Protein 1UAW (pdb70)

Organism: Mus musculus (NCBI:txid10090)

GO terms:
  GO:0005634 nucleus (C, IDA)
  GO:0005737 cytoplasm (C, IDA)
  GO:0003727 single-stranded RNA binding (F, IDA)
  GO:0008266 poly(U) RNA binding (F, IDA)
  GO:0005829 cytosol (C, TAS)
  GO:0042802 identical protein binding (F, IPI)
  GO:0042803 protein homodimerization activity (F, IDA)
  GO:0140693 molecular condensate scaffold activity (F, IDA)
  GO:0005634 nucleus (C, EXP)
  GO:0005737 cytoplasm (C, EXP)

Secondary structure (DSSP, 8-state):
--EEEES--SS--SHHHHHHHTTTS----EEEE----SSS-SSEEEE----TTHHHHHHHTTT---SS---EEEE--

InterPro domains:
  IPR000504 RNA recognition motif domain [PF00076] (23-90)
  IPR000504 RNA recognition motif domain [PF00076] (111-177)
  IPR000504 RNA recognition motif domain [PS50102] (20-110)
  IPR000504 RNA recognition motif domain [PS50102] (109-186)
  IPR000504 RNA recognition motif domain [SM00360] (21-93)
  IPR000504 RNA recognition motif domain [SM00360] (110-182)
  IPR012677 Nucleotide-binding alpha-beta plait domain superfamily [G3DSA:3.30.70.330] (20-103)
  IPR012677 Nucleotide-binding alpha-beta plait domain superfamily [G3DSA:3.30.70.330] (105-200)
  IPR034126 RNA-binding protein Musashi homologue, RNA recognition motif 2 [cd12323] (110-183)
  IPR035979 RNA-binding domain superfamily [SSF54928] (16-104)
  IPR035979 RNA-binding domain superfamily [SSF54928] (98-206)

CATH classification: 3.30.70.330

Foldseek 3Di:
DAKWKAQDDLPADFVSVCCVLCVLFNWPGKAWDAQPDHGPPHTIMGTRTHDPCSVVVQVVLCQVQDPNTRMGTGGDD

Nearest PDB structures (foldseek):
  1uaw-assembly1_A  TM=9.032E-01  e=1.744E-12  Mus musculus
  2cq4-assembly1_A  TM=7.563E-01  e=3.446E-04  Homo sapiens
  3b4d-assembly1_A  TM=7.400E-01  e=6.942E-04  Homo sapiens
  2yka-assembly1_A  TM=7.555E-01  e=1.231E-03  Mus musculus
  2mzq-assembly1_A  TM=7.641E-01  e=4.689E-03  Saccharomyces cerevisiae S288C

Structure (mmCIF, N/CA/C/O backbone):
data_1UAW
#
_entry.id   1UAW
#
_cell.length_a   1.000
_cell.length_b   1.000
_cell.length_c   1.000
_cell.angle_alpha   90.00
_cell.angle_beta   90.00
_cell.angle_gamma   90.00
#
_symmetry.space_group_name_H-M   'P 1'
#
loop_
_atom_site.group_PDB
_atom_site.id
_atom_site.type_symbol
_atom_site.label_atom_id
_atom_site.label_alt_id
_atom_site.label_comp_id
_atom_site.label_asym_id
_atom_site.label_entity_id
_atom_site.label_seq_id
_atom_site.pdbx_PDB_ins_code
_atom_site.Cartn_x
_atom_site.Cartn_y
_atom_site.Cartn_z
_atom_site.occupancy
_atom_site.B_iso_or_equiv
_atom_site.auth_seq_id
_atom_site.auth_comp_id
_atom_site.auth_asym_id
_atom_site.auth_atom_id
_atom_site.pdbx_PDB_model_num
ATOM 1 N N . CYS A 1 1 ? -0.672 13.028 0.854 1.00 0.00 20 CYS A N 1
ATOM 2 C CA . CYS A 1 1 ? -1.791 12.231 0.276 1.00 0.00 20 CYS A CA 1
ATOM 3 C C . CYS A 1 1 ? -1.392 11.676 -1.094 1.00 0.00 20 CYS A C 1
ATOM 4 O O . CYS A 1 1 ? -1.096 12.416 -2.011 1.00 0.00 20 CYS A O 1
ATOM 14 N N . LYS A 1 2 ? -1.380 10.378 -1.239 1.00 0.00 21 LYS A N 1
ATOM 15 C CA . LYS A 1 2 ? -0.996 9.780 -2.551 1.00 0.00 21 LYS A CA 1
ATOM 16 C C . LYS A 1 2 ? -1.804 8.506 -2.814 1.00 0.00 21 LYS A C 1
ATOM 17 O O . LYS A 1 2 ? -2.423 7.956 -1.924 1.00 0.00 21 LYS A O 1
ATOM 36 N N . MET A 1 3 ? -1.796 8.028 -4.029 1.00 0.00 22 MET A N 1
ATOM 37 C CA . MET A 1 3 ? -2.557 6.785 -4.345 1.00 0.00 22 MET A CA 1
ATOM 38 C C . MET A 1 3 ? -1.815 5.571 -3.770 1.00 0.00 22 MET A C 1
ATOM 39 O O . MET A 1 3 ? -0.696 5.678 -3.308 1.00 0.00 22 MET A O 1
ATOM 53 N N . PHE A 1 4 ? -2.428 4.421 -3.793 1.00 0.00 23 PHE A N 1
ATOM 54 C CA . PHE A 1 4 ? -1.753 3.212 -3.246 1.00 0.00 23 PHE A CA 1
ATOM 55 C C . PHE A 1 4 ? -2.255 1.956 -3.967 1.00 0.00 23 PHE A C 1
ATOM 56 O O . PHE A 1 4 ? -3.439 1.736 -4.091 1.00 0.00 23 PHE A O 1
ATOM 73 N N . ILE A 1 5 ? -1.361 1.131 -4.439 1.00 0.00 24 ILE A N 1
ATOM 74 C CA . ILE A 1 5 ? -1.789 -0.114 -5.145 1.00 0.00 24 ILE A CA 1
ATOM 75 C C . ILE A 1 5 ? -1.704 -1.302 -4.178 1.00 0.00 24 ILE A C 1
ATOM 76 O O . ILE A 1 5 ? -0.791 -1.397 -3.383 1.00 0.00 24 ILE A O 1
ATOM 92 N N . GLY A 1 6 ? -2.660 -2.195 -4.218 1.00 0.00 25 GLY A N 1
ATOM 93 C CA . GLY A 1 6 ? -2.632 -3.350 -3.272 1.00 0.00 25 GLY A CA 1
ATOM 94 C C . GLY A 1 6 ? -2.639 -4.680 -4.025 1.00 0.00 25 GLY A C 1
ATOM 95 O O . GLY A 1 6 ? -3.557 -4.985 -4.756 1.00 0.00 25 GLY A O 1
ATOM 99 N N . GLY A 1 7 ? -1.631 -5.488 -3.833 1.00 0.00 26 GLY A N 1
ATOM 100 C CA . GLY A 1 7 ? -1.591 -6.810 -4.523 1.00 0.00 26 GLY A CA 1
ATOM 101 C C . GLY A 1 7 ? -0.457 -6.825 -5.544 1.00 0.00 26 GLY A C 1
ATOM 102 O O . GLY A 1 7 ? -0.602 -7.322 -6.643 1.00 0.00 26 GLY A O 1
ATOM 106 N N . LEU A 1 8 ? 0.672 -6.282 -5.190 1.00 0.00 27 LEU A N 1
ATOM 107 C CA . LEU A 1 8 ? 1.817 -6.260 -6.138 1.00 0.00 27 LEU A CA 1
ATOM 108 C C . LEU A 1 8 ? 2.081 -7.660 -6.697 1.00 0.00 27 LEU A C 1
ATOM 109 O O . LEU A 1 8 ? 2.349 -8.591 -5.965 1.00 0.00 27 LEU A O 1
ATOM 125 N N . SER A 1 9 ? 2.012 -7.813 -7.991 1.00 0.00 28 SER A N 1
ATOM 126 C CA . SER A 1 9 ? 2.266 -9.152 -8.599 1.00 0.00 28 SER A CA 1
ATOM 127 C C . SER A 1 9 ? 3.527 -9.776 -7.991 1.00 0.00 28 SER A C 1
ATOM 128 O O . SER A 1 9 ? 4.229 -9.153 -7.220 1.00 0.00 28 SER A O 1
ATOM 136 N N . TRP A 1 10 ? 3.818 -11.002 -8.331 1.00 0.00 29 TRP A N 1
ATOM 137 C CA . TRP A 1 10 ? 5.032 -11.662 -7.768 1.00 0.00 29 TRP A CA 1
ATOM 138 C C . TRP A 1 10 ? 6.297 -11.146 -8.462 1.00 0.00 29 TRP A C 1
ATOM 139 O O . TRP A 1 10 ? 7.387 -11.622 -8.213 1.00 0.00 29 TRP A O 1
ATOM 160 N N . GLN A 1 11 ? 6.168 -10.178 -9.329 1.00 0.00 30 GLN A N 1
ATOM 161 C CA . GLN A 1 11 ? 7.367 -9.647 -10.025 1.00 0.00 30 GLN A CA 1
ATOM 162 C C . GLN A 1 11 ? 7.174 -8.178 -10.410 1.00 0.00 30 GLN A C 1
ATOM 163 O O . GLN A 1 11 ? 7.944 -7.621 -11.166 1.00 0.00 30 GLN A O 1
ATOM 177 N N . THR A 1 12 ? 6.157 -7.542 -9.899 1.00 0.00 31 THR A N 1
ATOM 178 C CA . THR A 1 12 ? 5.928 -6.119 -10.239 1.00 0.00 31 THR A CA 1
ATOM 179 C C . THR A 1 12 ? 7.145 -5.284 -9.825 1.00 0.00 31 THR A C 1
ATOM 180 O O . THR A 1 12 ? 7.964 -5.712 -9.037 1.00 0.00 31 THR A O 1
ATOM 191 N N . THR A 1 13 ? 7.264 -4.093 -10.344 1.00 0.00 32 THR A N 1
ATOM 192 C CA . THR A 1 13 ? 8.422 -3.232 -9.971 1.00 0.00 32 THR A CA 1
ATOM 193 C C . THR A 1 13 ? 7.940 -1.808 -9.699 1.00 0.00 32 THR A C 1
ATOM 194 O O . THR A 1 13 ? 6.755 -1.552 -9.614 1.00 0.00 32 THR A O 1
ATOM 205 N N . GLN A 1 14 ? 8.839 -0.878 -9.558 1.00 0.00 33 GLN A N 1
ATOM 206 C CA . GLN A 1 14 ? 8.415 0.516 -9.290 1.00 0.00 33 GLN A CA 1
ATOM 207 C C . GLN A 1 14 ? 8.184 1.253 -10.603 1.00 0.00 33 GLN A C 1
ATOM 208 O O . GLN A 1 14 ? 7.062 1.497 -10.989 1.00 0.00 33 GLN A O 1
ATOM 222 N N . GLU A 1 15 ? 9.221 1.610 -11.303 1.00 0.00 34 GLU A N 1
ATOM 223 C CA . GLU A 1 15 ? 9.008 2.316 -12.582 1.00 0.00 34 GLU A CA 1
ATOM 224 C C . GLU A 1 15 ? 7.974 1.572 -13.410 1.00 0.00 34 GLU A C 1
ATOM 225 O O . GLU A 1 15 ? 7.089 2.162 -13.985 1.00 0.00 34 GLU A O 1
ATOM 237 N N . GLY A 1 16 ? 8.061 0.277 -13.461 1.00 0.00 35 GLY A N 1
ATOM 238 C CA . GLY A 1 16 ? 7.051 -0.485 -14.237 1.00 0.00 35 GLY A CA 1
ATOM 239 C C . GLY A 1 16 ? 5.679 -0.109 -13.696 1.00 0.00 35 GLY A C 1
ATOM 240 O O . GLY A 1 16 ? 4.692 -0.100 -14.403 1.00 0.00 35 GLY A O 1
ATOM 244 N N . LEU A 1 17 ? 5.611 0.247 -12.444 1.00 0.00 36 LEU A N 1
ATOM 245 C CA . LEU A 1 17 ? 4.323 0.664 -11.879 1.00 0.00 36 LEU A CA 1
ATOM 246 C C . LEU A 1 17 ? 4.109 2.129 -12.274 1.00 0.00 36 LEU A C 1
ATOM 247 O O . LEU A 1 17 ? 3.019 2.542 -12.611 1.00 0.00 36 LEU A O 1
ATOM 263 N N . ARG A 1 18 ? 5.164 2.907 -12.272 1.00 0.00 37 ARG A N 1
ATOM 264 C CA . ARG A 1 18 ? 5.035 4.323 -12.687 1.00 0.00 37 ARG A CA 1
ATOM 265 C C . ARG A 1 18 ? 4.572 4.351 -14.130 1.00 0.00 37 ARG A C 1
ATOM 266 O O . ARG A 1 18 ? 3.924 5.271 -14.588 1.00 0.00 37 ARG A O 1
ATOM 287 N N . GLU A 1 19 ? 4.906 3.320 -14.834 1.00 0.00 38 GLU A N 1
ATOM 288 C CA . GLU A 1 19 ? 4.509 3.209 -16.249 1.00 0.00 38 GLU A CA 1
ATOM 289 C C . GLU A 1 19 ? 3.141 2.525 -16.330 1.00 0.00 38 GLU A C 1
ATOM 290 O O . GLU A 1 19 ? 2.464 2.581 -17.338 1.00 0.00 38 GLU A O 1
ATOM 302 N N . TYR A 1 20 ? 2.728 1.881 -15.264 1.00 0.00 39 TYR A N 1
ATOM 303 C CA . TYR A 1 20 ? 1.407 1.202 -15.274 1.00 0.00 39 TYR A CA 1
ATOM 304 C C . TYR A 1 20 ? 0.290 2.217 -15.022 1.00 0.00 39 TYR A C 1
ATOM 305 O O . TYR A 1 20 ? -0.807 2.089 -15.529 1.00 0.00 39 TYR A O 1
ATOM 323 N N . PHE A 1 21 ? 0.567 3.230 -14.249 1.00 0.00 40 PHE A N 1
ATOM 324 C CA . PHE A 1 21 ? -0.467 4.265 -13.967 1.00 0.00 40 PHE A CA 1
ATOM 325 C C . PHE A 1 21 ? -0.069 5.566 -14.656 1.00 0.00 40 PHE A C 1
ATOM 326 O O . PHE A 1 21 ? -0.902 6.367 -15.030 1.00 0.00 40 PHE A O 1
ATOM 343 N N . GLY A 1 22 ? 1.207 5.774 -14.838 1.00 0.00 41 GLY A N 1
ATOM 344 C CA . GLY A 1 22 ? 1.668 7.014 -15.518 1.00 0.00 41 GLY A CA 1
ATOM 345 C C . GLY A 1 22 ? 1.105 7.029 -16.937 1.00 0.00 41 GLY A C 1
ATOM 346 O O . GLY A 1 22 ? 1.091 8.045 -17.603 1.00 0.00 41 GLY A O 1
ATOM 350 N N . GLN A 1 23 ? 0.632 5.904 -17.402 1.00 0.00 42 GLN A N 1
ATOM 351 C CA . GLN A 1 23 ? 0.063 5.847 -18.772 1.00 0.00 42 GLN A CA 1
ATOM 352 C C . GLN A 1 23 ? -1.113 6.816 -18.877 1.00 0.00 42 GLN A C 1
ATOM 353 O O . GLN A 1 23 ? -1.259 7.535 -19.845 1.00 0.00 42 GLN A O 1
ATOM 367 N N . PHE A 1 24 ? -1.949 6.845 -17.876 1.00 0.00 43 PHE A N 1
ATOM 368 C CA . PHE A 1 24 ? -3.115 7.772 -17.899 1.00 0.00 43 PHE A CA 1
ATOM 369 C C . PHE A 1 24 ? -3.116 8.636 -16.635 1.00 0.00 43 PHE A C 1
ATOM 370 O O . PHE A 1 24 ? -3.910 9.545 -16.493 1.00 0.00 43 PHE A O 1
ATOM 387 N N . GLY A 1 25 ? -2.231 8.358 -15.714 1.00 0.00 44 GLY A N 1
ATOM 388 C CA . GLY A 1 25 ? -2.181 9.161 -14.459 1.00 0.00 44 GLY A CA 1
ATOM 389 C C . GLY A 1 25 ? -0.741 9.601 -14.188 1.00 0.00 44 GLY A C 1
ATOM 390 O O . GLY A 1 25 ? 0.047 8.865 -13.631 1.00 0.00 44 GLY A O 1
ATOM 394 N N . GLU A 1 26 ? -0.392 10.797 -14.582 1.00 0.00 45 GLU A N 1
ATOM 395 C CA . GLU A 1 26 ? 0.997 11.289 -14.352 1.00 0.00 45 GLU A CA 1
ATOM 396 C C . GLU A 1 26 ? 1.492 10.872 -12.964 1.00 0.00 45 GLU A C 1
ATOM 397 O O . GLU A 1 26 ? 0.962 11.289 -11.953 1.00 0.00 45 GLU A O 1
ATOM 409 N N . VAL A 1 27 ? 2.504 10.046 -12.907 1.00 0.00 46 VAL A N 1
ATOM 410 C CA . VAL A 1 27 ? 3.031 9.597 -11.586 1.00 0.00 46 VAL A CA 1
ATOM 411 C C . VAL A 1 27 ? 4.215 10.467 -11.154 1.00 0.00 46 VAL A C 1
ATOM 412 O O . VAL A 1 27 ? 5.112 10.742 -11.927 1.00 0.00 46 VAL A O 1
ATOM 425 N N . LYS A 1 28 ? 4.226 10.894 -9.921 1.00 0.00 47 LYS A N 1
ATOM 426 C CA . LYS A 1 28 ? 5.353 11.738 -9.430 1.00 0.00 47 LYS A CA 1
ATOM 427 C C . LYS A 1 28 ? 6.333 10.877 -8.629 1.00 0.00 47 LYS A C 1
ATOM 428 O O . LYS A 1 28 ? 7.511 11.163 -8.553 1.00 0.00 47 LYS A O 1
ATOM 447 N N . GLU A 1 29 ? 5.848 9.823 -8.032 1.00 0.00 48 GLU A N 1
ATOM 448 C CA . GLU A 1 29 ? 6.742 8.935 -7.234 1.00 0.00 48 GLU A CA 1
ATOM 449 C C . GLU A 1 29 ? 5.950 7.735 -6.706 1.00 0.00 48 GLU A C 1
ATOM 450 O O . GLU A 1 29 ? 4.742 7.786 -6.577 1.00 0.00 48 GLU A O 1
ATOM 462 N N . CYS A 1 30 ? 6.616 6.654 -6.405 1.00 0.00 49 CYS A N 1
ATOM 463 C CA . CYS A 1 30 ? 5.894 5.454 -5.891 1.00 0.00 49 CYS A CA 1
ATOM 464 C C . CYS A 1 30 ? 6.795 4.655 -4.946 1.00 0.00 49 CYS A C 1
ATOM 465 O O . CYS A 1 30 ? 7.995 4.842 -4.913 1.00 0.00 49 CYS A O 1
ATOM 473 N N . LEU A 1 31 ? 6.228 3.760 -4.181 1.00 0.00 50 LEU A N 1
ATOM 474 C CA . LEU A 1 31 ? 7.061 2.951 -3.249 1.00 0.00 50 LEU A CA 1
ATOM 475 C C . LEU A 1 31 ? 6.679 1.465 -3.350 1.00 0.00 50 LEU A C 1
ATOM 476 O O . LEU A 1 31 ? 5.535 1.102 -3.227 1.00 0.00 50 LEU A O 1
ATOM 492 N N . VAL A 1 32 ? 7.625 0.601 -3.574 1.00 0.00 51 VAL A N 1
ATOM 493 C CA . VAL A 1 32 ? 7.277 -0.847 -3.678 1.00 0.00 51 VAL A CA 1
ATOM 494 C C . VAL A 1 32 ? 7.962 -1.641 -2.568 1.00 0.00 51 VAL A C 1
ATOM 495 O O . VAL A 1 32 ? 9.158 -1.554 -2.371 1.00 0.00 51 VAL A O 1
ATOM 508 N N . MET A 1 33 ? 7.204 -2.407 -1.838 1.00 0.00 52 MET A N 1
ATOM 509 C CA . MET A 1 33 ? 7.794 -3.204 -0.732 1.00 0.00 52 MET A CA 1
ATOM 510 C C . MET A 1 33 ? 7.351 -4.669 -0.853 1.00 0.00 52 MET A C 1
ATOM 511 O O . MET A 1 33 ? 6.326 -4.975 -1.432 1.00 0.00 52 MET A O 1
ATOM 525 N N . ARG A 1 34 ? 8.114 -5.570 -0.295 1.00 0.00 53 ARG A N 1
ATOM 526 C CA . ARG A 1 34 ? 7.752 -7.006 -0.353 1.00 0.00 53 ARG A CA 1
ATOM 527 C C . ARG A 1 34 ? 8.318 -7.738 0.868 1.00 0.00 53 ARG A C 1
ATOM 528 O O . ARG A 1 34 ? 8.832 -7.130 1.784 1.00 0.00 53 ARG A O 1
ATOM 549 N N . ASP A 1 35 ? 8.237 -9.042 0.884 1.00 0.00 54 ASP A N 1
ATOM 550 C CA . ASP A 1 35 ? 8.781 -9.806 2.043 1.00 0.00 54 ASP A CA 1
ATOM 551 C C . ASP A 1 35 ? 8.030 -9.441 3.331 1.00 0.00 54 ASP A C 1
ATOM 552 O O . ASP A 1 35 ? 8.498 -8.631 4.106 1.00 0.00 54 ASP A O 1
ATOM 561 N N . PRO A 1 36 ? 6.888 -10.055 3.522 1.00 0.00 55 PRO A N 1
ATOM 562 C CA . PRO A 1 36 ? 6.072 -9.791 4.731 1.00 0.00 55 PRO A CA 1
ATOM 563 C C . PRO A 1 36 ? 6.823 -10.239 5.989 1.00 0.00 55 PRO A C 1
ATOM 564 O O . PRO A 1 36 ? 7.108 -11.406 6.169 1.00 0.00 55 PRO A O 1
ATOM 575 N N . LEU A 1 37 ? 7.153 -9.321 6.859 1.00 0.00 56 LEU A N 1
ATOM 576 C CA . LEU A 1 37 ? 7.887 -9.696 8.093 1.00 0.00 56 LEU A CA 1
ATOM 577 C C . LEU A 1 37 ? 6.903 -10.044 9.212 1.00 0.00 56 LEU A C 1
ATOM 578 O O . LEU A 1 37 ? 7.210 -10.805 10.109 1.00 0.00 56 LEU A O 1
ATOM 594 N N . THR A 1 38 ? 5.723 -9.496 9.163 1.00 0.00 57 THR A N 1
ATOM 595 C CA . THR A 1 38 ? 4.715 -9.794 10.220 1.00 0.00 57 THR A CA 1
ATOM 596 C C . THR A 1 38 ? 3.318 -9.899 9.600 1.00 0.00 57 THR A C 1
ATOM 597 O O . THR A 1 38 ? 3.162 -10.310 8.467 1.00 0.00 57 THR A O 1
ATOM 608 N N . LYS A 1 39 ? 2.303 -9.534 10.332 1.00 0.00 58 LYS A N 1
ATOM 609 C CA . LYS A 1 39 ? 0.926 -9.616 9.790 1.00 0.00 58 LYS A CA 1
ATOM 610 C C . LYS A 1 39 ? 0.606 -8.375 8.952 1.00 0.00 58 LYS A C 1
ATOM 611 O O . LYS A 1 39 ? -0.535 -8.114 8.626 1.00 0.00 58 LYS A O 1
ATOM 630 N N . ARG A 1 40 ? 1.602 -7.607 8.604 1.00 0.00 59 ARG A N 1
ATOM 631 C CA . ARG A 1 40 ? 1.345 -6.386 7.790 1.00 0.00 59 ARG A CA 1
ATOM 632 C C . ARG A 1 40 ? 1.127 -6.763 6.323 1.00 0.00 59 ARG A C 1
ATOM 633 O O . ARG A 1 40 ? 0.840 -7.898 5.998 1.00 0.00 59 ARG A O 1
ATOM 654 N N . SER A 1 41 ? 1.251 -5.816 5.436 1.00 0.00 60 SER A N 1
ATOM 655 C CA . SER A 1 41 ? 1.043 -6.109 3.991 1.00 0.00 60 SER A CA 1
ATOM 656 C C . SER A 1 41 ? 1.905 -7.296 3.550 1.00 0.00 60 SER A C 1
ATOM 657 O O . SER A 1 41 ? 2.545 -7.945 4.354 1.00 0.00 60 SER A O 1
ATOM 665 N N . ARG A 1 42 ? 1.927 -7.583 2.276 1.00 0.00 61 ARG A N 1
ATOM 666 C CA . ARG A 1 42 ? 2.748 -8.727 1.782 1.00 0.00 61 ARG A CA 1
ATOM 667 C C . ARG A 1 42 ? 3.223 -8.456 0.352 1.00 0.00 61 ARG A C 1
ATOM 668 O O . ARG A 1 42 ? 3.444 -9.366 -0.421 1.00 0.00 61 ARG A O 1
ATOM 689 N N . GLY A 1 43 ? 3.378 -7.211 -0.006 1.00 0.00 62 GLY A N 1
ATOM 690 C CA . GLY A 1 43 ? 3.834 -6.884 -1.387 1.00 0.00 62 GLY A CA 1
ATOM 691 C C . GLY A 1 43 ? 2.874 -5.870 -2.005 1.00 0.00 62 GLY A C 1
ATOM 692 O O . GLY A 1 43 ? 1.820 -6.221 -2.500 1.00 0.00 62 GLY A O 1
ATOM 696 N N . PHE A 1 44 ? 3.222 -4.615 -1.978 1.00 0.00 63 PHE A N 1
ATOM 697 C CA . PHE A 1 44 ? 2.318 -3.582 -2.564 1.00 0.00 63 PHE A CA 1
ATOM 698 C C . PHE A 1 44 ? 3.129 -2.505 -3.279 1.00 0.00 63 PHE A C 1
ATOM 699 O O . PHE A 1 44 ? 4.333 -2.603 -3.411 1.00 0.00 63 PHE A O 1
ATOM 716 N N . GLY A 1 45 ? 2.478 -1.474 -3.741 1.00 0.00 64 GLY A N 1
ATOM 717 C CA . GLY A 1 45 ? 3.215 -0.390 -4.448 1.00 0.00 64 GLY A CA 1
ATOM 718 C C . GLY A 1 45 ? 2.452 0.932 -4.322 1.00 0.00 64 GLY A C 1
ATOM 719 O O . GLY A 1 45 ? 1.372 1.090 -4.855 1.00 0.00 64 GLY A O 1
ATOM 723 N N . PHE A 1 46 ? 3.012 1.883 -3.629 1.00 0.00 65 PHE A N 1
ATOM 724 C CA . PHE A 1 46 ? 2.337 3.200 -3.469 1.00 0.00 65 PHE A CA 1
ATOM 725 C C . PHE A 1 46 ? 2.640 4.081 -4.678 1.00 0.00 65 PHE A C 1
ATOM 726 O O . PHE A 1 46 ? 3.679 3.964 -5.296 1.00 0.00 65 PHE A O 1
ATOM 743 N N . VAL A 1 47 ? 1.742 4.954 -5.030 1.00 0.00 66 VAL A N 1
ATOM 744 C CA . VAL A 1 47 ? 1.987 5.827 -6.211 1.00 0.00 66 VAL A CA 1
ATOM 745 C C . VAL A 1 47 ? 1.283 7.174 -6.030 1.00 0.00 66 VAL A C 1
ATOM 746 O O . VAL A 1 47 ? 0.074 7.260 -6.060 1.00 0.00 66 VAL A O 1
ATOM 759 N N . THR A 1 48 ? 2.032 8.225 -5.834 1.00 0.00 67 THR A N 1
ATOM 760 C CA . THR A 1 48 ? 1.403 9.564 -5.642 1.00 0.00 67 THR A CA 1
ATOM 761 C C . THR A 1 48 ? 1.237 10.277 -6.987 1.00 0.00 67 THR A C 1
ATOM 762 O O . THR A 1 48 ? 1.675 11.397 -7.164 1.00 0.00 67 THR A O 1
ATOM 773 N N . PHE A 1 49 ? 0.604 9.643 -7.935 1.00 0.00 68 PHE A N 1
ATOM 774 C CA . PHE A 1 49 ? 0.409 10.293 -9.262 1.00 0.00 68 PHE A CA 1
ATOM 775 C C . PHE A 1 49 ? -0.720 11.327 -9.190 1.00 0.00 68 PHE A C 1
ATOM 776 O O . PHE A 1 49 ? -1.257 11.596 -8.133 1.00 0.00 68 PHE A O 1
ATOM 793 N N . MET A 1 50 ? -1.087 11.912 -10.297 1.00 0.00 69 MET A N 1
ATOM 794 C CA . MET A 1 50 ? -2.182 12.923 -10.266 1.00 0.00 69 MET A CA 1
ATOM 795 C C . MET A 1 50 ? -2.542 13.384 -11.681 1.00 0.00 69 MET A C 1
ATOM 796 O O . MET A 1 50 ? -1.737 13.967 -12.380 1.00 0.00 69 MET A O 1
ATOM 810 N N . ASP A 1 51 ? -3.751 13.132 -12.102 1.00 0.00 70 ASP A N 1
ATOM 811 C CA . ASP A 1 51 ? -4.176 13.558 -13.466 1.00 0.00 70 ASP A CA 1
ATOM 812 C C . ASP A 1 51 ? -5.681 13.837 -13.482 1.00 0.00 70 ASP A C 1
ATOM 813 O O . ASP A 1 51 ? -6.378 13.583 -12.519 1.00 0.00 70 ASP A O 1
ATOM 822 N N . GLN A 1 52 ? -6.191 14.357 -14.564 1.00 0.00 71 GLN A N 1
ATOM 823 C CA . GLN A 1 52 ? -7.651 14.648 -14.630 1.00 0.00 71 GLN A CA 1
ATOM 824 C C . GLN A 1 52 ? -8.455 13.394 -14.273 1.00 0.00 71 GLN A C 1
ATOM 825 O O . GLN A 1 52 ? -9.058 13.311 -13.220 1.00 0.00 71 GLN A O 1
ATOM 839 N N . ALA A 1 53 ? -8.465 12.417 -15.137 1.00 0.00 72 ALA A N 1
ATOM 840 C CA . ALA A 1 53 ? -9.225 11.165 -14.845 1.00 0.00 72 ALA A CA 1
ATOM 841 C C . ALA A 1 53 ? -8.324 10.160 -14.124 1.00 0.00 72 ALA A C 1
ATOM 842 O O . ALA A 1 53 ? -8.541 8.965 -14.177 1.00 0.00 72 ALA A O 1
ATOM 849 N N . GLY A 1 54 ? -7.310 10.637 -13.459 1.00 0.00 73 GLY A N 1
ATOM 850 C CA . GLY A 1 54 ? -6.384 9.720 -12.739 1.00 0.00 73 GLY A CA 1
ATOM 851 C C . GLY A 1 54 ? -7.179 8.627 -12.020 1.00 0.00 73 GLY A C 1
ATOM 852 O O . GLY A 1 54 ? -7.360 7.540 -12.532 1.00 0.00 73 GLY A O 1
ATOM 856 N N . VAL A 1 55 ? -7.644 8.903 -10.833 1.00 0.00 74 VAL A N 1
ATOM 857 C CA . VAL A 1 55 ? -8.417 7.875 -10.075 1.00 0.00 74 VAL A CA 1
ATOM 858 C C . VAL A 1 55 ? -9.402 7.149 -10.998 1.00 0.00 74 VAL A C 1
ATOM 859 O O . VAL A 1 55 ? -9.761 6.013 -10.762 1.00 0.00 74 VAL A O 1
ATOM 872 N N . ASP A 1 56 ? -9.841 7.791 -12.046 1.00 0.00 75 ASP A N 1
ATOM 873 C CA . ASP A 1 56 ? -10.802 7.128 -12.976 1.00 0.00 75 ASP A CA 1
ATOM 874 C C . ASP A 1 56 ? -10.112 5.982 -13.720 1.00 0.00 75 ASP A C 1
ATOM 875 O O . ASP A 1 56 ? -10.214 4.833 -13.336 1.00 0.00 75 ASP A O 1
ATOM 884 N N . LYS A 1 57 ? -9.407 6.285 -14.777 1.00 0.00 76 LYS A N 1
ATOM 885 C CA . LYS A 1 57 ? -8.707 5.211 -15.541 1.00 0.00 76 LYS A CA 1
ATOM 886 C C . LYS A 1 57 ? -8.099 4.199 -14.569 1.00 0.00 76 LYS A C 1
ATOM 887 O O . LYS A 1 57 ? -7.948 3.034 -14.880 1.00 0.00 76 LYS A O 1
ATOM 906 N N . VAL A 1 58 ? -7.756 4.639 -13.389 1.00 0.00 77 VAL A N 1
ATOM 907 C CA . VAL A 1 58 ? -7.170 3.719 -12.388 1.00 0.00 77 VAL A CA 1
ATOM 908 C C . VAL A 1 58 ? -8.221 2.713 -11.911 1.00 0.00 77 VAL A C 1
ATOM 909 O O . VAL A 1 58 ? -7.951 1.535 -11.792 1.00 0.00 77 VAL A O 1
ATOM 922 N N . LEU A 1 59 ? -9.424 3.158 -11.644 1.00 0.00 78 LEU A N 1
ATOM 923 C CA . LEU A 1 59 ? -10.470 2.209 -11.193 1.00 0.00 78 LEU A CA 1
ATOM 924 C C . LEU A 1 59 ? -10.663 1.156 -12.285 1.00 0.00 78 LEU A C 1
ATOM 925 O O . LEU A 1 59 ? -10.870 -0.010 -12.010 1.00 0.00 78 LEU A O 1
ATOM 941 N N . ALA A 1 60 ? -10.570 1.557 -13.526 1.00 0.00 79 ALA A N 1
ATOM 942 C CA . ALA A 1 60 ? -10.719 0.573 -14.627 1.00 0.00 79 ALA A CA 1
ATOM 943 C C . ALA A 1 60 ? -9.837 -0.638 -14.322 1.00 0.00 79 ALA A C 1
ATOM 944 O O . ALA A 1 60 ? -10.129 -1.754 -14.705 1.00 0.00 79 ALA A O 1
ATOM 951 N N . GLN A 1 61 ? -8.762 -0.412 -13.616 1.00 0.00 80 GLN A N 1
ATOM 952 C CA . GLN A 1 61 ? -7.846 -1.530 -13.250 1.00 0.00 80 GLN A CA 1
ATOM 953 C C . GLN A 1 61 ? -7.995 -1.841 -11.771 1.00 0.00 80 GLN A C 1
ATOM 954 O O . GLN A 1 61 ? -7.088 -2.338 -11.136 1.00 0.00 80 GLN A O 1
ATOM 968 N N . SER A 1 62 ? -9.150 -1.584 -11.226 1.00 0.00 81 SER A N 1
ATOM 969 C CA . SER A 1 62 ? -9.373 -1.893 -9.795 1.00 0.00 81 SER A CA 1
ATOM 970 C C . SER A 1 62 ? -8.915 -3.323 -9.514 1.00 0.00 81 SER A C 1
ATOM 971 O O . SER A 1 62 ? -8.668 -3.698 -8.386 1.00 0.00 81 SER A O 1
ATOM 979 N N . ARG A 1 63 ? -8.787 -4.120 -10.541 1.00 0.00 82 ARG A N 1
ATOM 980 C CA . ARG A 1 63 ? -8.329 -5.514 -10.347 1.00 0.00 82 ARG A CA 1
ATOM 981 C C . ARG A 1 63 ? -6.892 -5.659 -10.857 1.00 0.00 82 ARG A C 1
ATOM 982 O O . ARG A 1 63 ? -6.209 -6.619 -10.562 1.00 0.00 82 ARG A O 1
ATOM 1003 N N . HIS A 1 64 ? -6.437 -4.702 -11.620 1.00 0.00 83 HIS A N 1
ATOM 1004 C CA . HIS A 1 64 ? -5.052 -4.751 -12.166 1.00 0.00 83 HIS A CA 1
ATOM 1005 C C . HIS A 1 64 ? -4.844 -6.028 -12.964 1.00 0.00 83 HIS A C 1
ATOM 1006 O O . HIS A 1 64 ? -4.927 -6.047 -14.175 1.00 0.00 83 HIS A O 1
ATOM 1020 N N . GLU A 1 65 ? -4.584 -7.086 -12.277 1.00 0.00 84 GLU A N 1
ATOM 1021 C CA . GLU A 1 65 ? -4.363 -8.396 -12.936 1.00 0.00 84 GLU A CA 1
ATOM 1022 C C . GLU A 1 65 ? -3.271 -8.295 -13.993 1.00 0.00 84 GLU A C 1
ATOM 1023 O O . GLU A 1 65 ? -3.338 -7.513 -14.919 1.00 0.00 84 GLU A O 1
ATOM 1035 N N . LEU A 1 66 ? -2.266 -9.097 -13.855 1.00 0.00 85 LEU A N 1
ATOM 1036 C CA . LEU A 1 66 ? -1.153 -9.078 -14.833 1.00 0.00 85 LEU A CA 1
ATOM 1037 C C . LEU A 1 66 ? -0.471 -10.443 -14.849 1.00 0.00 85 LEU A C 1
ATOM 1038 O O . LEU A 1 66 ? -0.837 -11.319 -15.606 1.00 0.00 85 LEU A O 1
ATOM 1054 N N . ASP A 1 67 ? 0.502 -10.644 -14.008 1.00 0.00 86 ASP A N 1
ATOM 1055 C CA . ASP A 1 67 ? 1.174 -11.958 -13.971 1.00 0.00 86 ASP A CA 1
ATOM 1056 C C . ASP A 1 67 ? 0.337 -12.917 -13.125 1.00 0.00 86 ASP A C 1
ATOM 1057 O O . ASP A 1 67 ? 0.827 -13.531 -12.200 1.00 0.00 86 ASP A O 1
ATOM 1066 N N . SER A 1 68 ? -0.934 -13.029 -13.438 1.00 0.00 87 SER A N 1
ATOM 1067 C CA . SER A 1 68 ? -1.845 -13.928 -12.665 1.00 0.00 87 SER A CA 1
ATOM 1068 C C . SER A 1 68 ? -2.221 -13.275 -11.329 1.00 0.00 87 SER A C 1
ATOM 1069 O O . SER A 1 68 ? -2.844 -13.885 -10.483 1.00 0.00 87 SER A O 1
ATOM 1077 N N . LYS A 1 69 ? -1.834 -12.043 -11.130 1.00 0.00 88 LYS A N 1
ATOM 1078 C CA . LYS A 1 69 ? -2.147 -11.351 -9.857 1.00 0.00 88 LYS A CA 1
ATOM 1079 C C . LYS A 1 69 ? -3.070 -10.156 -10.103 1.00 0.00 88 LYS A C 1
ATOM 1080 O O . LYS A 1 69 ? -2.703 -9.213 -10.778 1.00 0.00 88 LYS A O 1
ATOM 1099 N N . THR A 1 70 ? -4.252 -10.184 -9.546 1.00 0.00 89 THR A N 1
ATOM 1100 C CA . THR A 1 70 ? -5.203 -9.043 -9.724 1.00 0.00 89 THR A CA 1
ATOM 1101 C C . THR A 1 70 ? -4.972 -8.001 -8.624 1.00 0.00 89 THR A C 1
ATOM 1102 O O . THR A 1 70 ? -5.682 -7.958 -7.640 1.00 0.00 89 THR A O 1
ATOM 1113 N N . ILE A 1 71 ? -3.976 -7.171 -8.777 1.00 0.00 90 ILE A N 1
ATOM 1114 C CA . ILE A 1 71 ? -3.702 -6.146 -7.729 1.00 0.00 90 ILE A CA 1
ATOM 1115 C C . ILE A 1 71 ? -4.982 -5.352 -7.433 1.00 0.00 90 ILE A C 1
ATOM 1116 O O . ILE A 1 71 ? -6.049 -5.682 -7.912 1.00 0.00 90 ILE A O 1
ATOM 1132 N N . ASP A 1 72 ? -4.896 -4.329 -6.623 1.00 0.00 91 ASP A N 1
ATOM 1133 C CA . ASP A 1 72 ? -6.113 -3.554 -6.274 1.00 0.00 91 ASP A CA 1
ATOM 1134 C C . ASP A 1 72 ? -5.791 -2.066 -6.117 1.00 0.00 91 ASP A C 1
ATOM 1135 O O . ASP A 1 72 ? -5.577 -1.599 -5.015 1.00 0.00 91 ASP A O 1
ATOM 1144 N N . PRO A 1 73 ? -5.774 -1.359 -7.212 1.00 0.00 92 PRO A N 1
ATOM 1145 C CA . PRO A 1 73 ? -5.487 0.091 -7.172 1.00 0.00 92 PRO A CA 1
ATOM 1146 C C . PRO A 1 73 ? -6.457 0.815 -6.238 1.00 0.00 92 PRO A C 1
ATOM 1147 O O . PRO A 1 73 ? -7.636 0.919 -6.511 1.00 0.00 92 PRO A O 1
ATOM 1158 N N . LYS A 1 74 ? -5.965 1.342 -5.160 1.00 0.00 93 LYS A N 1
ATOM 1159 C CA . LYS A 1 74 ? -6.855 2.096 -4.227 1.00 0.00 93 LYS A CA 1
ATOM 1160 C C . LYS A 1 74 ? -6.196 3.424 -3.857 1.00 0.00 93 LYS A C 1
ATOM 1161 O O . LYS A 1 74 ? -5.201 3.469 -3.161 1.00 0.00 93 LYS A O 1
ATOM 1180 N N . VAL A 1 75 ? -6.740 4.503 -4.337 1.00 0.00 94 VAL A N 1
ATOM 1181 C CA . VAL A 1 75 ? -6.153 5.841 -4.039 1.00 0.00 94 VAL A CA 1
ATOM 1182 C C . VAL A 1 75 ? -6.874 6.493 -2.855 1.00 0.00 94 VAL A C 1
ATOM 1183 O O . VAL A 1 75 ? -8.002 6.167 -2.546 1.00 0.00 94 VAL A O 1
ATOM 1196 N N . ALA A 1 76 ? -6.232 7.420 -2.199 1.00 0.00 95 ALA A N 1
ATOM 1197 C CA . ALA A 1 76 ? -6.879 8.103 -1.043 1.00 0.00 95 ALA A CA 1
ATOM 1198 C C . ALA A 1 76 ? -7.625 7.090 -0.168 1.00 0.00 95 ALA A C 1
ATOM 1199 O O . ALA A 1 76 ? -7.301 5.920 -0.142 1.00 0.00 95 ALA A O 1
ATOM 1206 N N . PHE A 1 77 ? -8.622 7.537 0.549 1.00 0.00 96 PHE A N 1
ATOM 1207 C CA . PHE A 1 77 ? -9.391 6.606 1.425 1.00 0.00 96 PHE A CA 1
ATOM 1208 C C . PHE A 1 77 ? -10.811 7.144 1.647 1.00 0.00 96 PHE A C 1
ATOM 1209 O O . PHE A 1 77 ? -11.027 7.973 2.508 1.00 0.00 96 PHE A O 1
ATOM 1226 N N . CYS A 1 1 ? -2.917 11.947 1.200 1.00 0.00 20 CYS A N 2
ATOM 1227 C CA . CYS A 1 1 ? -1.575 12.281 0.644 1.00 0.00 20 CYS A CA 2
ATOM 1228 C C . CYS A 1 1 ? -1.464 11.788 -0.801 1.00 0.00 20 CYS A C 2
ATOM 1229 O O . CYS A 1 1 ? -1.447 12.568 -1.733 1.00 0.00 20 CYS A O 2
ATOM 1239 N N . LYS A 1 2 ? -1.385 10.500 -0.995 1.00 0.00 21 LYS A N 2
ATOM 1240 C CA . LYS A 1 2 ? -1.272 9.963 -2.381 1.00 0.00 21 LYS A CA 2
ATOM 1241 C C . LYS A 1 2 ? -2.124 8.701 -2.536 1.00 0.00 21 LYS A C 2
ATOM 1242 O O . LYS A 1 2 ? -2.940 8.383 -1.694 1.00 0.00 21 LYS A O 2
ATOM 1261 N N . MET A 1 3 ? -1.936 7.980 -3.606 1.00 0.00 22 MET A N 2
ATOM 1262 C CA . MET A 1 3 ? -2.726 6.734 -3.817 1.00 0.00 22 MET A CA 2
ATOM 1263 C C . MET A 1 3 ? -1.876 5.515 -3.447 1.00 0.00 22 MET A C 2
ATOM 1264 O O . MET A 1 3 ? -0.691 5.628 -3.204 1.00 0.00 22 MET A O 2
ATOM 1278 N N . PHE A 1 4 ? -2.466 4.353 -3.396 1.00 0.00 23 PHE A N 2
ATOM 1279 C CA . PHE A 1 4 ? -1.676 3.140 -3.036 1.00 0.00 23 PHE A CA 2
ATOM 1280 C C . PHE A 1 4 ? -2.217 1.916 -3.772 1.00 0.00 23 PHE A C 2
ATOM 1281 O O . PHE A 1 4 ? -3.367 1.866 -4.147 1.00 0.00 23 PHE A O 2
ATOM 1298 N N . ILE A 1 5 ? -1.396 0.925 -3.972 1.00 0.00 24 ILE A N 2
ATOM 1299 C CA . ILE A 1 5 ? -1.855 -0.307 -4.676 1.00 0.00 24 ILE A CA 2
ATOM 1300 C C . ILE A 1 5 ? -1.659 -1.519 -3.756 1.00 0.00 24 ILE A C 2
ATOM 1301 O O . ILE A 1 5 ? -0.798 -1.516 -2.898 1.00 0.00 24 ILE A O 2
ATOM 1317 N N . GLY A 1 6 ? -2.457 -2.546 -3.903 1.00 0.00 25 GLY A N 2
ATOM 1318 C CA . GLY A 1 6 ? -2.306 -3.725 -2.999 1.00 0.00 25 GLY A CA 2
ATOM 1319 C C . GLY A 1 6 ? -2.330 -5.035 -3.785 1.00 0.00 25 GLY A C 2
ATOM 1320 O O . GLY A 1 6 ? -3.118 -5.219 -4.686 1.00 0.00 25 GLY A O 2
ATOM 1324 N N . GLY A 1 7 ? -1.479 -5.959 -3.424 1.00 0.00 26 GLY A N 2
ATOM 1325 C CA . GLY A 1 7 ? -1.450 -7.274 -4.124 1.00 0.00 26 GLY A CA 2
ATOM 1326 C C . GLY A 1 7 ? -0.261 -7.324 -5.077 1.00 0.00 26 GLY A C 2
ATOM 1327 O O . GLY A 1 7 ? -0.293 -7.981 -6.097 1.00 0.00 26 GLY A O 2
ATOM 1331 N N . LEU A 1 8 ? 0.786 -6.628 -4.751 1.00 0.00 27 LEU A N 2
ATOM 1332 C CA . LEU A 1 8 ? 1.979 -6.625 -5.633 1.00 0.00 27 LEU A CA 2
ATOM 1333 C C . LEU A 1 8 ? 2.434 -8.052 -5.922 1.00 0.00 27 LEU A C 2
ATOM 1334 O O . LEU A 1 8 ? 2.894 -8.758 -5.046 1.00 0.00 27 LEU A O 2
ATOM 1350 N N . SER A 1 9 ? 2.315 -8.479 -7.143 1.00 0.00 28 SER A N 2
ATOM 1351 C CA . SER A 1 9 ? 2.749 -9.862 -7.490 1.00 0.00 28 SER A CA 2
ATOM 1352 C C . SER A 1 9 ? 4.218 -10.062 -7.110 1.00 0.00 28 SER A C 2
ATOM 1353 O O . SER A 1 9 ? 4.895 -9.137 -6.706 1.00 0.00 28 SER A O 2
ATOM 1361 N N . TRP A 1 10 ? 4.714 -11.263 -7.232 1.00 0.00 29 TRP A N 2
ATOM 1362 C CA . TRP A 1 10 ? 6.140 -11.520 -6.875 1.00 0.00 29 TRP A CA 2
ATOM 1363 C C . TRP A 1 10 ? 7.065 -11.086 -8.016 1.00 0.00 29 TRP A C 2
ATOM 1364 O O . TRP A 1 10 ? 8.241 -11.392 -8.023 1.00 0.00 29 TRP A O 2
ATOM 1385 N N . GLN A 1 11 ? 6.547 -10.374 -8.981 1.00 0.00 30 GLN A N 2
ATOM 1386 C CA . GLN A 1 11 ? 7.396 -9.926 -10.111 1.00 0.00 30 GLN A CA 2
ATOM 1387 C C . GLN A 1 11 ? 7.156 -8.443 -10.407 1.00 0.00 30 GLN A C 2
ATOM 1388 O O . GLN A 1 11 ? 7.757 -7.871 -11.294 1.00 0.00 30 GLN A O 2
ATOM 1402 N N . THR A 1 12 ? 6.283 -7.821 -9.671 1.00 0.00 31 THR A N 2
ATOM 1403 C CA . THR A 1 12 ? 5.997 -6.388 -9.896 1.00 0.00 31 THR A CA 2
ATOM 1404 C C . THR A 1 12 ? 7.242 -5.546 -9.595 1.00 0.00 31 THR A C 2
ATOM 1405 O O . THR A 1 12 ? 8.126 -5.966 -8.876 1.00 0.00 31 THR A O 2
ATOM 1416 N N . THR A 1 13 ? 7.320 -4.361 -10.139 1.00 0.00 32 THR A N 2
ATOM 1417 C CA . THR A 1 13 ? 8.513 -3.504 -9.878 1.00 0.00 32 THR A CA 2
ATOM 1418 C C . THR A 1 13 ? 8.073 -2.070 -9.573 1.00 0.00 32 THR A C 2
ATOM 1419 O O . THR A 1 13 ? 6.899 -1.789 -9.443 1.00 0.00 32 THR A O 2
ATOM 1430 N N . GLN A 1 14 ? 9.003 -1.161 -9.456 1.00 0.00 33 GLN A N 2
ATOM 1431 C CA . GLN A 1 14 ? 8.624 0.240 -9.160 1.00 0.00 33 GLN A CA 2
ATOM 1432 C C . GLN A 1 14 ? 8.404 1.010 -10.455 1.00 0.00 33 GLN A C 2
ATOM 1433 O O . GLN A 1 14 ? 7.283 1.278 -10.834 1.00 0.00 33 GLN A O 2
ATOM 1447 N N . GLU A 1 15 ? 9.448 1.365 -11.147 1.00 0.00 34 GLU A N 2
ATOM 1448 C CA . GLU A 1 15 ? 9.244 2.112 -12.415 1.00 0.00 34 GLU A CA 2
ATOM 1449 C C . GLU A 1 15 ? 8.194 1.389 -13.244 1.00 0.00 34 GLU A C 2
ATOM 1450 O O . GLU A 1 15 ? 7.250 1.982 -13.719 1.00 0.00 34 GLU A O 2
ATOM 1462 N N . GLY A 1 16 ? 8.329 0.103 -13.392 1.00 0.00 35 GLY A N 2
ATOM 1463 C CA . GLY A 1 16 ? 7.307 -0.651 -14.162 1.00 0.00 35 GLY A CA 2
ATOM 1464 C C . GLY A 1 16 ? 5.940 -0.239 -13.632 1.00 0.00 35 GLY A C 2
ATOM 1465 O O . GLY A 1 16 ? 4.971 -0.154 -14.364 1.00 0.00 35 GLY A O 2
ATOM 1469 N N . LEU A 1 17 ? 5.862 0.056 -12.361 1.00 0.00 36 LEU A N 2
ATOM 1470 C CA . LEU A 1 17 ? 4.575 0.498 -11.790 1.00 0.00 36 LEU A CA 2
ATOM 1471 C C . LEU A 1 17 ? 4.383 1.972 -12.157 1.00 0.00 36 LEU A C 2
ATOM 1472 O O . LEU A 1 17 ? 3.304 2.401 -12.515 1.00 0.00 36 LEU A O 2
ATOM 1488 N N . ARG A 1 18 ? 5.438 2.740 -12.105 1.00 0.00 37 ARG A N 2
ATOM 1489 C CA . ARG A 1 18 ? 5.330 4.166 -12.487 1.00 0.00 37 ARG A CA 2
ATOM 1490 C C . ARG A 1 18 ? 4.816 4.231 -13.911 1.00 0.00 37 ARG A C 2
ATOM 1491 O O . ARG A 1 18 ? 4.199 5.186 -14.339 1.00 0.00 37 ARG A O 2
ATOM 1512 N N . GLU A 1 19 ? 5.070 3.190 -14.635 1.00 0.00 38 GLU A N 2
ATOM 1513 C CA . GLU A 1 19 ? 4.616 3.107 -16.039 1.00 0.00 38 GLU A CA 2
ATOM 1514 C C . GLU A 1 19 ? 3.223 2.497 -16.064 1.00 0.00 38 GLU A C 2
ATOM 1515 O O . GLU A 1 19 ? 2.474 2.651 -17.008 1.00 0.00 38 GLU A O 2
ATOM 1527 N N . TYR A 1 20 ? 2.878 1.798 -15.019 1.00 0.00 39 TYR A N 2
ATOM 1528 C CA . TYR A 1 20 ? 1.534 1.167 -14.967 1.00 0.00 39 TYR A CA 2
ATOM 1529 C C . TYR A 1 20 ? 0.469 2.232 -14.727 1.00 0.00 39 TYR A C 2
ATOM 1530 O O . TYR A 1 20 ? -0.658 2.115 -15.167 1.00 0.00 39 TYR A O 2
ATOM 1548 N N . PHE A 1 21 ? 0.827 3.280 -14.041 1.00 0.00 40 PHE A N 2
ATOM 1549 C CA . PHE A 1 21 ? -0.148 4.370 -13.775 1.00 0.00 40 PHE A CA 2
ATOM 1550 C C . PHE A 1 21 ? 0.263 5.609 -14.563 1.00 0.00 40 PHE A C 2
ATOM 1551 O O . PHE A 1 21 ? -0.548 6.454 -14.885 1.00 0.00 40 PHE A O 2
ATOM 1568 N N . GLY A 1 22 ? 1.522 5.715 -14.884 1.00 0.00 41 GLY A N 2
ATOM 1569 C CA . GLY A 1 22 ? 1.991 6.892 -15.664 1.00 0.00 41 GLY A CA 2
ATOM 1570 C C . GLY A 1 22 ? 1.500 6.756 -17.106 1.00 0.00 41 GLY A C 2
ATOM 1571 O O . GLY A 1 22 ? 1.611 7.668 -17.901 1.00 0.00 41 GLY A O 2
ATOM 1575 N N . GLN A 1 23 ? 0.961 5.617 -17.448 1.00 0.00 42 GLN A N 2
ATOM 1576 C CA . GLN A 1 23 ? 0.465 5.412 -18.831 1.00 0.00 42 GLN A CA 2
ATOM 1577 C C . GLN A 1 23 ? -0.839 6.184 -19.052 1.00 0.00 42 GLN A C 2
ATOM 1578 O O . GLN A 1 23 ? -0.972 6.938 -19.994 1.00 0.00 42 GLN A O 2
ATOM 1592 N N . PHE A 1 24 ? -1.802 6.000 -18.189 1.00 0.00 43 PHE A N 2
ATOM 1593 C CA . PHE A 1 24 ? -3.096 6.723 -18.355 1.00 0.00 43 PHE A CA 2
ATOM 1594 C C . PHE A 1 24 ? -3.203 7.868 -17.346 1.00 0.00 43 PHE A C 2
ATOM 1595 O O . PHE A 1 24 ? -4.241 8.482 -17.201 1.00 0.00 43 PHE A O 2
ATOM 1612 N N . GLY A 1 25 ? -2.141 8.163 -16.647 1.00 0.00 44 GLY A N 2
ATOM 1613 C CA . GLY A 1 25 ? -2.195 9.271 -15.651 1.00 0.00 44 GLY A CA 2
ATOM 1614 C C . GLY A 1 25 ? -0.791 9.835 -15.433 1.00 0.00 44 GLY A C 2
ATOM 1615 O O . GLY A 1 25 ? 0.180 9.333 -15.963 1.00 0.00 44 GLY A O 2
ATOM 1619 N N . GLU A 1 26 ? -0.675 10.877 -14.655 1.00 0.00 45 GLU A N 2
ATOM 1620 C CA . GLU A 1 26 ? 0.658 11.471 -14.398 1.00 0.00 45 GLU A CA 2
ATOM 1621 C C . GLU A 1 26 ? 1.210 10.961 -13.065 1.00 0.00 45 GLU A C 2
ATOM 1622 O O . GLU A 1 26 ? 0.716 11.302 -12.010 1.00 0.00 45 GLU A O 2
ATOM 1634 N N . VAL A 1 27 ? 2.227 10.145 -13.104 1.00 0.00 46 VAL A N 2
ATOM 1635 C CA . VAL A 1 27 ? 2.802 9.611 -11.835 1.00 0.00 46 VAL A CA 2
ATOM 1636 C C . VAL A 1 27 ? 3.903 10.542 -11.315 1.00 0.00 46 VAL A C 2
ATOM 1637 O O . VAL A 1 27 ? 4.869 10.820 -11.999 1.00 0.00 46 VAL A O 2
ATOM 1650 N N . LYS A 1 28 ? 3.766 11.016 -10.108 1.00 0.00 47 LYS A N 2
ATOM 1651 C CA . LYS A 1 28 ? 4.807 11.921 -9.538 1.00 0.00 47 LYS A CA 2
ATOM 1652 C C . LYS A 1 28 ? 5.808 11.105 -8.716 1.00 0.00 47 LYS A C 2
ATOM 1653 O O . LYS A 1 28 ? 6.953 11.481 -8.556 1.00 0.00 47 LYS A O 2
ATOM 1672 N N . GLU A 1 29 ? 5.381 9.985 -8.200 1.00 0.00 48 GLU A N 2
ATOM 1673 C CA . GLU A 1 29 ? 6.300 9.131 -7.392 1.00 0.00 48 GLU A CA 2
ATOM 1674 C C . GLU A 1 29 ? 5.562 7.885 -6.904 1.00 0.00 48 GLU A C 2
ATOM 1675 O O . GLU A 1 29 ? 4.362 7.894 -6.719 1.00 0.00 48 GLU A O 2
ATOM 1687 N N . CYS A 1 30 ? 6.272 6.812 -6.695 1.00 0.00 49 CYS A N 2
ATOM 1688 C CA . CYS A 1 30 ? 5.615 5.557 -6.219 1.00 0.00 49 CYS A CA 2
ATOM 1689 C C . CYS A 1 30 ? 6.554 4.799 -5.276 1.00 0.00 49 CYS A C 2
ATOM 1690 O O . CYS A 1 30 ? 7.691 5.180 -5.081 1.00 0.00 49 CYS A O 2
ATOM 1698 N N . LEU A 1 31 ? 6.088 3.730 -4.688 1.00 0.00 50 LEU A N 2
ATOM 1699 C CA . LEU A 1 31 ? 6.961 2.960 -3.757 1.00 0.00 50 LEU A CA 2
ATOM 1700 C C . LEU A 1 31 ? 6.604 1.467 -3.801 1.00 0.00 50 LEU A C 2
ATOM 1701 O O . LEU A 1 31 ? 5.464 1.100 -3.950 1.00 0.00 50 LEU A O 2
ATOM 1717 N N . VAL A 1 32 ? 7.568 0.602 -3.678 1.00 0.00 51 VAL A N 2
ATOM 1718 C CA . VAL A 1 32 ? 7.251 -0.854 -3.717 1.00 0.00 51 VAL A CA 2
ATOM 1719 C C . VAL A 1 32 ? 7.932 -1.593 -2.568 1.00 0.00 51 VAL A C 2
ATOM 1720 O O . VAL A 1 32 ? 9.096 -1.391 -2.285 1.00 0.00 51 VAL A O 2
ATOM 1733 N N . MET A 1 33 ? 7.208 -2.454 -1.908 1.00 0.00 52 MET A N 2
ATOM 1734 C CA . MET A 1 33 ? 7.800 -3.217 -0.779 1.00 0.00 52 MET A CA 2
ATOM 1735 C C . MET A 1 33 ? 7.308 -4.670 -0.826 1.00 0.00 52 MET A C 2
ATOM 1736 O O . MET A 1 33 ? 6.204 -4.953 -1.257 1.00 0.00 52 MET A O 2
ATOM 1750 N N . ARG A 1 34 ? 8.122 -5.588 -0.383 1.00 0.00 53 ARG A N 2
ATOM 1751 C CA . ARG A 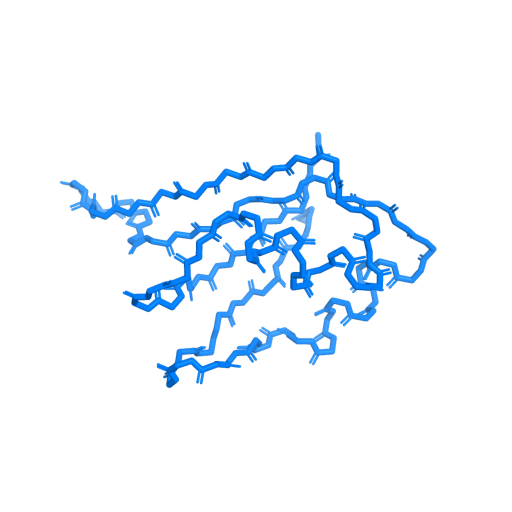1 34 ? 7.723 -7.016 -0.391 1.00 0.00 53 ARG A CA 2
ATOM 1752 C C . ARG A 1 34 ? 8.405 -7.764 0.760 1.00 0.00 53 ARG A C 2
ATOM 1753 O O . ARG A 1 34 ? 7.775 -8.493 1.500 1.00 0.00 53 ARG A O 2
ATOM 1774 N N . ASP A 1 35 ? 9.688 -7.583 0.916 1.00 0.00 54 ASP A N 2
ATOM 1775 C CA . ASP A 1 35 ? 10.417 -8.276 2.021 1.00 0.00 54 ASP A CA 2
ATOM 1776 C C . ASP A 1 35 ? 10.173 -9.791 1.973 1.00 0.00 54 ASP A C 2
ATOM 1777 O O . ASP A 1 35 ? 9.669 -10.361 2.921 1.00 0.00 54 ASP A O 2
ATOM 1786 N N . PRO A 1 36 ? 10.544 -10.403 0.873 1.00 0.00 55 PRO A N 2
ATOM 1787 C CA . PRO A 1 36 ? 10.367 -11.869 0.716 1.00 0.00 55 PRO A CA 2
ATOM 1788 C C . PRO A 1 36 ? 11.233 -12.631 1.728 1.00 0.00 55 PRO A C 2
ATOM 1789 O O . PRO A 1 36 ? 12.050 -13.451 1.361 1.00 0.00 55 PRO A O 2
ATOM 1800 N N . LEU A 1 37 ? 11.066 -12.366 2.995 1.00 0.00 56 LEU A N 2
ATOM 1801 C CA . LEU A 1 37 ? 11.880 -13.070 4.017 1.00 0.00 56 LEU A CA 2
ATOM 1802 C C . LEU A 1 37 ? 11.024 -14.107 4.745 1.00 0.00 56 LEU A C 2
ATOM 1803 O O . LEU A 1 37 ? 11.373 -15.267 4.838 1.00 0.00 56 LEU A O 2
ATOM 1819 N N . THR A 1 38 ? 9.901 -13.690 5.259 1.00 0.00 57 THR A N 2
ATOM 1820 C CA . THR A 1 38 ? 9.007 -14.642 5.983 1.00 0.00 57 THR A CA 2
ATOM 1821 C C . THR A 1 38 ? 7.549 -14.405 5.580 1.00 0.00 57 THR A C 2
ATOM 1822 O O . THR A 1 38 ? 6.638 -14.975 6.145 1.00 0.00 57 THR A O 2
ATOM 1833 N N . LYS A 1 39 ? 7.328 -13.565 4.592 1.00 0.00 58 LYS A N 2
ATOM 1834 C CA . LYS A 1 39 ? 5.934 -13.270 4.110 1.00 0.00 58 LYS A CA 2
ATOM 1835 C C . LYS A 1 39 ? 5.211 -12.355 5.091 1.00 0.00 58 LYS A C 2
ATOM 1836 O O . LYS A 1 39 ? 4.149 -11.837 4.812 1.00 0.00 58 LYS A O 2
ATOM 1855 N N . ARG A 1 40 ? 5.783 -12.158 6.235 1.00 0.00 59 ARG A N 2
ATOM 1856 C CA . ARG A 1 40 ? 5.139 -11.278 7.252 1.00 0.00 59 ARG A CA 2
ATOM 1857 C C . ARG A 1 40 ? 4.659 -9.976 6.600 1.00 0.00 59 ARG A C 2
ATOM 1858 O O . ARG A 1 40 ? 3.633 -9.434 6.961 1.00 0.00 59 ARG A O 2
ATOM 1879 N N . SER A 1 41 ? 5.392 -9.466 5.648 1.00 0.00 60 SER A N 2
ATOM 1880 C CA . SER A 1 41 ? 4.980 -8.202 4.984 1.00 0.00 60 SER A CA 2
ATOM 1881 C C . SER A 1 41 ? 3.643 -8.389 4.264 1.00 0.00 60 SER A C 2
ATOM 1882 O O . SER A 1 41 ? 2.833 -9.211 4.643 1.00 0.00 60 SER A O 2
ATOM 1890 N N . ARG A 1 42 ? 3.406 -7.634 3.226 1.00 0.00 61 ARG A N 2
ATOM 1891 C CA . ARG A 1 42 ? 2.121 -7.773 2.485 1.00 0.00 61 ARG A CA 2
ATOM 1892 C C . ARG A 1 42 ? 2.387 -7.804 0.979 1.00 0.00 61 ARG A C 2
ATOM 1893 O O . ARG A 1 42 ? 1.814 -8.592 0.253 1.00 0.00 61 ARG A O 2
ATOM 1914 N N . GLY A 1 43 ? 3.254 -6.953 0.503 1.00 0.00 62 GLY A N 2
ATOM 1915 C CA . GLY A 1 43 ? 3.557 -6.935 -0.955 1.00 0.00 62 GLY A CA 2
ATOM 1916 C C . GLY A 1 43 ? 2.623 -5.950 -1.656 1.00 0.00 62 GLY A C 2
ATOM 1917 O O . GLY A 1 43 ? 1.544 -6.304 -2.086 1.00 0.00 62 GLY A O 2
ATOM 1921 N N . PHE A 1 44 ? 3.027 -4.715 -1.777 1.00 0.00 63 PHE A N 2
ATOM 1922 C CA . PHE A 1 44 ? 2.150 -3.716 -2.456 1.00 0.00 63 PHE A CA 2
ATOM 1923 C C . PHE A 1 44 ? 2.991 -2.636 -3.135 1.00 0.00 63 PHE A C 2
ATOM 1924 O O . PHE A 1 44 ? 4.205 -2.675 -3.116 1.00 0.00 63 PHE A O 2
ATOM 1941 N N . GLY A 1 45 ? 2.351 -1.672 -3.734 1.00 0.00 64 GLY A N 2
ATOM 1942 C CA . GLY A 1 45 ? 3.111 -0.587 -4.417 1.00 0.00 64 GLY A CA 2
ATOM 1943 C C . GLY A 1 45 ? 2.336 0.726 -4.317 1.00 0.00 64 GLY A C 2
ATOM 1944 O O . GLY A 1 45 ? 1.216 0.834 -4.769 1.00 0.00 64 GLY A O 2
ATOM 1948 N N . PHE A 1 46 ? 2.931 1.726 -3.732 1.00 0.00 65 PHE A N 2
ATOM 1949 C CA . PHE A 1 46 ? 2.247 3.038 -3.598 1.00 0.00 65 PHE A CA 2
ATOM 1950 C C . PHE A 1 46 ? 2.424 3.862 -4.870 1.00 0.00 65 PHE A C 2
ATOM 1951 O O . PHE A 1 46 ? 3.382 3.706 -5.597 1.00 0.00 65 PHE A O 2
ATOM 1968 N N . VAL A 1 47 ? 1.504 4.740 -5.138 1.00 0.00 66 VAL A N 2
ATOM 1969 C CA . VAL A 1 47 ? 1.606 5.583 -6.359 1.00 0.00 66 VAL A CA 2
ATOM 1970 C C . VAL A 1 47 ? 0.929 6.932 -6.098 1.00 0.00 66 VAL A C 2
ATOM 1971 O O . VAL A 1 47 ? -0.186 6.993 -5.621 1.00 0.00 66 VAL A O 2
ATOM 1984 N N . THR A 1 48 ? 1.600 8.013 -6.385 1.00 0.00 67 THR A N 2
ATOM 1985 C CA . THR A 1 48 ? 0.994 9.351 -6.124 1.00 0.00 67 THR A CA 2
ATOM 1986 C C . THR A 1 48 ? 0.852 10.152 -7.420 1.00 0.00 67 THR A C 2
ATOM 1987 O O . THR A 1 48 ? 1.390 11.234 -7.549 1.00 0.00 67 THR A O 2
ATOM 1998 N N . PHE A 1 49 ? 0.129 9.644 -8.379 1.00 0.00 68 PHE A N 2
ATOM 1999 C CA . PHE A 1 49 ? -0.035 10.409 -9.651 1.00 0.00 68 PHE A CA 2
ATOM 2000 C C . PHE A 1 49 ? -0.917 11.640 -9.410 1.00 0.00 68 PHE A C 2
ATOM 2001 O O . PHE A 1 49 ? -1.104 12.067 -8.289 1.00 0.00 68 PHE A O 2
ATOM 2018 N N . MET A 1 50 ? -1.460 12.214 -10.451 1.00 0.00 69 MET A N 2
ATOM 2019 C CA . MET A 1 50 ? -2.327 13.415 -10.271 1.00 0.00 69 MET A CA 2
ATOM 2020 C C . MET A 1 50 ? -3.783 12.993 -10.051 1.00 0.00 69 MET A C 2
ATOM 2021 O O . MET A 1 50 ? -4.064 11.881 -9.654 1.00 0.00 69 MET A O 2
ATOM 2035 N N . ASP A 1 51 ? -4.714 13.870 -10.304 1.00 0.00 70 ASP A N 2
ATOM 2036 C CA . ASP A 1 51 ? -6.148 13.511 -10.105 1.00 0.00 70 ASP A CA 2
ATOM 2037 C C . ASP A 1 51 ? -6.922 13.685 -11.415 1.00 0.00 70 ASP A C 2
ATOM 2038 O O . ASP A 1 51 ? -6.439 13.355 -12.481 1.00 0.00 70 ASP A O 2
ATOM 2047 N N . GLN A 1 52 ? -8.120 14.199 -11.347 1.00 0.00 71 GLN A N 2
ATOM 2048 C CA . GLN A 1 52 ? -8.920 14.392 -12.591 1.00 0.00 71 GLN A CA 2
ATOM 2049 C C . GLN A 1 52 ? -9.193 13.042 -13.260 1.00 0.00 71 GLN A C 2
ATOM 2050 O O . GLN A 1 52 ? -9.313 12.027 -12.605 1.00 0.00 71 GLN A O 2
ATOM 2064 N N . ALA A 1 53 ? -9.295 13.025 -14.561 1.00 0.00 72 ALA A N 2
ATOM 2065 C CA . ALA A 1 53 ? -9.562 11.742 -15.272 1.00 0.00 72 ALA A CA 2
ATOM 2066 C C . ALA A 1 53 ? -8.507 10.697 -14.897 1.00 0.00 72 ALA A C 2
ATOM 2067 O O . ALA A 1 53 ? -8.768 9.510 -14.898 1.00 0.00 72 ALA A O 2
ATOM 2074 N N . GLY A 1 54 ? -7.318 11.128 -14.578 1.00 0.00 73 GLY A N 2
ATOM 2075 C CA . GLY A 1 54 ? -6.248 10.160 -14.204 1.00 0.00 73 GLY A CA 2
ATOM 2076 C C . GLY A 1 54 ? -6.787 9.160 -13.179 1.00 0.00 73 GLY A C 2
ATOM 2077 O O . GLY A 1 54 ? -6.892 7.979 -13.445 1.00 0.00 73 GLY A O 2
ATOM 2081 N N . VAL A 1 55 ? -7.126 9.622 -12.005 1.00 0.00 74 VAL A N 2
ATOM 2082 C CA . VAL A 1 55 ? -7.653 8.694 -10.963 1.00 0.00 74 VAL A CA 2
ATOM 2083 C C . VAL A 1 55 ? -8.727 7.778 -11.558 1.00 0.00 74 VAL A C 2
ATOM 2084 O O . VAL A 1 55 ? -8.661 6.571 -11.439 1.00 0.00 74 VAL A O 2
ATOM 2097 N N . ASP A 1 56 ? -9.716 8.340 -12.197 1.00 0.00 75 ASP A N 2
ATOM 2098 C CA . ASP A 1 56 ? -10.792 7.498 -12.796 1.00 0.00 75 ASP A CA 2
ATOM 2099 C C . ASP A 1 56 ? -10.183 6.275 -13.485 1.00 0.00 75 ASP A C 2
ATOM 2100 O O . ASP A 1 56 ? -10.572 5.148 -13.238 1.00 0.00 75 ASP A O 2
ATOM 2109 N N . LYS A 1 57 ? -9.231 6.490 -14.345 1.00 0.00 76 LYS A N 2
ATOM 2110 C CA . LYS A 1 57 ? -8.595 5.342 -15.053 1.00 0.00 76 LYS A CA 2
ATOM 2111 C C . LYS A 1 57 ? -7.968 4.379 -14.040 1.00 0.00 76 LYS A C 2
ATOM 2112 O O . LYS A 1 57 ? -8.044 3.176 -14.188 1.00 0.00 76 LYS A O 2
ATOM 2131 N N . VAL A 1 58 ? -7.359 4.894 -13.005 1.00 0.00 77 VAL A N 2
ATOM 2132 C CA . VAL A 1 58 ? -6.747 4.006 -11.988 1.00 0.00 77 VAL A CA 2
ATOM 2133 C C . VAL A 1 58 ? -7.800 3.032 -11.456 1.00 0.00 77 VAL A C 2
ATOM 2134 O O . VAL A 1 58 ? -7.670 1.830 -11.590 1.00 0.00 77 VAL A O 2
ATOM 2147 N N . LEU A 1 59 ? -8.851 3.538 -10.870 1.00 0.00 78 LEU A N 2
ATOM 2148 C CA . LEU A 1 59 ? -9.917 2.640 -10.352 1.00 0.00 78 LEU A CA 2
ATOM 2149 C C . LEU A 1 59 ? -10.218 1.557 -11.389 1.00 0.00 78 LEU A C 2
ATOM 2150 O O . LEU A 1 59 ? -10.374 0.399 -11.062 1.00 0.00 78 LEU A O 2
ATOM 2166 N N . ALA A 1 60 ? -10.291 1.922 -12.642 1.00 0.00 79 ALA A N 2
ATOM 2167 C CA . ALA A 1 60 ? -10.568 0.905 -13.691 1.00 0.00 79 ALA A CA 2
ATOM 2168 C C . ALA A 1 60 ? -9.670 -0.313 -13.467 1.00 0.00 79 ALA A C 2
ATOM 2169 O O . ALA A 1 60 ? -10.010 -1.426 -13.818 1.00 0.00 79 ALA A O 2
ATOM 2176 N N . GLN A 1 61 ? -8.525 -0.106 -12.876 1.00 0.00 80 GLN A N 2
ATOM 2177 C CA . GLN A 1 61 ? -7.596 -1.241 -12.611 1.00 0.00 80 GLN A CA 2
ATOM 2178 C C . GLN A 1 61 ? -7.691 -1.657 -11.154 1.00 0.00 80 GLN A C 2
ATOM 2179 O O . GLN A 1 61 ? -6.806 -2.293 -10.621 1.00 0.00 80 GLN A O 2
ATOM 2193 N N . SER A 1 62 ? -8.779 -1.337 -10.517 1.00 0.00 81 SER A N 2
ATOM 2194 C CA . SER A 1 62 ? -8.950 -1.743 -9.105 1.00 0.00 81 SER A CA 2
ATOM 2195 C C . SER A 1 62 ? -8.686 -3.244 -8.983 1.00 0.00 81 SER A C 2
ATOM 2196 O O . SER A 1 62 ? -8.445 -3.759 -7.908 1.00 0.00 81 SER A O 2
ATOM 2204 N N . ARG A 1 63 ? -8.708 -3.948 -10.086 1.00 0.00 82 ARG A N 2
ATOM 2205 C CA . ARG A 1 63 ? -8.437 -5.403 -10.044 1.00 0.00 82 ARG A CA 2
ATOM 2206 C C . ARG A 1 63 ? -6.992 -5.672 -10.480 1.00 0.00 82 ARG A C 2
ATOM 2207 O O . ARG A 1 63 ? -6.486 -6.767 -10.341 1.00 0.00 82 ARG A O 2
ATOM 2228 N N . HIS A 1 64 ? -6.331 -4.666 -11.001 1.00 0.00 83 HIS A N 2
ATOM 2229 C CA . HIS A 1 64 ? -4.917 -4.816 -11.457 1.00 0.00 83 HIS A CA 2
ATOM 2230 C C . HIS A 1 64 ? -4.633 -6.222 -11.971 1.00 0.00 83 HIS A C 2
ATOM 2231 O O . HIS A 1 64 ? -3.607 -6.794 -11.671 1.00 0.00 83 HIS A O 2
ATOM 2245 N N . GLU A 1 65 ? -5.509 -6.784 -12.753 1.00 0.00 84 GLU A N 2
ATOM 2246 C CA . GLU A 1 65 ? -5.232 -8.148 -13.275 1.00 0.00 84 GLU A CA 2
ATOM 2247 C C . GLU A 1 65 ? -4.557 -8.060 -14.638 1.00 0.00 84 GLU A C 2
ATOM 2248 O O . GLU A 1 65 ? -5.077 -7.476 -15.569 1.00 0.00 84 GLU A O 2
ATOM 2260 N N . LEU A 1 66 ? -3.398 -8.638 -14.759 1.00 0.00 85 LEU A N 2
ATOM 2261 C CA . LEU A 1 66 ? -2.675 -8.596 -16.054 1.00 0.00 85 LEU A CA 2
ATOM 2262 C C . LEU A 1 66 ? -1.719 -9.786 -16.164 1.00 0.00 85 LEU A C 2
ATOM 2263 O O . LEU A 1 66 ? -2.049 -10.801 -16.747 1.00 0.00 85 LEU A O 2
ATOM 2279 N N . ASP A 1 67 ? -0.545 -9.683 -15.605 1.00 0.00 86 ASP A N 2
ATOM 2280 C CA . ASP A 1 67 ? 0.409 -10.809 -15.675 1.00 0.00 86 ASP A CA 2
ATOM 2281 C C . ASP A 1 67 ? 0.018 -11.870 -14.650 1.00 0.00 86 ASP A C 2
ATOM 2282 O O . ASP A 1 67 ? 0.821 -12.292 -13.843 1.00 0.00 86 ASP A O 2
ATOM 2291 N N . SER A 1 68 ? -1.217 -12.304 -14.678 1.00 0.00 87 SER A N 2
ATOM 2292 C CA . SER A 1 68 ? -1.677 -13.341 -13.708 1.00 0.00 87 SER A CA 2
ATOM 2293 C C . SER A 1 68 ? -1.794 -12.749 -12.301 1.00 0.00 87 SER A C 2
ATOM 2294 O O . SER A 1 68 ? -2.130 -13.436 -11.356 1.00 0.00 87 SER A O 2
ATOM 2302 N N . LYS A 1 69 ? -1.521 -11.482 -12.150 1.00 0.00 88 LYS A N 2
ATOM 2303 C CA . LYS A 1 69 ? -1.613 -10.857 -10.814 1.00 0.00 88 LYS A CA 2
ATOM 2304 C C . LYS A 1 69 ? -2.762 -9.846 -10.780 1.00 0.00 88 LYS A C 2
ATOM 2305 O O . LYS A 1 69 ? -2.841 -8.963 -11.610 1.00 0.00 88 LYS A O 2
ATOM 2324 N N . THR A 1 70 ? -3.654 -9.979 -9.831 1.00 0.00 89 THR A N 2
ATOM 2325 C CA . THR A 1 70 ? -4.811 -9.037 -9.735 1.00 0.00 89 THR A CA 2
ATOM 2326 C C . THR A 1 70 ? -4.610 -8.063 -8.570 1.00 0.00 89 THR A C 2
ATOM 2327 O O . THR A 1 70 ? -5.353 -8.065 -7.608 1.00 0.00 89 THR A O 2
ATOM 2338 N N . ILE A 1 71 ? -3.614 -7.229 -8.653 1.00 0.00 90 ILE A N 2
ATOM 2339 C CA . ILE A 1 71 ? -3.371 -6.254 -7.547 1.00 0.00 90 ILE A CA 2
ATOM 2340 C C . ILE A 1 71 ? -4.667 -5.477 -7.271 1.00 0.00 90 ILE A C 2
ATOM 2341 O O . ILE A 1 71 ? -5.699 -5.769 -7.839 1.00 0.00 90 ILE A O 2
ATOM 2357 N N . ASP A 1 72 ? -4.643 -4.515 -6.382 1.00 0.00 91 ASP A N 2
ATOM 2358 C CA . ASP A 1 72 ? -5.888 -3.771 -6.065 1.00 0.00 91 ASP A CA 2
ATOM 2359 C C . ASP A 1 72 ? -5.588 -2.300 -5.763 1.00 0.00 91 ASP A C 2
ATOM 2360 O O . ASP A 1 72 ? -5.454 -1.925 -4.616 1.00 0.00 91 ASP A O 2
ATOM 2369 N N . PRO A 1 73 ? -5.502 -1.508 -6.795 1.00 0.00 92 PRO A N 2
ATOM 2370 C CA . PRO A 1 73 ? -5.225 -0.066 -6.620 1.00 0.00 92 PRO A CA 2
ATOM 2371 C C . PRO A 1 73 ? -6.280 0.580 -5.723 1.00 0.00 92 PRO A C 2
ATOM 2372 O O . PRO A 1 73 ? -7.428 0.713 -6.100 1.00 0.00 92 PRO A O 2
ATOM 2383 N N . LYS A 1 74 ? -5.904 1.012 -4.559 1.00 0.00 93 LYS A N 2
ATOM 2384 C CA . LYS A 1 74 ? -6.888 1.681 -3.673 1.00 0.00 93 LYS A CA 2
ATOM 2385 C C . LYS A 1 74 ? -6.527 3.159 -3.557 1.00 0.00 93 LYS A C 2
ATOM 2386 O O . LYS A 1 74 ? -5.556 3.535 -2.930 1.00 0.00 93 LYS A O 2
ATOM 2405 N N . VAL A 1 75 ? -7.297 3.992 -4.185 1.00 0.00 94 VAL A N 2
ATOM 2406 C CA . VAL A 1 75 ? -7.016 5.452 -4.145 1.00 0.00 94 VAL A CA 2
ATOM 2407 C C . VAL A 1 75 ? -7.874 6.131 -3.073 1.00 0.00 94 VAL A C 2
ATOM 2408 O O . VAL A 1 75 ? -8.944 5.667 -2.735 1.00 0.00 94 VAL A O 2
ATOM 2421 N N . ALA A 1 76 ? -7.415 7.230 -2.540 1.00 0.00 95 ALA A N 2
ATOM 2422 C CA . ALA A 1 76 ? -8.209 7.937 -1.494 1.00 0.00 95 ALA A CA 2
ATOM 2423 C C . ALA A 1 76 ? -8.233 9.440 -1.781 1.00 0.00 95 ALA A C 2
ATOM 2424 O O . ALA A 1 76 ? -8.053 9.869 -2.904 1.00 0.00 95 ALA A O 2
ATOM 2431 N N . PHE A 1 77 ? -8.449 10.244 -0.776 1.00 0.00 96 PHE A N 2
ATOM 2432 C CA . PHE A 1 77 ? -8.480 11.718 -1.000 1.00 0.00 96 PHE A CA 2
ATOM 2433 C C . PHE A 1 77 ? -9.556 12.072 -2.034 1.00 0.00 96 PHE A C 2
ATOM 2434 O O . PHE A 1 77 ? -9.245 12.360 -3.173 1.00 0.00 96 PHE A O 2
ATOM 2451 N N . CYS A 1 1 ? -4.460 12.135 0.670 1.00 0.00 20 CYS A N 3
ATOM 2452 C CA . CYS A 1 1 ? -3.361 11.124 0.672 1.00 0.00 20 CYS A CA 3
ATOM 2453 C C . CYS A 1 1 ? -3.060 10.668 -0.758 1.00 0.00 20 CYS A C 3
ATOM 2454 O O . CYS A 1 1 ? -3.926 10.650 -1.610 1.00 0.00 20 CYS A O 3
ATOM 2464 N N . LYS A 1 2 ? -1.838 10.296 -1.027 1.00 0.00 21 LYS A N 3
ATOM 2465 C CA . LYS A 1 2 ? -1.483 9.840 -2.402 1.00 0.00 21 LYS A CA 3
ATOM 2466 C C . LYS A 1 2 ? -2.164 8.503 -2.702 1.00 0.00 21 LYS A C 3
ATOM 2467 O O . LYS A 1 2 ? -2.711 7.864 -1.826 1.00 0.00 21 LYS A O 3
ATOM 2486 N N . MET A 1 3 ? -2.135 8.075 -3.935 1.00 0.00 22 MET A N 3
ATOM 2487 C CA . MET A 1 3 ? -2.781 6.778 -4.288 1.00 0.00 22 MET A CA 3
ATOM 2488 C C . MET A 1 3 ? -1.902 5.609 -3.837 1.00 0.00 22 MET A C 3
ATOM 2489 O O . MET A 1 3 ? -0.725 5.769 -3.575 1.00 0.00 22 MET A O 3
ATOM 2503 N N . PHE A 1 4 ? -2.464 4.436 -3.742 1.00 0.00 23 PHE A N 3
ATOM 2504 C CA . PHE A 1 4 ? -1.662 3.256 -3.305 1.00 0.00 23 PHE A CA 3
ATOM 2505 C C . PHE A 1 4 ? -2.211 1.984 -3.952 1.00 0.00 23 PHE A C 3
ATOM 2506 O O . PHE A 1 4 ? -3.397 1.846 -4.155 1.00 0.00 23 PHE A O 3
ATOM 2523 N N . ILE A 1 5 ? -1.359 1.050 -4.265 1.00 0.00 24 ILE A N 3
ATOM 2524 C CA . ILE A 1 5 ? -1.836 -0.219 -4.886 1.00 0.00 24 ILE A CA 3
ATOM 2525 C C . ILE A 1 5 ? -1.598 -1.374 -3.903 1.00 0.00 24 ILE A C 3
ATOM 2526 O O . ILE A 1 5 ? -0.619 -1.390 -3.186 1.00 0.00 24 ILE A O 3
ATOM 2542 N N . GLY A 1 6 ? -2.497 -2.322 -3.833 1.00 0.00 25 GLY A N 3
ATOM 2543 C CA . GLY A 1 6 ? -2.314 -3.438 -2.857 1.00 0.00 25 GLY A CA 3
ATOM 2544 C C . GLY A 1 6 ? -2.253 -4.794 -3.562 1.00 0.00 25 GLY A C 3
ATOM 2545 O O . GLY A 1 6 ? -3.135 -5.154 -4.315 1.00 0.00 25 GLY A O 3
ATOM 2549 N N . GLY A 1 7 ? -1.224 -5.559 -3.292 1.00 0.00 26 GLY A N 3
ATOM 2550 C CA . GLY A 1 7 ? -1.100 -6.908 -3.917 1.00 0.00 26 GLY A CA 3
ATOM 2551 C C . GLY A 1 7 ? -0.002 -6.892 -4.981 1.00 0.00 26 GLY A C 3
ATOM 2552 O O . GLY A 1 7 ? -0.176 -7.397 -6.072 1.00 0.00 26 GLY A O 3
ATOM 2556 N N . LEU A 1 8 ? 1.126 -6.310 -4.680 1.00 0.00 27 LEU A N 3
ATOM 2557 C CA . LEU A 1 8 ? 2.221 -6.261 -5.684 1.00 0.00 27 LEU A CA 3
ATOM 2558 C C . LEU A 1 8 ? 2.585 -7.670 -6.148 1.00 0.00 27 LEU A C 3
ATOM 2559 O O . LEU A 1 8 ? 3.085 -8.475 -5.388 1.00 0.00 27 LEU A O 3
ATOM 2575 N N . SER A 1 9 ? 2.340 -7.970 -7.391 1.00 0.00 28 SER A N 3
ATOM 2576 C CA . SER A 1 9 ? 2.674 -9.327 -7.911 1.00 0.00 28 SER A CA 3
ATOM 2577 C C . SER A 1 9 ? 4.075 -9.742 -7.453 1.00 0.00 28 SER A C 3
ATOM 2578 O O . SER A 1 9 ? 4.819 -8.952 -6.907 1.00 0.00 28 SER A O 3
ATOM 2586 N N . TRP A 1 10 ? 4.439 -10.976 -7.670 1.00 0.00 29 TRP A N 3
ATOM 2587 C CA . TRP A 1 10 ? 5.790 -11.443 -7.244 1.00 0.00 29 TRP A CA 3
ATOM 2588 C C . TRP A 1 10 ? 6.847 -11.039 -8.278 1.00 0.00 29 TRP A C 3
ATOM 2589 O O . TRP A 1 10 ? 7.974 -11.491 -8.233 1.00 0.00 29 TRP A O 3
ATOM 2610 N N . GLN A 1 11 ? 6.496 -10.190 -9.205 1.00 0.00 30 GLN A N 3
ATOM 2611 C CA . GLN A 1 11 ? 7.480 -9.759 -10.229 1.00 0.00 30 GLN A CA 3
ATOM 2612 C C . GLN A 1 11 ? 7.267 -8.286 -10.592 1.00 0.00 30 GLN A C 3
ATOM 2613 O O . GLN A 1 11 ? 7.856 -7.774 -11.524 1.00 0.00 30 GLN A O 3
ATOM 2627 N N . THR A 1 12 ? 6.429 -7.603 -9.863 1.00 0.00 31 THR A N 3
ATOM 2628 C CA . THR A 1 12 ? 6.173 -6.176 -10.155 1.00 0.00 31 THR A CA 3
ATOM 2629 C C . THR A 1 12 ? 7.401 -5.335 -9.789 1.00 0.00 31 THR A C 3
ATOM 2630 O O . THR A 1 12 ? 8.267 -5.770 -9.055 1.00 0.00 31 THR A O 3
ATOM 2641 N N . THR A 1 13 ? 7.479 -4.131 -10.284 1.00 0.00 32 THR A N 3
ATOM 2642 C CA . THR A 1 13 ? 8.647 -3.266 -9.951 1.00 0.00 32 THR A CA 3
ATOM 2643 C C . THR A 1 13 ? 8.193 -1.812 -9.790 1.00 0.00 32 THR A C 3
ATOM 2644 O O . THR A 1 13 ? 7.017 -1.512 -9.840 1.00 0.00 32 THR A O 3
ATOM 2655 N N . GLN A 1 14 ? 9.110 -0.907 -9.582 1.00 0.00 33 GLN A N 3
ATOM 2656 C CA . GLN A 1 14 ? 8.717 0.515 -9.400 1.00 0.00 33 GLN A CA 3
ATOM 2657 C C . GLN A 1 14 ? 8.450 1.185 -10.744 1.00 0.00 33 GLN A C 3
ATOM 2658 O O . GLN A 1 14 ? 7.319 1.450 -11.092 1.00 0.00 33 GLN A O 3
ATOM 2672 N N . GLU A 1 15 ? 9.466 1.471 -11.507 1.00 0.00 34 GLU A N 3
ATOM 2673 C CA . GLU A 1 15 ? 9.207 2.125 -12.817 1.00 0.00 34 GLU A CA 3
ATOM 2674 C C . GLU A 1 15 ? 8.097 1.368 -13.531 1.00 0.00 34 GLU A C 3
ATOM 2675 O O . GLU A 1 15 ? 7.126 1.943 -13.976 1.00 0.00 34 GLU A O 3
ATOM 2687 N N . GLY A 1 16 ? 8.217 0.075 -13.610 1.00 0.00 35 GLY A N 3
ATOM 2688 C CA . GLY A 1 16 ? 7.150 -0.725 -14.263 1.00 0.00 35 GLY A CA 3
ATOM 2689 C C . GLY A 1 16 ? 5.813 -0.263 -13.700 1.00 0.00 35 GLY A C 3
ATOM 2690 O O . GLY A 1 16 ? 4.804 -0.260 -14.378 1.00 0.00 35 GLY A O 3
ATOM 2694 N N . LEU A 1 17 ? 5.803 0.168 -12.466 1.00 0.00 36 LEU A N 3
ATOM 2695 C CA . LEU A 1 17 ? 4.545 0.664 -11.879 1.00 0.00 36 LEU A CA 3
ATOM 2696 C C . LEU A 1 17 ? 4.325 2.084 -12.409 1.00 0.00 36 LEU A C 3
ATOM 2697 O O . LEU A 1 17 ? 3.224 2.470 -12.750 1.00 0.00 36 LEU A O 3
ATOM 2713 N N . ARG A 1 18 ? 5.378 2.850 -12.513 1.00 0.00 37 ARG A N 3
ATOM 2714 C CA . ARG A 1 18 ? 5.241 4.220 -13.059 1.00 0.00 37 ARG A CA 3
ATOM 2715 C C . ARG A 1 18 ? 4.677 4.112 -14.461 1.00 0.00 37 ARG A C 3
ATOM 2716 O O . ARG A 1 18 ? 4.019 4.999 -14.967 1.00 0.00 37 ARG A O 3
ATOM 2737 N N . GLU A 1 19 ? 4.929 3.001 -15.074 1.00 0.00 38 GLU A N 3
ATOM 2738 C CA . GLU A 1 19 ? 4.415 2.758 -16.440 1.00 0.00 38 GLU A CA 3
ATOM 2739 C C . GLU A 1 19 ? 3.026 2.144 -16.333 1.00 0.00 38 GLU A C 3
ATOM 2740 O O . GLU A 1 19 ? 2.248 2.161 -17.265 1.00 0.00 38 GLU A O 3
ATOM 2752 N N . TYR A 1 20 ? 2.715 1.589 -15.191 1.00 0.00 39 TYR A N 3
ATOM 2753 C CA . TYR A 1 20 ? 1.380 0.962 -15.015 1.00 0.00 39 TYR A CA 3
ATOM 2754 C C . TYR A 1 20 ? 0.315 2.024 -14.743 1.00 0.00 39 TYR A C 3
ATOM 2755 O O . TYR A 1 20 ? -0.772 1.981 -15.284 1.00 0.00 39 TYR A O 3
ATOM 2773 N N . PHE A 1 21 ? 0.621 2.977 -13.912 1.00 0.00 40 PHE A N 3
ATOM 2774 C CA . PHE A 1 21 ? -0.369 4.046 -13.605 1.00 0.00 40 PHE A CA 3
ATOM 2775 C C . PHE A 1 21 ? 0.049 5.334 -14.307 1.00 0.00 40 PHE A C 3
ATOM 2776 O O . PHE A 1 21 ? -0.770 6.157 -14.663 1.00 0.00 40 PHE A O 3
ATOM 2793 N N . GLY A 1 22 ? 1.323 5.501 -14.528 1.00 0.00 41 GLY A N 3
ATOM 2794 C CA . GLY A 1 22 ? 1.799 6.721 -15.233 1.00 0.00 41 GLY A CA 3
ATOM 2795 C C . GLY A 1 22 ? 1.309 6.672 -16.679 1.00 0.00 41 GLY A C 3
ATOM 2796 O O . GLY A 1 22 ? 1.407 7.634 -17.415 1.00 0.00 41 GLY A O 3
ATOM 2800 N N . GLN A 1 23 ? 0.777 5.551 -17.091 1.00 0.00 42 GLN A N 3
ATOM 2801 C CA . GLN A 1 23 ? 0.275 5.426 -18.482 1.00 0.00 42 GLN A CA 3
ATOM 2802 C C . GLN A 1 23 ? -0.877 6.406 -18.709 1.00 0.00 42 GLN A C 3
ATOM 2803 O O . GLN A 1 23 ? -1.016 6.986 -19.768 1.00 0.00 42 GLN A O 3
ATOM 2817 N N . PHE A 1 24 ? -1.700 6.595 -17.716 1.00 0.00 43 PHE A N 3
ATOM 2818 C CA . PHE A 1 24 ? -2.843 7.539 -17.859 1.00 0.00 43 PHE A CA 3
ATOM 2819 C C . PHE A 1 24 ? -2.831 8.549 -16.710 1.00 0.00 43 PHE A C 3
ATOM 2820 O O . PHE A 1 24 ? -3.687 9.407 -16.617 1.00 0.00 43 PHE A O 3
ATOM 2837 N N . GLY A 1 25 ? -1.869 8.453 -15.833 1.00 0.00 44 GLY A N 3
ATOM 2838 C CA . GLY A 1 25 ? -1.810 9.410 -14.691 1.00 0.00 44 GLY A CA 3
ATOM 2839 C C . GLY A 1 25 ? -0.351 9.690 -14.328 1.00 0.00 44 GLY A C 3
ATOM 2840 O O . GLY A 1 25 ? 0.274 8.930 -13.616 1.00 0.00 44 GLY A O 3
ATOM 2844 N N . GLU A 1 26 ? 0.193 10.777 -14.814 1.00 0.00 45 GLU A N 3
ATOM 2845 C CA . GLU A 1 26 ? 1.614 11.118 -14.505 1.00 0.00 45 GLU A CA 3
ATOM 2846 C C . GLU A 1 26 ? 1.955 10.751 -13.056 1.00 0.00 45 GLU A C 3
ATOM 2847 O O . GLU A 1 26 ? 1.319 11.205 -12.125 1.00 0.00 45 GLU A O 3
ATOM 2859 N N . VAL A 1 27 ? 2.950 9.928 -12.862 1.00 0.00 46 VAL A N 3
ATOM 2860 C CA . VAL A 1 27 ? 3.328 9.523 -11.477 1.00 0.00 46 VAL A CA 3
ATOM 2861 C C . VAL A 1 27 ? 4.386 10.469 -10.906 1.00 0.00 46 VAL A C 3
ATOM 2862 O O . VAL A 1 27 ? 5.472 10.597 -11.436 1.00 0.00 46 VAL A O 3
ATOM 2875 N N . LYS A 1 28 ? 4.079 11.124 -9.820 1.00 0.00 47 LYS A N 3
ATOM 2876 C CA . LYS A 1 28 ? 5.071 12.050 -9.204 1.00 0.00 47 LYS A CA 3
ATOM 2877 C C . LYS A 1 28 ? 5.991 11.267 -8.264 1.00 0.00 47 LYS A C 3
ATOM 2878 O O . LYS A 1 28 ? 7.086 11.691 -7.954 1.00 0.00 47 LYS A O 3
ATOM 2897 N N . GLU A 1 29 ? 5.551 10.124 -7.810 1.00 0.00 48 GLU A N 3
ATOM 2898 C CA . GLU A 1 29 ? 6.397 9.307 -6.892 1.00 0.00 48 GLU A CA 3
ATOM 2899 C C . GLU A 1 29 ? 5.680 8.003 -6.524 1.00 0.00 48 GLU A C 3
ATOM 2900 O O . GLU A 1 29 ? 4.474 7.963 -6.387 1.00 0.00 48 GLU A O 3
ATOM 2912 N N . CYS A 1 30 ? 6.416 6.938 -6.362 1.00 0.00 49 CYS A N 3
ATOM 2913 C CA . CYS A 1 30 ? 5.785 5.632 -6.002 1.00 0.00 49 CYS A CA 3
ATOM 2914 C C . CYS A 1 30 ? 6.742 4.812 -5.134 1.00 0.00 49 CYS A C 3
ATOM 2915 O O . CYS A 1 30 ? 7.897 5.158 -4.978 1.00 0.00 49 CYS A O 3
ATOM 2923 N N . LEU A 1 31 ? 6.284 3.729 -4.565 1.00 0.00 50 LEU A N 3
ATOM 2924 C CA . LEU A 1 31 ? 7.192 2.908 -3.714 1.00 0.00 50 LEU A CA 3
ATOM 2925 C C . LEU A 1 31 ? 6.806 1.420 -3.775 1.00 0.00 50 LEU A C 3
ATOM 2926 O O . LEU A 1 31 ? 5.657 1.062 -3.662 1.00 0.00 50 LEU A O 3
ATOM 2942 N N . VAL A 1 32 ? 7.762 0.551 -3.950 1.00 0.00 51 VAL A N 3
ATOM 2943 C CA . VAL A 1 32 ? 7.439 -0.907 -4.008 1.00 0.00 51 VAL A CA 3
ATOM 2944 C C . VAL A 1 32 ? 7.981 -1.599 -2.759 1.00 0.00 51 VAL A C 3
ATOM 2945 O O . VAL A 1 32 ? 9.122 -1.414 -2.383 1.00 0.00 51 VAL A O 3
ATOM 2958 N N . MET A 1 33 ? 7.169 -2.372 -2.095 1.00 0.00 52 MET A N 3
ATOM 2959 C CA . MET A 1 33 ? 7.634 -3.043 -0.856 1.00 0.00 52 MET A CA 3
ATOM 2960 C C . MET A 1 33 ? 7.052 -4.461 -0.758 1.00 0.00 52 MET A C 3
ATOM 2961 O O . MET A 1 33 ? 6.154 -4.829 -1.489 1.00 0.00 52 MET A O 3
ATOM 2975 N N . ARG A 1 34 ? 7.552 -5.246 0.158 1.00 0.00 53 ARG A N 3
ATOM 2976 C CA . ARG A 1 34 ? 7.033 -6.621 0.333 1.00 0.00 53 ARG A CA 3
ATOM 2977 C C . ARG A 1 34 ? 6.594 -6.823 1.787 1.00 0.00 53 ARG A C 3
ATOM 2978 O O . ARG A 1 34 ? 6.369 -5.872 2.509 1.00 0.00 53 ARG A O 3
ATOM 2999 N N . ASP A 1 35 ? 6.475 -8.047 2.232 1.00 0.00 54 ASP A N 3
ATOM 3000 C CA . ASP A 1 35 ? 6.056 -8.274 3.646 1.00 0.00 54 ASP A CA 3
ATOM 3001 C C . ASP A 1 35 ? 5.866 -9.771 3.936 1.00 0.00 54 ASP A C 3
ATOM 3002 O O . ASP A 1 35 ? 6.509 -10.306 4.816 1.00 0.00 54 ASP A O 3
ATOM 3011 N N . PRO A 1 36 ? 4.987 -10.406 3.198 1.00 0.00 55 PRO A N 3
ATOM 3012 C CA . PRO A 1 36 ? 4.729 -11.852 3.408 1.00 0.00 55 PRO A CA 3
ATOM 3013 C C . PRO A 1 36 ? 6.021 -12.663 3.245 1.00 0.00 55 PRO A C 3
ATOM 3014 O O . PRO A 1 36 ? 7.106 -12.174 3.488 1.00 0.00 55 PRO A O 3
ATOM 3025 N N . LEU A 1 37 ? 5.912 -13.904 2.849 1.00 0.00 56 LEU A N 3
ATOM 3026 C CA . LEU A 1 37 ? 7.125 -14.746 2.688 1.00 0.00 56 LEU A CA 3
ATOM 3027 C C . LEU A 1 37 ? 7.625 -14.707 1.244 1.00 0.00 56 LEU A C 3
ATOM 3028 O O . LEU A 1 37 ? 8.665 -14.152 0.953 1.00 0.00 56 LEU A O 3
ATOM 3044 N N . THR A 1 38 ? 6.893 -15.295 0.338 1.00 0.00 57 THR A N 3
ATOM 3045 C CA . THR A 1 38 ? 7.335 -15.292 -1.089 1.00 0.00 57 THR A CA 3
ATOM 3046 C C . THR A 1 38 ? 6.335 -16.045 -1.969 1.00 0.00 57 THR A C 3
ATOM 3047 O O . THR A 1 38 ? 6.156 -15.729 -3.128 1.00 0.00 57 THR A O 3
ATOM 3058 N N . LYS A 1 39 ? 5.677 -17.034 -1.429 1.00 0.00 58 LYS A N 3
ATOM 3059 C CA . LYS A 1 39 ? 4.688 -17.793 -2.242 1.00 0.00 58 LYS A CA 3
ATOM 3060 C C . LYS A 1 39 ? 3.648 -16.824 -2.788 1.00 0.00 58 LYS A C 3
ATOM 3061 O O . LYS A 1 39 ? 3.354 -16.794 -3.967 1.00 0.00 58 LYS A O 3
ATOM 3080 N N . ARG A 1 40 ? 3.102 -16.025 -1.924 1.00 0.00 59 ARG A N 3
ATOM 3081 C CA . ARG A 1 40 ? 2.079 -15.026 -2.354 1.00 0.00 59 ARG A CA 3
ATOM 3082 C C . ARG A 1 40 ? 2.675 -14.071 -3.397 1.00 0.00 59 ARG A C 3
ATOM 3083 O O . ARG A 1 40 ? 3.633 -14.397 -4.070 1.00 0.00 59 ARG A O 3
ATOM 3104 N N . SER A 1 41 ? 2.135 -12.890 -3.520 1.00 0.00 60 SER A N 3
ATOM 3105 C CA . SER A 1 41 ? 2.687 -11.918 -4.492 1.00 0.00 60 SER A CA 3
ATOM 3106 C C . SER A 1 41 ? 4.006 -11.354 -3.943 1.00 0.00 60 SER A C 3
ATOM 3107 O O . SER A 1 41 ? 4.981 -12.066 -3.824 1.00 0.00 60 SER A O 3
ATOM 3115 N N . ARG A 1 42 ? 4.050 -10.094 -3.588 1.00 0.00 61 ARG A N 3
ATOM 3116 C CA . ARG A 1 42 ? 5.304 -9.530 -3.035 1.00 0.00 61 ARG A CA 3
ATOM 3117 C C . ARG A 1 42 ? 4.949 -8.653 -1.831 1.00 0.00 61 ARG A C 3
ATOM 3118 O O . ARG A 1 42 ? 5.598 -8.688 -0.806 1.00 0.00 61 ARG A O 3
ATOM 3139 N N . GLY A 1 43 ? 3.907 -7.878 -1.959 1.00 0.00 62 GLY A N 3
ATOM 3140 C CA . GLY A 1 43 ? 3.474 -6.994 -0.841 1.00 0.00 62 GLY A CA 3
ATOM 3141 C C . GLY A 1 43 ? 2.535 -5.928 -1.403 1.00 0.00 62 GLY A C 3
ATOM 3142 O O . GLY A 1 43 ? 1.332 -6.100 -1.444 1.00 0.00 62 GLY A O 3
ATOM 3146 N N . PHE A 1 44 ? 3.077 -4.837 -1.856 1.00 0.00 63 PHE A N 3
ATOM 3147 C CA . PHE A 1 44 ? 2.215 -3.764 -2.437 1.00 0.00 63 PHE A CA 3
ATOM 3148 C C . PHE A 1 44 ? 3.075 -2.612 -2.952 1.00 0.00 63 PHE A C 3
ATOM 3149 O O . PHE A 1 44 ? 4.285 -2.624 -2.838 1.00 0.00 63 PHE A O 3
ATOM 3166 N N . GLY A 1 45 ? 2.457 -1.616 -3.522 1.00 0.00 64 GLY A N 3
ATOM 3167 C CA . GLY A 1 45 ? 3.234 -0.463 -4.050 1.00 0.00 64 GLY A CA 3
ATOM 3168 C C . GLY A 1 45 ? 2.473 0.833 -3.780 1.00 0.00 64 GLY A C 3
ATOM 3169 O O . GLY A 1 45 ? 1.299 0.822 -3.476 1.00 0.00 64 GLY A O 3
ATOM 3173 N N . PHE A 1 46 ? 3.134 1.949 -3.889 1.00 0.00 65 PHE A N 3
ATOM 3174 C CA . PHE A 1 46 ? 2.459 3.249 -3.638 1.00 0.00 65 PHE A CA 3
ATOM 3175 C C . PHE A 1 46 ? 2.621 4.159 -4.852 1.00 0.00 65 PHE A C 3
ATOM 3176 O O . PHE A 1 46 ? 3.608 4.097 -5.558 1.00 0.00 65 PHE A O 3
ATOM 3193 N N . VAL A 1 47 ? 1.661 4.998 -5.105 1.00 0.00 66 VAL A N 3
ATOM 3194 C CA . VAL A 1 47 ? 1.766 5.903 -6.279 1.00 0.00 66 VAL A CA 3
ATOM 3195 C C . VAL A 1 47 ? 1.048 7.221 -5.994 1.00 0.00 66 VAL A C 3
ATOM 3196 O O . VAL A 1 47 ? -0.103 7.241 -5.615 1.00 0.00 66 VAL A O 3
ATOM 3209 N N . THR A 1 48 ? 1.722 8.323 -6.170 1.00 0.00 67 THR A N 3
ATOM 3210 C CA . THR A 1 48 ? 1.078 9.639 -5.906 1.00 0.00 67 THR A CA 3
ATOM 3211 C C . THR A 1 48 ? 0.760 10.342 -7.226 1.00 0.00 67 THR A C 3
ATOM 3212 O O . THR A 1 48 ? 0.567 11.541 -7.271 1.00 0.00 67 THR A O 3
ATOM 3223 N N . PHE A 1 49 ? 0.706 9.608 -8.305 1.00 0.00 68 PHE A N 3
ATOM 3224 C CA . PHE A 1 49 ? 0.401 10.243 -9.616 1.00 0.00 68 PHE A CA 3
ATOM 3225 C C . PHE A 1 49 ? -0.848 11.126 -9.486 1.00 0.00 68 PHE A C 3
ATOM 3226 O O . PHE A 1 49 ? -1.784 10.793 -8.788 1.00 0.00 68 PHE A O 3
ATOM 3243 N N . MET A 1 50 ? -0.864 12.249 -10.149 1.00 0.00 69 MET A N 3
ATOM 3244 C CA . MET A 1 50 ? -2.050 13.150 -10.059 1.00 0.00 69 MET A CA 3
ATOM 3245 C C . MET A 1 50 ? -2.418 13.682 -11.447 1.00 0.00 69 MET A C 3
ATOM 3246 O O . MET A 1 50 ? -1.607 14.278 -12.127 1.00 0.00 69 MET A O 3
ATOM 3260 N N . ASP A 1 51 ? -3.633 13.472 -11.872 1.00 0.00 70 ASP A N 3
ATOM 3261 C CA . ASP A 1 51 ? -4.048 13.968 -13.216 1.00 0.00 70 ASP A CA 3
ATOM 3262 C C . ASP A 1 51 ? -5.543 14.295 -13.224 1.00 0.00 70 ASP A C 3
ATOM 3263 O O . ASP A 1 51 ? -6.151 14.493 -12.192 1.00 0.00 70 ASP A O 3
ATOM 3272 N N . GLN A 1 52 ? -6.141 14.352 -14.384 1.00 0.00 71 GLN A N 3
ATOM 3273 C CA . GLN A 1 52 ? -7.597 14.667 -14.460 1.00 0.00 71 GLN A CA 3
ATOM 3274 C C . GLN A 1 52 ? -8.426 13.412 -14.169 1.00 0.00 71 GLN A C 3
ATOM 3275 O O . GLN A 1 52 ? -9.034 13.285 -13.124 1.00 0.00 71 GLN A O 3
ATOM 3289 N N . ALA A 1 53 ? -8.455 12.483 -15.086 1.00 0.00 72 ALA A N 3
ATOM 3290 C CA . ALA A 1 53 ? -9.245 11.238 -14.861 1.00 0.00 72 ALA A CA 3
ATOM 3291 C C . ALA A 1 53 ? -8.394 10.191 -14.138 1.00 0.00 72 ALA A C 3
ATOM 3292 O O . ALA A 1 53 ? -8.666 9.008 -14.199 1.00 0.00 72 ALA A O 3
ATOM 3299 N N . GLY A 1 54 ? -7.366 10.616 -13.457 1.00 0.00 73 GLY A N 3
ATOM 3300 C CA . GLY A 1 54 ? -6.500 9.644 -12.731 1.00 0.00 73 GLY A CA 3
ATOM 3301 C C . GLY A 1 54 ? -7.376 8.617 -12.014 1.00 0.00 73 GLY A C 3
ATOM 3302 O O . GLY A 1 54 ? -7.339 7.440 -12.311 1.00 0.00 73 GLY A O 3
ATOM 3306 N N . VAL A 1 55 ? -8.165 9.050 -11.069 1.00 0.00 74 VAL A N 3
ATOM 3307 C CA . VAL A 1 55 ? -9.042 8.094 -10.336 1.00 0.00 74 VAL A CA 3
ATOM 3308 C C . VAL A 1 55 ? -9.899 7.302 -11.329 1.00 0.00 74 VAL A C 3
ATOM 3309 O O . VAL A 1 55 ? -10.351 6.211 -11.042 1.00 0.00 74 VAL A O 3
ATOM 3322 N N . ASP A 1 56 ? -10.121 7.841 -12.496 1.00 0.00 75 ASP A N 3
ATOM 3323 C CA . ASP A 1 56 ? -10.944 7.118 -13.507 1.00 0.00 75 ASP A CA 3
ATOM 3324 C C . ASP A 1 56 ? -10.131 5.982 -14.128 1.00 0.00 75 ASP A C 3
ATOM 3325 O O . ASP A 1 56 ? -10.351 4.818 -13.850 1.00 0.00 75 ASP A O 3
ATOM 3334 N N . LYS A 1 57 ? -9.190 6.313 -14.965 1.00 0.00 76 LYS A N 3
ATOM 3335 C CA . LYS A 1 57 ? -8.356 5.255 -15.604 1.00 0.00 76 LYS A CA 3
ATOM 3336 C C . LYS A 1 57 ? -7.871 4.267 -14.544 1.00 0.00 76 LYS A C 3
ATOM 3337 O O . LYS A 1 57 ? -7.958 3.068 -14.717 1.00 0.00 76 LYS A O 3
ATOM 3356 N N . VAL A 1 58 ? -7.375 4.754 -13.439 1.00 0.00 77 VAL A N 3
ATOM 3357 C CA . VAL A 1 58 ? -6.910 3.835 -12.375 1.00 0.00 77 VAL A CA 3
ATOM 3358 C C . VAL A 1 58 ? -8.034 2.851 -12.052 1.00 0.00 77 VAL A C 3
ATOM 3359 O O . VAL A 1 58 ? -7.855 1.651 -12.088 1.00 0.00 77 VAL A O 3
ATOM 3372 N N . LEU A 1 59 ? -9.200 3.362 -11.757 1.00 0.00 78 LEU A N 3
ATOM 3373 C CA . LEU A 1 59 ? -10.356 2.477 -11.451 1.00 0.00 78 LEU A CA 3
ATOM 3374 C C . LEU A 1 59 ? -10.372 1.287 -12.407 1.00 0.00 78 LEU A C 3
ATOM 3375 O O . LEU A 1 59 ? -10.448 0.148 -11.998 1.00 0.00 78 LEU A O 3
ATOM 3391 N N . ALA A 1 60 ? -10.305 1.548 -13.680 1.00 0.00 79 ALA A N 3
ATOM 3392 C CA . ALA A 1 60 ? -10.314 0.435 -14.669 1.00 0.00 79 ALA A CA 3
ATOM 3393 C C . ALA A 1 60 ? -9.407 -0.705 -14.191 1.00 0.00 79 ALA A C 3
ATOM 3394 O O . ALA A 1 60 ? -9.609 -1.855 -14.529 1.00 0.00 79 ALA A O 3
ATOM 3401 N N . GLN A 1 61 ? -8.409 -0.394 -13.409 1.00 0.00 80 GLN A N 3
ATOM 3402 C CA . GLN A 1 61 ? -7.488 -1.457 -12.907 1.00 0.00 80 GLN A CA 3
ATOM 3403 C C . GLN A 1 61 ? -7.783 -1.764 -11.448 1.00 0.00 80 GLN A C 3
ATOM 3404 O O . GLN A 1 61 ? -6.961 -2.307 -10.741 1.00 0.00 80 GLN A O 3
ATOM 3418 N N . SER A 1 62 ? -8.962 -1.452 -11.001 1.00 0.00 81 SER A N 3
ATOM 3419 C CA . SER A 1 62 ? -9.322 -1.752 -9.598 1.00 0.00 81 SER A CA 3
ATOM 3420 C C . SER A 1 62 ? -9.024 -3.221 -9.304 1.00 0.00 81 SER A C 3
ATOM 3421 O O . SER A 1 62 ? -8.932 -3.632 -8.164 1.00 0.00 81 SER A O 3
ATOM 3429 N N . ARG A 1 63 ? -8.856 -4.016 -10.330 1.00 0.00 82 ARG A N 3
ATOM 3430 C CA . ARG A 1 63 ? -8.550 -5.449 -10.114 1.00 0.00 82 ARG A CA 3
ATOM 3431 C C . ARG A 1 63 ? -7.092 -5.734 -10.488 1.00 0.00 82 ARG A C 3
ATOM 3432 O O . ARG A 1 63 ? -6.599 -6.829 -10.308 1.00 0.00 82 ARG A O 3
ATOM 3453 N N . HIS A 1 64 ? -6.405 -4.744 -11.001 1.00 0.00 83 HIS A N 3
ATOM 3454 C CA . HIS A 1 64 ? -4.978 -4.919 -11.394 1.00 0.00 83 HIS A CA 3
ATOM 3455 C C . HIS A 1 64 ? -4.720 -6.324 -11.926 1.00 0.00 83 HIS A C 3
ATOM 3456 O O . HIS A 1 64 ? -3.640 -6.859 -11.770 1.00 0.00 83 HIS A O 3
ATOM 3470 N N . GLU A 1 65 ? -5.680 -6.932 -12.559 1.00 0.00 84 GLU A N 3
ATOM 3471 C CA . GLU A 1 65 ? -5.425 -8.294 -13.086 1.00 0.00 84 GLU A CA 3
ATOM 3472 C C . GLU A 1 65 ? -4.792 -8.213 -14.468 1.00 0.00 84 GLU A C 3
ATOM 3473 O O . GLU A 1 65 ? -5.365 -7.696 -15.405 1.00 0.00 84 GLU A O 3
ATOM 3485 N N . LEU A 1 66 ? -3.599 -8.715 -14.587 1.00 0.00 85 LEU A N 3
ATOM 3486 C CA . LEU A 1 66 ? -2.893 -8.668 -15.892 1.00 0.00 85 LEU A CA 3
ATOM 3487 C C . LEU A 1 66 ? -1.882 -9.812 -15.988 1.00 0.00 85 LEU A C 3
ATOM 3488 O O . LEU A 1 66 ? -2.097 -10.782 -16.688 1.00 0.00 85 LEU A O 3
ATOM 3504 N N . ASP A 1 67 ? -0.787 -9.716 -15.285 1.00 0.00 86 ASP A N 3
ATOM 3505 C CA . ASP A 1 67 ? 0.221 -10.796 -15.331 1.00 0.00 86 ASP A CA 3
ATOM 3506 C C . ASP A 1 67 ? -0.201 -11.926 -14.396 1.00 0.00 86 ASP A C 3
ATOM 3507 O O . ASP A 1 67 ? 0.575 -12.402 -13.591 1.00 0.00 86 ASP A O 3
ATOM 3516 N N . SER A 1 68 ? -1.432 -12.359 -14.499 1.00 0.00 87 SER A N 3
ATOM 3517 C CA . SER A 1 68 ? -1.924 -13.464 -13.623 1.00 0.00 87 SER A CA 3
ATOM 3518 C C . SER A 1 68 ? -2.096 -12.975 -12.182 1.00 0.00 87 SER A C 3
ATOM 3519 O O . SER A 1 68 ? -2.489 -13.721 -11.307 1.00 0.00 87 SER A O 3
ATOM 3527 N N . LYS A 1 69 ? -1.804 -11.730 -11.927 1.00 0.00 88 LYS A N 3
ATOM 3528 C CA . LYS A 1 69 ? -1.947 -11.200 -10.560 1.00 0.00 88 LYS A CA 3
ATOM 3529 C C . LYS A 1 69 ? -3.031 -10.118 -10.526 1.00 0.00 88 LYS A C 3
ATOM 3530 O O . LYS A 1 69 ? -3.139 -9.311 -11.424 1.00 0.00 88 LYS A O 3
ATOM 3549 N N . THR A 1 70 ? -3.850 -10.120 -9.505 1.00 0.00 89 THR A N 3
ATOM 3550 C CA . THR A 1 70 ? -4.950 -9.111 -9.412 1.00 0.00 89 THR A CA 3
ATOM 3551 C C . THR A 1 70 ? -4.710 -8.151 -8.243 1.00 0.00 89 THR A C 3
ATOM 3552 O O . THR A 1 70 ? -5.396 -8.190 -7.240 1.00 0.00 89 THR A O 3
ATOM 3563 N N . ILE A 1 71 ? -3.745 -7.288 -8.369 1.00 0.00 90 ILE A N 3
ATOM 3564 C CA . ILE A 1 71 ? -3.465 -6.322 -7.267 1.00 0.00 90 ILE A CA 3
ATOM 3565 C C . ILE A 1 71 ? -4.744 -5.543 -6.930 1.00 0.00 90 ILE A C 3
ATOM 3566 O O . ILE A 1 71 ? -5.813 -5.869 -7.403 1.00 0.00 90 ILE A O 3
ATOM 3582 N N . ASP A 1 72 ? -4.656 -4.535 -6.101 1.00 0.00 91 ASP A N 3
ATOM 3583 C CA . ASP A 1 72 ? -5.878 -3.776 -5.728 1.00 0.00 91 ASP A CA 3
ATOM 3584 C C . ASP A 1 72 ? -5.574 -2.284 -5.562 1.00 0.00 91 ASP A C 3
ATOM 3585 O O . ASP A 1 72 ? -5.297 -1.833 -4.467 1.00 0.00 91 ASP A O 3
ATOM 3594 N N . PRO A 1 73 ? -5.639 -1.558 -6.646 1.00 0.00 92 PRO A N 3
ATOM 3595 C CA . PRO A 1 73 ? -5.373 -0.103 -6.600 1.00 0.00 92 PRO A CA 3
ATOM 3596 C C . PRO A 1 73 ? -6.394 0.615 -5.714 1.00 0.00 92 PRO A C 3
ATOM 3597 O O . PRO A 1 73 ? -7.554 0.723 -6.056 1.00 0.00 92 PRO A O 3
ATOM 3608 N N . LYS A 1 74 ? -5.971 1.136 -4.603 1.00 0.00 93 LYS A N 3
ATOM 3609 C CA . LYS A 1 74 ? -6.921 1.879 -3.733 1.00 0.00 93 LYS A CA 3
ATOM 3610 C C . LYS A 1 74 ? -6.494 3.344 -3.665 1.00 0.00 93 LYS A C 3
ATOM 3611 O O . LYS A 1 74 ? -5.483 3.690 -3.087 1.00 0.00 93 LYS A O 3
ATOM 3630 N N . VAL A 1 75 ? -7.252 4.201 -4.279 1.00 0.00 94 VAL A N 3
ATOM 3631 C CA . VAL A 1 75 ? -6.900 5.649 -4.277 1.00 0.00 94 VAL A CA 3
ATOM 3632 C C . VAL A 1 75 ? -7.677 6.383 -3.180 1.00 0.00 94 VAL A C 3
ATOM 3633 O O . VAL A 1 75 ? -8.763 5.988 -2.806 1.00 0.00 94 VAL A O 3
ATOM 3646 N N . ALA A 1 76 ? -7.128 7.447 -2.659 1.00 0.00 95 ALA A N 3
ATOM 3647 C CA . ALA A 1 76 ? -7.838 8.200 -1.585 1.00 0.00 95 ALA A CA 3
ATOM 3648 C C . ALA A 1 76 ? -8.340 9.544 -2.119 1.00 0.00 95 ALA A C 3
ATOM 3649 O O . ALA A 1 76 ? -7.578 10.352 -2.613 1.00 0.00 95 ALA A O 3
ATOM 3656 N N . PHE A 1 77 ? -9.618 9.794 -2.019 1.00 0.00 96 PHE A N 3
ATOM 3657 C CA . PHE A 1 77 ? -10.166 11.089 -2.517 1.00 0.00 96 PHE A CA 3
ATOM 3658 C C . PHE A 1 77 ? -10.358 12.062 -1.342 1.00 0.00 96 PHE A C 3
ATOM 3659 O O . PHE A 1 77 ? -10.844 11.672 -0.300 1.00 0.00 96 PHE A O 3
ATOM 3676 N N . CYS A 1 1 ? 0.522 12.186 1.006 1.00 0.00 20 CYS A N 4
ATOM 3677 C CA . CYS A 1 1 ? -0.736 12.201 0.204 1.00 0.00 20 CYS A CA 4
ATOM 3678 C C . CYS A 1 1 ? -0.530 11.454 -1.115 1.00 0.00 20 CYS A C 4
ATOM 3679 O O . CYS A 1 1 ? -0.412 12.051 -2.167 1.00 0.00 20 CYS A O 4
ATOM 3689 N N . LYS A 1 2 ? -0.482 10.152 -1.067 1.00 0.00 21 LYS A N 4
ATOM 3690 C CA . LYS A 1 2 ? -0.279 9.369 -2.319 1.00 0.00 21 LYS A CA 4
ATOM 3691 C C . LYS A 1 2 ? -1.250 8.188 -2.371 1.00 0.00 21 LYS A C 4
ATOM 3692 O O . LYS A 1 2 ? -1.679 7.680 -1.355 1.00 0.00 21 LYS A O 4
ATOM 3711 N N . MET A 1 3 ? -1.595 7.747 -3.547 1.00 0.00 22 MET A N 4
ATOM 3712 C CA . MET A 1 3 ? -2.533 6.596 -3.660 1.00 0.00 22 MET A CA 4
ATOM 3713 C C . MET A 1 3 ? -1.819 5.306 -3.269 1.00 0.00 22 MET A C 4
ATOM 3714 O O . MET A 1 3 ? -0.700 5.328 -2.793 1.00 0.00 22 MET A O 4
ATOM 3728 N N . PHE A 1 4 ? -2.445 4.180 -3.460 1.00 0.00 23 PHE A N 4
ATOM 3729 C CA . PHE A 1 4 ? -1.776 2.904 -3.088 1.00 0.00 23 PHE A CA 4
ATOM 3730 C C . PHE A 1 4 ? -2.273 1.768 -3.980 1.00 0.00 23 PHE A C 4
ATOM 3731 O O . PHE A 1 4 ? -3.419 1.729 -4.376 1.00 0.00 23 PHE A O 4
ATOM 3748 N N . ILE A 1 5 ? -1.416 0.843 -4.299 1.00 0.00 24 ILE A N 4
ATOM 3749 C CA . ILE A 1 5 ? -1.828 -0.296 -5.161 1.00 0.00 24 ILE A CA 4
ATOM 3750 C C . ILE A 1 5 ? -1.657 -1.601 -4.375 1.00 0.00 24 ILE A C 4
ATOM 3751 O O . ILE A 1 5 ? -0.608 -1.868 -3.827 1.00 0.00 24 ILE A O 4
ATOM 3767 N N . GLY A 1 6 ? -2.688 -2.401 -4.285 1.00 0.00 25 GLY A N 4
ATOM 3768 C CA . GLY A 1 6 ? -2.580 -3.665 -3.496 1.00 0.00 25 GLY A CA 4
ATOM 3769 C C . GLY A 1 6 ? -2.590 -4.892 -4.411 1.00 0.00 25 GLY A C 4
ATOM 3770 O O . GLY A 1 6 ? -3.033 -4.837 -5.541 1.00 0.00 25 GLY A O 4
ATOM 3774 N N . GLY A 1 7 ? -2.101 -6.002 -3.918 1.00 0.00 26 GLY A N 4
ATOM 3775 C CA . GLY A 1 7 ? -2.076 -7.247 -4.739 1.00 0.00 26 GLY A CA 4
ATOM 3776 C C . GLY A 1 7 ? -1.364 -6.960 -6.052 1.00 0.00 26 GLY A C 4
ATOM 3777 O O . GLY A 1 7 ? -1.771 -7.409 -7.103 1.00 0.00 26 GLY A O 4
ATOM 3781 N N . LEU A 1 8 ? -0.307 -6.202 -5.996 1.00 0.00 27 LEU A N 4
ATOM 3782 C CA . LEU A 1 8 ? 0.433 -5.859 -7.235 1.00 0.00 27 LEU A CA 4
ATOM 3783 C C . LEU A 1 8 ? 1.454 -6.948 -7.582 1.00 0.00 27 LEU A C 4
ATOM 3784 O O . LEU A 1 8 ? 2.060 -7.553 -6.720 1.00 0.00 27 LEU A O 4
ATOM 3800 N N . SER A 1 9 ? 1.623 -7.206 -8.852 1.00 0.00 28 SER A N 4
ATOM 3801 C CA . SER A 1 9 ? 2.578 -8.262 -9.293 1.00 0.00 28 SER A CA 4
ATOM 3802 C C . SER A 1 9 ? 3.843 -8.244 -8.440 1.00 0.00 28 SER A C 4
ATOM 3803 O O . SER A 1 9 ? 4.410 -7.206 -8.170 1.00 0.00 28 SER A O 4
ATOM 3811 N N . TRP A 1 10 ? 4.292 -9.392 -8.017 1.00 0.00 29 TRP A N 4
ATOM 3812 C CA . TRP A 1 10 ? 5.526 -9.442 -7.187 1.00 0.00 29 TRP A CA 4
ATOM 3813 C C . TRP A 1 10 ? 6.740 -9.048 -8.032 1.00 0.00 29 TRP A C 4
ATOM 3814 O O . TRP A 1 10 ? 7.647 -8.384 -7.570 1.00 0.00 29 TRP A O 4
ATOM 3835 N N . GLN A 1 11 ? 6.762 -9.461 -9.269 1.00 0.00 30 GLN A N 4
ATOM 3836 C CA . GLN A 1 11 ? 7.906 -9.128 -10.153 1.00 0.00 30 GLN A CA 4
ATOM 3837 C C . GLN A 1 11 ? 7.843 -7.664 -10.590 1.00 0.00 30 GLN A C 4
ATOM 3838 O O . GLN A 1 11 ? 8.684 -7.188 -11.325 1.00 0.00 30 GLN A O 4
ATOM 3852 N N . THR A 1 12 ? 6.851 -6.952 -10.146 1.00 0.00 31 THR A N 4
ATOM 3853 C CA . THR A 1 12 ? 6.722 -5.530 -10.531 1.00 0.00 31 THR A CA 4
ATOM 3854 C C . THR A 1 12 ? 7.833 -4.703 -9.880 1.00 0.00 31 THR A C 4
ATOM 3855 O O . THR A 1 12 ? 8.352 -5.054 -8.838 1.00 0.00 31 THR A O 4
ATOM 3866 N N . THR A 1 13 ? 8.196 -3.602 -10.478 1.00 0.00 32 THR A N 4
ATOM 3867 C CA . THR A 1 13 ? 9.264 -2.750 -9.883 1.00 0.00 32 THR A CA 4
ATOM 3868 C C . THR A 1 13 ? 8.731 -1.332 -9.670 1.00 0.00 32 THR A C 4
ATOM 3869 O O . THR A 1 13 ? 7.562 -1.068 -9.861 1.00 0.00 32 THR A O 4
ATOM 3880 N N . GLN A 1 14 ? 9.569 -0.419 -9.263 1.00 0.00 33 GLN A N 4
ATOM 3881 C CA . GLN A 1 14 ? 9.094 0.969 -9.026 1.00 0.00 33 GLN A CA 4
ATOM 3882 C C . GLN A 1 14 ? 8.801 1.675 -10.345 1.00 0.00 33 GLN A C 4
ATOM 3883 O O . GLN A 1 14 ? 7.660 1.885 -10.696 1.00 0.00 33 GLN A O 4
ATOM 3897 N N . GLU A 1 15 ? 9.805 2.049 -11.084 1.00 0.00 34 GLU A N 4
ATOM 3898 C CA . GLU A 1 15 ? 9.523 2.733 -12.372 1.00 0.00 34 GLU A CA 4
ATOM 3899 C C . GLU A 1 15 ? 8.475 1.935 -13.133 1.00 0.00 34 GLU A C 4
ATOM 3900 O O . GLU A 1 15 ? 7.473 2.463 -13.571 1.00 0.00 34 GLU A O 4
ATOM 3912 N N . GLY A 1 16 ? 8.683 0.656 -13.266 1.00 0.00 35 GLY A N 4
ATOM 3913 C CA . GLY A 1 16 ? 7.678 -0.182 -13.968 1.00 0.00 35 GLY A CA 4
ATOM 3914 C C . GLY A 1 16 ? 6.312 0.134 -13.374 1.00 0.00 35 GLY A C 4
ATOM 3915 O O . GLY A 1 16 ? 5.299 0.064 -14.044 1.00 0.00 35 GLY A O 4
ATOM 3919 N N . LEU A 1 17 ? 6.276 0.517 -12.124 1.00 0.00 36 LEU A N 4
ATOM 3920 C CA . LEU A 1 17 ? 4.988 0.872 -11.506 1.00 0.00 36 LEU A CA 4
ATOM 3921 C C . LEU A 1 17 ? 4.669 2.313 -11.911 1.00 0.00 36 LEU A C 4
ATOM 3922 O O . LEU A 1 17 ? 3.542 2.652 -12.210 1.00 0.00 36 LEU A O 4
ATOM 3938 N N . ARG A 1 18 ? 5.669 3.154 -11.963 1.00 0.00 37 ARG A N 4
ATOM 3939 C CA . ARG A 1 18 ? 5.429 4.551 -12.392 1.00 0.00 37 ARG A CA 4
ATOM 3940 C C . ARG A 1 18 ? 4.836 4.512 -13.788 1.00 0.00 37 ARG A C 4
ATOM 3941 O O . ARG A 1 18 ? 4.091 5.378 -14.203 1.00 0.00 37 ARG A O 4
ATOM 3962 N N . GLU A 1 19 ? 5.161 3.479 -14.496 1.00 0.00 38 GLU A N 4
ATOM 3963 C CA . GLU A 1 19 ? 4.634 3.296 -15.868 1.00 0.00 38 GLU A CA 4
ATOM 3964 C C . GLU A 1 19 ? 3.318 2.531 -15.782 1.00 0.00 38 GLU A C 4
ATOM 3965 O O . GLU A 1 19 ? 2.495 2.569 -16.674 1.00 0.00 38 GLU A O 4
ATOM 3977 N N . TYR A 1 20 ? 3.126 1.833 -14.698 1.00 0.00 39 TYR A N 4
ATOM 3978 C CA . TYR A 1 20 ? 1.876 1.052 -14.518 1.00 0.00 39 TYR A CA 4
ATOM 3979 C C . TYR A 1 20 ? 0.688 2.002 -14.363 1.00 0.00 39 TYR A C 4
ATOM 3980 O O . TYR A 1 20 ? -0.428 1.688 -14.723 1.00 0.00 39 TYR A O 4
ATOM 3998 N N . PHE A 1 21 ? 0.934 3.167 -13.836 1.00 0.00 40 PHE A N 4
ATOM 3999 C CA . PHE A 1 21 ? -0.159 4.159 -13.658 1.00 0.00 40 PHE A CA 4
ATOM 4000 C C . PHE A 1 21 ? 0.150 5.398 -14.491 1.00 0.00 40 PHE A C 4
ATOM 4001 O O . PHE A 1 21 ? -0.719 6.189 -14.798 1.00 0.00 40 PHE A O 4
ATOM 4018 N N . GLY A 1 22 ? 1.387 5.562 -14.874 1.00 0.00 41 GLY A N 4
ATOM 4019 C CA . GLY A 1 22 ? 1.753 6.740 -15.704 1.00 0.00 41 GLY A CA 4
ATOM 4020 C C . GLY A 1 22 ? 1.151 6.560 -17.096 1.00 0.00 41 GLY A C 4
ATOM 4021 O O . GLY A 1 22 ? 1.107 7.477 -17.891 1.00 0.00 41 GLY A O 4
ATOM 4025 N N . GLN A 1 23 ? 0.682 5.377 -17.393 1.00 0.00 42 GLN A N 4
ATOM 4026 C CA . GLN A 1 23 ? 0.077 5.125 -18.725 1.00 0.00 42 GLN A CA 4
ATOM 4027 C C . GLN A 1 23 ? -1.154 6.013 -18.908 1.00 0.00 42 GLN A C 4
ATOM 4028 O O . GLN A 1 23 ? -1.320 6.666 -19.919 1.00 0.00 42 GLN A O 4
ATOM 4042 N N . PHE A 1 24 ? -2.013 6.044 -17.928 1.00 0.00 43 PHE A N 4
ATOM 4043 C CA . PHE A 1 24 ? -3.232 6.896 -18.033 1.00 0.00 43 PHE A CA 4
ATOM 4044 C C . PHE A 1 24 ? -3.241 7.934 -16.908 1.00 0.00 43 PHE A C 4
ATOM 4045 O O . PHE A 1 24 ? -4.207 8.645 -16.713 1.00 0.00 43 PHE A O 4
ATOM 4062 N N . GLY A 1 25 ? -2.170 8.029 -16.166 1.00 0.00 44 GLY A N 4
ATOM 4063 C CA . GLY A 1 25 ? -2.119 9.022 -15.057 1.00 0.00 44 GLY A CA 4
ATOM 4064 C C . GLY A 1 25 ? -0.662 9.308 -14.684 1.00 0.00 44 GLY A C 4
ATOM 4065 O O . GLY A 1 25 ? -0.036 8.548 -13.974 1.00 0.00 44 GLY A O 4
ATOM 4069 N N . GLU A 1 26 ? -0.121 10.400 -15.158 1.00 0.00 45 GLU A N 4
ATOM 4070 C CA . GLU A 1 26 ? 1.294 10.737 -14.830 1.00 0.00 45 GLU A CA 4
ATOM 4071 C C . GLU A 1 26 ? 1.580 10.431 -13.357 1.00 0.00 45 GLU A C 4
ATOM 4072 O O . GLU A 1 26 ? 0.706 10.518 -12.517 1.00 0.00 45 GLU A O 4
ATOM 4084 N N . VAL A 1 27 ? 2.791 10.064 -13.037 1.00 0.00 46 VAL A N 4
ATOM 4085 C CA . VAL A 1 27 ? 3.116 9.746 -11.616 1.00 0.00 46 VAL A CA 4
ATOM 4086 C C . VAL A 1 27 ? 4.260 10.625 -11.109 1.00 0.00 46 VAL A C 4
ATOM 4087 O O . VAL A 1 27 ? 5.152 10.992 -11.848 1.00 0.00 46 VAL A O 4
ATOM 4100 N N . LYS A 1 28 ? 4.241 10.959 -9.848 1.00 0.00 47 LYS A N 4
ATOM 4101 C CA . LYS A 1 28 ? 5.326 11.808 -9.281 1.00 0.00 47 LYS A CA 4
ATOM 4102 C C . LYS A 1 28 ? 6.251 10.957 -8.410 1.00 0.00 47 LYS A C 4
ATOM 4103 O O . LYS A 1 28 ? 7.439 11.198 -8.326 1.00 0.00 47 LYS A O 4
ATOM 4122 N N . GLU A 1 29 ? 5.715 9.958 -7.762 1.00 0.00 48 GLU A N 4
ATOM 4123 C CA . GLU A 1 29 ? 6.565 9.086 -6.898 1.00 0.00 48 GLU A CA 4
ATOM 4124 C C . GLU A 1 29 ? 5.796 7.823 -6.498 1.00 0.00 48 GLU A C 4
ATOM 4125 O O . GLU A 1 29 ? 4.584 7.820 -6.416 1.00 0.00 48 GLU A O 4
ATOM 4137 N N . CYS A 1 30 ? 6.493 6.747 -6.250 1.00 0.00 49 CYS A N 4
ATOM 4138 C CA . CYS A 1 30 ? 5.803 5.485 -5.856 1.00 0.00 49 CYS A CA 4
ATOM 4139 C C . CYS A 1 30 ? 6.712 4.641 -4.958 1.00 0.00 49 CYS A C 4
ATOM 4140 O O . CYS A 1 30 ? 7.895 4.893 -4.846 1.00 0.00 49 CYS A O 4
ATOM 4148 N N . LEU A 1 31 ? 6.172 3.632 -4.325 1.00 0.00 50 LEU A N 4
ATOM 4149 C CA . LEU A 1 31 ? 7.015 2.772 -3.447 1.00 0.00 50 LEU A CA 4
ATOM 4150 C C . LEU A 1 31 ? 6.637 1.297 -3.643 1.00 0.00 50 LEU A C 4
ATOM 4151 O O . LEU A 1 31 ? 5.493 0.921 -3.541 1.00 0.00 50 LEU A O 4
ATOM 4167 N N . VAL A 1 32 ? 7.587 0.458 -3.940 1.00 0.00 51 VAL A N 4
ATOM 4168 C CA . VAL A 1 32 ? 7.250 -0.980 -4.157 1.00 0.00 51 VAL A CA 4
ATOM 4169 C C . VAL A 1 32 ? 7.894 -1.868 -3.090 1.00 0.00 51 VAL A C 4
ATOM 4170 O O . VAL A 1 32 ? 9.076 -1.781 -2.822 1.00 0.00 51 VAL A O 4
ATOM 4183 N N . MET A 1 33 ? 7.118 -2.730 -2.490 1.00 0.00 52 MET A N 4
ATOM 4184 C CA . MET A 1 33 ? 7.667 -3.642 -1.451 1.00 0.00 52 MET A CA 4
ATOM 4185 C C . MET A 1 33 ? 7.195 -5.074 -1.733 1.00 0.00 52 MET A C 4
ATOM 4186 O O . MET A 1 33 ? 6.112 -5.295 -2.248 1.00 0.00 52 MET A O 4
ATOM 4200 N N . ARG A 1 34 ? 7.998 -6.043 -1.396 1.00 0.00 53 ARG A N 4
ATOM 4201 C CA . ARG A 1 34 ? 7.615 -7.452 -1.636 1.00 0.00 53 ARG A CA 4
ATOM 4202 C C . ARG A 1 34 ? 7.857 -8.292 -0.379 1.00 0.00 53 ARG A C 4
ATOM 4203 O O . ARG A 1 34 ? 6.965 -8.509 0.416 1.00 0.00 53 ARG A O 4
ATOM 4224 N N . ASP A 1 35 ? 9.057 -8.770 -0.197 1.00 0.00 54 ASP A N 4
ATOM 4225 C CA . ASP A 1 35 ? 9.353 -9.599 1.005 1.00 0.00 54 ASP A CA 4
ATOM 4226 C C . ASP A 1 35 ? 10.645 -9.124 1.682 1.00 0.00 54 ASP A C 4
ATOM 4227 O O . ASP A 1 35 ? 11.715 -9.612 1.376 1.00 0.00 54 ASP A O 4
ATOM 4236 N N . PRO A 1 36 ? 10.507 -8.187 2.588 1.00 0.00 55 PRO A N 4
ATOM 4237 C CA . PRO A 1 36 ? 11.681 -7.652 3.317 1.00 0.00 55 PRO A CA 4
ATOM 4238 C C . PRO A 1 36 ? 12.370 -8.771 4.102 1.00 0.00 55 PRO A C 4
ATOM 4239 O O . PRO A 1 36 ? 13.566 -8.966 4.008 1.00 0.00 55 PRO A O 4
ATOM 4250 N N . LEU A 1 37 ? 11.621 -9.512 4.872 1.00 0.00 56 LEU A N 4
ATOM 4251 C CA . LEU A 1 37 ? 12.220 -10.620 5.657 1.00 0.00 56 LEU A CA 4
ATOM 4252 C C . LEU A 1 37 ? 12.194 -11.906 4.831 1.00 0.00 56 LEU A C 4
ATOM 4253 O O . LEU A 1 37 ? 13.214 -12.515 4.571 1.00 0.00 56 LEU A O 4
ATOM 4269 N N . THR A 1 38 ? 11.029 -12.317 4.412 1.00 0.00 57 THR A N 4
ATOM 4270 C CA . THR A 1 38 ? 10.918 -13.561 3.594 1.00 0.00 57 THR A CA 4
ATOM 4271 C C . THR A 1 38 ? 9.583 -13.583 2.845 1.00 0.00 57 THR A C 4
ATOM 4272 O O . THR A 1 38 ? 9.524 -13.893 1.671 1.00 0.00 57 THR A O 4
ATOM 4283 N N . LYS A 1 39 ? 8.515 -13.253 3.510 1.00 0.00 58 LYS A N 4
ATOM 4284 C CA . LYS A 1 39 ? 7.187 -13.249 2.842 1.00 0.00 58 LYS A CA 4
ATOM 4285 C C . LYS A 1 39 ? 6.101 -12.732 3.792 1.00 0.00 58 LYS A C 4
ATOM 4286 O O . LYS A 1 39 ? 4.933 -13.021 3.627 1.00 0.00 58 LYS A O 4
ATOM 4305 N N . ARG A 1 40 ? 6.471 -11.969 4.785 1.00 0.00 59 ARG A N 4
ATOM 4306 C CA . ARG A 1 40 ? 5.454 -11.441 5.737 1.00 0.00 59 ARG A CA 4
ATOM 4307 C C . ARG A 1 40 ? 4.731 -10.240 5.127 1.00 0.00 59 ARG A C 4
ATOM 4308 O O . ARG A 1 40 ? 3.579 -9.985 5.417 1.00 0.00 59 ARG A O 4
ATOM 4329 N N . SER A 1 41 ? 5.396 -9.499 4.283 1.00 0.00 60 SER A N 4
ATOM 4330 C CA . SER A 1 41 ? 4.746 -8.319 3.656 1.00 0.00 60 SER A CA 4
ATOM 4331 C C . SER A 1 41 ? 3.495 -8.755 2.886 1.00 0.00 60 SER A C 4
ATOM 4332 O O . SER A 1 41 ? 2.871 -9.746 3.210 1.00 0.00 60 SER A O 4
ATOM 4340 N N . ARG A 1 42 ? 3.123 -8.025 1.872 1.00 0.00 61 ARG A N 4
ATOM 4341 C CA . ARG A 1 42 ? 1.910 -8.405 1.089 1.00 0.00 61 ARG A CA 4
ATOM 4342 C C . ARG A 1 42 ? 2.189 -8.325 -0.417 1.00 0.00 61 ARG A C 4
ATOM 4343 O O . ARG A 1 42 ? 1.605 -9.044 -1.202 1.00 0.00 61 ARG A O 4
ATOM 4364 N N . GLY A 1 43 ? 3.068 -7.452 -0.827 1.00 0.00 62 GLY A N 4
ATOM 4365 C CA . GLY A 1 43 ? 3.369 -7.326 -2.282 1.00 0.00 62 GLY A CA 4
ATOM 4366 C C . GLY A 1 43 ? 2.475 -6.240 -2.879 1.00 0.00 62 GLY A C 4
ATOM 4367 O O . GLY A 1 43 ? 1.390 -6.506 -3.362 1.00 0.00 62 GLY A O 4
ATOM 4371 N N . PHE A 1 44 ? 2.915 -5.014 -2.842 1.00 0.00 63 PHE A N 4
ATOM 4372 C CA . PHE A 1 44 ? 2.075 -3.915 -3.397 1.00 0.00 63 PHE A CA 4
ATOM 4373 C C . PHE A 1 44 ? 2.951 -2.769 -3.902 1.00 0.00 63 PHE A C 4
ATOM 4374 O O . PHE A 1 44 ? 4.160 -2.871 -3.951 1.00 0.00 63 PHE A O 4
ATOM 4391 N N . GLY A 1 45 ? 2.343 -1.679 -4.280 1.00 0.00 64 GLY A N 4
ATOM 4392 C CA . GLY A 1 45 ? 3.134 -0.525 -4.785 1.00 0.00 64 GLY A CA 4
ATOM 4393 C C . GLY A 1 45 ? 2.364 0.774 -4.541 1.00 0.00 64 GLY A C 4
ATOM 4394 O O . GLY A 1 45 ? 1.271 0.963 -5.033 1.00 0.00 64 GLY A O 4
ATOM 4398 N N . PHE A 1 46 ? 2.938 1.674 -3.793 1.00 0.00 65 PHE A N 4
ATOM 4399 C CA . PHE A 1 46 ? 2.260 2.970 -3.521 1.00 0.00 65 PHE A CA 4
ATOM 4400 C C . PHE A 1 46 ? 2.534 3.929 -4.673 1.00 0.00 65 PHE A C 4
ATOM 4401 O O . PHE A 1 46 ? 3.562 3.857 -5.316 1.00 0.00 65 PHE A O 4
ATOM 4418 N N . VAL A 1 47 ? 1.625 4.813 -4.957 1.00 0.00 66 VAL A N 4
ATOM 4419 C CA . VAL A 1 47 ? 1.851 5.750 -6.090 1.00 0.00 66 VAL A CA 4
ATOM 4420 C C . VAL A 1 47 ? 1.148 7.084 -5.841 1.00 0.00 66 VAL A C 4
ATOM 4421 O O . VAL A 1 47 ? -0.061 7.159 -5.796 1.00 0.00 66 VAL A O 4
ATOM 4434 N N . THR A 1 48 ? 1.896 8.141 -5.688 1.00 0.00 67 THR A N 4
ATOM 4435 C CA . THR A 1 48 ? 1.260 9.469 -5.457 1.00 0.00 67 THR A CA 4
ATOM 4436 C C . THR A 1 48 ? 0.781 10.050 -6.789 1.00 0.00 67 THR A C 4
ATOM 4437 O O . THR A 1 48 ? 0.299 11.164 -6.855 1.00 0.00 67 THR A O 4
ATOM 4448 N N 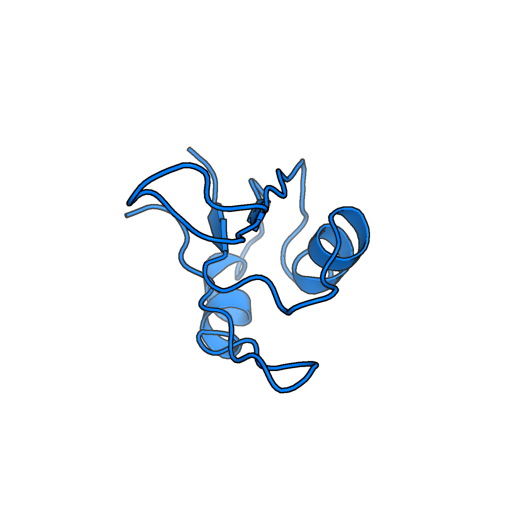. PHE A 1 49 ? 0.914 9.304 -7.853 1.00 0.00 68 PHE A N 4
ATOM 4449 C CA . PHE A 1 49 ? 0.471 9.814 -9.181 1.00 0.00 68 PHE A CA 4
ATOM 4450 C C . PHE A 1 49 ? -0.950 10.379 -9.081 1.00 0.00 68 PHE A C 4
ATOM 4451 O O . PHE A 1 49 ? -1.715 10.009 -8.212 1.00 0.00 68 PHE A O 4
ATOM 4468 N N . MET A 1 50 ? -1.310 11.273 -9.960 1.00 0.00 69 MET A N 4
ATOM 4469 C CA . MET A 1 50 ? -2.682 11.856 -9.905 1.00 0.00 69 MET A CA 4
ATOM 4470 C C . MET A 1 50 ? -2.960 12.692 -11.157 1.00 0.00 69 MET A C 4
ATOM 4471 O O . MET A 1 50 ? -2.357 13.724 -11.374 1.00 0.00 69 MET A O 4
ATOM 4485 N N . ASP A 1 51 ? -3.875 12.256 -11.981 1.00 0.00 70 ASP A N 4
ATOM 4486 C CA . ASP A 1 51 ? -4.197 13.029 -13.215 1.00 0.00 70 ASP A CA 4
ATOM 4487 C C . ASP A 1 51 ? -5.713 13.193 -13.352 1.00 0.00 70 ASP A C 4
ATOM 4488 O O . ASP A 1 51 ? -6.480 12.531 -12.681 1.00 0.00 70 ASP A O 4
ATOM 4497 N N . GLN A 1 52 ? -6.151 14.071 -14.213 1.00 0.00 71 GLN A N 4
ATOM 4498 C CA . GLN A 1 52 ? -7.619 14.274 -14.388 1.00 0.00 71 GLN A CA 4
ATOM 4499 C C . GLN A 1 52 ? -8.340 12.923 -14.420 1.00 0.00 71 GLN A C 4
ATOM 4500 O O . GLN A 1 52 ? -9.037 12.560 -13.495 1.00 0.00 71 GLN A O 4
ATOM 4514 N N . ALA A 1 53 ? -8.175 12.177 -15.477 1.00 0.00 72 ALA A N 4
ATOM 4515 C CA . ALA A 1 53 ? -8.852 10.851 -15.565 1.00 0.00 72 ALA A CA 4
ATOM 4516 C C . ALA A 1 53 ? -7.971 9.765 -14.939 1.00 0.00 72 ALA A C 4
ATOM 4517 O O . ALA A 1 53 ? -8.365 8.621 -14.827 1.00 0.00 72 ALA A O 4
ATOM 4524 N N . GLY A 1 54 ? -6.781 10.114 -14.531 1.00 0.00 73 GLY A N 4
ATOM 4525 C CA . GLY A 1 54 ? -5.875 9.103 -13.916 1.00 0.00 73 GLY A CA 4
ATOM 4526 C C . GLY A 1 54 ? -6.638 8.301 -12.859 1.00 0.00 73 GLY A C 4
ATOM 4527 O O . GLY A 1 54 ? -7.035 7.175 -13.089 1.00 0.00 73 GLY A O 4
ATOM 4531 N N . VAL A 1 55 ? -6.840 8.869 -11.700 1.00 0.00 74 VAL A N 4
ATOM 4532 C CA . VAL A 1 55 ? -7.573 8.140 -10.624 1.00 0.00 74 VAL A CA 4
ATOM 4533 C C . VAL A 1 55 ? -8.766 7.377 -11.210 1.00 0.00 74 VAL A C 4
ATOM 4534 O O . VAL A 1 55 ? -8.931 6.195 -10.985 1.00 0.00 74 VAL A O 4
ATOM 4547 N N . ASP A 1 56 ? -9.598 8.045 -11.961 1.00 0.00 75 ASP A N 4
ATOM 4548 C CA . ASP A 1 56 ? -10.777 7.360 -12.561 1.00 0.00 75 ASP A CA 4
ATOM 4549 C C . ASP A 1 56 ? -10.353 6.037 -13.201 1.00 0.00 75 ASP A C 4
ATOM 4550 O O . ASP A 1 56 ? -10.909 4.992 -12.925 1.00 0.00 75 ASP A O 4
ATOM 4559 N N . LYS A 1 57 ? -9.374 6.080 -14.057 1.00 0.00 76 LYS A N 4
ATOM 4560 C CA . LYS A 1 57 ? -8.910 4.832 -14.727 1.00 0.00 76 LYS A CA 4
ATOM 4561 C C . LYS A 1 57 ? -8.265 3.886 -13.712 1.00 0.00 76 LYS A C 4
ATOM 4562 O O . LYS A 1 57 ? -8.398 2.682 -13.804 1.00 0.00 76 LYS A O 4
ATOM 4581 N N . VAL A 1 58 ? -7.572 4.414 -12.742 1.00 0.00 77 VAL A N 4
ATOM 4582 C CA . VAL A 1 58 ? -6.932 3.536 -11.733 1.00 0.00 77 VAL A CA 4
ATOM 4583 C C . VAL A 1 58 ? -7.982 2.613 -11.110 1.00 0.00 77 VAL A C 4
ATOM 4584 O O . VAL A 1 58 ? -8.020 1.431 -11.389 1.00 0.00 77 VAL A O 4
ATOM 4597 N N . LEU A 1 59 ? -8.843 3.134 -10.276 1.00 0.00 78 LEU A N 4
ATOM 4598 C CA . LEU A 1 59 ? -9.885 2.268 -9.662 1.00 0.00 78 LEU A CA 4
ATOM 4599 C C . LEU A 1 59 ? -10.531 1.408 -10.748 1.00 0.00 78 LEU A C 4
ATOM 4600 O O . LEU A 1 59 ? -10.839 0.252 -10.535 1.00 0.00 78 LEU A O 4
ATOM 4616 N N . ALA A 1 60 ? -10.723 1.953 -11.921 1.00 0.00 79 ALA A N 4
ATOM 4617 C CA . ALA A 1 60 ? -11.323 1.147 -13.012 1.00 0.00 79 ALA A CA 4
ATOM 4618 C C . ALA A 1 60 ? -10.539 -0.157 -13.145 1.00 0.00 79 ALA A C 4
ATOM 4619 O O . ALA A 1 60 ? -11.049 -1.166 -13.589 1.00 0.00 79 ALA A O 4
ATOM 4626 N N . GLN A 1 61 ? -9.295 -0.134 -12.744 1.00 0.00 80 GLN A N 4
ATOM 4627 C CA . GLN A 1 61 ? -8.451 -1.358 -12.819 1.00 0.00 80 GLN A CA 4
ATOM 4628 C C . GLN A 1 61 ? -8.305 -1.955 -11.429 1.00 0.00 80 GLN A C 4
ATOM 4629 O O . GLN A 1 61 ? -7.351 -2.648 -11.133 1.00 0.00 80 GLN A O 4
ATOM 4643 N N . SER A 1 62 ? -9.258 -1.710 -10.575 1.00 0.00 81 SER A N 4
ATOM 4644 C CA . SER A 1 62 ? -9.191 -2.283 -9.213 1.00 0.00 81 SER A CA 4
ATOM 4645 C C . SER A 1 62 ? -9.019 -3.800 -9.323 1.00 0.00 81 SER A C 4
ATOM 4646 O O . SER A 1 62 ? -8.641 -4.465 -8.378 1.00 0.00 81 SER A O 4
ATOM 4654 N N . ARG A 1 63 ? -9.279 -4.344 -10.484 1.00 0.00 82 ARG A N 4
ATOM 4655 C CA . ARG A 1 63 ? -9.120 -5.802 -10.685 1.00 0.00 82 ARG A CA 4
ATOM 4656 C C . ARG A 1 63 ? -7.977 -6.065 -11.673 1.00 0.00 82 ARG A C 4
ATOM 4657 O O . ARG A 1 63 ? -7.771 -7.180 -12.107 1.00 0.00 82 ARG A O 4
ATOM 4678 N N . HIS A 1 64 ? -7.254 -5.023 -12.023 1.00 0.00 83 HIS A N 4
ATOM 4679 C CA . HIS A 1 64 ? -6.109 -5.117 -12.990 1.00 0.00 83 HIS A CA 4
ATOM 4680 C C . HIS A 1 64 ? -5.825 -6.537 -13.452 1.00 0.00 83 HIS A C 4
ATOM 4681 O O . HIS A 1 64 ? -6.166 -6.933 -14.549 1.00 0.00 83 HIS A O 4
ATOM 4695 N N . GLU A 1 65 ? -5.180 -7.290 -12.625 1.00 0.00 84 GLU A N 4
ATOM 4696 C CA . GLU A 1 65 ? -4.826 -8.680 -12.994 1.00 0.00 84 GLU A CA 4
ATOM 4697 C C . GLU A 1 65 ? -3.956 -8.668 -14.243 1.00 0.00 84 GLU A C 4
ATOM 4698 O O . GLU A 1 65 ? -4.334 -8.149 -15.274 1.00 0.00 84 GLU A O 4
ATOM 4710 N N . LEU A 1 66 ? -2.788 -9.226 -14.158 1.00 0.00 85 LEU A N 4
ATOM 4711 C CA . LEU A 1 66 ? -1.897 -9.229 -15.345 1.00 0.00 85 LEU A CA 4
ATOM 4712 C C . LEU A 1 66 ? -0.871 -10.356 -15.241 1.00 0.00 85 LEU A C 4
ATOM 4713 O O . LEU A 1 66 ? -0.549 -11.008 -16.213 1.00 0.00 85 LEU A O 4
ATOM 4729 N N . ASP A 1 67 ? -0.381 -10.608 -14.066 1.00 0.00 86 ASP A N 4
ATOM 4730 C CA . ASP A 1 67 ? 0.590 -11.705 -13.887 1.00 0.00 86 ASP A CA 4
ATOM 4731 C C . ASP A 1 67 ? 0.020 -12.678 -12.867 1.00 0.00 86 ASP A C 4
ATOM 4732 O O . ASP A 1 67 ? 0.673 -13.060 -11.917 1.00 0.00 86 ASP A O 4
ATOM 4741 N N . SER A 1 68 ? -1.223 -13.048 -13.046 1.00 0.00 87 SER A N 4
ATOM 4742 C CA . SER A 1 68 ? -1.895 -13.964 -12.080 1.00 0.00 87 SER A CA 4
ATOM 4743 C C . SER A 1 68 ? -2.227 -13.183 -10.806 1.00 0.00 87 SER A C 4
ATOM 4744 O O . SER A 1 68 ? -2.757 -13.718 -9.852 1.00 0.00 87 SER A O 4
ATOM 4752 N N . LYS A 1 69 ? -1.910 -11.913 -10.791 1.00 0.00 88 LYS A N 4
ATOM 4753 C CA . LYS A 1 69 ? -2.183 -11.074 -9.608 1.00 0.00 88 LYS A CA 4
ATOM 4754 C C . LYS A 1 69 ? -3.173 -9.978 -9.991 1.00 0.00 88 LYS A C 4
ATOM 4755 O O . LYS A 1 69 ? -2.892 -9.162 -10.853 1.00 0.00 88 LYS A O 4
ATOM 4774 N N . THR A 1 70 ? -4.315 -9.949 -9.358 1.00 0.00 89 THR A N 4
ATOM 4775 C CA . THR A 1 70 ? -5.330 -8.900 -9.673 1.00 0.00 89 THR A CA 4
ATOM 4776 C C . THR A 1 70 ? -5.139 -7.708 -8.739 1.00 0.00 89 THR A C 4
ATOM 4777 O O . THR A 1 70 ? -5.849 -7.551 -7.765 1.00 0.00 89 THR A O 4
ATOM 4788 N N . ILE A 1 71 ? -4.162 -6.888 -9.013 1.00 0.00 90 ILE A N 4
ATOM 4789 C CA . ILE A 1 71 ? -3.904 -5.713 -8.120 1.00 0.00 90 ILE A CA 4
ATOM 4790 C C . ILE A 1 71 ? -5.215 -5.069 -7.689 1.00 0.00 90 ILE A C 4
ATOM 4791 O O . ILE A 1 71 ? -6.270 -5.337 -8.229 1.00 0.00 90 ILE A O 4
ATOM 4807 N N . ASP A 1 72 ? -5.143 -4.202 -6.727 1.00 0.00 91 ASP A N 4
ATOM 4808 C CA . ASP A 1 72 ? -6.361 -3.512 -6.251 1.00 0.00 91 ASP A CA 4
ATOM 4809 C C . ASP A 1 72 ? -6.082 -2.015 -6.127 1.00 0.00 91 ASP A C 4
ATOM 4810 O O . ASP A 1 72 ? -6.019 -1.489 -5.034 1.00 0.00 91 ASP A O 4
ATOM 4819 N N . PRO A 1 73 ? -5.918 -1.368 -7.251 1.00 0.00 92 PRO A N 4
ATOM 4820 C CA . PRO A 1 73 ? -5.637 0.084 -7.257 1.00 0.00 92 PRO A CA 4
ATOM 4821 C C . PRO A 1 73 ? -6.640 0.810 -6.367 1.00 0.00 92 PRO A C 4
ATOM 4822 O O . PRO A 1 73 ? -7.816 0.882 -6.667 1.00 0.00 92 PRO A O 4
ATOM 4833 N N . LYS A 1 74 ? -6.184 1.360 -5.286 1.00 0.00 93 LYS A N 4
ATOM 4834 C CA . LYS A 1 74 ? -7.114 2.099 -4.386 1.00 0.00 93 LYS A CA 4
ATOM 4835 C C . LYS A 1 74 ? -6.580 3.503 -4.123 1.00 0.00 93 LYS A C 4
ATOM 4836 O O . LYS A 1 74 ? -5.608 3.699 -3.418 1.00 0.00 93 LYS A O 4
ATOM 4855 N N . VAL A 1 75 ? -7.218 4.476 -4.698 1.00 0.00 94 VAL A N 4
ATOM 4856 C CA . VAL A 1 75 ? -6.784 5.888 -4.514 1.00 0.00 94 VAL A CA 4
ATOM 4857 C C . VAL A 1 75 ? -7.604 6.537 -3.394 1.00 0.00 94 VAL A C 4
ATOM 4858 O O . VAL A 1 75 ? -8.716 6.136 -3.117 1.00 0.00 94 VAL A O 4
ATOM 4871 N N . ALA A 1 76 ? -7.064 7.528 -2.742 1.00 0.00 95 ALA A N 4
ATOM 4872 C CA . ALA A 1 76 ? -7.819 8.185 -1.636 1.00 0.00 95 ALA A CA 4
ATOM 4873 C C . ALA A 1 76 ? -8.855 9.161 -2.202 1.00 0.00 95 ALA A C 4
ATOM 4874 O O . ALA A 1 76 ? -9.552 9.834 -1.467 1.00 0.00 95 ALA A O 4
ATOM 4881 N N . PHE A 1 77 ? -8.966 9.244 -3.500 1.00 0.00 96 PHE A N 4
ATOM 4882 C CA . PHE A 1 77 ? -9.959 10.177 -4.107 1.00 0.00 96 PHE A CA 4
ATOM 4883 C C . PHE A 1 77 ? -10.998 9.391 -4.924 1.00 0.00 96 PHE A C 4
ATOM 4884 O O . PHE A 1 77 ? -10.653 8.759 -5.903 1.00 0.00 96 PHE A O 4
ATOM 4901 N N . CYS A 1 1 ? -1.269 11.564 0.963 1.00 0.00 20 CYS A N 5
ATOM 4902 C CA . CYS A 1 1 ? -2.187 11.793 -0.191 1.00 0.00 20 CYS A CA 5
ATOM 4903 C C . CYS A 1 1 ? -1.582 11.212 -1.472 1.00 0.00 20 CYS A C 5
ATOM 4904 O O . CYS A 1 1 ? -1.062 11.927 -2.304 1.00 0.00 20 CYS A O 5
ATOM 4914 N N . LYS A 1 2 ? -1.646 9.919 -1.635 1.00 0.00 21 LYS A N 5
ATOM 4915 C CA . LYS A 1 2 ? -1.075 9.291 -2.860 1.00 0.00 21 LYS A CA 5
ATOM 4916 C C . LYS A 1 2 ? -1.752 7.943 -3.125 1.00 0.00 21 LYS A C 5
ATOM 4917 O O . LYS A 1 2 ? -2.104 7.225 -2.210 1.00 0.00 21 LYS A O 5
ATOM 4936 N N . MET A 1 3 ? -1.938 7.595 -4.369 1.00 0.00 22 MET A N 5
ATOM 4937 C CA . MET A 1 3 ? -2.593 6.293 -4.683 1.00 0.00 22 MET A CA 5
ATOM 4938 C C . MET A 1 3 ? -1.842 5.146 -4.004 1.00 0.00 22 MET A C 5
ATOM 4939 O O . MET A 1 3 ? -0.671 5.249 -3.693 1.00 0.00 22 MET A O 5
ATOM 4953 N N . PHE A 1 4 ? -2.516 4.058 -3.770 1.00 0.00 23 PHE A N 5
ATOM 4954 C CA . PHE A 1 4 ? -1.864 2.895 -3.109 1.00 0.00 23 PHE A CA 5
ATOM 4955 C C . PHE A 1 4 ? -2.313 1.602 -3.794 1.00 0.00 23 PHE A C 5
ATOM 4956 O O . PHE A 1 4 ? -3.483 1.287 -3.832 1.00 0.00 23 PHE A O 5
ATOM 4973 N N . ILE A 1 5 ? -1.397 0.856 -4.345 1.00 0.00 24 ILE A N 5
ATOM 4974 C CA . ILE A 1 5 ? -1.783 -0.410 -5.033 1.00 0.00 24 ILE A CA 5
ATOM 4975 C C . ILE A 1 5 ? -1.666 -1.579 -4.040 1.00 0.00 24 ILE A C 5
ATOM 4976 O O . ILE A 1 5 ? -0.749 -1.634 -3.245 1.00 0.00 24 ILE A O 5
ATOM 4992 N N . GLY A 1 6 ? -2.615 -2.484 -4.039 1.00 0.00 25 GLY A N 5
ATOM 4993 C CA . GLY A 1 6 ? -2.574 -3.605 -3.047 1.00 0.00 25 GLY A CA 5
ATOM 4994 C C . GLY A 1 6 ? -2.284 -4.957 -3.708 1.00 0.00 25 GLY A C 5
ATOM 4995 O O . GLY A 1 6 ? -2.892 -5.330 -4.689 1.00 0.00 25 GLY A O 5
ATOM 4999 N N . GLY A 1 7 ? -1.372 -5.702 -3.136 1.00 0.00 26 GLY A N 5
ATOM 5000 C CA . GLY A 1 7 ? -1.024 -7.055 -3.672 1.00 0.00 26 GLY A CA 5
ATOM 5001 C C . GLY A 1 7 ? -0.457 -6.926 -5.080 1.00 0.00 26 GLY A C 5
ATOM 5002 O O . GLY A 1 7 ? -0.711 -7.744 -5.940 1.00 0.00 26 GLY A O 5
ATOM 5006 N N . LEU A 1 8 ? 0.300 -5.899 -5.322 1.00 0.00 27 LEU A N 5
ATOM 5007 C CA . LEU A 1 8 ? 0.878 -5.697 -6.676 1.00 0.00 27 LEU A CA 5
ATOM 5008 C C . LEU A 1 8 ? 1.799 -6.862 -7.051 1.00 0.00 27 LEU A C 5
ATOM 5009 O O . LEU A 1 8 ? 2.388 -7.503 -6.203 1.00 0.00 27 LEU A O 5
ATOM 5025 N N . SER A 1 9 ? 1.907 -7.144 -8.321 1.00 0.00 28 SER A N 5
ATOM 5026 C CA . SER A 1 9 ? 2.768 -8.274 -8.774 1.00 0.00 28 SER A CA 5
ATOM 5027 C C . SER A 1 9 ? 4.059 -8.334 -7.956 1.00 0.00 28 SER A C 5
ATOM 5028 O O . SER A 1 9 ? 4.815 -7.384 -7.892 1.00 0.00 28 SER A O 5
ATOM 5036 N N . TRP A 1 10 ? 4.313 -9.449 -7.333 1.00 0.00 29 TRP A N 5
ATOM 5037 C CA . TRP A 1 10 ? 5.552 -9.589 -6.519 1.00 0.00 29 TRP A CA 5
ATOM 5038 C C . TRP A 1 10 ? 6.788 -9.482 -7.417 1.00 0.00 29 TRP A C 5
ATOM 5039 O O . TRP A 1 10 ? 7.897 -9.319 -6.947 1.00 0.00 29 TRP A O 5
ATOM 5060 N N . GLN A 1 11 ? 6.604 -9.582 -8.705 1.00 0.00 30 GLN A N 5
ATOM 5061 C CA . GLN A 1 11 ? 7.758 -9.498 -9.632 1.00 0.00 30 GLN A CA 5
ATOM 5062 C C . GLN A 1 11 ? 7.860 -8.108 -10.249 1.00 0.00 30 GLN A C 5
ATOM 5063 O O . GLN A 1 11 ? 8.900 -7.697 -10.725 1.00 0.00 30 GLN A O 5
ATOM 5077 N N . THR A 1 12 ? 6.781 -7.395 -10.255 1.00 0.00 31 THR A N 5
ATOM 5078 C CA . THR A 1 12 ? 6.785 -6.033 -10.851 1.00 0.00 31 THR A CA 5
ATOM 5079 C C . THR A 1 12 ? 7.871 -5.171 -10.204 1.00 0.00 31 THR A C 5
ATOM 5080 O O . THR A 1 12 ? 8.785 -5.668 -9.578 1.00 0.00 31 THR A O 5
ATOM 5091 N N . THR A 1 13 ? 7.772 -3.880 -10.347 1.00 0.00 32 THR A N 5
ATOM 5092 C CA . THR A 1 13 ? 8.794 -2.983 -9.737 1.00 0.00 32 THR A CA 5
ATOM 5093 C C . THR A 1 13 ? 8.219 -1.576 -9.574 1.00 0.00 32 THR A C 5
ATOM 5094 O O . THR A 1 13 ? 7.032 -1.360 -9.721 1.00 0.00 32 THR A O 5
ATOM 5105 N N . GLN A 1 14 ? 9.045 -0.618 -9.261 1.00 0.00 33 GLN A N 5
ATOM 5106 C CA . GLN A 1 14 ? 8.538 0.763 -9.080 1.00 0.00 33 GLN A CA 5
ATOM 5107 C C . GLN A 1 14 ? 8.333 1.436 -10.432 1.00 0.00 33 GLN A C 5
ATOM 5108 O O . GLN A 1 14 ? 7.217 1.663 -10.851 1.00 0.00 33 GLN A O 5
ATOM 5122 N N . GLU A 1 15 ? 9.387 1.759 -11.123 1.00 0.00 34 GLU A N 5
ATOM 5123 C CA . GLU A 1 15 ? 9.208 2.410 -12.445 1.00 0.00 34 GLU A CA 5
ATOM 5124 C C . GLU A 1 15 ? 8.148 1.656 -13.236 1.00 0.00 34 GLU A C 5
ATOM 5125 O O . GLU A 1 15 ? 7.190 2.230 -13.708 1.00 0.00 34 GLU A O 5
ATOM 5137 N N . GLY A 1 16 ? 8.297 0.371 -13.362 1.00 0.00 35 GLY A N 5
ATOM 5138 C CA . GLY A 1 16 ? 7.278 -0.417 -14.101 1.00 0.00 35 GLY A CA 5
ATOM 5139 C C . GLY A 1 16 ? 5.906 -0.016 -13.578 1.00 0.00 35 GLY A C 5
ATOM 5140 O O . GLY A 1 16 ? 4.929 0.002 -14.303 1.00 0.00 35 GLY A O 5
ATOM 5144 N N . LEU A 1 17 ? 5.828 0.344 -12.326 1.00 0.00 36 LEU A N 5
ATOM 5145 C CA . LEU A 1 17 ? 4.535 0.775 -11.773 1.00 0.00 36 LEU A CA 5
ATOM 5146 C C . LEU A 1 17 ? 4.312 2.228 -12.203 1.00 0.00 36 LEU A C 5
ATOM 5147 O O . LEU A 1 17 ? 3.215 2.630 -12.536 1.00 0.00 36 LEU A O 5
ATOM 5163 N N . ARG A 1 18 ? 5.364 3.009 -12.242 1.00 0.00 37 ARG A N 5
ATOM 5164 C CA . ARG A 1 18 ? 5.224 4.411 -12.698 1.00 0.00 37 ARG A CA 5
ATOM 5165 C C . ARG A 1 18 ? 4.716 4.392 -14.124 1.00 0.00 37 ARG A C 5
ATOM 5166 O O . ARG A 1 18 ? 4.042 5.290 -14.588 1.00 0.00 37 ARG A O 5
ATOM 5187 N N . GLU A 1 19 ? 5.040 3.344 -14.803 1.00 0.00 38 GLU A N 5
ATOM 5188 C CA . GLU A 1 19 ? 4.596 3.180 -16.204 1.00 0.00 38 GLU A CA 5
ATOM 5189 C C . GLU A 1 19 ? 3.212 2.551 -16.202 1.00 0.00 38 GLU A C 5
ATOM 5190 O O . GLU A 1 19 ? 2.478 2.616 -17.168 1.00 0.00 38 GLU A O 5
ATOM 5202 N N . TYR A 1 20 ? 2.857 1.924 -15.114 1.00 0.00 39 TYR A N 5
ATOM 5203 C CA . TYR A 1 20 ? 1.526 1.268 -15.043 1.00 0.00 39 TYR A CA 5
ATOM 5204 C C . TYR A 1 20 ? 0.423 2.294 -14.779 1.00 0.00 39 TYR A C 5
ATOM 5205 O O . TYR A 1 20 ? -0.680 2.174 -15.273 1.00 0.00 39 TYR A O 5
ATOM 5223 N N . PHE A 1 21 ? 0.709 3.299 -14.005 1.00 0.00 40 PHE A N 5
ATOM 5224 C CA . PHE A 1 21 ? -0.325 4.329 -13.713 1.00 0.00 40 PHE A CA 5
ATOM 5225 C C . PHE A 1 21 ? 0.039 5.628 -14.423 1.00 0.00 40 PHE A C 5
ATOM 5226 O O . PHE A 1 21 ? -0.806 6.453 -14.707 1.00 0.00 40 PHE A O 5
ATOM 5243 N N . GLY A 1 22 ? 1.293 5.804 -14.734 1.00 0.00 41 GLY A N 5
ATOM 5244 C CA . GLY A 1 22 ? 1.708 7.039 -15.451 1.00 0.00 41 GLY A CA 5
ATOM 5245 C C . GLY A 1 22 ? 1.314 6.904 -16.922 1.00 0.00 41 GLY A C 5
ATOM 5246 O O . GLY A 1 22 ? 1.488 7.812 -17.712 1.00 0.00 41 GLY A O 5
ATOM 5250 N N . GLN A 1 23 ? 0.783 5.768 -17.293 1.00 0.00 42 GLN A N 5
ATOM 5251 C CA . GLN A 1 23 ? 0.375 5.552 -18.703 1.00 0.00 42 GLN A CA 5
ATOM 5252 C C . GLN A 1 23 ? -0.902 6.336 -19.009 1.00 0.00 42 GLN A C 5
ATOM 5253 O O . GLN A 1 23 ? -0.980 7.065 -19.978 1.00 0.00 42 GLN A O 5
ATOM 5267 N N . PHE A 1 24 ? -1.905 6.191 -18.187 1.00 0.00 43 PHE A N 5
ATOM 5268 C CA . PHE A 1 24 ? -3.176 6.931 -18.430 1.00 0.00 43 PHE A CA 5
ATOM 5269 C C . PHE A 1 24 ? -3.283 8.122 -17.478 1.00 0.00 43 PHE A C 5
ATOM 5270 O O . PHE A 1 24 ? -4.330 8.723 -17.337 1.00 0.00 43 PHE A O 5
ATOM 5287 N N . GLY A 1 25 ? -2.209 8.471 -16.824 1.00 0.00 44 GLY A N 5
ATOM 5288 C CA . GLY A 1 25 ? -2.255 9.628 -15.885 1.00 0.00 44 GLY A CA 5
ATOM 5289 C C . GLY A 1 25 ? -0.880 10.297 -15.823 1.00 0.00 44 GLY A C 5
ATOM 5290 O O . GLY A 1 25 ? -0.423 10.893 -16.777 1.00 0.00 44 GLY A O 5
ATOM 5294 N N . GLU A 1 26 ? -0.221 10.195 -14.704 1.00 0.00 45 GLU A N 5
ATOM 5295 C CA . GLU A 1 26 ? 1.122 10.815 -14.558 1.00 0.00 45 GLU A CA 5
ATOM 5296 C C . GLU A 1 26 ? 1.625 10.608 -13.127 1.00 0.00 45 GLU A C 5
ATOM 5297 O O . GLU A 1 26 ? 1.174 11.251 -12.201 1.00 0.00 45 GLU A O 5
ATOM 5309 N N . VAL A 1 27 ? 2.544 9.702 -12.939 1.00 0.00 46 VAL A N 5
ATOM 5310 C CA . VAL A 1 27 ? 3.061 9.438 -11.568 1.00 0.00 46 VAL A CA 5
ATOM 5311 C C . VAL A 1 27 ? 4.274 10.319 -11.259 1.00 0.00 46 VAL A C 5
ATOM 5312 O O . VAL A 1 27 ? 5.154 10.492 -12.079 1.00 0.00 46 VAL A O 5
ATOM 5325 N N . LYS A 1 28 ? 4.331 10.859 -10.074 1.00 0.00 47 LYS A N 5
ATOM 5326 C CA . LYS A 1 28 ? 5.492 11.712 -9.694 1.00 0.00 47 LYS A CA 5
ATOM 5327 C C . LYS A 1 28 ? 6.444 10.901 -8.814 1.00 0.00 47 LYS A C 5
ATOM 5328 O O . LYS A 1 28 ? 7.633 11.146 -8.769 1.00 0.00 47 LYS A O 5
ATOM 5347 N N . GLU A 1 29 ? 5.920 9.928 -8.118 1.00 0.00 48 GLU A N 5
ATOM 5348 C CA . GLU A 1 29 ? 6.781 9.085 -7.240 1.00 0.00 48 GLU A CA 5
ATOM 5349 C C . GLU A 1 29 ? 6.009 7.839 -6.799 1.00 0.00 48 GLU A C 5
ATOM 5350 O O . GLU A 1 29 ? 4.794 7.834 -6.757 1.00 0.00 48 GLU A O 5
ATOM 5362 N N . CYS A 1 30 ? 6.700 6.780 -6.473 1.00 0.00 49 CYS A N 5
ATOM 5363 C CA . CYS A 1 30 ? 5.992 5.540 -6.043 1.00 0.00 49 CYS A CA 5
ATOM 5364 C C . CYS A 1 30 ? 6.833 4.760 -5.030 1.00 0.00 49 CYS A C 5
ATOM 5365 O O . CYS A 1 30 ? 7.956 5.113 -4.734 1.00 0.00 49 CYS A O 5
ATOM 5373 N N . LEU A 1 31 ? 6.292 3.696 -4.498 1.00 0.00 50 LEU A N 5
ATOM 5374 C CA . LEU A 1 31 ? 7.052 2.885 -3.505 1.00 0.00 50 LEU A CA 5
ATOM 5375 C C . LEU A 1 31 ? 6.607 1.416 -3.579 1.00 0.00 50 LEU A C 5
ATOM 5376 O O . LEU A 1 31 ? 5.436 1.118 -3.599 1.00 0.00 50 LEU A O 5
ATOM 5392 N N . VAL A 1 32 ? 7.526 0.494 -3.634 1.00 0.00 51 VAL A N 5
ATOM 5393 C CA . VAL A 1 32 ? 7.111 -0.937 -3.715 1.00 0.00 51 VAL A CA 5
ATOM 5394 C C . VAL A 1 32 ? 7.822 -1.782 -2.658 1.00 0.00 51 VAL A C 5
ATOM 5395 O O . VAL A 1 32 ? 8.956 -1.533 -2.299 1.00 0.00 51 VAL A O 5
ATOM 5408 N N . MET A 1 33 ? 7.154 -2.788 -2.165 1.00 0.00 52 MET A N 5
ATOM 5409 C CA . MET A 1 33 ? 7.763 -3.672 -1.135 1.00 0.00 52 MET A CA 5
ATOM 5410 C C . MET A 1 33 ? 7.239 -5.101 -1.325 1.00 0.00 52 MET A C 5
ATOM 5411 O O . MET A 1 33 ? 6.112 -5.309 -1.733 1.00 0.00 52 MET A O 5
ATOM 5425 N N . ARG A 1 34 ? 8.047 -6.084 -1.042 1.00 0.00 53 ARG A N 5
ATOM 5426 C CA . ARG A 1 34 ? 7.597 -7.483 -1.216 1.00 0.00 53 ARG A CA 5
ATOM 5427 C C . ARG A 1 34 ? 7.616 -8.230 0.121 1.00 0.00 53 ARG A C 5
ATOM 5428 O O . ARG A 1 34 ? 6.588 -8.464 0.724 1.00 0.00 53 ARG A O 5
ATOM 5449 N N . ASP A 1 35 ? 8.774 -8.612 0.587 1.00 0.00 54 ASP A N 5
ATOM 5450 C CA . ASP A 1 35 ? 8.843 -9.348 1.882 1.00 0.00 54 ASP A CA 5
ATOM 5451 C C . ASP A 1 35 ? 10.072 -8.910 2.687 1.00 0.00 54 ASP A C 5
ATOM 5452 O O . ASP A 1 35 ? 11.054 -9.622 2.748 1.00 0.00 54 ASP A O 5
ATOM 5461 N N . PRO A 1 36 ? 9.978 -7.749 3.290 1.00 0.00 55 PRO A N 5
ATOM 5462 C CA . PRO A 1 36 ? 11.095 -7.219 4.107 1.00 0.00 55 PRO A CA 5
ATOM 5463 C C . PRO A 1 36 ? 11.485 -8.218 5.202 1.00 0.00 55 PRO A C 5
ATOM 5464 O O . PRO A 1 36 ? 12.645 -8.526 5.386 1.00 0.00 55 PRO A O 5
ATOM 5475 N N . LEU A 1 37 ? 10.528 -8.723 5.932 1.00 0.00 56 LEU A N 5
ATOM 5476 C CA . LEU A 1 37 ? 10.846 -9.690 7.009 1.00 0.00 56 LEU A CA 5
ATOM 5477 C C . LEU A 1 37 ? 10.058 -10.987 6.803 1.00 0.00 56 LEU A C 5
ATOM 5478 O O . LEU A 1 37 ? 10.612 -12.014 6.467 1.00 0.00 56 LEU A O 5
ATOM 5494 N N . THR A 1 38 ? 8.769 -10.941 6.999 1.00 0.00 57 THR A N 5
ATOM 5495 C CA . THR A 1 38 ? 7.938 -12.168 6.811 1.00 0.00 57 THR A CA 5
ATOM 5496 C C . THR A 1 38 ? 6.491 -11.896 7.225 1.00 0.00 57 THR A C 5
ATOM 5497 O O . THR A 1 38 ? 5.562 -12.176 6.493 1.00 0.00 57 THR A O 5
ATOM 5508 N N . LYS A 1 39 ? 6.292 -11.355 8.392 1.00 0.00 58 LYS A N 5
ATOM 5509 C CA . LYS A 1 39 ? 4.912 -11.065 8.858 1.00 0.00 58 LYS A CA 5
ATOM 5510 C C . LYS A 1 39 ? 4.368 -9.811 8.162 1.00 0.00 58 LYS A C 5
ATOM 5511 O O . LYS A 1 39 ? 3.276 -9.358 8.441 1.00 0.00 58 LYS A O 5
ATOM 5530 N N . ARG A 1 40 ? 5.127 -9.248 7.261 1.00 0.00 59 ARG A N 5
ATOM 5531 C CA . ARG A 1 40 ? 4.667 -8.024 6.544 1.00 0.00 59 ARG A CA 5
ATOM 5532 C C . ARG A 1 40 ? 3.371 -8.305 5.776 1.00 0.00 59 ARG A C 5
ATOM 5533 O O . ARG A 1 40 ? 2.638 -9.221 6.087 1.00 0.00 59 ARG A O 5
ATOM 5554 N N . SER A 1 41 ? 3.084 -7.514 4.777 1.00 0.00 60 SER A N 5
ATOM 5555 C CA . SER A 1 41 ? 1.841 -7.717 3.990 1.00 0.00 60 SER A CA 5
ATOM 5556 C C . SER A 1 41 ? 2.021 -8.867 2.985 1.00 0.00 60 SER A C 5
ATOM 5557 O O . SER A 1 41 ? 2.280 -9.991 3.365 1.00 0.00 60 SER A O 5
ATOM 5565 N N . ARG A 1 42 ? 1.882 -8.605 1.708 1.00 0.00 61 ARG A N 5
ATOM 5566 C CA . ARG A 1 42 ? 2.046 -9.699 0.707 1.00 0.00 61 ARG A CA 5
ATOM 5567 C C . ARG A 1 42 ? 2.590 -9.147 -0.615 1.00 0.00 61 ARG A C 5
ATOM 5568 O O . ARG A 1 42 ? 2.593 -9.825 -1.623 1.00 0.00 61 ARG A O 5
ATOM 5589 N N . GLY A 1 43 ? 3.053 -7.926 -0.623 1.00 0.00 62 GLY A N 5
ATOM 5590 C CA . GLY A 1 43 ? 3.592 -7.348 -1.884 1.00 0.00 62 GLY A CA 5
ATOM 5591 C C . GLY A 1 43 ? 2.654 -6.251 -2.382 1.00 0.00 62 GLY A C 5
ATOM 5592 O O . GLY A 1 43 ? 1.622 -6.518 -2.966 1.00 0.00 62 GLY A O 5
ATOM 5596 N N . PHE A 1 44 ? 3.003 -5.014 -2.163 1.00 0.00 63 PHE A N 5
ATOM 5597 C CA . PHE A 1 44 ? 2.123 -3.909 -2.632 1.00 0.00 63 PHE A CA 5
ATOM 5598 C C . PHE A 1 44 ? 2.959 -2.759 -3.184 1.00 0.00 63 PHE A C 5
ATOM 5599 O O . PHE A 1 44 ? 4.150 -2.882 -3.392 1.00 0.00 63 PHE A O 5
ATOM 5616 N N . GLY A 1 45 ? 2.342 -1.641 -3.423 1.00 0.00 64 GLY A N 5
ATOM 5617 C CA . GLY A 1 45 ? 3.098 -0.482 -3.964 1.00 0.00 64 GLY A CA 5
ATOM 5618 C C . GLY A 1 45 ? 2.380 0.818 -3.610 1.00 0.00 64 GLY A C 5
ATOM 5619 O O . GLY A 1 45 ? 1.346 0.817 -2.976 1.00 0.00 64 GLY A O 5
ATOM 5623 N N . PHE A 1 46 ? 2.928 1.925 -4.013 1.00 0.00 65 PHE A N 5
ATOM 5624 C CA . PHE A 1 46 ? 2.304 3.238 -3.710 1.00 0.00 65 PHE A CA 5
ATOM 5625 C C . PHE A 1 46 ? 2.620 4.204 -4.845 1.00 0.00 65 PHE A C 5
ATOM 5626 O O . PHE A 1 46 ? 3.661 4.120 -5.466 1.00 0.00 65 PHE A O 5
ATOM 5643 N N . VAL A 1 47 ? 1.732 5.101 -5.153 1.00 0.00 66 VAL A N 5
ATOM 5644 C CA . VAL A 1 47 ? 2.006 6.028 -6.283 1.00 0.00 66 VAL A CA 5
ATOM 5645 C C . VAL A 1 47 ? 1.364 7.397 -6.047 1.00 0.00 66 VAL A C 5
ATOM 5646 O O . VAL A 1 47 ? 0.169 7.560 -6.165 1.00 0.00 66 VAL A O 5
ATOM 5659 N N . THR A 1 48 ? 2.151 8.386 -5.728 1.00 0.00 67 THR A N 5
ATOM 5660 C CA . THR A 1 48 ? 1.581 9.744 -5.500 1.00 0.00 67 THR A CA 5
ATOM 5661 C C . THR A 1 48 ? 1.383 10.461 -6.837 1.00 0.00 67 THR A C 5
ATOM 5662 O O . THR A 1 48 ? 1.902 11.536 -7.060 1.00 0.00 67 THR A O 5
ATOM 5673 N N . PHE A 1 49 ? 0.638 9.869 -7.731 1.00 0.00 68 PHE A N 5
ATOM 5674 C CA . PHE A 1 49 ? 0.409 10.513 -9.056 1.00 0.00 68 PHE A CA 5
ATOM 5675 C C . PHE A 1 49 ? -0.766 11.497 -8.986 1.00 0.00 68 PHE A C 5
ATOM 5676 O O . PHE A 1 49 ? -0.969 12.164 -7.990 1.00 0.00 68 PHE A O 5
ATOM 5693 N N . MET A 1 50 ? -1.539 11.593 -10.032 1.00 0.00 69 MET A N 5
ATOM 5694 C CA . MET A 1 50 ? -2.697 12.535 -10.018 1.00 0.00 69 MET A CA 5
ATOM 5695 C C . MET A 1 50 ? -3.873 11.919 -9.254 1.00 0.00 69 MET A C 5
ATOM 5696 O O . MET A 1 50 ? -3.881 10.742 -8.955 1.00 0.00 69 MET A O 5
ATOM 5710 N N . ASP A 1 51 ? -4.866 12.704 -8.935 1.00 0.00 70 ASP A N 5
ATOM 5711 C CA . ASP A 1 51 ? -6.037 12.155 -8.189 1.00 0.00 70 ASP A CA 5
ATOM 5712 C C . ASP A 1 51 ? -7.350 12.595 -8.846 1.00 0.00 70 ASP A C 5
ATOM 5713 O O . ASP A 1 51 ? -8.422 12.209 -8.426 1.00 0.00 70 ASP A O 5
ATOM 5722 N N . GLN A 1 52 ? -7.279 13.395 -9.875 1.00 0.00 71 GLN A N 5
ATOM 5723 C CA . GLN A 1 52 ? -8.530 13.850 -10.552 1.00 0.00 71 GLN A CA 5
ATOM 5724 C C . GLN A 1 52 ? -8.989 12.801 -11.570 1.00 0.00 71 GLN A C 5
ATOM 5725 O O . GLN A 1 52 ? -9.690 11.866 -11.237 1.00 0.00 71 GLN A O 5
ATOM 5739 N N . ALA A 1 53 ? -8.594 12.942 -12.807 1.00 0.00 72 ALA A N 5
ATOM 5740 C CA . ALA A 1 53 ? -9.006 11.944 -13.837 1.00 0.00 72 ALA A CA 5
ATOM 5741 C C . ALA A 1 53 ? -8.239 10.638 -13.626 1.00 0.00 72 ALA A C 5
ATOM 5742 O O . ALA A 1 53 ? -8.661 9.577 -14.048 1.00 0.00 72 ALA A O 5
ATOM 5749 N N . GLY A 1 54 ? -7.113 10.711 -12.971 1.00 0.00 73 GLY A N 5
ATOM 5750 C CA . GLY A 1 54 ? -6.311 9.482 -12.724 1.00 0.00 73 GLY A CA 5
ATOM 5751 C C . GLY A 1 54 ? -7.149 8.475 -11.934 1.00 0.00 73 GLY A C 5
ATOM 5752 O O . GLY A 1 54 ? -7.323 7.347 -12.343 1.00 0.00 73 GLY A O 5
ATOM 5756 N N . VAL A 1 55 ? -7.670 8.871 -10.805 1.00 0.00 74 VAL A N 5
ATOM 5757 C CA . VAL A 1 55 ? -8.495 7.927 -9.995 1.00 0.00 74 VAL A CA 5
ATOM 5758 C C . VAL A 1 55 ? -9.481 7.175 -10.894 1.00 0.00 74 VAL A C 5
ATOM 5759 O O . VAL A 1 55 ? -9.728 6.000 -10.713 1.00 0.00 74 VAL A O 5
ATOM 5772 N N . ASP A 1 56 ? -10.049 7.845 -11.861 1.00 0.00 75 ASP A N 5
ATOM 5773 C CA . ASP A 1 56 ? -11.019 7.168 -12.769 1.00 0.00 75 ASP A CA 5
ATOM 5774 C C . ASP A 1 56 ? -10.310 6.098 -13.600 1.00 0.00 75 ASP A C 5
ATOM 5775 O O . ASP A 1 56 ? -10.462 4.912 -13.372 1.00 0.00 75 ASP A O 5
ATOM 5784 N N . LYS A 1 57 ? -9.533 6.507 -14.563 1.00 0.00 76 LYS A N 5
ATOM 5785 C CA . LYS A 1 57 ? -8.813 5.513 -15.405 1.00 0.00 76 LYS A CA 5
ATOM 5786 C C . LYS A 1 57 ? -8.195 4.440 -14.510 1.00 0.00 76 LYS A C 5
ATOM 5787 O O . LYS A 1 57 ? -8.269 3.261 -14.794 1.00 0.00 76 LYS A O 5
ATOM 5806 N N . VAL A 1 58 ? -7.604 4.837 -13.417 1.00 0.00 77 VAL A N 5
ATOM 5807 C CA . VAL A 1 58 ? -7.009 3.847 -12.492 1.00 0.00 77 VAL A CA 5
ATOM 5808 C C . VAL A 1 58 ? -8.072 2.815 -12.122 1.00 0.00 77 VAL A C 5
ATOM 5809 O O . VAL A 1 58 ? -7.893 1.629 -12.311 1.00 0.00 77 VAL A O 5
ATOM 5822 N N . LEU A 1 59 ? -9.186 3.269 -11.609 1.00 0.00 78 LEU A N 5
ATOM 5823 C CA . LEU A 1 59 ? -10.281 2.335 -11.243 1.00 0.00 78 LEU A CA 5
ATOM 5824 C C . LEU A 1 59 ? -10.418 1.250 -12.306 1.00 0.00 78 LEU A C 5
ATOM 5825 O O . LEU A 1 59 ? -10.503 0.080 -12.005 1.00 0.00 78 LEU A O 5
ATOM 5841 N N . ALA A 1 60 ? -10.436 1.635 -13.547 1.00 0.00 79 ALA A N 5
ATOM 5842 C CA . ALA A 1 60 ? -10.555 0.626 -14.633 1.00 0.00 79 ALA A CA 5
ATOM 5843 C C . ALA A 1 60 ? -9.637 -0.565 -14.334 1.00 0.00 79 ALA A C 5
ATOM 5844 O O . ALA A 1 60 ? -9.888 -1.677 -14.754 1.00 0.00 79 ALA A O 5
ATOM 5851 N N . GLN A 1 61 ? -8.578 -0.335 -13.604 1.00 0.00 80 GLN A N 5
ATOM 5852 C CA . GLN A 1 61 ? -7.643 -1.450 -13.267 1.00 0.00 80 GLN A CA 5
ATOM 5853 C C . GLN A 1 61 ? -7.866 -1.902 -11.832 1.00 0.00 80 GLN A C 5
ATOM 5854 O O . GLN A 1 61 ? -6.997 -2.474 -11.207 1.00 0.00 80 GLN A O 5
ATOM 5868 N N . SER A 1 62 ? -9.040 -1.677 -11.316 1.00 0.00 81 SER A N 5
ATOM 5869 C CA . SER A 1 62 ? -9.338 -2.116 -9.936 1.00 0.00 81 SER A CA 5
ATOM 5870 C C . SER A 1 62 ? -9.120 -3.626 -9.836 1.00 0.00 81 SER A C 5
ATOM 5871 O O . SER A 1 62 ? -9.045 -4.185 -8.759 1.00 0.00 81 SER A O 5
ATOM 5879 N N . ARG A 1 63 ? -9.002 -4.289 -10.959 1.00 0.00 82 ARG A N 5
ATOM 5880 C CA . ARG A 1 63 ? -8.774 -5.750 -10.940 1.00 0.00 82 ARG A CA 5
ATOM 5881 C C . ARG A 1 63 ? -7.290 -6.042 -11.158 1.00 0.00 82 ARG A C 5
ATOM 5882 O O . ARG A 1 63 ? -6.813 -7.121 -10.870 1.00 0.00 82 ARG A O 5
ATOM 5903 N N . HIS A 1 64 ? -6.560 -5.070 -11.653 1.00 0.00 83 HIS A N 5
ATOM 5904 C CA . HIS A 1 64 ? -5.101 -5.245 -11.897 1.00 0.00 83 HIS A CA 5
ATOM 5905 C C . HIS A 1 64 ? -4.737 -6.683 -12.255 1.00 0.00 83 HIS A C 5
ATOM 5906 O O . HIS A 1 64 ? -3.659 -7.145 -11.940 1.00 0.00 83 HIS A O 5
ATOM 5920 N N . GLU A 1 65 ? -5.599 -7.407 -12.912 1.00 0.00 84 GLU A N 5
ATOM 5921 C CA . GLU A 1 65 ? -5.222 -8.798 -13.263 1.00 0.00 84 GLU A CA 5
ATOM 5922 C C . GLU A 1 65 ? -4.287 -8.774 -14.458 1.00 0.00 84 GLU A C 5
ATOM 5923 O O . GLU A 1 65 ? -4.604 -8.251 -15.508 1.00 0.00 84 GLU A O 5
ATOM 5935 N N . LEU A 1 66 ? -3.123 -9.316 -14.288 1.00 0.00 85 LEU A N 5
ATOM 5936 C CA . LEU A 1 66 ? -2.133 -9.310 -15.391 1.00 0.00 85 LEU A CA 5
ATOM 5937 C C . LEU A 1 66 ? -1.330 -10.605 -15.355 1.00 0.00 85 LEU A C 5
ATOM 5938 O O . LEU A 1 66 ? -1.607 -11.543 -16.075 1.00 0.00 85 LEU A O 5
ATOM 5954 N N . ASP A 1 67 ? -0.350 -10.669 -14.506 1.00 0.00 86 ASP A N 5
ATOM 5955 C CA . ASP A 1 67 ? 0.455 -11.903 -14.398 1.00 0.00 86 ASP A CA 5
ATOM 5956 C C . ASP A 1 67 ? -0.229 -12.840 -13.407 1.00 0.00 86 ASP A C 5
ATOM 5957 O O . ASP A 1 67 ? 0.370 -13.313 -12.463 1.00 0.00 86 ASP A O 5
ATOM 5966 N N . SER A 1 68 ? -1.498 -13.086 -13.606 1.00 0.00 87 SER A N 5
ATOM 5967 C CA . SER A 1 68 ? -2.249 -13.963 -12.663 1.00 0.00 87 SER A CA 5
ATOM 5968 C C . SER A 1 68 ? -2.427 -13.227 -11.333 1.00 0.00 87 SER A C 5
ATOM 5969 O O . SER A 1 68 ? -2.890 -13.781 -10.356 1.00 0.00 87 SER A O 5
ATOM 5977 N N . LYS A 1 69 ? -2.046 -11.976 -11.295 1.00 0.00 88 LYS A N 5
ATOM 5978 C CA . LYS A 1 69 ? -2.166 -11.183 -10.052 1.00 0.00 88 LYS A CA 5
ATOM 5979 C C . LYS A 1 69 ? -3.282 -10.150 -10.198 1.00 0.00 88 LYS A C 5
ATOM 5980 O O . LYS A 1 69 ? -3.235 -9.301 -11.066 1.00 0.00 88 LYS A O 5
ATOM 5999 N N . THR A 1 70 ? -4.270 -10.204 -9.349 1.00 0.00 89 THR A N 5
ATOM 6000 C CA . THR A 1 70 ? -5.380 -9.210 -9.429 1.00 0.00 89 THR A CA 5
ATOM 6001 C C . THR A 1 70 ? -5.166 -8.117 -8.381 1.00 0.00 89 THR A C 5
ATOM 6002 O O . THR A 1 70 ? -5.910 -8.008 -7.426 1.00 0.00 89 THR A O 5
ATOM 6013 N N . ILE A 1 71 ? -4.146 -7.318 -8.544 1.00 0.00 90 ILE A N 5
ATOM 6014 C CA . ILE A 1 71 ? -3.884 -6.241 -7.542 1.00 0.00 90 ILE A CA 5
ATOM 6015 C C . ILE A 1 71 ? -5.170 -5.454 -7.289 1.00 0.00 90 ILE A C 5
ATOM 6016 O O . ILE A 1 71 ? -6.208 -5.745 -7.849 1.00 0.00 90 ILE A O 5
ATOM 6032 N N . ASP A 1 72 ? -5.114 -4.464 -6.447 1.00 0.00 91 ASP A N 5
ATOM 6033 C CA . ASP A 1 72 ? -6.329 -3.674 -6.153 1.00 0.00 91 ASP A CA 5
ATOM 6034 C C . ASP A 1 72 ? -5.978 -2.195 -6.017 1.00 0.00 91 ASP A C 5
ATOM 6035 O O . ASP A 1 72 ? -5.868 -1.687 -4.918 1.00 0.00 91 ASP A O 5
ATOM 6044 N N . PRO A 1 73 ? -5.820 -1.537 -7.131 1.00 0.00 92 PRO A N 5
ATOM 6045 C CA . PRO A 1 73 ? -5.490 -0.099 -7.112 1.00 0.00 92 PRO A CA 5
ATOM 6046 C C . PRO A 1 73 ? -6.479 0.658 -6.225 1.00 0.00 92 PRO A C 5
ATOM 6047 O O . PRO A 1 73 ? -7.647 0.774 -6.538 1.00 0.00 92 PRO A O 5
ATOM 6058 N N . LYS A 1 74 ? -6.019 1.185 -5.132 1.00 0.00 93 LYS A N 5
ATOM 6059 C CA . LYS A 1 74 ? -6.931 1.950 -4.235 1.00 0.00 93 LYS A CA 5
ATOM 6060 C C . LYS A 1 74 ? -6.254 3.242 -3.782 1.00 0.00 93 LYS A C 5
ATOM 6061 O O . LYS A 1 74 ? -5.272 3.233 -3.069 1.00 0.00 93 LYS A O 5
ATOM 6080 N N . VAL A 1 75 ? -6.769 4.357 -4.206 1.00 0.00 94 VAL A N 5
ATOM 6081 C CA . VAL A 1 75 ? -6.161 5.657 -3.813 1.00 0.00 94 VAL A CA 5
ATOM 6082 C C . VAL A 1 75 ? -6.904 6.248 -2.612 1.00 0.00 94 VAL A C 5
ATOM 6083 O O . VAL A 1 75 ? -7.923 5.740 -2.189 1.00 0.00 94 VAL A O 5
ATOM 6096 N N . ALA A 1 76 ? -6.403 7.319 -2.060 1.00 0.00 95 ALA A N 5
ATOM 6097 C CA . ALA A 1 76 ? -7.084 7.940 -0.889 1.00 0.00 95 ALA A CA 5
ATOM 6098 C C . ALA A 1 76 ? -7.430 6.874 0.154 1.00 0.00 95 ALA A C 5
ATOM 6099 O O . ALA A 1 76 ? -6.908 5.776 0.131 1.00 0.00 95 ALA A O 5
ATOM 6106 N N . PHE A 1 77 ? -8.307 7.189 1.068 1.00 0.00 96 PHE A N 5
ATOM 6107 C CA . PHE A 1 77 ? -8.688 6.195 2.113 1.00 0.00 96 PHE A CA 5
ATOM 6108 C C . PHE A 1 77 ? -10.206 6.227 2.344 1.00 0.00 96 PHE A C 5
ATOM 6109 O O . PHE A 1 77 ? -10.829 7.258 2.190 1.00 0.00 96 PHE A O 5
ATOM 6126 N N . CYS A 1 1 ? -2.976 11.216 0.739 1.00 0.00 20 CYS A N 6
ATOM 6127 C CA . CYS A 1 1 ? -2.954 12.060 -0.492 1.00 0.00 20 CYS A CA 6
ATOM 6128 C C . CYS A 1 1 ? -2.475 11.237 -1.691 1.00 0.00 20 CYS A C 6
ATOM 6129 O O . CYS A 1 1 ? -3.073 11.257 -2.749 1.00 0.00 20 CYS A O 6
ATOM 6139 N N . LYS A 1 2 ? -1.400 10.512 -1.537 1.00 0.00 21 LYS A N 6
ATOM 6140 C CA . LYS A 1 2 ? -0.885 9.690 -2.671 1.00 0.00 21 LYS A CA 6
ATOM 6141 C C . LYS A 1 2 ? -1.738 8.431 -2.841 1.00 0.00 21 LYS A C 6
ATOM 6142 O O . LYS A 1 2 ? -2.349 7.954 -1.907 1.00 0.00 21 LYS A O 6
ATOM 6161 N N . MET A 1 3 ? -1.778 7.883 -4.026 1.00 0.00 22 MET A N 6
ATOM 6162 C CA . MET A 1 3 ? -2.584 6.649 -4.240 1.00 0.00 22 MET A CA 6
ATOM 6163 C C . MET A 1 3 ? -1.844 5.447 -3.648 1.00 0.00 22 MET A C 6
ATOM 6164 O O . MET A 1 3 ? -0.719 5.559 -3.206 1.00 0.00 22 MET A O 6
ATOM 6178 N N . PHE A 1 4 ? -2.460 4.302 -3.640 1.00 0.00 23 PHE A N 6
ATOM 6179 C CA . PHE A 1 4 ? -1.777 3.107 -3.082 1.00 0.00 23 PHE A CA 6
ATOM 6180 C C . PHE A 1 4 ? -2.283 1.846 -3.783 1.00 0.00 23 PHE A C 6
ATOM 6181 O O . PHE A 1 4 ? -3.454 1.703 -4.058 1.00 0.00 23 PHE A O 6
ATOM 6198 N N . ILE A 1 5 ? -1.401 0.935 -4.076 1.00 0.00 24 ILE A N 6
ATOM 6199 C CA . ILE A 1 5 ? -1.809 -0.322 -4.760 1.00 0.00 24 ILE A CA 6
ATOM 6200 C C . ILE A 1 5 ? -1.761 -1.470 -3.748 1.00 0.00 24 ILE A C 6
ATOM 6201 O O . ILE A 1 5 ? -1.035 -1.409 -2.779 1.00 0.00 24 ILE A O 6
ATOM 6217 N N . GLY A 1 6 ? -2.546 -2.499 -3.929 1.00 0.00 25 GLY A N 6
ATOM 6218 C CA . GLY A 1 6 ? -2.540 -3.606 -2.924 1.00 0.00 25 GLY A CA 6
ATOM 6219 C C . GLY A 1 6 ? -2.299 -4.968 -3.581 1.00 0.00 25 GLY A C 6
ATOM 6220 O O . GLY A 1 6 ? -2.832 -5.272 -4.630 1.00 0.00 25 GLY A O 6
ATOM 6224 N N . GLY A 1 7 ? -1.507 -5.794 -2.947 1.00 0.00 26 GLY A N 6
ATOM 6225 C CA . GLY A 1 7 ? -1.225 -7.153 -3.493 1.00 0.00 26 GLY A CA 6
ATOM 6226 C C . GLY A 1 7 ? -0.661 -7.025 -4.899 1.00 0.00 26 GLY A C 6
ATOM 6227 O O . GLY A 1 7 ? -1.045 -7.741 -5.802 1.00 0.00 26 GLY A O 6
ATOM 6231 N N . LEU A 1 8 ? 0.240 -6.109 -5.097 1.00 0.00 27 LEU A N 6
ATOM 6232 C CA . LEU A 1 8 ? 0.815 -5.928 -6.453 1.00 0.00 27 LEU A CA 6
ATOM 6233 C C . LEU A 1 8 ? 1.818 -7.040 -6.766 1.00 0.00 27 LEU A C 6
ATOM 6234 O O . LEU A 1 8 ? 2.551 -7.494 -5.908 1.00 0.00 27 LEU A O 6
ATOM 6250 N N . SER A 1 9 ? 1.839 -7.489 -7.992 1.00 0.00 28 SER A N 6
ATOM 6251 C CA . SER A 1 9 ? 2.774 -8.586 -8.380 1.00 0.00 28 SER A CA 6
ATOM 6252 C C . SER A 1 9 ? 4.131 -8.397 -7.700 1.00 0.00 28 SER A C 6
ATOM 6253 O O . SER A 1 9 ? 4.690 -7.320 -7.691 1.00 0.00 28 SER A O 6
ATOM 6261 N N . TRP A 1 10 ? 4.657 -9.441 -7.125 1.00 0.00 29 TRP A N 6
ATOM 6262 C CA . TRP A 1 10 ? 5.974 -9.333 -6.437 1.00 0.00 29 TRP A CA 6
ATOM 6263 C C . TRP A 1 10 ? 7.103 -9.165 -7.457 1.00 0.00 29 TRP A C 6
ATOM 6264 O O . TRP A 1 10 ? 8.195 -8.750 -7.119 1.00 0.00 29 TRP A O 6
ATOM 6285 N N . GLN A 1 11 ? 6.858 -9.491 -8.697 1.00 0.00 30 GLN A N 6
ATOM 6286 C CA . GLN A 1 11 ? 7.926 -9.356 -9.720 1.00 0.00 30 GLN A CA 6
ATOM 6287 C C . GLN A 1 11 ? 7.898 -7.969 -10.353 1.00 0.00 30 GLN A C 6
ATOM 6288 O O . GLN A 1 11 ? 8.851 -7.532 -10.965 1.00 0.00 30 GLN A O 6
ATOM 6302 N N . THR A 1 12 ? 6.810 -7.283 -10.213 1.00 0.00 31 THR A N 6
ATOM 6303 C CA . THR A 1 12 ? 6.707 -5.925 -10.808 1.00 0.00 31 THR A CA 6
ATOM 6304 C C . THR A 1 12 ? 7.853 -5.048 -10.303 1.00 0.00 31 THR A C 6
ATOM 6305 O O . THR A 1 12 ? 8.744 -5.510 -9.620 1.00 0.00 31 THR A O 6
ATOM 6316 N N . THR A 1 13 ? 7.833 -3.788 -10.628 1.00 0.00 32 THR A N 6
ATOM 6317 C CA . THR A 1 13 ? 8.921 -2.885 -10.157 1.00 0.00 32 THR A CA 6
ATOM 6318 C C . THR A 1 13 ? 8.368 -1.479 -9.932 1.00 0.00 32 THR A C 6
ATOM 6319 O O . THR A 1 13 ? 7.175 -1.256 -9.993 1.00 0.00 32 THR A O 6
ATOM 6330 N N . GLN A 1 14 ? 9.216 -0.528 -9.660 1.00 0.00 33 GLN A N 6
ATOM 6331 C CA . GLN A 1 14 ? 8.720 0.849 -9.421 1.00 0.00 33 GLN A CA 6
ATOM 6332 C C . GLN A 1 14 ? 8.380 1.532 -10.742 1.00 0.00 33 GLN A C 6
ATOM 6333 O O . GLN A 1 14 ? 7.226 1.700 -11.072 1.00 0.00 33 GLN A O 6
ATOM 6347 N N . GLU A 1 15 ? 9.359 1.936 -11.500 1.00 0.00 34 GLU A N 6
ATOM 6348 C CA . GLU A 1 15 ? 9.044 2.608 -12.783 1.00 0.00 34 GLU A CA 6
ATOM 6349 C C . GLU A 1 15 ? 8.008 1.809 -13.552 1.00 0.00 34 GLU A C 6
ATOM 6350 O O . GLU A 1 15 ? 7.090 2.359 -14.116 1.00 0.00 34 GLU A O 6
ATOM 6362 N N . GLY A 1 16 ? 8.128 0.519 -13.569 1.00 0.00 35 GLY A N 6
ATOM 6363 C CA . GLY A 1 16 ? 7.115 -0.284 -14.292 1.00 0.00 35 GLY A CA 6
ATOM 6364 C C . GLY A 1 16 ? 5.755 0.048 -13.690 1.00 0.00 35 GLY A C 6
ATOM 6365 O O . GLY A 1 16 ? 4.737 0.016 -14.354 1.00 0.00 35 GLY A O 6
ATOM 6369 N N . LEU A 1 17 ? 5.730 0.408 -12.439 1.00 0.00 36 LEU A N 6
ATOM 6370 C CA . LEU A 1 17 ? 4.453 0.778 -11.822 1.00 0.00 36 LEU A CA 6
ATOM 6371 C C . LEU A 1 17 ? 4.173 2.241 -12.187 1.00 0.00 36 LEU A C 6
ATOM 6372 O O . LEU A 1 17 ? 3.056 2.616 -12.484 1.00 0.00 36 LEU A O 6
ATOM 6388 N N . ARG A 1 18 ? 5.193 3.062 -12.202 1.00 0.00 37 ARG A N 6
ATOM 6389 C CA . ARG A 1 18 ? 4.992 4.481 -12.586 1.00 0.00 37 ARG A CA 6
ATOM 6390 C C . ARG A 1 18 ? 4.486 4.516 -14.012 1.00 0.00 37 ARG A C 6
ATOM 6391 O O . ARG A 1 18 ? 3.797 5.421 -14.436 1.00 0.00 37 ARG A O 6
ATOM 6412 N N . GLU A 1 19 ? 4.838 3.513 -14.744 1.00 0.00 38 GLU A N 6
ATOM 6413 C CA . GLU A 1 19 ? 4.413 3.412 -16.150 1.00 0.00 38 GLU A CA 6
ATOM 6414 C C . GLU A 1 19 ? 3.049 2.718 -16.220 1.00 0.00 38 GLU A C 6
ATOM 6415 O O . GLU A 1 19 ? 2.337 2.822 -17.198 1.00 0.00 38 GLU A O 6
ATOM 6427 N N . TYR A 1 20 ? 2.679 2.009 -15.182 1.00 0.00 39 TYR A N 6
ATOM 6428 C CA . TYR A 1 20 ? 1.364 1.318 -15.199 1.00 0.00 39 TYR A CA 6
ATOM 6429 C C . TYR A 1 20 ? 0.244 2.308 -14.888 1.00 0.00 39 TYR A C 6
ATOM 6430 O O . TYR A 1 20 ? -0.870 2.173 -15.354 1.00 0.00 39 TYR A O 6
ATOM 6448 N N . PHE A 1 21 ? 0.537 3.307 -14.106 1.00 0.00 40 PHE A N 6
ATOM 6449 C CA . PHE A 1 21 ? -0.497 4.319 -13.761 1.00 0.00 40 PHE A CA 6
ATOM 6450 C C . PHE A 1 21 ? -0.171 5.629 -14.469 1.00 0.00 40 PHE A C 6
ATOM 6451 O O . PHE A 1 21 ? -1.038 6.432 -14.748 1.00 0.00 40 PHE A O 6
ATOM 6468 N N . GLY A 1 22 ? 1.078 5.838 -14.780 1.00 0.00 41 GLY A N 6
ATOM 6469 C CA . GLY A 1 22 ? 1.464 7.086 -15.493 1.00 0.00 41 GLY A CA 6
ATOM 6470 C C . GLY A 1 22 ? 0.930 7.017 -16.924 1.00 0.00 41 GLY A C 6
ATOM 6471 O O . GLY A 1 22 ? 0.988 7.975 -17.669 1.00 0.00 41 GLY A O 6
ATOM 6475 N N . GLN A 1 23 ? 0.405 5.883 -17.311 1.00 0.00 42 GLN A N 6
ATOM 6476 C CA . GLN A 1 23 ? -0.138 5.738 -18.684 1.00 0.00 42 GLN A CA 6
ATOM 6477 C C . GLN A 1 23 ? -1.326 6.680 -18.870 1.00 0.00 42 GLN A C 6
ATOM 6478 O O . GLN A 1 23 ? -1.400 7.426 -19.826 1.00 0.00 42 GLN A O 6
ATOM 6492 N N . PHE A 1 24 ? -2.252 6.656 -17.952 1.00 0.00 43 PHE A N 6
ATOM 6493 C CA . PHE A 1 24 ? -3.434 7.556 -18.060 1.00 0.00 43 PHE A CA 6
ATOM 6494 C C . PHE A 1 24 ? -3.409 8.581 -16.925 1.00 0.00 43 PHE A C 6
ATOM 6495 O O . PHE A 1 24 ? -4.377 9.271 -16.674 1.00 0.00 43 PHE A O 6
ATOM 6512 N N . GLY A 1 25 ? -2.304 8.686 -16.237 1.00 0.00 44 GLY A N 6
ATOM 6513 C CA . GLY A 1 25 ? -2.208 9.666 -15.118 1.00 0.00 44 GLY A CA 6
ATOM 6514 C C . GLY A 1 25 ? -0.803 10.276 -15.091 1.00 0.00 44 GLY A C 6
ATOM 6515 O O . GLY A 1 25 ? -0.383 10.930 -16.023 1.00 0.00 44 GLY A O 6
ATOM 6519 N N . GLU A 1 26 ? -0.074 10.058 -14.029 1.00 0.00 45 GLU A N 6
ATOM 6520 C CA . GLU A 1 26 ? 1.305 10.611 -13.932 1.00 0.00 45 GLU A CA 6
ATOM 6521 C C . GLU A 1 26 ? 1.908 10.272 -12.565 1.00 0.00 45 GLU A C 6
ATOM 6522 O O . GLU A 1 26 ? 1.577 10.876 -11.563 1.00 0.00 45 GLU A O 6
ATOM 6534 N N . VAL A 1 27 ? 2.787 9.308 -12.514 1.00 0.00 46 VAL A N 6
ATOM 6535 C CA . VAL A 1 27 ? 3.401 8.929 -11.208 1.00 0.00 46 VAL A CA 6
ATOM 6536 C C . VAL A 1 27 ? 4.667 9.749 -10.947 1.00 0.00 46 VAL A C 6
ATOM 6537 O O . VAL A 1 27 ? 5.571 9.789 -11.757 1.00 0.00 46 VAL A O 6
ATOM 6550 N N . LYS A 1 28 ? 4.743 10.395 -9.813 1.00 0.00 47 LYS A N 6
ATOM 6551 C CA . LYS A 1 28 ? 5.955 11.203 -9.492 1.00 0.00 47 LYS A CA 6
ATOM 6552 C C . LYS A 1 28 ? 6.795 10.473 -8.440 1.00 0.00 47 LYS A C 6
ATOM 6553 O O . LYS A 1 28 ? 7.998 10.633 -8.367 1.00 0.00 47 LYS A O 6
ATOM 6572 N N . GLU A 1 29 ? 6.165 9.665 -7.632 1.00 0.00 48 GLU A N 6
ATOM 6573 C CA . GLU A 1 29 ? 6.915 8.909 -6.585 1.00 0.00 48 GLU A CA 6
ATOM 6574 C C . GLU A 1 29 ? 6.096 7.691 -6.151 1.00 0.00 48 GLU A C 6
ATOM 6575 O O . GLU A 1 29 ? 4.915 7.791 -5.884 1.00 0.00 48 GLU A O 6
ATOM 6587 N N . CYS A 1 30 ? 6.703 6.536 -6.092 1.00 0.00 49 CYS A N 6
ATOM 6588 C CA . CYS A 1 30 ? 5.935 5.321 -5.694 1.00 0.00 49 CYS A CA 6
ATOM 6589 C C . CYS A 1 30 ? 6.837 4.297 -4.991 1.00 0.00 49 CYS A C 6
ATOM 6590 O O . CYS A 1 30 ? 8.031 4.252 -5.209 1.00 0.00 49 CYS A O 6
ATOM 6598 N N . LEU A 1 31 ? 6.263 3.461 -4.163 1.00 0.00 50 LEU A N 6
ATOM 6599 C CA . LEU A 1 31 ? 7.072 2.424 -3.462 1.00 0.00 50 LEU A CA 6
ATOM 6600 C C . LEU A 1 31 ? 6.469 1.039 -3.738 1.00 0.00 50 LEU A C 6
ATOM 6601 O O . LEU A 1 31 ? 5.297 0.814 -3.539 1.00 0.00 50 LEU A O 6
ATOM 6617 N N . VAL A 1 32 ? 7.254 0.115 -4.219 1.00 0.00 51 VAL A N 6
ATOM 6618 C CA . VAL A 1 32 ? 6.700 -1.237 -4.533 1.00 0.00 51 VAL A CA 6
ATOM 6619 C C . VAL A 1 32 ? 6.782 -2.186 -3.334 1.00 0.00 51 VAL A C 6
ATOM 6620 O O . VAL A 1 32 ? 7.433 -1.921 -2.344 1.00 0.00 51 VAL A O 6
ATOM 6633 N N . MET A 1 33 ? 6.128 -3.309 -3.457 1.00 0.00 52 MET A N 6
ATOM 6634 C CA . MET A 1 33 ? 6.146 -4.337 -2.387 1.00 0.00 52 MET A CA 6
ATOM 6635 C C . MET A 1 33 ? 6.113 -3.709 -1.002 1.00 0.00 52 MET A C 6
ATOM 6636 O O . MET A 1 33 ? 5.653 -2.605 -0.818 1.00 0.00 52 MET A O 6
ATOM 6650 N N . ARG A 1 34 ? 6.599 -4.425 -0.029 1.00 0.00 53 ARG A N 6
ATOM 6651 C CA . ARG A 1 34 ? 6.612 -3.908 1.360 1.00 0.00 53 ARG A CA 6
ATOM 6652 C C . ARG A 1 34 ? 7.799 -4.490 2.133 1.00 0.00 53 ARG A C 6
ATOM 6653 O O . ARG A 1 34 ? 7.966 -5.691 2.219 1.00 0.00 53 ARG A O 6
ATOM 6674 N N . ASP A 1 35 ? 8.623 -3.650 2.698 1.00 0.00 54 ASP A N 6
ATOM 6675 C CA . ASP A 1 35 ? 9.798 -4.156 3.468 1.00 0.00 54 ASP A CA 6
ATOM 6676 C C . ASP A 1 35 ? 9.382 -5.336 4.357 1.00 0.00 54 ASP A C 6
ATOM 6677 O O . ASP A 1 35 ? 8.766 -5.141 5.387 1.00 0.00 54 ASP A O 6
ATOM 6686 N N . PRO A 1 36 ? 9.730 -6.531 3.938 1.00 0.00 55 PRO A N 6
ATOM 6687 C CA . PRO A 1 36 ? 9.379 -7.742 4.718 1.00 0.00 55 PRO A CA 6
ATOM 6688 C C . PRO A 1 36 ? 10.020 -7.693 6.109 1.00 0.00 55 PRO A C 6
ATOM 6689 O O . PRO A 1 36 ? 11.166 -8.056 6.289 1.00 0.00 55 PRO A O 6
ATOM 6700 N N . LEU A 1 37 ? 9.288 -7.248 7.093 1.00 0.00 56 LEU A N 6
ATOM 6701 C CA . LEU A 1 37 ? 9.848 -7.175 8.466 1.00 0.00 56 LEU A CA 6
ATOM 6702 C C . LEU A 1 37 ? 9.580 -8.487 9.205 1.00 0.00 56 LEU A C 6
ATOM 6703 O O . LEU A 1 37 ? 10.464 -9.075 9.794 1.00 0.00 56 LEU A O 6
ATOM 6719 N N . THR A 1 38 ? 8.359 -8.945 9.175 1.00 0.00 57 THR A N 6
ATOM 6720 C CA . THR A 1 38 ? 8.018 -10.219 9.872 1.00 0.00 57 THR A CA 6
ATOM 6721 C C . THR A 1 38 ? 6.527 -10.527 9.708 1.00 0.00 57 THR A C 6
ATOM 6722 O O . THR A 1 38 ? 6.119 -11.671 9.669 1.00 0.00 57 THR A O 6
ATOM 6733 N N . LYS A 1 39 ? 5.713 -9.513 9.606 1.00 0.00 58 LYS A N 6
ATOM 6734 C CA . LYS A 1 39 ? 4.258 -9.738 9.439 1.00 0.00 58 LYS A CA 6
ATOM 6735 C C . LYS A 1 39 ? 3.614 -8.544 8.728 1.00 0.00 58 LYS A C 6
ATOM 6736 O O . LYS A 1 39 ? 2.414 -8.363 8.762 1.00 0.00 58 LYS A O 6
ATOM 6755 N N . ARG A 1 40 ? 4.404 -7.725 8.090 1.00 0.00 59 ARG A N 6
ATOM 6756 C CA . ARG A 1 40 ? 3.834 -6.541 7.382 1.00 0.00 59 ARG A CA 6
ATOM 6757 C C . ARG A 1 40 ? 2.797 -6.982 6.345 1.00 0.00 59 ARG A C 6
ATOM 6758 O O . ARG A 1 40 ? 2.238 -8.058 6.427 1.00 0.00 59 ARG A O 6
ATOM 6779 N N . SER A 1 41 ? 2.530 -6.150 5.375 1.00 0.00 60 SER A N 6
ATOM 6780 C CA . SER A 1 41 ? 1.528 -6.499 4.334 1.00 0.00 60 SER A CA 6
ATOM 6781 C C . SER A 1 41 ? 2.007 -7.695 3.502 1.00 0.00 60 SER A C 6
ATOM 6782 O O . SER A 1 41 ? 2.442 -8.697 4.036 1.00 0.00 60 SER A O 6
ATOM 6790 N N . ARG A 1 42 ? 1.927 -7.606 2.200 1.00 0.00 61 ARG A N 6
ATOM 6791 C CA . ARG A 1 42 ? 2.377 -8.740 1.346 1.00 0.00 61 ARG A CA 6
ATOM 6792 C C . ARG A 1 42 ? 2.889 -8.222 -0.003 1.00 0.00 61 ARG A C 6
ATOM 6793 O O . ARG A 1 42 ? 2.820 -8.907 -1.005 1.00 0.00 61 ARG A O 6
ATOM 6814 N N . GLY A 1 43 ? 3.404 -7.022 -0.041 1.00 0.00 62 GLY A N 6
ATOM 6815 C CA . GLY A 1 43 ? 3.918 -6.475 -1.318 1.00 0.00 62 GLY A CA 6
ATOM 6816 C C . GLY A 1 43 ? 2.844 -5.598 -1.967 1.00 0.00 62 GLY A C 6
ATOM 6817 O O . GLY A 1 43 ? 1.851 -6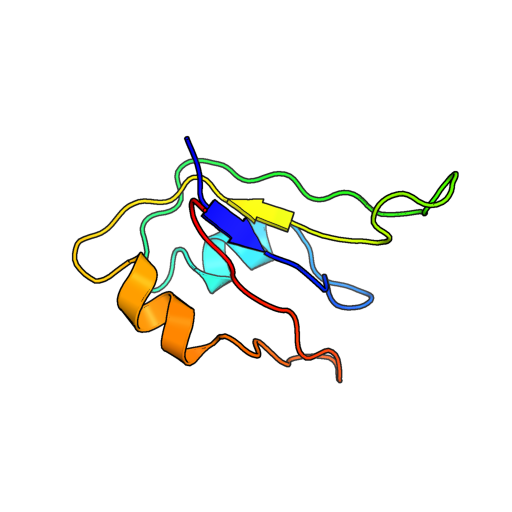.086 -2.473 1.00 0.00 62 GLY A O 6
ATOM 6821 N N . PHE A 1 44 ? 3.038 -4.307 -1.972 1.00 0.00 63 PHE A N 6
ATOM 6822 C CA . PHE A 1 44 ? 2.029 -3.414 -2.606 1.00 0.00 63 PHE A CA 6
ATOM 6823 C C . PHE A 1 44 ? 2.731 -2.339 -3.434 1.00 0.00 63 PHE A C 6
ATOM 6824 O O . PHE A 1 44 ? 3.935 -2.341 -3.570 1.00 0.00 63 PHE A O 6
ATOM 6841 N N . GLY A 1 45 ? 2.000 -1.422 -3.998 1.00 0.00 64 GLY A N 6
ATOM 6842 C CA . GLY A 1 45 ? 2.662 -0.374 -4.821 1.00 0.00 64 GLY A CA 6
ATOM 6843 C C . GLY A 1 45 ? 2.091 1.005 -4.488 1.00 0.00 64 GLY A C 6
ATOM 6844 O O . GLY A 1 45 ? 1.046 1.384 -4.964 1.00 0.00 64 GLY A O 6
ATOM 6848 N N . PHE A 1 46 ? 2.787 1.770 -3.699 1.00 0.00 65 PHE A N 6
ATOM 6849 C CA . PHE A 1 46 ? 2.291 3.130 -3.355 1.00 0.00 65 PHE A CA 6
ATOM 6850 C C . PHE A 1 46 ? 2.639 4.076 -4.493 1.00 0.00 65 PHE A C 6
ATOM 6851 O O . PHE A 1 46 ? 3.720 4.027 -5.033 1.00 0.00 65 PHE A O 6
ATOM 6868 N N . VAL A 1 47 ? 1.731 4.914 -4.892 1.00 0.00 66 VAL A N 6
ATOM 6869 C CA . VAL A 1 47 ? 2.042 5.818 -6.031 1.00 0.00 66 VAL A CA 6
ATOM 6870 C C . VAL A 1 47 ? 1.358 7.176 -5.861 1.00 0.00 66 VAL A C 6
ATOM 6871 O O . VAL A 1 47 ? 0.164 7.312 -6.038 1.00 0.00 66 VAL A O 6
ATOM 6884 N N . THR A 1 48 ? 2.113 8.188 -5.536 1.00 0.00 67 THR A N 6
ATOM 6885 C CA . THR A 1 48 ? 1.516 9.543 -5.372 1.00 0.00 67 THR A CA 6
ATOM 6886 C C . THR A 1 48 ? 1.377 10.212 -6.741 1.00 0.00 67 THR A C 6
ATOM 6887 O O . THR A 1 48 ? 1.746 11.354 -6.928 1.00 0.00 67 THR A O 6
ATOM 6898 N N . PHE A 1 49 ? 0.853 9.501 -7.703 1.00 0.00 68 PHE A N 6
ATOM 6899 C CA . PHE A 1 49 ? 0.697 10.081 -9.066 1.00 0.00 68 PHE A CA 6
ATOM 6900 C C . PHE A 1 49 ? -0.453 11.095 -9.093 1.00 0.00 68 PHE A C 6
ATOM 6901 O O . PHE A 1 49 ? -1.408 10.944 -9.829 1.00 0.00 68 PHE A O 6
ATOM 6918 N N . MET A 1 50 ? -0.369 12.124 -8.296 1.00 0.00 69 MET A N 6
ATOM 6919 C CA . MET A 1 50 ? -1.457 13.143 -8.275 1.00 0.00 69 MET A CA 6
ATOM 6920 C C . MET A 1 50 ? -1.913 13.461 -9.702 1.00 0.00 69 MET A C 6
ATOM 6921 O O . MET A 1 50 ? -1.131 13.868 -10.538 1.00 0.00 69 MET A O 6
ATOM 6935 N N . ASP A 1 51 ? -3.172 13.276 -9.986 1.00 0.00 70 ASP A N 6
ATOM 6936 C CA . ASP A 1 51 ? -3.679 13.566 -11.358 1.00 0.00 70 ASP A CA 6
ATOM 6937 C C . ASP A 1 51 ? -5.151 13.982 -11.299 1.00 0.00 70 ASP A C 6
ATOM 6938 O O . ASP A 1 51 ? -5.668 14.328 -10.256 1.00 0.00 70 ASP A O 6
ATOM 6947 N N . GLN A 1 52 ? -5.830 13.949 -12.414 1.00 0.00 71 GLN A N 6
ATOM 6948 C CA . GLN A 1 52 ? -7.269 14.339 -12.422 1.00 0.00 71 GLN A CA 6
ATOM 6949 C C . GLN A 1 52 ? -8.128 13.172 -12.915 1.00 0.00 71 GLN A C 6
ATOM 6950 O O . GLN A 1 52 ? -8.597 12.364 -12.138 1.00 0.00 71 GLN A O 6
ATOM 6964 N N . ALA A 1 53 ? -8.335 13.074 -14.200 1.00 0.00 72 ALA A N 6
ATOM 6965 C CA . ALA A 1 53 ? -9.160 11.954 -14.737 1.00 0.00 72 ALA A CA 6
ATOM 6966 C C . ALA A 1 53 ? -8.405 10.631 -14.587 1.00 0.00 72 ALA A C 6
ATOM 6967 O O . ALA A 1 53 ? -8.992 9.566 -14.542 1.00 0.00 72 ALA A O 6
ATOM 6974 N N . GLY A 1 54 ? -7.104 10.692 -14.506 1.00 0.00 73 GLY A N 6
ATOM 6975 C CA . GLY A 1 54 ? -6.308 9.443 -14.356 1.00 0.00 73 GLY A CA 6
ATOM 6976 C C . GLY A 1 54 ? -6.902 8.601 -13.225 1.00 0.00 73 GLY A C 6
ATOM 6977 O O . GLY A 1 54 ? -7.067 7.405 -13.351 1.00 0.00 73 GLY A O 6
ATOM 6981 N N . VAL A 1 55 ? -7.227 9.219 -12.122 1.00 0.00 74 VAL A N 6
ATOM 6982 C CA . VAL A 1 55 ? -7.813 8.450 -10.987 1.00 0.00 74 VAL A CA 6
ATOM 6983 C C . VAL A 1 55 ? -8.917 7.525 -11.501 1.00 0.00 74 VAL A C 6
ATOM 6984 O O . VAL A 1 55 ? -8.915 6.339 -11.246 1.00 0.00 74 VAL A O 6
ATOM 6997 N N . ASP A 1 56 ? -9.859 8.055 -12.232 1.00 0.00 75 ASP A N 6
ATOM 6998 C CA . ASP A 1 56 ? -10.952 7.195 -12.766 1.00 0.00 75 ASP A CA 6
ATOM 6999 C C . ASP A 1 56 ? -10.352 6.020 -13.538 1.00 0.00 75 ASP A C 6
ATOM 7000 O O . ASP A 1 56 ? -10.693 4.871 -13.320 1.00 0.00 75 ASP A O 6
ATOM 7009 N N . LYS A 1 57 ? -9.450 6.300 -14.434 1.00 0.00 76 LYS A N 6
ATOM 7010 C CA . LYS A 1 57 ? -8.816 5.205 -15.220 1.00 0.00 76 LYS A CA 6
ATOM 7011 C C . LYS A 1 57 ? -8.182 4.185 -14.271 1.00 0.00 76 LYS A C 6
ATOM 7012 O O . LYS A 1 57 ? -8.192 2.996 -14.528 1.00 0.00 76 LYS A O 6
ATOM 7031 N N . VAL A 1 58 ? -7.638 4.632 -13.170 1.00 0.00 77 VAL A N 6
ATOM 7032 C CA . VAL A 1 58 ? -7.021 3.684 -12.213 1.00 0.00 77 VAL A CA 6
ATOM 7033 C C . VAL A 1 58 ? -8.073 2.676 -11.743 1.00 0.00 77 VAL A C 6
ATOM 7034 O O . VAL A 1 58 ? -7.914 1.483 -11.901 1.00 0.00 77 VAL A O 6
ATOM 7047 N N . LEU A 1 59 ? -9.158 3.148 -11.183 1.00 0.00 78 LEU A N 6
ATOM 7048 C CA . LEU A 1 59 ? -10.221 2.209 -10.731 1.00 0.00 78 LEU A CA 6
ATOM 7049 C C . LEU A 1 59 ? -10.461 1.166 -11.820 1.00 0.00 78 LEU A C 6
ATOM 7050 O O . LEU A 1 59 ? -10.613 -0.007 -11.546 1.00 0.00 78 LEU A O 6
ATOM 7066 N N . ALA A 1 60 ? -10.482 1.582 -13.058 1.00 0.00 79 ALA A N 6
ATOM 7067 C CA . ALA A 1 60 ? -10.692 0.606 -14.158 1.00 0.00 79 ALA A CA 6
ATOM 7068 C C . ALA A 1 60 ? -9.793 -0.611 -13.932 1.00 0.00 79 ALA A C 6
ATOM 7069 O O . ALA A 1 60 ? -10.101 -1.713 -14.340 1.00 0.00 79 ALA A O 6
ATOM 7076 N N . GLN A 1 61 ? -8.682 -0.412 -13.273 1.00 0.00 80 GLN A N 6
ATOM 7077 C CA . GLN A 1 61 ? -7.751 -1.545 -13.001 1.00 0.00 80 GLN A CA 6
ATOM 7078 C C . GLN A 1 61 ? -7.917 -2.010 -11.564 1.00 0.00 80 GLN A C 6
ATOM 7079 O O . GLN A 1 61 ? -7.027 -2.595 -10.980 1.00 0.00 80 GLN A O 6
ATOM 7093 N N . SER A 1 62 ? -9.065 -1.778 -11.000 1.00 0.00 81 SER A N 6
ATOM 7094 C CA . SER A 1 62 ? -9.309 -2.233 -9.616 1.00 0.00 81 SER A CA 6
ATOM 7095 C C . SER A 1 62 ? -9.069 -3.741 -9.548 1.00 0.00 81 SER A C 6
ATOM 7096 O O . SER A 1 62 ? -8.899 -4.309 -8.487 1.00 0.00 81 SER A O 6
ATOM 7104 N N . ARG A 1 63 ? -9.039 -4.387 -10.684 1.00 0.00 82 ARG A N 6
ATOM 7105 C CA . ARG A 1 63 ? -8.794 -5.847 -10.708 1.00 0.00 82 ARG A CA 6
ATOM 7106 C C . ARG A 1 63 ? -7.315 -6.120 -10.998 1.00 0.00 82 ARG A C 6
ATOM 7107 O O . ARG A 1 63 ? -6.854 -7.237 -10.889 1.00 0.00 82 ARG A O 6
ATOM 7128 N N . HIS A 1 64 ? -6.582 -5.089 -11.359 1.00 0.00 83 HIS A N 6
ATOM 7129 C CA . HIS A 1 64 ? -5.125 -5.220 -11.666 1.00 0.00 83 HIS A CA 6
ATOM 7130 C C . HIS A 1 64 ? -4.707 -6.651 -11.979 1.00 0.00 83 HIS A C 6
ATOM 7131 O O . HIS A 1 64 ? -3.732 -7.133 -11.451 1.00 0.00 83 HIS A O 6
ATOM 7145 N N . GLU A 1 65 ? -5.402 -7.333 -12.836 1.00 0.00 84 GLU A N 6
ATOM 7146 C CA . GLU A 1 65 ? -4.971 -8.717 -13.156 1.00 0.00 84 GLU A CA 6
ATOM 7147 C C . GLU A 1 65 ? -4.041 -8.685 -14.360 1.00 0.00 84 GLU A C 6
ATOM 7148 O O . GLU A 1 65 ? -4.361 -8.146 -15.399 1.00 0.00 84 GLU A O 6
ATOM 7160 N N . LEU A 1 66 ? -2.880 -9.246 -14.213 1.00 0.00 85 LEU A N 6
ATOM 7161 C CA . LEU A 1 66 ? -1.906 -9.244 -15.328 1.00 0.00 85 LEU A CA 6
ATOM 7162 C C . LEU A 1 66 ? -1.104 -10.544 -15.312 1.00 0.00 85 LEU A C 6
ATOM 7163 O O . LEU A 1 66 ? -1.508 -11.536 -15.885 1.00 0.00 85 LEU A O 6
ATOM 7179 N N . ASP A 1 67 ? 0.015 -10.561 -14.645 1.00 0.00 86 ASP A N 6
ATOM 7180 C CA . ASP A 1 67 ? 0.811 -11.801 -14.576 1.00 0.00 86 ASP A CA 6
ATOM 7181 C C . ASP A 1 67 ? 0.197 -12.720 -13.523 1.00 0.00 86 ASP A C 6
ATOM 7182 O O . ASP A 1 67 ? 0.865 -13.178 -12.619 1.00 0.00 86 ASP A O 6
ATOM 7191 N N . SER A 1 68 ? -1.084 -12.978 -13.630 1.00 0.00 87 SER A N 6
ATOM 7192 C CA . SER A 1 68 ? -1.765 -13.851 -12.631 1.00 0.00 87 SER A CA 6
ATOM 7193 C C . SER A 1 68 ? -1.907 -13.106 -11.300 1.00 0.00 87 SER A C 6
ATOM 7194 O O . SER A 1 68 ? -2.267 -13.678 -10.290 1.00 0.00 87 SER A O 6
ATOM 7202 N N . LYS A 1 69 ? -1.619 -11.832 -11.294 1.00 0.00 88 LYS A N 6
ATOM 7203 C CA . LYS A 1 69 ? -1.721 -11.040 -10.048 1.00 0.00 88 LYS A CA 6
ATOM 7204 C C . LYS A 1 69 ? -2.876 -10.052 -10.163 1.00 0.00 88 LYS A C 6
ATOM 7205 O O . LYS A 1 69 ? -2.884 -9.213 -11.036 1.00 0.00 88 LYS A O 6
ATOM 7224 N N . THR A 1 70 ? -3.840 -10.134 -9.287 1.00 0.00 89 THR A N 6
ATOM 7225 C CA . THR A 1 70 ? -4.987 -9.180 -9.350 1.00 0.00 89 THR A CA 6
ATOM 7226 C C . THR A 1 70 ? -4.812 -8.091 -8.289 1.00 0.00 89 THR A C 6
ATOM 7227 O O . THR A 1 70 ? -5.538 -8.037 -7.316 1.00 0.00 89 THR A O 6
ATOM 7238 N N . ILE A 1 71 ? -3.846 -7.230 -8.466 1.00 0.00 90 ILE A N 6
ATOM 7239 C CA . ILE A 1 71 ? -3.626 -6.150 -7.458 1.00 0.00 90 ILE A CA 6
ATOM 7240 C C . ILE A 1 71 ? -4.953 -5.442 -7.174 1.00 0.00 90 ILE A C 6
ATOM 7241 O O . ILE A 1 71 ? -5.983 -5.793 -7.711 1.00 0.00 90 ILE A O 6
ATOM 7257 N N . ASP A 1 72 ? -4.937 -4.454 -6.329 1.00 0.00 91 ASP A N 6
ATOM 7258 C CA . ASP A 1 72 ? -6.185 -3.732 -5.995 1.00 0.00 91 ASP A CA 6
ATOM 7259 C C . ASP A 1 72 ? -5.897 -2.239 -5.852 1.00 0.00 91 ASP A C 6
ATOM 7260 O O . ASP A 1 72 ? -5.738 -1.747 -4.752 1.00 0.00 91 ASP A O 6
ATOM 7269 N N . PRO A 1 73 ? -5.828 -1.559 -6.962 1.00 0.00 92 PRO A N 6
ATOM 7270 C CA . PRO A 1 73 ? -5.543 -0.110 -6.939 1.00 0.00 92 PRO A CA 6
ATOM 7271 C C . PRO A 1 73 ? -6.519 0.632 -6.030 1.00 0.00 92 PRO A C 6
ATOM 7272 O O . PRO A 1 73 ? -7.690 0.757 -6.325 1.00 0.00 92 PRO A O 6
ATOM 7283 N N . LYS A 1 74 ? -6.031 1.158 -4.949 1.00 0.00 93 LYS A N 6
ATOM 7284 C CA . LYS A 1 74 ? -6.912 1.937 -4.037 1.00 0.00 93 LYS A CA 6
ATOM 7285 C C . LYS A 1 74 ? -6.267 3.293 -3.768 1.00 0.00 93 LYS A C 6
ATOM 7286 O O . LYS A 1 74 ? -5.304 3.412 -3.040 1.00 0.00 93 LYS A O 6
ATOM 7305 N N . VAL A 1 75 ? -6.792 4.308 -4.379 1.00 0.00 94 VAL A N 6
ATOM 7306 C CA . VAL A 1 75 ? -6.224 5.673 -4.203 1.00 0.00 94 VAL A CA 6
ATOM 7307 C C . VAL A 1 75 ? -7.005 6.431 -3.122 1.00 0.00 94 VAL A C 6
ATOM 7308 O O . VAL A 1 75 ? -7.873 5.881 -2.476 1.00 0.00 94 VAL A O 6
ATOM 7321 N N . ALA A 1 76 ? -6.704 7.688 -2.920 1.00 0.00 95 ALA A N 6
ATOM 7322 C CA . ALA A 1 76 ? -7.430 8.478 -1.882 1.00 0.00 95 ALA A CA 6
ATOM 7323 C C . ALA A 1 76 ? -7.019 8.023 -0.480 1.00 0.00 95 ALA A C 6
ATOM 7324 O O . ALA A 1 76 ? -6.524 6.928 -0.291 1.00 0.00 95 ALA A O 6
ATOM 7331 N N . PHE A 1 77 ? -7.222 8.854 0.504 1.00 0.00 96 PHE A N 6
ATOM 7332 C CA . PHE A 1 77 ? -6.847 8.472 1.895 1.00 0.00 96 PHE A CA 6
ATOM 7333 C C . PHE A 1 77 ? -8.106 8.320 2.757 1.00 0.00 96 PHE A C 6
ATOM 7334 O O . PHE A 1 77 ? -9.160 8.808 2.398 1.00 0.00 96 PHE A O 6
ATOM 7351 N N . CYS A 1 1 ? -0.548 11.069 1.523 1.00 0.00 20 CYS A N 7
ATOM 7352 C CA . CYS A 1 1 ? -1.002 12.129 0.571 1.00 0.00 20 CYS A CA 7
ATOM 7353 C C . CYS A 1 1 ? -0.982 11.594 -0.863 1.00 0.00 20 CYS A C 7
ATOM 7354 O O . CYS A 1 1 ? -0.620 12.290 -1.790 1.00 0.00 20 CYS A O 7
ATOM 7364 N N . LYS A 1 2 ? -1.370 10.363 -1.051 1.00 0.00 21 LYS A N 7
ATOM 7365 C CA . LYS A 1 2 ? -1.375 9.785 -2.425 1.00 0.00 21 LYS A CA 7
ATOM 7366 C C . LYS A 1 2 ? -2.092 8.434 -2.428 1.00 0.00 21 LYS A C 7
ATOM 7367 O O . LYS A 1 2 ? -2.554 7.964 -1.407 1.00 0.00 21 LYS A O 7
ATOM 7386 N N . MET A 1 3 ? -2.188 7.805 -3.566 1.00 0.00 22 MET A N 7
ATOM 7387 C CA . MET A 1 3 ? -2.876 6.487 -3.631 1.00 0.00 22 MET A CA 7
ATOM 7388 C C . MET A 1 3 ? -1.915 5.360 -3.243 1.00 0.00 22 MET A C 7
ATOM 7389 O O . MET A 1 3 ? -0.755 5.582 -2.959 1.00 0.00 22 MET A O 7
ATOM 7403 N N . PHE A 1 4 ? -2.397 4.151 -3.237 1.00 0.00 23 PHE A N 7
ATOM 7404 C CA . PHE A 1 4 ? -1.532 2.997 -2.877 1.00 0.00 23 PHE A CA 7
ATOM 7405 C C . PHE A 1 4 ? -2.029 1.751 -3.613 1.00 0.00 23 PHE A C 7
ATOM 7406 O O . PHE A 1 4 ? -3.214 1.562 -3.795 1.00 0.00 23 PHE A O 7
ATOM 7423 N N . ILE A 1 5 ? -1.141 0.901 -4.037 1.00 0.00 24 ILE A N 7
ATOM 7424 C CA . ILE A 1 5 ? -1.580 -0.328 -4.757 1.00 0.00 24 ILE A CA 7
ATOM 7425 C C . ILE A 1 5 ? -1.404 -1.545 -3.839 1.00 0.00 24 ILE A C 7
ATOM 7426 O O . ILE A 1 5 ? -0.488 -1.603 -3.041 1.00 0.00 24 ILE A O 7
ATOM 7442 N N . GLY A 1 6 ? -2.289 -2.507 -3.921 1.00 0.00 25 GLY A N 7
ATOM 7443 C CA . GLY A 1 6 ? -2.178 -3.694 -3.022 1.00 0.00 25 GLY A CA 7
ATOM 7444 C C . GLY A 1 6 ? -2.307 -4.998 -3.807 1.00 0.00 25 GLY A C 7
ATOM 7445 O O . GLY A 1 6 ? -3.295 -5.241 -4.468 1.00 0.00 25 GLY A O 7
ATOM 7449 N N . GLY A 1 7 ? -1.319 -5.849 -3.719 1.00 0.00 26 GLY A N 7
ATOM 7450 C CA . GLY A 1 7 ? -1.382 -7.152 -4.442 1.00 0.00 26 GLY A CA 7
ATOM 7451 C C . GLY A 1 7 ? -0.321 -7.183 -5.539 1.00 0.00 26 GLY A C 7
ATOM 7452 O O . GLY A 1 7 ? -0.516 -7.758 -6.592 1.00 0.00 26 GLY A O 7
ATOM 7456 N N . LEU A 1 8 ? 0.796 -6.563 -5.296 1.00 0.00 27 LEU A N 7
ATOM 7457 C CA . LEU A 1 8 ? 1.885 -6.541 -6.316 1.00 0.00 27 LEU A CA 7
ATOM 7458 C C . LEU A 1 8 ? 2.007 -7.901 -7.007 1.00 0.00 27 LEU A C 7
ATOM 7459 O O . LEU A 1 8 ? 1.951 -8.937 -6.377 1.00 0.00 27 LEU A O 7
ATOM 7475 N N . SER A 1 9 ? 2.179 -7.902 -8.300 1.00 0.00 28 SER A N 7
ATOM 7476 C CA . SER A 1 9 ? 2.311 -9.194 -9.034 1.00 0.00 28 SER A CA 7
ATOM 7477 C C . SER A 1 9 ? 3.463 -10.014 -8.450 1.00 0.00 28 SER A C 7
ATOM 7478 O O . SER A 1 9 ? 4.059 -9.645 -7.457 1.00 0.00 28 SER A O 7
ATOM 7486 N N . TRP A 1 10 ? 3.783 -11.122 -9.058 1.00 0.00 29 TRP A N 7
ATOM 7487 C CA . TRP A 1 10 ? 4.898 -11.961 -8.534 1.00 0.00 29 TRP A CA 7
ATOM 7488 C C . TRP A 1 10 ? 6.247 -11.353 -8.925 1.00 0.00 29 TRP A C 7
ATOM 7489 O O . TRP A 1 10 ? 7.291 -11.924 -8.677 1.00 0.00 29 TRP A O 7
ATOM 7510 N N . GLN A 1 11 ? 6.238 -10.194 -9.532 1.00 0.00 30 GLN A N 7
ATOM 7511 C CA . GLN A 1 11 ? 7.522 -9.557 -9.928 1.00 0.00 30 GLN A CA 7
ATOM 7512 C C . GLN A 1 11 ? 7.337 -8.059 -10.196 1.00 0.00 30 GLN A C 7
ATOM 7513 O O . GLN A 1 11 ? 8.174 -7.424 -10.804 1.00 0.00 30 GLN A O 7
ATOM 7527 N N . THR A 1 12 ? 6.252 -7.490 -9.754 1.00 0.00 31 THR A N 7
ATOM 7528 C CA . THR A 1 12 ? 6.020 -6.047 -9.987 1.00 0.00 31 THR A CA 7
ATOM 7529 C C . THR A 1 12 ? 7.214 -5.230 -9.489 1.00 0.00 31 THR A C 7
ATOM 7530 O O . THR A 1 12 ? 7.972 -5.672 -8.648 1.00 0.00 31 THR A O 7
ATOM 7541 N N . THR A 1 13 ? 7.390 -4.040 -9.997 1.00 0.00 32 THR A N 7
ATOM 7542 C CA . THR A 1 13 ? 8.539 -3.205 -9.539 1.00 0.00 32 THR A CA 7
ATOM 7543 C C . THR A 1 13 ? 8.169 -1.718 -9.591 1.00 0.00 32 THR A C 7
ATOM 7544 O O . THR A 1 13 ? 7.074 -1.353 -9.970 1.00 0.00 32 THR A O 7
ATOM 7555 N N . GLN A 1 14 ? 9.066 -0.859 -9.191 1.00 0.00 33 GLN A N 7
ATOM 7556 C CA . GLN A 1 14 ? 8.758 0.599 -9.193 1.00 0.00 33 GLN A CA 7
ATOM 7557 C C . GLN A 1 14 ? 8.485 1.102 -10.606 1.00 0.00 33 GLN A C 7
ATOM 7558 O O . GLN A 1 14 ? 7.358 1.378 -10.959 1.00 0.00 33 GLN A O 7
ATOM 7572 N N . GLU A 1 15 ? 9.492 1.245 -11.421 1.00 0.00 34 GLU A N 7
ATOM 7573 C CA . GLU A 1 15 ? 9.235 1.746 -12.790 1.00 0.00 34 GLU A CA 7
ATOM 7574 C C . GLU A 1 15 ? 8.107 0.957 -13.429 1.00 0.00 34 GLU A C 7
ATOM 7575 O O . GLU A 1 15 ? 7.296 1.497 -14.150 1.00 0.00 34 GLU A O 7
ATOM 7587 N N . GLY A 1 16 ? 8.027 -0.307 -13.158 1.00 0.00 35 GLY A N 7
ATOM 7588 C CA . GLY A 1 16 ? 6.917 -1.094 -13.744 1.00 0.00 35 GLY A CA 7
ATOM 7589 C C . GLY A 1 16 ? 5.619 -0.491 -13.229 1.00 0.00 35 GLY A C 7
ATOM 7590 O O . GLY A 1 16 ? 4.597 -0.508 -13.887 1.00 0.00 35 GLY A O 7
ATOM 7594 N N . LEU A 1 17 ? 5.657 0.087 -12.061 1.00 0.00 36 LEU A N 7
ATOM 7595 C CA . LEU A 1 17 ? 4.448 0.724 -11.531 1.00 0.00 36 LEU A CA 7
ATOM 7596 C C . LEU A 1 17 ? 4.326 2.103 -12.188 1.00 0.00 36 LEU A C 7
ATOM 7597 O O . LEU A 1 17 ? 3.257 2.522 -12.585 1.00 0.00 36 LEU A O 7
ATOM 7613 N N . ARG A 1 18 ? 5.424 2.804 -12.324 1.00 0.00 37 ARG A N 7
ATOM 7614 C CA . ARG A 1 18 ? 5.367 4.133 -12.975 1.00 0.00 37 ARG A CA 7
ATOM 7615 C C . ARG A 1 18 ? 4.883 3.944 -14.395 1.00 0.00 37 ARG A C 7
ATOM 7616 O O . ARG A 1 18 ? 4.272 4.807 -14.995 1.00 0.00 37 ARG A O 7
ATOM 7637 N N . GLU A 1 19 ? 5.154 2.797 -14.920 1.00 0.00 38 GLU A N 7
ATOM 7638 C CA . GLU A 1 19 ? 4.729 2.479 -16.292 1.00 0.00 38 GLU A CA 7
ATOM 7639 C C . GLU A 1 19 ? 3.308 1.906 -16.257 1.00 0.00 38 GLU A C 7
ATOM 7640 O O . GLU A 1 19 ? 2.632 1.832 -17.263 1.00 0.00 38 GLU A O 7
ATOM 7652 N N . TYR A 1 20 ? 2.850 1.501 -15.095 1.00 0.00 39 TYR A N 7
ATOM 7653 C CA . TYR A 1 20 ? 1.482 0.937 -15.001 1.00 0.00 39 TYR A CA 7
ATOM 7654 C C . TYR A 1 20 ? 0.448 2.049 -14.796 1.00 0.00 39 TYR A C 7
ATOM 7655 O O . TYR A 1 20 ? -0.602 2.053 -15.408 1.00 0.00 39 TYR A O 7
ATOM 7673 N N . PHE A 1 21 ? 0.738 2.990 -13.944 1.00 0.00 40 PHE A N 7
ATOM 7674 C CA . PHE A 1 21 ? -0.223 4.104 -13.703 1.00 0.00 40 PHE A CA 7
ATOM 7675 C C . PHE A 1 21 ? 0.241 5.341 -14.467 1.00 0.00 40 PHE A C 7
ATOM 7676 O O . PHE A 1 21 ? -0.554 6.121 -14.954 1.00 0.00 40 PHE A O 7
ATOM 7693 N N . GLY A 1 22 ? 1.528 5.518 -14.588 1.00 0.00 41 GLY A N 7
ATOM 7694 C CA . GLY A 1 22 ? 2.045 6.695 -15.336 1.00 0.00 41 GLY A CA 7
ATOM 7695 C C . GLY A 1 22 ? 1.523 6.628 -16.770 1.00 0.00 41 GLY A C 7
ATOM 7696 O O . GLY A 1 22 ? 1.533 7.602 -17.495 1.00 0.00 41 GLY A O 7
ATOM 7700 N N . GLN A 1 23 ? 1.062 5.476 -17.181 1.00 0.00 42 GLN A N 7
ATOM 7701 C CA . GLN A 1 23 ? 0.533 5.334 -18.561 1.00 0.00 42 GLN A CA 7
ATOM 7702 C C . GLN A 1 23 ? -0.675 6.252 -18.754 1.00 0.00 42 GLN A C 7
ATOM 7703 O O . GLN A 1 23 ? -0.790 6.952 -19.740 1.00 0.00 42 GLN A O 7
ATOM 7717 N N . PHE A 1 24 ? -1.572 6.257 -17.808 1.00 0.00 43 PHE A N 7
ATOM 7718 C CA . PHE A 1 24 ? -2.772 7.133 -17.920 1.00 0.00 43 PHE A CA 7
ATOM 7719 C C . PHE A 1 24 ? -2.808 8.121 -16.752 1.00 0.00 43 PHE A C 7
ATOM 7720 O O . PHE A 1 24 ? -3.671 8.971 -16.669 1.00 0.00 43 PHE A O 7
ATOM 7737 N N . GLY A 1 25 ? -1.872 8.017 -15.847 1.00 0.00 44 GLY A N 7
ATOM 7738 C CA . GLY A 1 25 ? -1.848 8.950 -14.685 1.00 0.00 44 GLY A CA 7
ATOM 7739 C C . GLY A 1 25 ? -0.410 9.396 -14.420 1.00 0.00 44 GLY A C 7
ATOM 7740 O O . GLY A 1 25 ? 0.331 8.739 -13.716 1.00 0.00 44 GLY A O 7
ATOM 7744 N N . GLU A 1 26 ? -0.009 10.506 -14.982 1.00 0.00 45 GLU A N 7
ATOM 7745 C CA . GLU A 1 26 ? 1.383 10.999 -14.768 1.00 0.00 45 GLU A CA 7
ATOM 7746 C C . GLU A 1 26 ? 1.802 10.780 -13.312 1.00 0.00 45 GLU A C 7
ATOM 7747 O O . GLU A 1 26 ? 1.360 11.475 -12.419 1.00 0.00 45 GLU A O 7
ATOM 7759 N N . VAL A 1 27 ? 2.647 9.817 -13.066 1.00 0.00 46 VAL A N 7
ATOM 7760 C CA . VAL A 1 27 ? 3.083 9.546 -11.667 1.00 0.00 46 VAL A CA 7
ATOM 7761 C C . VAL A 1 27 ? 4.315 10.387 -11.318 1.00 0.00 46 VAL A C 7
ATOM 7762 O O . VAL A 1 27 ? 5.315 10.360 -12.006 1.00 0.00 46 VAL A O 7
ATOM 7775 N N . LYS A 1 28 ? 4.248 11.134 -10.246 1.00 0.00 47 LYS A N 7
ATOM 7776 C CA . LYS A 1 28 ? 5.414 11.975 -9.851 1.00 0.00 47 LYS A CA 7
ATOM 7777 C C . LYS A 1 28 ? 6.217 11.275 -8.753 1.00 0.00 47 LYS A C 7
ATOM 7778 O O . LYS A 1 28 ? 7.420 11.421 -8.660 1.00 0.00 47 LYS A O 7
ATOM 7797 N N . GLU A 1 29 ? 5.561 10.512 -7.923 1.00 0.00 48 GLU A N 7
ATOM 7798 C CA . GLU A 1 29 ? 6.288 9.799 -6.833 1.00 0.00 48 GLU A CA 7
ATOM 7799 C C . GLU A 1 29 ? 5.567 8.498 -6.478 1.00 0.00 48 GLU A C 7
ATOM 7800 O O . GLU A 1 29 ? 4.359 8.457 -6.355 1.00 0.00 48 GLU A O 7
ATOM 7812 N N . CYS A 1 30 ? 6.300 7.435 -6.313 1.00 0.00 49 CYS A N 7
ATOM 7813 C CA . CYS A 1 30 ? 5.663 6.131 -5.964 1.00 0.00 49 CYS A CA 7
ATOM 7814 C C . CYS A 1 30 ? 6.630 5.280 -5.140 1.00 0.00 49 CYS A C 7
ATOM 7815 O O . CYS A 1 30 ? 7.808 5.570 -5.057 1.00 0.00 49 CYS A O 7
ATOM 7823 N N . LEU A 1 31 ? 6.152 4.231 -4.528 1.00 0.00 50 LEU A N 7
ATOM 7824 C CA . LEU A 1 31 ? 7.065 3.377 -3.718 1.00 0.00 50 LEU A CA 7
ATOM 7825 C C . LEU A 1 31 ? 6.577 1.921 -3.705 1.00 0.00 50 LEU A C 7
ATOM 7826 O O . LEU A 1 31 ? 5.455 1.637 -3.359 1.00 0.00 50 LEU A O 7
ATOM 7842 N N . VAL A 1 32 ? 7.419 0.995 -4.069 1.00 0.00 51 VAL A N 7
ATOM 7843 C CA . VAL A 1 32 ? 6.992 -0.436 -4.061 1.00 0.00 51 VAL A CA 7
ATOM 7844 C C . VAL A 1 32 ? 7.776 -1.210 -3.000 1.00 0.00 51 VAL A C 7
ATOM 7845 O O . VAL A 1 32 ? 8.947 -0.971 -2.785 1.00 0.00 51 VAL A O 7
ATOM 7858 N N . MET A 1 33 ? 7.138 -2.128 -2.329 1.00 0.00 52 MET A N 7
ATOM 7859 C CA . MET A 1 33 ? 7.850 -2.901 -1.279 1.00 0.00 52 MET A CA 7
ATOM 7860 C C . MET A 1 33 ? 7.341 -4.347 -1.243 1.00 0.00 52 MET A C 7
ATOM 7861 O O . MET A 1 33 ? 6.169 -4.615 -1.429 1.00 0.00 52 MET A O 7
ATOM 7875 N N . ARG A 1 34 ? 8.224 -5.273 -0.997 1.00 0.00 53 ARG A N 7
ATOM 7876 C CA . ARG A 1 34 ? 7.824 -6.699 -0.934 1.00 0.00 53 ARG A CA 7
ATOM 7877 C C . ARG A 1 34 ? 8.757 -7.471 0.006 1.00 0.00 53 ARG A C 7
ATOM 7878 O O . ARG A 1 34 ? 9.959 -7.302 -0.022 1.00 0.00 53 ARG A O 7
ATOM 7899 N N . ASP A 1 35 ? 8.213 -8.321 0.834 1.00 0.00 54 ASP A N 7
ATOM 7900 C CA . ASP A 1 35 ? 9.071 -9.108 1.771 1.00 0.00 54 ASP A CA 7
ATOM 7901 C C . ASP A 1 35 ? 8.188 -9.880 2.766 1.00 0.00 54 ASP A C 7
ATOM 7902 O O . ASP A 1 35 ? 7.402 -9.283 3.474 1.00 0.00 54 ASP A O 7
ATOM 7911 N N . PRO A 1 36 ? 8.335 -11.186 2.791 1.00 0.00 55 PRO A N 7
ATOM 7912 C CA . PRO A 1 36 ? 7.526 -12.023 3.709 1.00 0.00 55 PRO A CA 7
ATOM 7913 C C . PRO A 1 36 ? 7.793 -11.647 5.170 1.00 0.00 55 PRO A C 7
ATOM 7914 O O . PRO A 1 36 ? 8.385 -12.399 5.918 1.00 0.00 55 PRO A O 7
ATOM 7925 N N . LEU A 1 37 ? 7.356 -10.487 5.582 1.00 0.00 56 LEU A N 7
ATOM 7926 C CA . LEU A 1 37 ? 7.574 -10.058 6.983 1.00 0.00 56 LEU A CA 7
ATOM 7927 C C . LEU A 1 37 ? 6.255 -9.576 7.589 1.00 0.00 56 LEU A C 7
ATOM 7928 O O . LEU A 1 37 ? 5.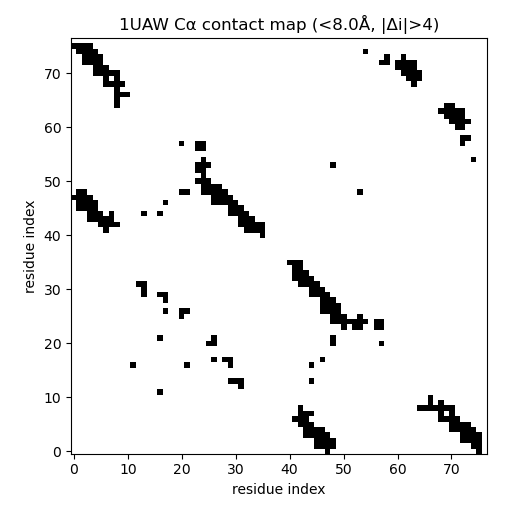741 -10.153 8.528 1.00 0.00 56 LEU A O 7
ATOM 7944 N N . THR A 1 38 ? 5.703 -8.523 7.053 1.00 0.00 57 THR A N 7
ATOM 7945 C CA . THR A 1 38 ? 4.412 -8.000 7.593 1.00 0.00 57 THR A CA 7
ATOM 7946 C C . THR A 1 38 ? 3.862 -6.884 6.699 1.00 0.00 57 THR A C 7
ATOM 7947 O O . THR A 1 38 ? 2.746 -6.948 6.226 1.00 0.00 57 THR A O 7
ATOM 7958 N N . LYS A 1 39 ? 4.637 -5.865 6.462 1.00 0.00 58 LYS A N 7
ATOM 7959 C CA . LYS A 1 39 ? 4.166 -4.750 5.601 1.00 0.00 58 LYS A CA 7
ATOM 7960 C C . LYS A 1 39 ? 4.451 -5.084 4.140 1.00 0.00 58 LYS A C 7
ATOM 7961 O O . LYS A 1 39 ? 3.634 -4.879 3.264 1.00 0.00 58 LYS A O 7
ATOM 7980 N N . ARG A 1 40 ? 5.609 -5.615 3.887 1.00 0.00 59 ARG A N 7
ATOM 7981 C CA . ARG A 1 40 ? 5.983 -5.996 2.492 1.00 0.00 59 ARG A CA 7
ATOM 7982 C C . ARG A 1 40 ? 5.398 -7.368 2.209 1.00 0.00 59 ARG A C 7
ATOM 7983 O O . ARG A 1 40 ? 5.076 -7.719 1.094 1.00 0.00 59 ARG A O 7
ATOM 8004 N N . SER A 1 41 ? 5.278 -8.143 3.240 1.00 0.00 60 SER A N 7
ATOM 8005 C CA . SER A 1 41 ? 4.723 -9.518 3.102 1.00 0.00 60 SER A CA 7
ATOM 8006 C C . SER A 1 41 ? 3.550 -9.542 2.120 1.00 0.00 60 SER A C 7
ATOM 8007 O O . SER A 1 41 ? 3.263 -10.551 1.508 1.00 0.00 60 SER A O 7
ATOM 8015 N N . ARG A 1 42 ? 2.860 -8.446 1.974 1.00 0.00 61 ARG A N 7
ATOM 8016 C CA . ARG A 1 42 ? 1.697 -8.421 1.041 1.00 0.00 61 ARG A CA 7
ATOM 8017 C C . ARG A 1 42 ? 2.129 -7.921 -0.335 1.00 0.00 61 ARG A C 7
ATOM 8018 O O . ARG A 1 42 ? 1.432 -8.093 -1.317 1.00 0.00 61 ARG A O 7
ATOM 8039 N N . GLY A 1 43 ? 3.267 -7.296 -0.417 1.00 0.00 62 GLY A N 7
ATOM 8040 C CA . GLY A 1 43 ? 3.733 -6.779 -1.726 1.00 0.00 62 GLY A CA 7
ATOM 8041 C C . GLY A 1 43 ? 2.774 -5.688 -2.179 1.00 0.00 62 GLY A C 7
ATOM 8042 O O . GLY A 1 43 ? 1.778 -5.949 -2.819 1.00 0.00 62 GLY A O 7
ATOM 8046 N N . PHE A 1 44 ? 3.052 -4.466 -1.840 1.00 0.00 63 PHE A N 7
ATOM 8047 C CA . PHE A 1 44 ? 2.136 -3.367 -2.253 1.00 0.00 63 PHE A CA 7
ATOM 8048 C C . PHE A 1 44 ? 2.930 -2.212 -2.856 1.00 0.00 63 PHE A C 7
ATOM 8049 O O . PHE A 1 44 ? 4.070 -2.366 -3.243 1.00 0.00 63 PHE A O 7
ATOM 8066 N N . GLY A 1 45 ? 2.339 -1.053 -2.940 1.00 0.00 64 GLY A N 7
ATOM 8067 C CA . GLY A 1 45 ? 3.076 0.100 -3.524 1.00 0.00 64 GLY A CA 7
ATOM 8068 C C . GLY A 1 45 ? 2.346 1.414 -3.229 1.00 0.00 64 GLY A C 7
ATOM 8069 O O . GLY A 1 45 ? 1.262 1.434 -2.682 1.00 0.00 64 GLY A O 7
ATOM 8073 N N . PHE A 1 46 ? 2.949 2.512 -3.601 1.00 0.00 65 PHE A N 7
ATOM 8074 C CA . PHE A 1 46 ? 2.335 3.849 -3.369 1.00 0.00 65 PHE A CA 7
ATOM 8075 C C . PHE A 1 46 ? 2.503 4.698 -4.626 1.00 0.00 65 PHE A C 7
ATOM 8076 O O . PHE A 1 46 ? 3.497 4.597 -5.318 1.00 0.00 65 PHE A O 7
ATOM 8093 N N . VAL A 1 47 ? 1.551 5.529 -4.938 1.00 0.00 66 VAL A N 7
ATOM 8094 C CA . VAL A 1 47 ? 1.682 6.364 -6.164 1.00 0.00 66 VAL A CA 7
ATOM 8095 C C . VAL A 1 47 ? 0.948 7.696 -5.989 1.00 0.00 66 VAL A C 7
ATOM 8096 O O . VAL A 1 47 ? -0.094 7.765 -5.371 1.00 0.00 66 VAL A O 7
ATOM 8109 N N . THR A 1 48 ? 1.490 8.756 -6.523 1.00 0.00 67 THR A N 7
ATOM 8110 C CA . THR A 1 48 ? 0.829 10.085 -6.381 1.00 0.00 67 THR A CA 7
ATOM 8111 C C . THR A 1 48 ? 0.872 10.844 -7.709 1.00 0.00 67 THR A C 7
ATOM 8112 O O . THR A 1 48 ? 1.412 11.929 -7.792 1.00 0.00 67 THR A O 7
ATOM 8123 N N . PHE A 1 49 ? 0.316 10.287 -8.750 1.00 0.00 68 PHE A N 7
ATOM 8124 C CA . PHE A 1 49 ? 0.349 10.997 -10.060 1.00 0.00 68 PHE A CA 7
ATOM 8125 C C . PHE A 1 49 ? -0.439 12.309 -9.981 1.00 0.00 68 PHE A C 7
ATOM 8126 O O . PHE A 1 49 ? -0.941 12.681 -8.939 1.00 0.00 68 PHE A O 7
ATOM 8143 N N . MET A 1 50 ? -0.544 13.017 -11.071 1.00 0.00 69 MET A N 7
ATOM 8144 C CA . MET A 1 50 ? -1.293 14.307 -11.051 1.00 0.00 69 MET A CA 7
ATOM 8145 C C . MET A 1 50 ? -2.194 14.416 -12.284 1.00 0.00 69 MET A C 7
ATOM 8146 O O . MET A 1 50 ? -2.119 15.366 -13.038 1.00 0.00 69 MET A O 7
ATOM 8160 N N . ASP A 1 51 ? -3.044 13.448 -12.494 1.00 0.00 70 ASP A N 7
ATOM 8161 C CA . ASP A 1 51 ? -3.950 13.497 -13.677 1.00 0.00 70 ASP A CA 7
ATOM 8162 C C . ASP A 1 51 ? -5.394 13.731 -13.223 1.00 0.00 70 ASP A C 7
ATOM 8163 O O . ASP A 1 51 ? -5.818 13.235 -12.198 1.00 0.00 70 ASP A O 7
ATOM 8172 N N . GLN A 1 52 ? -6.150 14.484 -13.973 1.00 0.00 71 GLN A N 7
ATOM 8173 C CA . GLN A 1 52 ? -7.563 14.746 -13.576 1.00 0.00 71 GLN A CA 7
ATOM 8174 C C . GLN A 1 52 ? -8.355 13.436 -13.534 1.00 0.00 71 GLN A C 7
ATOM 8175 O O . GLN A 1 52 ? -9.055 13.154 -12.583 1.00 0.00 71 GLN A O 7
ATOM 8189 N N . ALA A 1 53 ? -8.247 12.633 -14.557 1.00 0.00 72 ALA A N 7
ATOM 8190 C CA . ALA A 1 53 ? -8.994 11.341 -14.574 1.00 0.00 72 ALA A CA 7
ATOM 8191 C C . ALA A 1 53 ? -8.144 10.231 -13.948 1.00 0.00 72 ALA A C 7
ATOM 8192 O O . ALA A 1 53 ? -8.347 9.060 -14.203 1.00 0.00 72 ALA A O 7
ATOM 8199 N N . GLY A 1 54 ? -7.191 10.591 -13.134 1.00 0.00 73 GLY A N 7
ATOM 8200 C CA . GLY A 1 54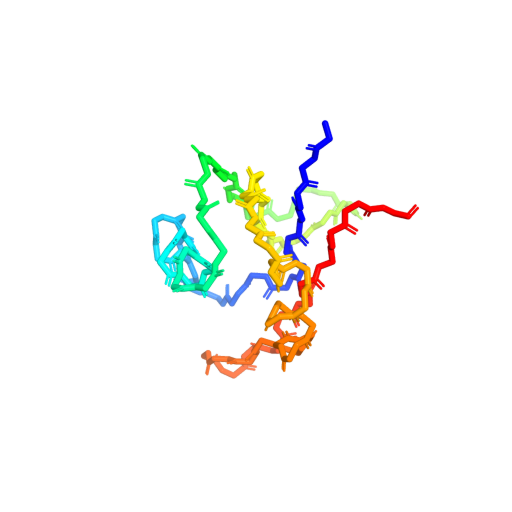 ? -6.326 9.559 -12.493 1.00 0.00 73 GLY A CA 7
ATOM 8201 C C . GLY A 1 54 ? -7.203 8.499 -11.826 1.00 0.00 73 GLY A C 7
ATOM 8202 O O . GLY A 1 54 ? -7.340 7.395 -12.316 1.00 0.00 73 GLY A O 7
ATOM 8206 N N . VAL A 1 55 ? -7.799 8.823 -10.710 1.00 0.00 74 VAL A N 7
ATOM 8207 C CA . VAL A 1 55 ? -8.666 7.831 -10.013 1.00 0.00 74 VAL A CA 7
ATOM 8208 C C . VAL A 1 55 ? -9.594 7.145 -11.019 1.00 0.00 74 VAL A C 7
ATOM 8209 O O . VAL A 1 55 ? -9.940 5.991 -10.871 1.00 0.00 74 VAL A O 7
ATOM 8222 N N . ASP A 1 56 ? -10.001 7.848 -12.042 1.00 0.00 75 ASP A N 7
ATOM 8223 C CA . ASP A 1 56 ? -10.907 7.233 -13.055 1.00 0.00 75 ASP A CA 7
ATOM 8224 C C . ASP A 1 56 ? -10.210 6.056 -13.741 1.00 0.00 75 ASP A C 7
ATOM 8225 O O . ASP A 1 56 ? -10.476 4.904 -13.449 1.00 0.00 75 ASP A O 7
ATOM 8234 N N . LYS A 1 57 ? -9.318 6.335 -14.648 1.00 0.00 76 LYS A N 7
ATOM 8235 C CA . LYS A 1 57 ? -8.601 5.233 -15.351 1.00 0.00 76 LYS A CA 7
ATOM 8236 C C . LYS A 1 57 ? -8.061 4.233 -14.330 1.00 0.00 76 LYS A C 7
ATOM 8237 O O . LYS A 1 57 ? -8.158 3.036 -14.511 1.00 0.00 76 LYS A O 7
ATOM 8256 N N . VAL A 1 58 ? -7.503 4.709 -13.249 1.00 0.00 77 VAL A N 7
ATOM 8257 C CA . VAL A 1 58 ? -6.980 3.781 -12.223 1.00 0.00 77 VAL A CA 7
ATOM 8258 C C . VAL A 1 58 ? -8.095 2.819 -11.810 1.00 0.00 77 VAL A C 7
ATOM 8259 O O . VAL A 1 58 ? -7.944 1.614 -11.870 1.00 0.00 77 VAL A O 7
ATOM 8272 N N . LEU A 1 59 ? -9.224 3.345 -11.414 1.00 0.00 78 LEU A N 7
ATOM 8273 C CA . LEU A 1 59 ? -10.362 2.472 -11.025 1.00 0.00 78 LEU A CA 7
ATOM 8274 C C . LEU A 1 59 ? -10.493 1.323 -12.020 1.00 0.00 78 LEU A C 7
ATOM 8275 O O . LEU A 1 59 ? -10.532 0.169 -11.651 1.00 0.00 78 LEU A O 7
ATOM 8291 N N . ALA A 1 60 ? -10.561 1.633 -13.283 1.00 0.00 79 ALA A N 7
ATOM 8292 C CA . ALA A 1 60 ? -10.680 0.557 -14.304 1.00 0.00 79 ALA A CA 7
ATOM 8293 C C . ALA A 1 60 ? -9.691 -0.567 -13.981 1.00 0.00 79 ALA A C 7
ATOM 8294 O O . ALA A 1 60 ? -9.917 -1.718 -14.296 1.00 0.00 79 ALA A O 7
ATOM 8301 N N . GLN A 1 61 ? -8.597 -0.235 -13.349 1.00 0.00 80 GLN A N 7
ATOM 8302 C CA . GLN A 1 61 ? -7.588 -1.275 -12.993 1.00 0.00 80 GLN A CA 7
ATOM 8303 C C . GLN A 1 61 ? -7.782 -1.717 -11.552 1.00 0.00 80 GLN A C 7
ATOM 8304 O O . GLN A 1 61 ? -6.894 -2.272 -10.936 1.00 0.00 80 GLN A O 7
ATOM 8318 N N . SER A 1 62 ? -8.949 -1.507 -11.020 1.00 0.00 81 SER A N 7
ATOM 8319 C CA . SER A 1 62 ? -9.219 -1.941 -9.635 1.00 0.00 81 SER A CA 7
ATOM 8320 C C . SER A 1 62 ? -8.955 -3.443 -9.521 1.00 0.00 81 SER A C 7
ATOM 8321 O O . SER A 1 62 ? -8.867 -3.989 -8.439 1.00 0.00 81 SER A O 7
ATOM 8329 N N . ARG A 1 63 ? -8.815 -4.115 -10.637 1.00 0.00 82 ARG A N 7
ATOM 8330 C CA . ARG A 1 63 ? -8.543 -5.569 -10.602 1.00 0.00 82 ARG A CA 7
ATOM 8331 C C . ARG A 1 63 ? -7.063 -5.827 -10.898 1.00 0.00 82 ARG A C 7
ATOM 8332 O O . ARG A 1 63 ? -6.569 -6.922 -10.715 1.00 0.00 82 ARG A O 7
ATOM 8353 N N . HIS A 1 64 ? -6.359 -4.816 -11.347 1.00 0.00 83 HIS A N 7
ATOM 8354 C CA . HIS A 1 64 ? -4.906 -4.961 -11.663 1.00 0.00 83 HIS A CA 7
ATOM 8355 C C . HIS A 1 64 ? -4.553 -6.377 -12.106 1.00 0.00 83 HIS A C 7
ATOM 8356 O O . HIS A 1 64 ? -3.635 -6.979 -11.589 1.00 0.00 83 HIS A O 7
ATOM 8370 N N . GLU A 1 65 ? -5.248 -6.920 -13.058 1.00 0.00 84 GLU A N 7
ATOM 8371 C CA . GLU A 1 65 ? -4.890 -8.288 -13.506 1.00 0.00 84 GLU A CA 7
ATOM 8372 C C . GLU A 1 65 ? -3.881 -8.195 -14.639 1.00 0.00 84 GLU A C 7
ATOM 8373 O O . GLU A 1 65 ? -4.090 -7.515 -15.625 1.00 0.00 84 GLU A O 7
ATOM 8385 N N . LEU A 1 66 ? -2.779 -8.862 -14.493 1.00 0.00 85 LEU A N 7
ATOM 8386 C CA . LEU A 1 66 ? -1.734 -8.810 -15.543 1.00 0.00 85 LEU A CA 7
ATOM 8387 C C . LEU A 1 66 ? -1.001 -10.149 -15.602 1.00 0.00 85 LEU A C 7
ATOM 8388 O O . LEU A 1 66 ? -1.288 -10.986 -16.433 1.00 0.00 85 LEU A O 7
ATOM 8404 N N . ASP A 1 67 ? -0.080 -10.376 -14.710 1.00 0.00 86 ASP A N 7
ATOM 8405 C CA . ASP A 1 67 ? 0.631 -11.666 -14.697 1.00 0.00 86 ASP A CA 7
ATOM 8406 C C . ASP A 1 67 ? -0.205 -12.652 -13.893 1.00 0.00 86 ASP A C 7
ATOM 8407 O O . ASP A 1 67 ? 0.277 -13.307 -12.992 1.00 0.00 86 ASP A O 7
ATOM 8416 N N . SER A 1 68 ? -1.473 -12.741 -14.207 1.00 0.00 87 SER A N 7
ATOM 8417 C CA . SER A 1 68 ? -2.374 -13.660 -13.458 1.00 0.00 87 SER A CA 7
ATOM 8418 C C . SER A 1 68 ? -2.596 -13.120 -12.045 1.00 0.00 87 SER A C 7
ATOM 8419 O O . SER A 1 68 ? -3.190 -13.766 -11.205 1.00 0.00 87 SER A O 7
ATOM 8427 N N . LYS A 1 69 ? -2.113 -11.935 -11.776 1.00 0.00 88 LYS A N 7
ATOM 8428 C CA . LYS A 1 69 ? -2.274 -11.341 -10.434 1.00 0.00 88 LYS A CA 7
ATOM 8429 C C . LYS A 1 69 ? -3.244 -10.167 -10.503 1.00 0.00 88 LYS A C 7
ATOM 8430 O O . LYS A 1 69 ? -3.058 -9.249 -11.280 1.00 0.00 88 LYS A O 7
ATOM 8449 N N . THR A 1 70 ? -4.267 -10.180 -9.693 1.00 0.00 89 THR A N 7
ATOM 8450 C CA . THR A 1 70 ? -5.240 -9.054 -9.703 1.00 0.00 89 THR A CA 7
ATOM 8451 C C . THR A 1 70 ? -4.933 -8.101 -8.545 1.00 0.00 89 THR A C 7
ATOM 8452 O O . THR A 1 70 ? -5.615 -8.089 -7.540 1.00 0.00 89 THR A O 7
ATOM 8463 N N . ILE A 1 71 ? -3.902 -7.309 -8.677 1.00 0.00 90 ILE A N 7
ATOM 8464 C CA . ILE A 1 71 ? -3.548 -6.362 -7.577 1.00 0.00 90 ILE A CA 7
ATOM 8465 C C . ILE A 1 71 ? -4.788 -5.534 -7.205 1.00 0.00 90 ILE A C 7
ATOM 8466 O O . ILE A 1 71 ? -5.874 -5.796 -7.684 1.00 0.00 90 ILE A O 7
ATOM 8482 N N . ASP A 1 72 ? -4.660 -4.562 -6.338 1.00 0.00 91 ASP A N 7
ATOM 8483 C CA . ASP A 1 72 ? -5.860 -3.780 -5.939 1.00 0.00 91 ASP A CA 7
ATOM 8484 C C . ASP A 1 72 ? -5.532 -2.297 -5.752 1.00 0.00 91 ASP A C 7
ATOM 8485 O O . ASP A 1 72 ? -5.277 -1.859 -4.648 1.00 0.00 91 ASP A O 7
ATOM 8494 N N . PRO A 1 73 ? -5.563 -1.561 -6.828 1.00 0.00 92 PRO A N 7
ATOM 8495 C CA . PRO A 1 73 ? -5.282 -0.110 -6.758 1.00 0.00 92 PRO A CA 7
ATOM 8496 C C . PRO A 1 73 ? -6.282 0.592 -5.838 1.00 0.00 92 PRO A C 7
ATOM 8497 O O . PRO A 1 73 ? -7.452 0.697 -6.148 1.00 0.00 92 PRO A O 7
ATOM 8508 N N . LYS A 1 74 ? -5.834 1.106 -4.735 1.00 0.00 93 LYS A N 7
ATOM 8509 C CA . LYS A 1 74 ? -6.775 1.836 -3.835 1.00 0.00 93 LYS A CA 7
ATOM 8510 C C . LYS A 1 74 ? -6.261 3.253 -3.590 1.00 0.00 93 LYS A C 7
ATOM 8511 O O . LYS A 1 74 ? -5.278 3.470 -2.912 1.00 0.00 93 LYS A O 7
ATOM 8530 N N . VAL A 1 75 ? -6.923 4.219 -4.155 1.00 0.00 94 VAL A N 7
ATOM 8531 C CA . VAL A 1 75 ? -6.489 5.632 -3.975 1.00 0.00 94 VAL A CA 7
ATOM 8532 C C . VAL A 1 75 ? -7.285 6.286 -2.844 1.00 0.00 94 VAL A C 7
ATOM 8533 O O . VAL A 1 75 ? -8.247 5.732 -2.351 1.00 0.00 94 VAL A O 7
ATOM 8546 N N . ALA A 1 76 ? -6.893 7.458 -2.429 1.00 0.00 95 ALA A N 7
ATOM 8547 C CA . ALA A 1 76 ? -7.632 8.142 -1.329 1.00 0.00 95 ALA A CA 7
ATOM 8548 C C . ALA A 1 76 ? -8.853 8.880 -1.888 1.00 0.00 95 ALA A C 7
ATOM 8549 O O . ALA A 1 76 ? -9.410 8.502 -2.900 1.00 0.00 95 ALA A O 7
ATOM 8556 N N . PHE A 1 77 ? -9.274 9.930 -1.234 1.00 0.00 96 PHE A N 7
ATOM 8557 C CA . PHE A 1 77 ? -10.459 10.691 -1.724 1.00 0.00 96 PHE A CA 7
ATOM 8558 C C . PHE A 1 77 ? -10.131 12.187 -1.808 1.00 0.00 96 PHE A C 7
ATOM 8559 O O . PHE A 1 77 ? -10.673 12.979 -1.063 1.00 0.00 96 PHE A O 7
ATOM 8576 N N . CYS A 1 1 ? -1.378 13.011 -0.135 1.00 0.00 20 CYS A N 8
ATOM 8577 C CA . CYS A 1 1 ? -2.305 11.845 -0.061 1.00 0.00 20 CYS A CA 8
ATOM 8578 C C . CYS A 1 1 ? -2.088 10.919 -1.260 1.00 0.00 20 CYS A C 8
ATOM 8579 O O . CYS A 1 1 ? -2.959 10.745 -2.089 1.00 0.00 20 CYS A O 8
ATOM 8589 N N . LYS A 1 2 ? -0.931 10.323 -1.360 1.00 0.00 21 LYS A N 8
ATOM 8590 C CA . LYS A 1 2 ? -0.658 9.409 -2.506 1.00 0.00 21 LYS A CA 8
ATOM 8591 C C . LYS A 1 2 ? -1.548 8.168 -2.412 1.00 0.00 21 LYS A C 8
ATOM 8592 O O . LYS A 1 2 ? -2.013 7.806 -1.350 1.00 0.00 21 LYS A O 8
ATOM 8611 N N . MET A 1 3 ? -1.790 7.513 -3.515 1.00 0.00 22 MET A N 8
ATOM 8612 C CA . MET A 1 3 ? -2.651 6.297 -3.479 1.00 0.00 22 MET A CA 8
ATOM 8613 C C . MET A 1 3 ? -1.814 5.064 -3.143 1.00 0.00 22 MET A C 8
ATOM 8614 O O . MET A 1 3 ? -0.661 5.163 -2.773 1.00 0.00 22 MET A O 8
ATOM 8628 N N . PHE A 1 4 ? -2.387 3.900 -3.274 1.00 0.00 23 PHE A N 8
ATOM 8629 C CA . PHE A 1 4 ? -1.628 2.659 -2.968 1.00 0.00 23 PHE A CA 8
ATOM 8630 C C . PHE A 1 4 ? -2.146 1.517 -3.841 1.00 0.00 23 PHE A C 8
ATOM 8631 O O . PHE A 1 4 ? -3.289 1.501 -4.252 1.00 0.00 23 PHE A O 8
ATOM 8648 N N . ILE A 1 5 ? -1.311 0.567 -4.132 1.00 0.00 24 ILE A N 8
ATOM 8649 C CA . ILE A 1 5 ? -1.740 -0.572 -4.983 1.00 0.00 24 ILE A CA 8
ATOM 8650 C C . ILE A 1 5 ? -1.740 -1.856 -4.146 1.00 0.00 24 ILE A C 8
ATOM 8651 O O . ILE A 1 5 ? -0.820 -2.116 -3.397 1.00 0.00 24 ILE A O 8
ATOM 8667 N N . GLY A 1 6 ? -2.772 -2.650 -4.248 1.00 0.00 25 GLY A N 8
ATOM 8668 C CA . GLY A 1 6 ? -2.830 -3.900 -3.434 1.00 0.00 25 GLY A CA 8
ATOM 8669 C C . GLY A 1 6 ? -2.487 -5.121 -4.292 1.00 0.00 25 GLY A C 8
ATOM 8670 O O . GLY A 1 6 ? -2.943 -5.256 -5.410 1.00 0.00 25 GLY A O 8
ATOM 8674 N N . GLY A 1 7 ? -1.692 -6.015 -3.766 1.00 0.00 26 GLY A N 8
ATOM 8675 C CA . GLY A 1 7 ? -1.318 -7.239 -4.533 1.00 0.00 26 GLY A CA 8
ATOM 8676 C C . GLY A 1 7 ? -0.633 -6.838 -5.835 1.00 0.00 26 GLY A C 8
ATOM 8677 O O . GLY A 1 7 ? -0.856 -7.426 -6.875 1.00 0.00 26 GLY A O 8
ATOM 8681 N N . LEU A 1 8 ? 0.195 -5.837 -5.786 1.00 0.00 27 LEU A N 8
ATOM 8682 C CA . LEU A 1 8 ? 0.895 -5.387 -7.018 1.00 0.00 27 LEU A CA 8
ATOM 8683 C C . LEU A 1 8 ? 1.758 -6.526 -7.579 1.00 0.00 27 LEU A C 8
ATOM 8684 O O . LEU A 1 8 ? 2.175 -7.412 -6.858 1.00 0.00 27 LEU A O 8
ATOM 8700 N N . SER A 1 9 ? 2.019 -6.512 -8.860 1.00 0.00 28 SER A N 8
ATOM 8701 C CA . SER A 1 9 ? 2.847 -7.595 -9.471 1.00 0.00 28 SER A CA 8
ATOM 8702 C C . SER A 1 9 ? 4.014 -7.956 -8.550 1.00 0.00 28 SER A C 8
ATOM 8703 O O . SER A 1 9 ? 4.685 -7.096 -8.016 1.00 0.00 28 SER A O 8
ATOM 8711 N N . TRP A 1 10 ? 4.256 -9.222 -8.357 1.00 0.00 29 TRP A N 8
ATOM 8712 C CA . TRP A 1 10 ? 5.374 -9.641 -7.465 1.00 0.00 29 TRP A CA 8
ATOM 8713 C C . TRP A 1 10 ? 6.722 -9.493 -8.182 1.00 0.00 29 TRP A C 8
ATOM 8714 O O . TRP A 1 10 ? 7.770 -9.576 -7.574 1.00 0.00 29 TRP A O 8
ATOM 8735 N N . GLN A 1 11 ? 6.705 -9.284 -9.471 1.00 0.00 30 GLN A N 8
ATOM 8736 C CA . GLN A 1 11 ? 7.979 -9.142 -10.214 1.00 0.00 30 GLN A CA 8
ATOM 8737 C C . GLN A 1 11 ? 8.159 -7.707 -10.704 1.00 0.00 30 GLN A C 8
ATOM 8738 O O . GLN A 1 11 ? 9.218 -7.319 -11.157 1.00 0.00 30 GLN A O 8
ATOM 8752 N N . THR A 1 12 ? 7.128 -6.929 -10.628 1.00 0.00 31 THR A N 8
ATOM 8753 C CA . THR A 1 12 ? 7.219 -5.527 -11.100 1.00 0.00 31 THR A CA 8
ATOM 8754 C C . THR A 1 12 ? 8.265 -4.754 -10.297 1.00 0.00 31 THR A C 8
ATOM 8755 O O . THR A 1 12 ? 9.053 -5.320 -9.566 1.00 0.00 31 THR A O 8
ATOM 8766 N N . THR A 1 13 ? 8.266 -3.461 -10.432 1.00 0.00 32 THR A N 8
ATOM 8767 C CA . THR A 1 13 ? 9.246 -2.624 -9.683 1.00 0.00 32 THR A CA 8
ATOM 8768 C C . THR A 1 13 ? 8.713 -1.197 -9.552 1.00 0.00 32 THR A C 8
ATOM 8769 O O . THR A 1 13 ? 7.559 -0.931 -9.823 1.00 0.00 32 THR A O 8
ATOM 8780 N N . GLN A 1 14 ? 9.536 -0.276 -9.137 1.00 0.00 33 GLN A N 8
ATOM 8781 C CA . GLN A 1 14 ? 9.059 1.123 -8.988 1.00 0.00 33 GLN A CA 8
ATOM 8782 C C . GLN A 1 14 ? 8.768 1.729 -10.357 1.00 0.00 33 GLN A C 8
ATOM 8783 O O . GLN A 1 14 ? 7.627 1.920 -10.720 1.00 0.00 33 GLN A O 8
ATOM 8797 N N . GLU A 1 15 ? 9.773 2.037 -11.125 1.00 0.00 34 GLU A N 8
ATOM 8798 C CA . GLU A 1 15 ? 9.502 2.624 -12.457 1.00 0.00 34 GLU A CA 8
ATOM 8799 C C . GLU A 1 15 ? 8.448 1.799 -13.176 1.00 0.00 34 GLU A C 8
ATOM 8800 O O . GLU A 1 15 ? 7.511 2.328 -13.731 1.00 0.00 34 GLU A O 8
ATOM 8812 N N . GLY A 1 16 ? 8.577 0.509 -13.159 1.00 0.00 35 GLY A N 8
ATOM 8813 C CA . GLY A 1 16 ? 7.553 -0.326 -13.833 1.00 0.00 35 GLY A CA 8
ATOM 8814 C C . GLY A 1 16 ? 6.196 0.042 -13.243 1.00 0.00 35 GLY A C 8
ATOM 8815 O O . GLY A 1 16 ? 5.176 -0.055 -13.892 1.00 0.00 35 GLY A O 8
ATOM 8819 N N . LEU A 1 17 ? 6.177 0.505 -12.022 1.00 0.00 36 LEU A N 8
ATOM 8820 C CA . LEU A 1 17 ? 4.902 0.915 -11.419 1.00 0.00 36 LEU A CA 8
ATOM 8821 C C . LEU A 1 17 ? 4.627 2.350 -11.879 1.00 0.00 36 LEU A C 8
ATOM 8822 O O . LEU A 1 17 ? 3.499 2.739 -12.108 1.00 0.00 36 LEU A O 8
ATOM 8838 N N . ARG A 1 18 ? 5.666 3.123 -12.067 1.00 0.00 37 ARG A N 8
ATOM 8839 C CA . ARG A 1 18 ? 5.479 4.502 -12.566 1.00 0.00 37 ARG A CA 8
ATOM 8840 C C . ARG A 1 18 ? 4.915 4.410 -13.970 1.00 0.00 37 ARG A C 8
ATOM 8841 O O . ARG A 1 18 ? 4.184 5.258 -14.439 1.00 0.00 37 ARG A O 8
ATOM 8862 N N . GLU A 1 19 ? 5.252 3.344 -14.620 1.00 0.00 38 GLU A N 8
ATOM 8863 C CA . GLU A 1 19 ? 4.765 3.092 -15.986 1.00 0.00 38 GLU A CA 8
ATOM 8864 C C . GLU A 1 19 ? 3.454 2.301 -15.899 1.00 0.00 38 GLU A C 8
ATOM 8865 O O . GLU A 1 19 ? 2.712 2.186 -16.854 1.00 0.00 38 GLU A O 8
ATOM 8877 N N . TYR A 1 20 ? 3.175 1.752 -14.742 1.00 0.00 39 TYR A N 8
ATOM 8878 C CA . TYR A 1 20 ? 1.933 0.965 -14.555 1.00 0.00 39 TYR A CA 8
ATOM 8879 C C . TYR A 1 20 ? 0.748 1.901 -14.301 1.00 0.00 39 TYR A C 8
ATOM 8880 O O . TYR A 1 20 ? -0.388 1.575 -14.584 1.00 0.00 39 TYR A O 8
ATOM 8898 N N . PHE A 1 21 ? 1.007 3.066 -13.772 1.00 0.00 40 PHE A N 8
ATOM 8899 C CA . PHE A 1 21 ? -0.098 4.030 -13.501 1.00 0.00 40 PHE A CA 8
ATOM 8900 C C . PHE A 1 21 ? 0.163 5.341 -14.239 1.00 0.00 40 PHE A C 8
ATOM 8901 O O . PHE A 1 21 ? -0.745 6.104 -14.508 1.00 0.00 40 PHE A O 8
ATOM 8918 N N . GLY A 1 22 ? 1.392 5.599 -14.589 1.00 0.00 41 GLY A N 8
ATOM 8919 C CA . GLY A 1 22 ? 1.701 6.850 -15.331 1.00 0.00 41 GLY A CA 8
ATOM 8920 C C . GLY A 1 22 ? 1.303 6.665 -16.798 1.00 0.00 41 GLY A C 8
ATOM 8921 O O . GLY A 1 22 ? 1.495 7.538 -17.621 1.00 0.00 41 GLY A O 8
ATOM 8925 N N . GLN A 1 23 ? 0.750 5.526 -17.128 1.00 0.00 42 GLN A N 8
ATOM 8926 C CA . GLN A 1 23 ? 0.339 5.267 -18.529 1.00 0.00 42 GLN A CA 8
ATOM 8927 C C . GLN A 1 23 ? -0.896 6.099 -18.873 1.00 0.00 42 GLN A C 8
ATOM 8928 O O . GLN A 1 23 ? -0.897 6.861 -19.819 1.00 0.00 42 GLN A O 8
ATOM 8942 N N . PHE A 1 24 ? -1.947 5.964 -18.111 1.00 0.00 43 PHE A N 8
ATOM 8943 C CA . PHE A 1 24 ? -3.170 6.765 -18.410 1.00 0.00 43 PHE A CA 8
ATOM 8944 C C . PHE A 1 24 ? -3.178 8.052 -17.587 1.00 0.00 43 PHE A C 8
ATOM 8945 O O . PHE A 1 24 ? -4.176 8.741 -17.506 1.00 0.00 43 PHE A O 8
ATOM 8962 N N . GLY A 1 25 ? -2.074 8.389 -16.980 1.00 0.00 44 GLY A N 8
ATOM 8963 C CA . GLY A 1 25 ? -2.028 9.639 -16.170 1.00 0.00 44 GLY A CA 8
ATOM 8964 C C . GLY A 1 25 ? -0.592 10.162 -16.102 1.00 0.00 44 GLY A C 8
ATOM 8965 O O . GLY A 1 25 ? -0.004 10.529 -17.100 1.00 0.00 44 GLY A O 8
ATOM 8969 N N . GLU A 1 26 ? -0.028 10.195 -14.928 1.00 0.00 45 GLU A N 8
ATOM 8970 C CA . GLU A 1 26 ? 1.365 10.687 -14.773 1.00 0.00 45 GLU A CA 8
ATOM 8971 C C . GLU A 1 26 ? 1.769 10.609 -13.300 1.00 0.00 45 GLU A C 8
ATOM 8972 O O . GLU A 1 26 ? 1.342 11.403 -12.485 1.00 0.00 45 GLU A O 8
ATOM 8984 N N . VAL A 1 27 ? 2.572 9.644 -12.949 1.00 0.00 46 VAL A N 8
ATOM 8985 C CA . VAL A 1 27 ? 2.986 9.499 -11.524 1.00 0.00 46 VAL A CA 8
ATOM 8986 C C . VAL A 1 27 ? 4.261 10.290 -11.234 1.00 0.00 46 VAL A C 8
ATOM 8987 O O . VAL A 1 27 ? 5.107 10.469 -12.086 1.00 0.00 46 VAL A O 8
ATOM 9000 N N . LYS A 1 28 ? 4.398 10.760 -10.025 1.00 0.00 47 LYS A N 8
ATOM 9001 C CA . LYS A 1 28 ? 5.610 11.539 -9.650 1.00 0.00 47 LYS A CA 8
ATOM 9002 C C . LYS A 1 28 ? 6.504 10.703 -8.733 1.00 0.00 47 LYS A C 8
ATOM 9003 O O . LYS A 1 28 ? 7.713 10.723 -8.841 1.00 0.00 47 LYS A O 8
ATOM 9022 N N . GLU A 1 29 ? 5.915 9.968 -7.827 1.00 0.00 48 GLU A N 8
ATOM 9023 C CA . GLU A 1 29 ? 6.735 9.132 -6.901 1.00 0.00 48 GLU A CA 8
ATOM 9024 C C . GLU A 1 29 ? 5.966 7.876 -6.486 1.00 0.00 48 GLU A C 8
ATOM 9025 O O . GLU A 1 29 ? 4.755 7.882 -6.385 1.00 0.00 48 GLU A O 8
ATOM 9037 N N . CYS A 1 30 ? 6.661 6.798 -6.245 1.00 0.00 49 CYS A N 8
ATOM 9038 C CA . CYS A 1 30 ? 5.973 5.538 -5.837 1.00 0.00 49 CYS A CA 8
ATOM 9039 C C . CYS A 1 30 ? 6.890 4.682 -4.955 1.00 0.00 49 CYS A C 8
ATOM 9040 O O . CYS A 1 30 ? 8.088 4.880 -4.913 1.00 0.00 49 CYS A O 8
ATOM 9048 N N . LEU A 1 31 ? 6.336 3.721 -4.265 1.00 0.00 50 LEU A N 8
ATOM 9049 C CA . LEU A 1 31 ? 7.173 2.839 -3.405 1.00 0.00 50 LEU A CA 8
ATOM 9050 C C . LEU A 1 31 ? 6.690 1.390 -3.530 1.00 0.00 50 LEU A C 8
ATOM 9051 O O . LEU A 1 31 ? 5.541 1.087 -3.303 1.00 0.00 50 LEU A O 8
ATOM 9067 N N . VAL A 1 32 ? 7.555 0.492 -3.899 1.00 0.00 51 VAL A N 8
ATOM 9068 C CA . VAL A 1 32 ? 7.116 -0.927 -4.044 1.00 0.00 51 VAL A CA 8
ATOM 9069 C C . VAL A 1 32 ? 7.775 -1.819 -2.996 1.00 0.00 51 VAL A C 8
ATOM 9070 O O . VAL A 1 32 ? 8.957 -1.723 -2.728 1.00 0.00 51 VAL A O 8
ATOM 9083 N N . MET A 1 33 ? 7.013 -2.699 -2.412 1.00 0.00 52 MET A N 8
ATOM 9084 C CA . MET A 1 33 ? 7.570 -3.622 -1.392 1.00 0.00 52 MET A CA 8
ATOM 9085 C C . MET A 1 33 ? 7.063 -5.040 -1.681 1.00 0.00 52 MET A C 8
ATOM 9086 O O . MET A 1 33 ? 5.987 -5.226 -2.218 1.00 0.00 52 MET A O 8
ATOM 9100 N N . ARG A 1 34 ? 7.827 -6.037 -1.335 1.00 0.00 53 ARG A N 8
ATOM 9101 C CA . ARG A 1 34 ? 7.391 -7.430 -1.597 1.00 0.00 53 ARG A CA 8
ATOM 9102 C C . ARG A 1 34 ? 7.940 -8.377 -0.528 1.00 0.00 53 ARG A C 8
ATOM 9103 O O . ARG A 1 34 ? 9.093 -8.310 -0.154 1.00 0.00 53 ARG A O 8
ATOM 9124 N N . ASP A 1 35 ? 7.116 -9.261 -0.036 1.00 0.00 54 ASP A N 8
ATOM 9125 C CA . ASP A 1 35 ? 7.579 -10.218 1.009 1.00 0.00 54 ASP A CA 8
ATOM 9126 C C . ASP A 1 35 ? 6.489 -11.264 1.277 1.00 0.00 54 ASP A C 8
ATOM 9127 O O . ASP A 1 35 ? 5.421 -11.200 0.700 1.00 0.00 54 ASP A O 8
ATOM 9136 N N . PRO A 1 36 ? 6.791 -12.195 2.148 1.00 0.00 55 PRO A N 8
ATOM 9137 C CA . PRO A 1 36 ? 5.817 -13.259 2.491 1.00 0.00 55 PRO A CA 8
ATOM 9138 C C . PRO A 1 36 ? 4.548 -12.645 3.089 1.00 0.00 55 PRO A C 8
ATOM 9139 O O . PRO A 1 36 ? 4.500 -11.470 3.393 1.00 0.00 55 PRO A O 8
ATOM 9150 N N . LEU A 1 37 ? 3.515 -13.426 3.249 1.00 0.00 56 LEU A N 8
ATOM 9151 C CA . LEU A 1 37 ? 2.254 -12.881 3.808 1.00 0.00 56 LEU A CA 8
ATOM 9152 C C . LEU A 1 37 ? 2.247 -12.970 5.340 1.00 0.00 56 LEU A C 8
ATOM 9153 O O . LEU A 1 37 ? 1.910 -12.013 6.008 1.00 0.00 56 LEU A O 8
ATOM 9169 N N . THR A 1 38 ? 2.622 -14.099 5.896 1.00 0.00 57 THR A N 8
ATOM 9170 C CA . THR A 1 38 ? 2.643 -14.255 7.390 1.00 0.00 57 THR A CA 8
ATOM 9171 C C . THR A 1 38 ? 1.554 -13.394 8.044 1.00 0.00 57 THR A C 8
ATOM 9172 O O . THR A 1 38 ? 0.409 -13.788 8.137 1.00 0.00 57 THR A O 8
ATOM 9183 N N . LYS A 1 39 ? 1.902 -12.215 8.486 1.00 0.00 58 LYS A N 8
ATOM 9184 C CA . LYS A 1 39 ? 0.900 -11.324 9.116 1.00 0.00 58 LYS A CA 8
ATOM 9185 C C . LYS A 1 39 ? 1.122 -9.882 8.647 1.00 0.00 58 LYS A C 8
ATOM 9186 O O . LYS A 1 39 ? 0.509 -8.954 9.139 1.00 0.00 58 LYS A O 8
ATOM 9205 N N . ARG A 1 40 ? 1.997 -9.691 7.696 1.00 0.00 59 ARG A N 8
ATOM 9206 C CA . ARG A 1 40 ? 2.272 -8.321 7.185 1.00 0.00 59 ARG A CA 8
ATOM 9207 C C . ARG A 1 40 ? 1.664 -8.142 5.791 1.00 0.00 59 ARG A C 8
ATOM 9208 O O . ARG A 1 40 ? 0.842 -8.924 5.356 1.00 0.00 59 ARG A O 8
ATOM 9229 N N . SER A 1 41 ? 2.067 -7.121 5.087 1.00 0.00 60 SER A N 8
ATOM 9230 C CA . SER A 1 41 ? 1.522 -6.891 3.724 1.00 0.00 60 SER A CA 8
ATOM 9231 C C . SER A 1 41 ? 1.761 -8.125 2.849 1.00 0.00 60 SER A C 8
ATOM 9232 O O . SER A 1 41 ? 2.098 -9.185 3.337 1.00 0.00 60 SER A O 8
ATOM 9240 N N . ARG A 1 42 ? 1.594 -7.994 1.561 1.00 0.00 61 ARG A N 8
ATOM 9241 C CA . ARG A 1 42 ? 1.820 -9.162 0.661 1.00 0.00 61 ARG A CA 8
ATOM 9242 C C . ARG A 1 42 ? 2.285 -8.689 -0.720 1.00 0.00 61 ARG A C 8
ATOM 9243 O O . ARG A 1 42 ? 2.044 -9.334 -1.720 1.00 0.00 61 ARG A O 8
ATOM 9264 N N . GLY A 1 43 ? 2.948 -7.566 -0.784 1.00 0.00 62 GLY A N 8
ATOM 9265 C CA . GLY A 1 43 ? 3.421 -7.059 -2.101 1.00 0.00 62 GLY A CA 8
ATOM 9266 C C . GLY A 1 43 ? 2.468 -5.972 -2.597 1.00 0.00 62 GLY A C 8
ATOM 9267 O O . GLY A 1 43 ? 1.377 -6.251 -3.054 1.00 0.00 62 GLY A O 8
ATOM 9271 N N . PHE A 1 44 ? 2.869 -4.736 -2.510 1.00 0.00 63 PHE A N 8
ATOM 9272 C CA . PHE A 1 44 ? 1.980 -3.635 -2.978 1.00 0.00 63 PHE A CA 8
ATOM 9273 C C . PHE A 1 44 ? 2.805 -2.541 -3.653 1.00 0.00 63 PHE A C 8
ATOM 9274 O O . PHE A 1 44 ? 3.950 -2.746 -4.007 1.00 0.00 63 PHE A O 8
ATOM 9291 N N . GLY A 1 45 ? 2.239 -1.382 -3.837 1.00 0.00 64 GLY A N 8
ATOM 9292 C CA . GLY A 1 45 ? 3.004 -0.286 -4.492 1.00 0.00 64 GLY A CA 8
ATOM 9293 C C . GLY A 1 45 ? 2.333 1.061 -4.219 1.00 0.00 64 GLY A C 8
ATOM 9294 O O . GLY A 1 45 ? 1.243 1.329 -4.675 1.00 0.00 64 GLY A O 8
ATOM 9298 N N . PHE A 1 46 ? 2.991 1.919 -3.491 1.00 0.00 65 PHE A N 8
ATOM 9299 C CA . PHE A 1 46 ? 2.411 3.255 -3.196 1.00 0.00 65 PHE A CA 8
ATOM 9300 C C . PHE A 1 46 ? 2.682 4.186 -4.372 1.00 0.00 65 PHE A C 8
ATOM 9301 O O . PHE A 1 46 ? 3.721 4.122 -4.994 1.00 0.00 65 PHE A O 8
ATOM 9318 N N . VAL A 1 47 ? 1.757 5.037 -4.703 1.00 0.00 66 VAL A N 8
ATOM 9319 C CA . VAL A 1 47 ? 1.988 5.941 -5.861 1.00 0.00 66 VAL A CA 8
ATOM 9320 C C . VAL A 1 47 ? 1.246 7.263 -5.667 1.00 0.00 66 VAL A C 8
ATOM 9321 O O . VAL A 1 47 ? 0.032 7.310 -5.642 1.00 0.00 66 VAL A O 8
ATOM 9334 N N . THR A 1 48 ? 1.971 8.341 -5.538 1.00 0.00 67 THR A N 8
ATOM 9335 C CA . THR A 1 48 ? 1.311 9.664 -5.356 1.00 0.00 67 THR A CA 8
ATOM 9336 C C . THR A 1 48 ? 1.018 10.290 -6.721 1.00 0.00 67 THR A C 8
ATOM 9337 O O . THR A 1 48 ? 1.046 11.495 -6.882 1.00 0.00 67 THR A O 8
ATOM 9348 N N . PHE A 1 49 ? 0.742 9.480 -7.707 1.00 0.00 68 PHE A N 8
ATOM 9349 C CA . PHE A 1 49 ? 0.454 10.025 -9.063 1.00 0.00 68 PHE A CA 8
ATOM 9350 C C . PHE A 1 49 ? -0.852 10.828 -9.059 1.00 0.00 68 PHE A C 8
ATOM 9351 O O . PHE A 1 49 ? -1.539 10.912 -8.059 1.00 0.00 68 PHE A O 8
ATOM 9368 N N . MET A 1 50 ? -1.200 11.424 -10.167 1.00 0.00 69 MET A N 8
ATOM 9369 C CA . MET A 1 50 ? -2.460 12.223 -10.220 1.00 0.00 69 MET A CA 8
ATOM 9370 C C . MET A 1 50 ? -2.585 12.939 -11.569 1.00 0.00 69 MET A C 8
ATOM 9371 O O . MET A 1 50 ? -1.698 13.655 -11.988 1.00 0.00 69 MET A O 8
ATOM 9385 N N . ASP A 1 51 ? -3.685 12.753 -12.246 1.00 0.00 70 ASP A N 8
ATOM 9386 C CA . ASP A 1 51 ? -3.877 13.425 -13.564 1.00 0.00 70 ASP A CA 8
ATOM 9387 C C . ASP A 1 51 ? -5.364 13.699 -13.801 1.00 0.00 70 ASP A C 8
ATOM 9388 O O . ASP A 1 51 ? -5.892 13.436 -14.864 1.00 0.00 70 ASP A O 8
ATOM 9397 N N . GLN A 1 52 ? -6.044 14.222 -12.817 1.00 0.00 71 GLN A N 8
ATOM 9398 C CA . GLN A 1 52 ? -7.498 14.512 -12.982 1.00 0.00 71 GLN A CA 8
ATOM 9399 C C . GLN A 1 52 ? -8.270 13.216 -13.245 1.00 0.00 71 GLN A C 8
ATOM 9400 O O . GLN A 1 52 ? -8.778 12.591 -12.335 1.00 0.00 71 GLN A O 8
ATOM 9414 N N . ALA A 1 53 ? -8.365 12.810 -14.481 1.00 0.00 72 ALA A N 8
ATOM 9415 C CA . ALA A 1 53 ? -9.105 11.555 -14.800 1.00 0.00 72 ALA A CA 8
ATOM 9416 C C . ALA A 1 53 ? -8.301 10.334 -14.346 1.00 0.00 72 ALA A C 8
ATOM 9417 O O . ALA A 1 53 ? -8.737 9.208 -14.478 1.00 0.00 72 ALA A O 8
ATOM 9424 N N . GLY A 1 54 ? -7.128 10.548 -13.815 1.00 0.00 73 GLY A N 8
ATOM 9425 C CA . GLY A 1 54 ? -6.297 9.399 -13.355 1.00 0.00 73 GLY A CA 8
ATOM 9426 C C . GLY A 1 54 ? -7.119 8.511 -12.419 1.00 0.00 73 GLY A C 8
ATOM 9427 O O . GLY A 1 54 ? -7.409 7.373 -12.724 1.00 0.00 73 GLY A O 8
ATOM 9431 N N . VAL A 1 55 ? -7.495 9.025 -11.279 1.00 0.00 74 VAL A N 8
ATOM 9432 C CA . VAL A 1 55 ? -8.297 8.209 -10.323 1.00 0.00 74 VAL A CA 8
ATOM 9433 C C . VAL A 1 55 ? -9.417 7.473 -11.064 1.00 0.00 74 VAL A C 8
ATOM 9434 O O . VAL A 1 55 ? -9.820 6.391 -10.682 1.00 0.00 74 VAL A O 8
ATOM 9447 N N . ASP A 1 56 ? -9.922 8.048 -12.121 1.00 0.00 75 ASP A N 8
ATOM 9448 C CA . ASP A 1 56 ? -11.017 7.379 -12.882 1.00 0.00 75 ASP A CA 8
ATOM 9449 C C . ASP A 1 56 ? -10.495 6.117 -13.569 1.00 0.00 75 ASP A C 8
ATOM 9450 O O . ASP A 1 56 ? -10.946 5.019 -13.304 1.00 0.00 75 ASP A O 8
ATOM 9459 N N . LYS A 1 57 ? -9.549 6.264 -14.452 1.00 0.00 76 LYS A N 8
ATOM 9460 C CA . LYS A 1 57 ? -8.997 5.074 -15.162 1.00 0.00 76 LYS A CA 8
ATOM 9461 C C . LYS A 1 57 ? -8.381 4.096 -14.161 1.00 0.00 76 LYS A C 8
ATOM 9462 O O . LYS A 1 57 ? -8.629 2.908 -14.210 1.00 0.00 76 LYS A O 8
ATOM 9481 N N . VAL A 1 58 ? -7.586 4.581 -13.246 1.00 0.00 77 VAL A N 8
ATOM 9482 C CA . VAL A 1 58 ? -6.973 3.676 -12.249 1.00 0.00 77 VAL A CA 8
ATOM 9483 C C . VAL A 1 58 ? -8.054 2.768 -11.660 1.00 0.00 77 VAL A C 8
ATOM 9484 O O . VAL A 1 58 ? -8.015 1.563 -11.812 1.00 0.00 77 VAL A O 8
ATOM 9497 N N . LEU A 1 59 ? -9.028 3.339 -11.001 1.00 0.00 78 LEU A N 8
ATOM 9498 C CA . LEU A 1 59 ? -10.123 2.516 -10.421 1.00 0.00 78 LEU A CA 8
ATOM 9499 C C . LEU A 1 59 ? -10.537 1.430 -11.411 1.00 0.00 78 LEU A C 8
ATOM 9500 O O . LEU A 1 59 ? -10.601 0.265 -11.081 1.00 0.00 78 LEU A O 8
ATOM 9516 N N . ALA A 1 60 ? -10.815 1.803 -12.627 1.00 0.00 79 ALA A N 8
ATOM 9517 C CA . ALA A 1 60 ? -11.212 0.789 -13.637 1.00 0.00 79 ALA A CA 8
ATOM 9518 C C . ALA A 1 60 ? -10.279 -0.423 -13.541 1.00 0.00 79 ALA A C 8
ATOM 9519 O O . ALA A 1 60 ? -10.641 -1.529 -13.889 1.00 0.00 79 ALA A O 8
ATOM 9526 N N . GLN A 1 61 ? -9.079 -0.217 -13.065 1.00 0.00 80 GLN A N 8
ATOM 9527 C CA . GLN A 1 61 ? -8.115 -1.349 -12.936 1.00 0.00 80 GLN A CA 8
ATOM 9528 C C . GLN A 1 61 ? -8.076 -1.851 -11.500 1.00 0.00 80 GLN A C 8
ATOM 9529 O O . GLN A 1 61 ? -7.146 -2.518 -11.090 1.00 0.00 80 GLN A O 8
ATOM 9543 N N . SER A 1 62 ? -9.087 -1.559 -10.738 1.00 0.00 81 SER A N 8
ATOM 9544 C CA . SER A 1 62 ? -9.119 -2.045 -9.341 1.00 0.00 81 SER A CA 8
ATOM 9545 C C . SER A 1 62 ? -9.026 -3.572 -9.341 1.00 0.00 81 SER A C 8
ATOM 9546 O O . SER A 1 62 ? -8.792 -4.196 -8.326 1.00 0.00 81 SER A O 8
ATOM 9554 N N . ARG A 1 63 ? -9.206 -4.174 -10.487 1.00 0.00 82 ARG A N 8
ATOM 9555 C CA . ARG A 1 63 ? -9.126 -5.651 -10.587 1.00 0.00 82 ARG A CA 8
ATOM 9556 C C . ARG A 1 63 ? -7.831 -6.055 -11.298 1.00 0.00 82 ARG A C 8
ATOM 9557 O O . ARG A 1 63 ? -7.657 -7.194 -11.680 1.00 0.00 82 ARG A O 8
ATOM 9578 N N . HIS A 1 64 ? -6.944 -5.110 -11.494 1.00 0.00 83 HIS A N 8
ATOM 9579 C CA . HIS A 1 64 ? -5.650 -5.372 -12.201 1.00 0.00 83 HIS A CA 8
ATOM 9580 C C . HIS A 1 64 ? -5.233 -6.842 -12.187 1.00 0.00 83 HIS A C 8
ATOM 9581 O O . HIS A 1 64 ? -4.414 -7.257 -11.392 1.00 0.00 83 HIS A O 8
ATOM 9595 N N . GLU A 1 65 ? -5.746 -7.620 -13.093 1.00 0.00 84 GLU A N 8
ATOM 9596 C CA . GLU A 1 65 ? -5.328 -9.043 -13.163 1.00 0.00 84 GLU A CA 8
ATOM 9597 C C . GLU A 1 65 ? -4.369 -9.194 -14.338 1.00 0.00 84 GLU A C 8
ATOM 9598 O O . GLU A 1 65 ? -4.690 -8.863 -15.462 1.00 0.00 84 GLU A O 8
ATOM 9610 N N . LEU A 1 66 ? -3.189 -9.670 -14.086 1.00 0.00 85 LEU A N 8
ATOM 9611 C CA . LEU A 1 66 ? -2.205 -9.817 -15.182 1.00 0.00 85 LEU A CA 8
ATOM 9612 C C . LEU A 1 66 ? -1.439 -11.125 -15.017 1.00 0.00 85 LEU A C 8
ATOM 9613 O O . LEU A 1 66 ? -1.850 -12.158 -15.506 1.00 0.00 85 LEU A O 8
ATOM 9629 N N . ASP A 1 67 ? -0.346 -11.103 -14.312 1.00 0.00 86 ASP A N 8
ATOM 9630 C CA . ASP A 1 67 ? 0.410 -12.352 -14.099 1.00 0.00 86 ASP A CA 8
ATOM 9631 C C . ASP A 1 67 ? -0.296 -13.162 -13.018 1.00 0.00 86 ASP A C 8
ATOM 9632 O O . ASP A 1 67 ? 0.294 -13.540 -12.027 1.00 0.00 86 ASP A O 8
ATOM 9641 N N . SER A 1 68 ? -1.571 -13.411 -13.196 1.00 0.00 87 SER A N 8
ATOM 9642 C CA . SER A 1 68 ? -2.337 -14.176 -12.174 1.00 0.00 87 SER A CA 8
ATOM 9643 C C . SER A 1 68 ? -2.531 -13.315 -10.922 1.00 0.00 87 SER A C 8
ATOM 9644 O O . SER A 1 68 ? -2.970 -13.788 -9.893 1.00 0.00 87 SER A O 8
ATOM 9652 N N . LYS A 1 69 ? -2.190 -12.054 -10.999 1.00 0.00 88 LYS A N 8
ATOM 9653 C CA . LYS A 1 69 ? -2.333 -11.166 -9.826 1.00 0.00 88 LYS A CA 8
ATOM 9654 C C . LYS A 1 69 ? -3.426 -10.136 -10.075 1.00 0.00 88 LYS A C 8
ATOM 9655 O O . LYS A 1 69 ? -3.290 -9.270 -10.917 1.00 0.00 88 LYS A O 8
ATOM 9674 N N . THR A 1 70 ? -4.494 -10.203 -9.339 1.00 0.00 89 THR A N 8
ATOM 9675 C CA . THR A 1 70 ? -5.583 -9.204 -9.520 1.00 0.00 89 THR A CA 8
ATOM 9676 C C . THR A 1 70 ? -5.325 -8.019 -8.590 1.00 0.00 89 THR A C 8
ATOM 9677 O O . THR A 1 70 ? -6.027 -7.814 -7.621 1.00 0.00 89 THR A O 8
ATOM 9688 N N . ILE A 1 71 ? -4.299 -7.254 -8.868 1.00 0.00 90 ILE A N 8
ATOM 9689 C CA . ILE A 1 71 ? -3.976 -6.091 -7.987 1.00 0.00 90 ILE A CA 8
ATOM 9690 C C . ILE A 1 71 ? -5.252 -5.315 -7.663 1.00 0.00 90 ILE A C 8
ATOM 9691 O O . ILE A 1 71 ? -6.324 -5.621 -8.144 1.00 0.00 90 ILE A O 8
ATOM 9707 N N . ASP A 1 72 ? -5.145 -4.319 -6.840 1.00 0.00 91 ASP A N 8
ATOM 9708 C CA . ASP A 1 72 ? -6.340 -3.535 -6.460 1.00 0.00 91 ASP A CA 8
ATOM 9709 C C . ASP A 1 72 ? -5.993 -2.059 -6.267 1.00 0.00 91 ASP A C 8
ATOM 9710 O O . ASP A 1 72 ? -5.893 -1.597 -5.149 1.00 0.00 91 ASP A O 8
ATOM 9719 N N . PRO A 1 73 ? -5.838 -1.354 -7.352 1.00 0.00 92 PRO A N 8
ATOM 9720 C CA . PRO A 1 73 ? -5.522 0.086 -7.272 1.00 0.00 92 PRO A CA 8
ATOM 9721 C C . PRO A 1 73 ? -6.519 0.787 -6.349 1.00 0.00 92 PRO A C 8
ATOM 9722 O O . PRO A 1 73 ? -7.694 0.878 -6.645 1.00 0.00 92 PRO A O 8
ATOM 9733 N N . LYS A 1 74 ? -6.063 1.295 -5.245 1.00 0.00 93 LYS A N 8
ATOM 9734 C CA . LYS A 1 74 ? -6.994 2.006 -4.321 1.00 0.00 93 LYS A CA 8
ATOM 9735 C C . LYS A 1 74 ? -6.430 3.371 -3.947 1.00 0.00 93 LYS A C 8
ATOM 9736 O O . LYS A 1 74 ? -5.543 3.497 -3.128 1.00 0.00 93 LYS A O 8
ATOM 9755 N N . VAL A 1 75 ? -6.951 4.391 -4.549 1.00 0.00 94 VAL A N 8
ATOM 9756 C CA . VAL A 1 75 ? -6.475 5.768 -4.251 1.00 0.00 94 VAL A CA 8
ATOM 9757 C C . VAL A 1 75 ? -7.402 6.435 -3.231 1.00 0.00 94 VAL A C 8
ATOM 9758 O O . VAL A 1 75 ? -8.520 6.007 -3.023 1.00 0.00 94 VAL A O 8
ATOM 9771 N N . ALA A 1 76 ? -6.947 7.475 -2.589 1.00 0.00 95 ALA A N 8
ATOM 9772 C CA . ALA A 1 76 ? -7.805 8.159 -1.577 1.00 0.00 95 ALA A CA 8
ATOM 9773 C C . ALA A 1 76 ? -8.730 9.176 -2.254 1.00 0.00 95 ALA A C 8
ATOM 9774 O O . ALA A 1 76 ? -8.353 9.846 -3.194 1.00 0.00 95 ALA A O 8
ATOM 9781 N N . PHE A 1 77 ? -9.938 9.298 -1.773 1.00 0.00 96 PHE A N 8
ATOM 9782 C CA . PHE A 1 77 ? -10.893 10.274 -2.376 1.00 0.00 96 PHE A CA 8
ATOM 9783 C C . PHE A 1 77 ? -12.193 10.310 -1.563 1.00 0.00 96 PHE A C 8
ATOM 9784 O O . PHE A 1 77 ? -13.254 10.028 -2.085 1.00 0.00 96 PHE A O 8
ATOM 9801 N N . CYS A 1 1 ? -0.350 11.070 1.682 1.00 0.00 20 CYS A N 9
ATOM 9802 C CA . CYS A 1 1 ? -1.233 11.887 0.799 1.00 0.00 20 CYS A CA 9
ATOM 9803 C C . CYS A 1 1 ? -1.134 11.394 -0.648 1.00 0.00 20 CYS A C 9
ATOM 9804 O O . CYS A 1 1 ? -1.002 12.173 -1.571 1.00 0.00 20 CYS A O 9
ATOM 9814 N N . LYS A 1 2 ? -1.194 10.106 -0.850 1.00 0.00 21 LYS A N 9
ATOM 9815 C CA . LYS A 1 2 ? -1.102 9.563 -2.236 1.00 0.00 21 LYS A CA 9
ATOM 9816 C C . LYS A 1 2 ? -1.930 8.282 -2.359 1.00 0.00 21 LYS A C 9
ATOM 9817 O O . LYS A 1 2 ? -2.487 7.795 -1.394 1.00 0.00 21 LYS A O 9
ATOM 9836 N N . MET A 1 3 ? -2.012 7.730 -3.537 1.00 0.00 22 MET A N 9
ATOM 9837 C CA . MET A 1 3 ? -2.799 6.478 -3.720 1.00 0.00 22 MET A CA 9
ATOM 9838 C C . MET A 1 3 ? -1.928 5.256 -3.412 1.00 0.00 22 MET A C 9
ATOM 9839 O O . MET A 1 3 ? -0.752 5.377 -3.128 1.00 0.00 22 MET A O 9
ATOM 9853 N N . PHE A 1 4 ? -2.491 4.082 -3.468 1.00 0.00 23 PHE A N 9
ATOM 9854 C CA . PHE A 1 4 ? -1.689 2.860 -3.179 1.00 0.00 23 PHE A CA 9
ATOM 9855 C C . PHE A 1 4 ? -2.239 1.664 -3.960 1.00 0.00 23 PHE A C 9
ATOM 9856 O O . PHE A 1 4 ? -3.402 1.609 -4.304 1.00 0.00 23 PHE A O 9
ATOM 9873 N N . ILE A 1 5 ? -1.404 0.703 -4.228 1.00 0.00 24 ILE A N 9
ATOM 9874 C CA . ILE A 1 5 ? -1.847 -0.508 -4.969 1.00 0.00 24 ILE A CA 9
ATOM 9875 C C . ILE A 1 5 ? -1.769 -1.703 -4.007 1.00 0.00 24 ILE A C 9
ATOM 9876 O O . ILE A 1 5 ? -0.845 -1.808 -3.226 1.00 0.00 24 ILE A O 9
ATOM 9892 N N . GLY A 1 6 ? -2.750 -2.571 -3.999 1.00 0.00 25 GLY A N 9
ATOM 9893 C CA . GLY A 1 6 ? -2.723 -3.701 -3.012 1.00 0.00 25 GLY A CA 9
ATOM 9894 C C . GLY A 1 6 ? -2.545 -5.070 -3.676 1.00 0.00 25 GLY A C 9
ATOM 9895 O O . GLY A 1 6 ? -3.125 -5.359 -4.704 1.00 0.00 25 GLY A O 9
ATOM 9899 N N . GLY A 1 7 ? -1.758 -5.924 -3.061 1.00 0.00 26 GLY A N 9
ATOM 9900 C CA . GLY A 1 7 ? -1.536 -7.295 -3.612 1.00 0.00 26 GLY A CA 9
ATOM 9901 C C . GLY A 1 7 ? -0.938 -7.182 -5.004 1.00 0.00 26 GLY A C 9
ATOM 9902 O O . GLY A 1 7 ? -1.391 -7.812 -5.940 1.00 0.00 26 GLY A O 9
ATOM 9906 N N . LEU A 1 8 ? 0.059 -6.360 -5.161 1.00 0.00 27 LEU A N 9
ATOM 9907 C CA . LEU A 1 8 ? 0.659 -6.184 -6.507 1.00 0.00 27 LEU A CA 9
ATOM 9908 C C . LEU A 1 8 ? 1.613 -7.334 -6.852 1.00 0.00 27 LEU A C 9
ATOM 9909 O O . LEU A 1 8 ? 2.277 -7.892 -6.000 1.00 0.00 27 LEU A O 9
ATOM 9925 N N . SER A 1 9 ? 1.671 -7.689 -8.108 1.00 0.00 28 SER A N 9
ATOM 9926 C CA . SER A 1 9 ? 2.560 -8.804 -8.546 1.00 0.00 28 SER A CA 9
ATOM 9927 C C . SER A 1 9 ? 3.896 -8.753 -7.808 1.00 0.00 28 SER A C 9
ATOM 9928 O O . SER A 1 9 ? 4.297 -7.730 -7.290 1.00 0.00 28 SER A O 9
ATOM 9936 N N . TRP A 1 10 ? 4.591 -9.855 -7.764 1.00 0.00 29 TRP A N 9
ATOM 9937 C CA . TRP A 1 10 ? 5.908 -9.882 -7.070 1.00 0.00 29 TRP A CA 9
ATOM 9938 C C . TRP A 1 10 ? 7.023 -9.584 -8.072 1.00 0.00 29 TRP A C 9
ATOM 9939 O O . TRP A 1 10 ? 8.098 -9.147 -7.710 1.00 0.00 29 TRP A O 9
ATOM 9960 N N . GLN A 1 11 ? 6.776 -9.817 -9.333 1.00 0.00 30 GLN A N 9
ATOM 9961 C CA . GLN A 1 11 ? 7.816 -9.548 -10.355 1.00 0.00 30 GLN A CA 9
ATOM 9962 C C . GLN A 1 11 ? 7.793 -8.077 -10.757 1.00 0.00 30 GLN A C 9
ATOM 9963 O O . GLN A 1 11 ? 8.711 -7.567 -11.367 1.00 0.00 30 GLN A O 9
ATOM 9977 N N . THR A 1 12 ? 6.735 -7.405 -10.427 1.00 0.00 31 THR A N 9
ATOM 9978 C CA . THR A 1 12 ? 6.614 -5.973 -10.790 1.00 0.00 31 THR A CA 9
ATOM 9979 C C . THR A 1 12 ? 7.805 -5.182 -10.258 1.00 0.00 31 THR A C 9
ATOM 9980 O O . THR A 1 12 ? 8.740 -5.730 -9.710 1.00 0.00 31 THR A O 9
ATOM 9991 N N . THR A 1 13 ? 7.762 -3.893 -10.411 1.00 0.00 32 THR A N 9
ATOM 9992 C CA . THR A 1 13 ? 8.874 -3.038 -9.911 1.00 0.00 32 THR A CA 9
ATOM 9993 C C . THR A 1 13 ? 8.386 -1.596 -9.788 1.00 0.00 32 THR A C 9
ATOM 9994 O O . THR A 1 13 ? 7.213 -1.317 -9.936 1.00 0.00 32 THR A O 9
ATOM 10005 N N . GLN A 1 14 ? 9.261 -0.679 -9.497 1.00 0.00 33 GLN A N 9
ATOM 10006 C CA . GLN A 1 14 ? 8.820 0.730 -9.345 1.00 0.00 33 GLN A CA 9
ATOM 10007 C C . GLN A 1 14 ? 8.456 1.333 -10.700 1.00 0.00 33 GLN A C 9
ATOM 10008 O O . GLN A 1 14 ? 7.296 1.511 -11.008 1.00 0.00 33 GLN A O 9
ATOM 10022 N N . GLU A 1 15 ? 9.419 1.656 -11.517 1.00 0.00 34 GLU A N 9
ATOM 10023 C CA . GLU A 1 15 ? 9.077 2.247 -12.833 1.00 0.00 34 GLU A CA 9
ATOM 10024 C C . GLU A 1 15 ? 8.021 1.403 -13.524 1.00 0.00 34 GLU A C 9
ATOM 10025 O O . GLU A 1 15 ? 7.162 1.913 -14.209 1.00 0.00 34 GLU A O 9
ATOM 10037 N N . GLY A 1 16 ? 8.056 0.122 -13.337 1.00 0.00 35 GLY A N 9
ATOM 10038 C CA . GLY A 1 16 ? 7.019 -0.722 -13.974 1.00 0.00 35 GLY A CA 9
ATOM 10039 C C . GLY A 1 16 ? 5.671 -0.269 -13.428 1.00 0.00 35 GLY A C 9
ATOM 10040 O O . GLY A 1 16 ? 4.660 -0.317 -14.101 1.00 0.00 35 GLY A O 9
ATOM 10044 N N . LEU A 1 17 ? 5.652 0.213 -12.216 1.00 0.00 36 LEU A N 9
ATOM 10045 C CA . LEU A 1 17 ? 4.390 0.703 -11.649 1.00 0.00 36 LEU A CA 9
ATOM 10046 C C . LEU A 1 17 ? 4.182 2.135 -12.154 1.00 0.00 36 LEU A C 9
ATOM 10047 O O . LEU A 1 17 ? 3.086 2.534 -12.494 1.00 0.00 36 LEU A O 9
ATOM 10063 N N . ARG A 1 18 ? 5.239 2.902 -12.230 1.00 0.00 37 ARG A N 9
ATOM 10064 C CA . ARG A 1 18 ? 5.102 4.286 -12.740 1.00 0.00 37 ARG A CA 9
ATOM 10065 C C . ARG A 1 18 ? 4.624 4.217 -14.172 1.00 0.00 37 ARG A C 9
ATOM 10066 O O . ARG A 1 18 ? 3.982 5.108 -14.689 1.00 0.00 37 ARG A O 9
ATOM 10087 N N . GLU A 1 19 ? 4.946 3.143 -14.805 1.00 0.00 38 GLU A N 9
ATOM 10088 C CA . GLU A 1 19 ? 4.540 2.940 -16.205 1.00 0.00 38 GLU A CA 9
ATOM 10089 C C . GLU A 1 19 ? 3.132 2.340 -16.237 1.00 0.00 38 GLU A C 9
ATOM 10090 O O . GLU A 1 19 ? 2.432 2.424 -17.227 1.00 0.00 38 GLU A O 9
ATOM 10102 N N . TYR A 1 20 ? 2.712 1.730 -15.155 1.00 0.00 39 TYR A N 9
ATOM 10103 C CA . TYR A 1 20 ? 1.356 1.127 -15.132 1.00 0.00 39 TYR A CA 9
ATOM 10104 C C . TYR A 1 20 ? 0.295 2.186 -14.832 1.00 0.00 39 TYR A C 9
ATOM 10105 O O . TYR A 1 20 ? -0.763 2.211 -15.429 1.00 0.00 39 TYR A O 9
ATOM 10123 N N . PHE A 1 21 ? 0.575 3.060 -13.911 1.00 0.00 40 PHE A N 9
ATOM 10124 C CA . PHE A 1 21 ? -0.406 4.122 -13.559 1.00 0.00 40 PHE A CA 9
ATOM 10125 C C . PHE A 1 21 ? 0.002 5.421 -14.248 1.00 0.00 40 PHE A C 9
ATOM 10126 O O . PHE A 1 21 ? -0.821 6.256 -14.570 1.00 0.00 40 PHE A O 9
ATOM 10143 N N . GLY A 1 22 ? 1.271 5.579 -14.501 1.00 0.00 41 GLY A N 9
ATOM 10144 C CA . GLY A 1 22 ? 1.747 6.802 -15.199 1.00 0.00 41 GLY A CA 9
ATOM 10145 C C . GLY A 1 22 ? 1.218 6.776 -16.633 1.00 0.00 41 GLY A C 9
ATOM 10146 O O . GLY A 1 22 ? 1.321 7.740 -17.365 1.00 0.00 41 GLY A O 9
ATOM 10150 N N . GLN A 1 23 ? 0.651 5.670 -17.037 1.00 0.00 42 GLN A N 9
ATOM 10151 C CA . GLN A 1 23 ? 0.111 5.563 -18.415 1.00 0.00 42 GLN A CA 9
ATOM 10152 C C . GLN A 1 23 ? -1.050 6.540 -18.598 1.00 0.00 42 GLN A C 9
ATOM 10153 O O . GLN A 1 23 ? -1.109 7.280 -19.560 1.00 0.00 42 GLN A O 9
ATOM 10167 N N . PHE A 1 24 ? -1.973 6.549 -17.676 1.00 0.00 43 PHE A N 9
ATOM 10168 C CA . PHE A 1 24 ? -3.129 7.482 -17.795 1.00 0.00 43 PHE A CA 9
ATOM 10169 C C . PHE A 1 24 ? -3.021 8.595 -16.750 1.00 0.00 43 PHE A C 9
ATOM 10170 O O . PHE A 1 24 ? -3.912 9.407 -16.603 1.00 0.00 43 PHE A O 9
ATOM 10187 N N . GLY A 1 25 ? -1.936 8.642 -16.026 1.00 0.00 44 GLY A N 9
ATOM 10188 C CA . GLY A 1 25 ? -1.778 9.710 -14.996 1.00 0.00 44 GLY A CA 9
ATOM 10189 C C . GLY A 1 25 ? -0.306 9.825 -14.596 1.00 0.00 44 GLY A C 9
ATOM 10190 O O . GLY A 1 25 ? 0.179 9.072 -13.778 1.00 0.00 44 GLY A O 9
ATOM 10194 N N . GLU A 1 26 ? 0.405 10.761 -15.168 1.00 0.00 45 GLU A N 9
ATOM 10195 C CA . GLU A 1 26 ? 1.851 10.930 -14.830 1.00 0.00 45 GLU A CA 9
ATOM 10196 C C . GLU A 1 26 ? 2.088 10.707 -13.333 1.00 0.00 45 GLU A C 9
ATOM 10197 O O . GLU A 1 26 ? 1.483 11.345 -12.495 1.00 0.00 45 GLU A O 9
ATOM 10209 N N . VAL A 1 27 ? 2.966 9.800 -12.995 1.00 0.00 46 VAL A N 9
ATOM 10210 C CA . VAL A 1 27 ? 3.246 9.522 -11.555 1.00 0.00 46 VAL A CA 9
ATOM 10211 C C . VAL A 1 27 ? 4.379 10.414 -11.041 1.00 0.00 46 VAL A C 9
ATOM 10212 O O . VAL A 1 27 ? 5.418 10.534 -11.659 1.00 0.00 46 VAL A O 9
ATOM 10225 N N . LYS A 1 28 ? 4.186 11.035 -9.908 1.00 0.00 47 LYS A N 9
ATOM 10226 C CA . LYS A 1 28 ? 5.249 11.913 -9.344 1.00 0.00 47 LYS A CA 9
ATOM 10227 C C . LYS A 1 28 ? 6.041 11.158 -8.275 1.00 0.00 47 LYS A C 9
ATOM 10228 O O . LYS A 1 28 ? 7.119 11.562 -7.886 1.00 0.00 47 LYS A O 9
ATOM 10247 N N . GLU A 1 29 ? 5.515 10.062 -7.794 1.00 0.00 48 GLU A N 9
ATOM 10248 C CA . GLU A 1 29 ? 6.248 9.287 -6.749 1.00 0.00 48 GLU A CA 9
ATOM 10249 C C . GLU A 1 29 ? 5.587 7.924 -6.515 1.00 0.00 48 GLU A C 9
ATOM 10250 O O . GLU A 1 29 ? 4.380 7.791 -6.543 1.00 0.00 48 GLU A O 9
ATOM 10262 N N . CYS A 1 30 ? 6.379 6.914 -6.275 1.00 0.00 49 CYS A N 9
ATOM 10263 C CA . CYS A 1 30 ? 5.818 5.553 -6.027 1.00 0.00 49 CYS A CA 9
ATOM 10264 C C . CYS A 1 30 ? 6.755 4.759 -5.110 1.00 0.00 49 CYS A C 9
ATOM 10265 O O . CYS A 1 30 ? 7.898 5.125 -4.917 1.00 0.00 49 CYS A O 9
ATOM 10273 N N . LEU A 1 31 ? 6.290 3.677 -4.543 1.00 0.00 50 LEU A N 9
ATOM 10274 C CA . LEU A 1 31 ? 7.176 2.879 -3.647 1.00 0.00 50 LEU A CA 9
ATOM 10275 C C . LEU A 1 31 ? 6.786 1.390 -3.678 1.00 0.00 50 LEU A C 9
ATOM 10276 O O . LEU A 1 31 ? 5.644 1.032 -3.504 1.00 0.00 50 LEU A O 9
ATOM 10292 N N . VAL A 1 32 ? 7.729 0.518 -3.907 1.00 0.00 51 VAL A N 9
ATOM 10293 C CA . VAL A 1 32 ? 7.395 -0.938 -3.952 1.00 0.00 51 VAL A CA 9
ATOM 10294 C C . VAL A 1 32 ? 7.846 -1.626 -2.660 1.00 0.00 51 VAL A C 9
ATOM 10295 O O . VAL A 1 32 ? 8.928 -1.387 -2.164 1.00 0.00 51 VAL A O 9
ATOM 10308 N N . MET A 1 33 ? 7.016 -2.467 -2.103 1.00 0.00 52 MET A N 9
ATOM 10309 C CA . MET A 1 33 ? 7.386 -3.153 -0.841 1.00 0.00 52 MET A CA 9
ATOM 10310 C C . MET A 1 33 ? 6.878 -4.603 -0.864 1.00 0.00 52 MET A C 9
ATOM 10311 O O . MET A 1 33 ? 5.940 -4.932 -1.565 1.00 0.00 52 MET A O 9
ATOM 10325 N N . ARG A 1 34 ? 7.479 -5.463 -0.087 1.00 0.00 53 ARG A N 9
ATOM 10326 C CA . ARG A 1 34 ? 7.030 -6.872 -0.048 1.00 0.00 53 ARG A CA 9
ATOM 10327 C C . ARG A 1 34 ? 6.779 -7.309 1.401 1.00 0.00 53 ARG A C 9
ATOM 10328 O O . ARG A 1 34 ? 7.685 -7.708 2.107 1.00 0.00 53 ARG A O 9
ATOM 10349 N N . ASP A 1 35 ? 5.554 -7.230 1.849 1.00 0.00 54 ASP A N 9
ATOM 10350 C CA . ASP A 1 35 ? 5.240 -7.633 3.251 1.00 0.00 54 ASP A CA 9
ATOM 10351 C C . ASP A 1 35 ? 5.379 -9.154 3.428 1.00 0.00 54 ASP A C 9
ATOM 10352 O O . ASP A 1 35 ? 6.163 -9.604 4.241 1.00 0.00 54 ASP A O 9
ATOM 10361 N N . PRO A 1 36 ? 4.615 -9.906 2.667 1.00 0.00 55 PRO A N 9
ATOM 10362 C CA . PRO A 1 36 ? 4.668 -11.387 2.762 1.00 0.00 55 PRO A CA 9
ATOM 10363 C C . PRO A 1 36 ? 6.088 -11.905 2.519 1.00 0.00 55 PRO A C 9
ATOM 10364 O O . PRO A 1 36 ? 7.049 -11.164 2.561 1.00 0.00 55 PRO A O 9
ATOM 10375 N N . LEU A 1 37 ? 6.223 -13.182 2.274 1.00 0.00 56 LEU A N 9
ATOM 10376 C CA . LEU A 1 37 ? 7.569 -13.763 2.039 1.00 0.00 56 LEU A CA 9
ATOM 10377 C C . LEU A 1 37 ? 7.913 -13.742 0.549 1.00 0.00 56 LEU A C 9
ATOM 10378 O O . LEU A 1 37 ? 8.816 -13.051 0.121 1.00 0.00 56 LEU A O 9
ATOM 10394 N N . THR A 1 38 ? 7.206 -14.501 -0.245 1.00 0.00 57 THR A N 9
ATOM 10395 C CA . THR A 1 38 ? 7.506 -14.525 -1.709 1.00 0.00 57 THR A CA 9
ATOM 10396 C C . THR A 1 38 ? 6.632 -15.554 -2.441 1.00 0.00 57 THR A C 9
ATOM 10397 O O . THR A 1 38 ? 6.400 -15.443 -3.629 1.00 0.00 57 THR A O 9
ATOM 10408 N N . LYS A 1 39 ? 6.150 -16.552 -1.753 1.00 0.00 58 LYS A N 9
ATOM 10409 C CA . LYS A 1 39 ? 5.304 -17.576 -2.426 1.00 0.00 58 LYS A CA 9
ATOM 10410 C C . LYS A 1 39 ? 4.239 -16.888 -3.273 1.00 0.00 58 LYS A C 9
ATOM 10411 O O . LYS A 1 39 ? 3.896 -17.332 -4.350 1.00 0.00 58 LYS A O 9
ATOM 10430 N N . ARG A 1 40 ? 3.720 -15.800 -2.787 1.00 0.00 59 ARG A N 9
ATOM 10431 C CA . ARG A 1 40 ? 2.676 -15.063 -3.549 1.00 0.00 59 ARG A CA 9
ATOM 10432 C C . ARG A 1 40 ? 3.251 -13.746 -4.079 1.00 0.00 59 ARG A C 9
ATOM 10433 O O . ARG A 1 40 ? 4.449 -13.594 -4.208 1.00 0.00 59 ARG A O 9
ATOM 10454 N N . SER A 1 41 ? 2.410 -12.796 -4.393 1.00 0.00 60 SER A N 9
ATOM 10455 C CA . SER A 1 41 ? 2.917 -11.495 -4.913 1.00 0.00 60 SER A CA 9
ATOM 10456 C C . SER A 1 41 ?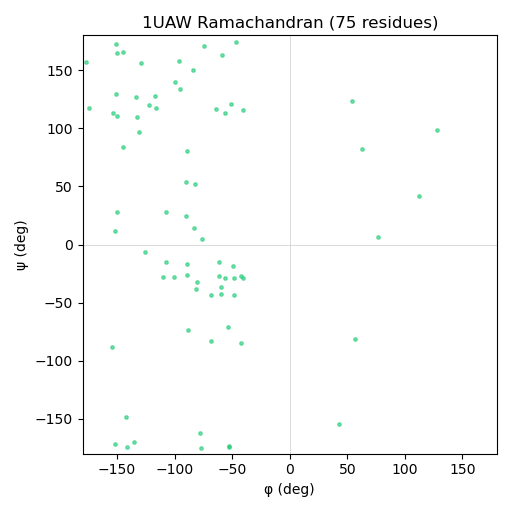 3.982 -10.934 -3.966 1.00 0.00 60 SER A C 9
ATOM 10457 O O . SER A 1 41 ? 4.437 -11.606 -3.063 1.00 0.00 60 SER A O 9
ATOM 10465 N N . ARG A 1 42 ? 4.370 -9.703 -4.146 1.00 0.00 61 ARG A N 9
ATOM 10466 C CA . ARG A 1 42 ? 5.390 -9.118 -3.237 1.00 0.00 61 ARG A CA 9
ATOM 10467 C C . ARG A 1 42 ? 4.679 -8.468 -2.059 1.00 0.00 61 ARG A C 9
ATOM 10468 O O . ARG A 1 42 ? 5.013 -8.686 -0.913 1.00 0.00 61 ARG A O 9
ATOM 10489 N N . GLY A 1 43 ? 3.687 -7.677 -2.347 1.00 0.00 62 GLY A N 9
ATOM 10490 C CA . GLY A 1 43 ? 2.925 -7.001 -1.271 1.00 0.00 62 GLY A CA 9
ATOM 10491 C C . GLY A 1 43 ? 2.090 -5.889 -1.896 1.00 0.00 62 GLY A C 9
ATOM 10492 O O . GLY A 1 43 ? 0.884 -5.991 -2.021 1.00 0.00 62 GLY A O 9
ATOM 10496 N N . PHE A 1 44 ? 2.721 -4.826 -2.302 1.00 0.00 63 PHE A N 9
ATOM 10497 C CA . PHE A 1 44 ? 1.947 -3.713 -2.920 1.00 0.00 63 PHE A CA 9
ATOM 10498 C C . PHE A 1 44 ? 2.879 -2.638 -3.473 1.00 0.00 63 PHE A C 9
ATOM 10499 O O . PHE A 1 44 ? 4.085 -2.778 -3.475 1.00 0.00 63 PHE A O 9
ATOM 10516 N N . GLY A 1 45 ? 2.316 -1.558 -3.940 1.00 0.00 64 GLY A N 9
ATOM 10517 C CA . GLY A 1 45 ? 3.147 -0.457 -4.493 1.00 0.00 64 GLY A CA 9
ATOM 10518 C C . GLY A 1 45 ? 2.430 0.875 -4.269 1.00 0.00 64 GLY A C 9
ATOM 10519 O O . GLY A 1 45 ? 1.306 1.066 -4.685 1.00 0.00 64 GLY A O 9
ATOM 10523 N N . PHE A 1 46 ? 3.076 1.798 -3.616 1.00 0.00 65 PHE A N 9
ATOM 10524 C CA . PHE A 1 46 ? 2.442 3.119 -3.362 1.00 0.00 65 PHE A CA 9
ATOM 10525 C C . PHE A 1 46 ? 2.634 4.021 -4.576 1.00 0.00 65 PHE A C 9
ATOM 10526 O O . PHE A 1 46 ? 3.615 3.923 -5.286 1.00 0.00 65 PHE A O 9
ATOM 10543 N N . VAL A 1 47 ? 1.707 4.898 -4.822 1.00 0.00 66 VAL A N 9
ATOM 10544 C CA . VAL A 1 47 ? 1.841 5.801 -5.994 1.00 0.00 66 VAL A CA 9
ATOM 10545 C C . VAL A 1 47 ? 1.223 7.160 -5.668 1.00 0.00 66 VAL A C 9
ATOM 10546 O O . VAL A 1 47 ? 0.452 7.294 -4.739 1.00 0.00 66 VAL A O 9
ATOM 10559 N N . THR A 1 48 ? 1.558 8.170 -6.417 1.00 0.00 67 THR A N 9
ATOM 10560 C CA . THR A 1 48 ? 0.991 9.518 -6.138 1.00 0.00 67 THR A CA 9
ATOM 10561 C C . THR A 1 48 ? 0.868 10.318 -7.434 1.00 0.00 67 THR A C 9
ATOM 10562 O O . THR A 1 48 ? 1.128 11.505 -7.466 1.00 0.00 67 THR A O 9
ATOM 10573 N N . PHE A 1 49 ? 0.475 9.685 -8.503 1.00 0.00 68 PHE A N 9
ATOM 10574 C CA . PHE A 1 49 ? 0.342 10.427 -9.787 1.00 0.00 68 PHE A CA 9
ATOM 10575 C C . PHE A 1 49 ? -0.802 11.441 -9.686 1.00 0.00 68 PHE A C 9
ATOM 10576 O O . PHE A 1 49 ? -1.811 11.191 -9.056 1.00 0.00 68 PHE A O 9
ATOM 10593 N N . MET A 1 50 ? -0.652 12.584 -10.295 1.00 0.00 69 MET A N 9
ATOM 10594 C CA . MET A 1 50 ? -1.733 13.609 -10.225 1.00 0.00 69 MET A CA 9
ATOM 10595 C C . MET A 1 50 ? -2.280 13.905 -11.623 1.00 0.00 69 MET A C 9
ATOM 10596 O O . MET A 1 50 ? -1.617 14.503 -12.448 1.00 0.00 69 MET A O 9
ATOM 10610 N N . ASP A 1 51 ? -3.487 13.493 -11.892 1.00 0.00 70 ASP A N 9
ATOM 10611 C CA . ASP A 1 51 ? -4.084 13.751 -13.232 1.00 0.00 70 ASP A CA 9
ATOM 10612 C C . ASP A 1 51 ? -5.587 13.998 -13.099 1.00 0.00 70 ASP A C 9
ATOM 10613 O O . ASP A 1 51 ? -6.198 13.649 -12.108 1.00 0.00 70 ASP A O 9
ATOM 10622 N N . GLN A 1 52 ? -6.188 14.595 -14.088 1.00 0.00 71 GLN A N 9
ATOM 10623 C CA . GLN A 1 52 ? -7.653 14.863 -14.015 1.00 0.00 71 GLN A CA 9
ATOM 10624 C C . GLN A 1 52 ? -8.430 13.544 -13.988 1.00 0.00 71 GLN A C 9
ATOM 10625 O O . GLN A 1 52 ? -9.012 13.175 -12.987 1.00 0.00 71 GLN A O 9
ATOM 10639 N N . ALA A 1 53 ? -8.447 12.833 -15.084 1.00 0.00 72 ALA A N 9
ATOM 10640 C CA . ALA A 1 53 ? -9.192 11.541 -15.125 1.00 0.00 72 ALA A CA 9
ATOM 10641 C C . ALA A 1 53 ? -8.281 10.378 -14.715 1.00 0.00 72 ALA A C 9
ATOM 10642 O O . ALA A 1 53 ? -8.684 9.232 -14.721 1.00 0.00 72 ALA A O 9
ATOM 10649 N N . GLY A 1 54 ? -7.058 10.662 -14.362 1.00 0.00 73 GLY A N 9
ATOM 10650 C CA . GLY A 1 54 ? -6.130 9.567 -13.959 1.00 0.00 73 GLY A CA 9
ATOM 10651 C C . GLY A 1 54 ? -6.809 8.674 -12.919 1.00 0.00 73 GLY A C 9
ATOM 10652 O O . GLY A 1 54 ? -6.944 7.481 -13.105 1.00 0.00 73 GLY A O 9
ATOM 10656 N N . VAL A 1 55 ? -7.237 9.241 -11.824 1.00 0.00 74 VAL A N 9
ATOM 10657 C CA . VAL A 1 55 ? -7.906 8.424 -10.771 1.00 0.00 74 VAL A CA 9
ATOM 10658 C C . VAL A 1 55 ? -8.968 7.514 -11.398 1.00 0.00 74 VAL A C 9
ATOM 10659 O O . VAL A 1 55 ? -9.080 6.351 -11.062 1.00 0.00 74 VAL A O 9
ATOM 10672 N N . ASP A 1 56 ? -9.748 8.033 -12.308 1.00 0.00 75 ASP A N 9
ATOM 10673 C CA . ASP A 1 56 ? -10.802 7.197 -12.953 1.00 0.00 75 ASP A CA 9
ATOM 10674 C C . ASP A 1 56 ? -10.168 5.996 -13.659 1.00 0.00 75 ASP A C 9
ATOM 10675 O O . ASP A 1 56 ? -10.682 4.894 -13.624 1.00 0.00 75 ASP A O 9
ATOM 10684 N N . LYS A 1 57 ? -9.053 6.200 -14.300 1.00 0.00 76 LYS A N 9
ATOM 10685 C CA . LYS A 1 57 ? -8.389 5.070 -15.006 1.00 0.00 76 LYS A CA 9
ATOM 10686 C C . LYS A 1 57 ? -7.796 4.096 -13.987 1.00 0.00 76 LYS A C 9
ATOM 10687 O O . LYS A 1 57 ? -7.682 2.913 -14.243 1.00 0.00 76 LYS A O 9
ATOM 10706 N N . VAL A 1 58 ? -7.429 4.574 -12.831 1.00 0.00 77 VAL A N 9
ATOM 10707 C CA . VAL A 1 58 ? -6.862 3.669 -11.807 1.00 0.00 77 VAL A CA 9
ATOM 10708 C C . VAL A 1 58 ? -7.926 2.661 -11.368 1.00 0.00 77 VAL A C 9
ATOM 10709 O O . VAL A 1 58 ? -7.795 1.474 -11.591 1.00 0.00 77 VAL A O 9
ATOM 10722 N N . LEU A 1 59 ? -8.988 3.121 -10.758 1.00 0.00 78 LEU A N 9
ATOM 10723 C CA . LEU A 1 59 ? -10.053 2.177 -10.330 1.00 0.00 78 LEU A CA 9
ATOM 10724 C C . LEU A 1 59 ? -10.393 1.245 -11.490 1.00 0.00 78 LEU A C 9
ATOM 10725 O O . LEU A 1 59 ? -10.629 0.068 -11.302 1.00 0.00 78 LEU A O 9
ATOM 10741 N N . ALA A 1 60 ? -10.404 1.752 -12.698 1.00 0.00 79 ALA A N 9
ATOM 10742 C CA . ALA A 1 60 ? -10.707 0.872 -13.855 1.00 0.00 79 ALA A CA 9
ATOM 10743 C C . ALA A 1 60 ? -9.897 -0.419 -13.720 1.00 0.00 79 ALA A C 9
ATOM 10744 O O . ALA A 1 60 ? -10.308 -1.477 -14.151 1.00 0.00 79 ALA A O 9
ATOM 10751 N N . GLN A 1 61 ? -8.747 -0.325 -13.107 1.00 0.00 80 GLN A N 9
ATOM 10752 C CA . GLN A 1 61 ? -7.890 -1.530 -12.913 1.00 0.00 80 GLN A CA 9
ATOM 10753 C C . GLN A 1 61 ? -7.973 -1.992 -11.466 1.00 0.00 80 GLN A C 9
ATOM 10754 O O . GLN A 1 61 ? -7.062 -2.603 -10.943 1.00 0.00 80 GLN A O 9
ATOM 10768 N N . SER A 1 62 ? -9.074 -1.730 -10.821 1.00 0.00 81 SER A N 9
ATOM 10769 C CA . SER A 1 62 ? -9.228 -2.180 -9.420 1.00 0.00 81 SER A CA 9
ATOM 10770 C C . SER A 1 62 ? -8.934 -3.675 -9.351 1.00 0.00 81 SER A C 9
ATOM 10771 O O . SER A 1 62 ? -8.654 -4.219 -8.301 1.00 0.00 81 SER A O 9
ATOM 10779 N N . ARG A 1 63 ? -8.983 -4.342 -10.473 1.00 0.00 82 ARG A N 9
ATOM 10780 C CA . ARG A 1 63 ? -8.695 -5.792 -10.488 1.00 0.00 82 ARG A CA 9
ATOM 10781 C C . ARG A 1 63 ? -7.222 -6.018 -10.831 1.00 0.00 82 ARG A C 9
ATOM 10782 O O . ARG A 1 63 ? -6.684 -7.086 -10.620 1.00 0.00 82 ARG A O 9
ATOM 10803 N N . HIS A 1 64 ? -6.572 -4.999 -11.345 1.00 0.00 83 HIS A N 9
ATOM 10804 C CA . HIS A 1 64 ? -5.126 -5.100 -11.704 1.00 0.00 83 HIS A CA 9
ATOM 10805 C C . HIS A 1 64 ? -4.721 -6.523 -12.081 1.00 0.00 83 HIS A C 9
ATOM 10806 O O . HIS A 1 64 ? -3.708 -7.014 -11.633 1.00 0.00 83 HIS A O 9
ATOM 10820 N N . GLU A 1 65 ? -5.478 -7.192 -12.898 1.00 0.00 84 GLU A N 9
ATOM 10821 C CA . GLU A 1 65 ? -5.072 -8.570 -13.276 1.00 0.00 84 GLU A CA 9
ATOM 10822 C C . GLU A 1 65 ? -4.200 -8.520 -14.520 1.00 0.00 84 GLU A C 9
ATOM 10823 O O . GLU A 1 65 ? -4.571 -7.973 -15.540 1.00 0.00 84 GLU A O 9
ATOM 10835 N N . LEU A 1 66 ? -3.036 -9.083 -14.433 1.00 0.00 85 LEU A N 9
ATOM 10836 C CA . LEU A 1 66 ? -2.117 -9.072 -15.592 1.00 0.00 85 LEU A CA 9
ATOM 10837 C C . LEU A 1 66 ? -1.279 -10.349 -15.596 1.00 0.00 85 LEU A C 9
ATOM 10838 O O . LEU A 1 66 ? -1.612 -11.314 -16.255 1.00 0.00 85 LEU A O 9
ATOM 10854 N N . ASP A 1 67 ? -0.209 -10.377 -14.856 1.00 0.00 86 ASP A N 9
ATOM 10855 C CA . ASP A 1 67 ? 0.619 -11.599 -14.809 1.00 0.00 86 ASP A CA 9
ATOM 10856 C C . ASP A 1 67 ? 0.011 -12.567 -13.798 1.00 0.00 86 ASP A C 9
ATOM 10857 O O . ASP A 1 67 ? 0.682 -13.062 -12.919 1.00 0.00 86 ASP A O 9
ATOM 10866 N N . SER A 1 68 ? -1.268 -12.825 -13.916 1.00 0.00 87 SER A N 9
ATOM 10867 C CA . SER A 1 68 ? -1.946 -13.748 -12.956 1.00 0.00 87 SER A CA 9
ATOM 10868 C C . SER A 1 68 ? -2.099 -13.059 -11.595 1.00 0.00 87 SER A C 9
ATOM 10869 O O . SER A 1 68 ? -2.497 -13.663 -10.620 1.00 0.00 87 SER A O 9
ATOM 10877 N N . LYS A 1 69 ? -1.773 -11.795 -11.527 1.00 0.00 88 LYS A N 9
ATOM 10878 C CA . LYS A 1 69 ? -1.880 -11.054 -10.249 1.00 0.00 88 LYS A CA 9
ATOM 10879 C C . LYS A 1 69 ? -2.998 -10.024 -10.346 1.00 0.00 88 LYS A C 9
ATOM 10880 O O . LYS A 1 69 ? -2.978 -9.167 -11.204 1.00 0.00 88 LYS A O 9
ATOM 10899 N N . THR A 1 70 ? -3.964 -10.097 -9.474 1.00 0.00 89 THR A N 9
ATOM 10900 C CA . THR A 1 70 ? -5.082 -9.116 -9.516 1.00 0.00 89 THR A CA 9
ATOM 10901 C C . THR A 1 70 ? -4.887 -8.051 -8.434 1.00 0.00 89 THR A C 9
ATOM 10902 O O . THR A 1 70 ? -5.617 -8.001 -7.463 1.00 0.00 89 THR A O 9
ATOM 10913 N N . ILE A 1 71 ? -3.905 -7.204 -8.590 1.00 0.00 90 ILE A N 9
ATOM 10914 C CA . ILE A 1 71 ? -3.673 -6.150 -7.559 1.00 0.00 90 ILE A CA 9
ATOM 10915 C C . ILE A 1 71 ? -4.984 -5.404 -7.292 1.00 0.00 90 ILE A C 9
ATOM 10916 O O . ILE A 1 71 ? -6.023 -5.749 -7.818 1.00 0.00 90 ILE A O 9
ATOM 10932 N N . ASP A 1 72 ? -4.953 -4.396 -6.465 1.00 0.00 91 ASP A N 9
ATOM 10933 C CA . ASP A 1 72 ? -6.193 -3.652 -6.149 1.00 0.00 91 ASP A CA 9
ATOM 10934 C C . ASP A 1 72 ? -5.893 -2.164 -5.987 1.00 0.00 91 ASP A C 9
ATOM 10935 O O . ASP A 1 72 ? -5.699 -1.694 -4.883 1.00 0.00 91 ASP A O 9
ATOM 10944 N N . PRO A 1 73 ? -5.862 -1.462 -7.084 1.00 0.00 92 PRO A N 9
ATOM 10945 C CA . PRO A 1 73 ? -5.578 -0.012 -7.038 1.00 0.00 92 PRO A CA 9
ATOM 10946 C C . PRO A 1 73 ? -6.560 0.714 -6.118 1.00 0.00 92 PRO A C 9
ATOM 10947 O O . PRO A 1 73 ? -7.736 0.822 -6.407 1.00 0.00 92 PRO A O 9
ATOM 10958 N N . LYS A 1 74 ? -6.082 1.242 -5.031 1.00 0.00 93 LYS A N 9
ATOM 10959 C CA . LYS A 1 74 ? -6.984 1.994 -4.112 1.00 0.00 93 LYS A CA 9
ATOM 10960 C C . LYS A 1 74 ? -6.391 3.368 -3.826 1.00 0.00 93 LYS A C 9
ATOM 10961 O O . LYS A 1 74 ? -5.444 3.514 -3.079 1.00 0.00 93 LYS A O 9
ATOM 10980 N N . VAL A 1 75 ? -6.941 4.373 -4.431 1.00 0.00 94 VAL A N 9
ATOM 10981 C CA . VAL A 1 75 ? -6.426 5.754 -4.224 1.00 0.00 94 VAL A CA 9
ATOM 10982 C C . VAL A 1 75 ? -7.255 6.479 -3.159 1.00 0.00 94 VAL A C 9
ATOM 10983 O O . VAL A 1 75 ? -8.342 6.057 -2.814 1.00 0.00 94 VAL A O 9
ATOM 10996 N N . ALA A 1 76 ? -6.755 7.566 -2.638 1.00 0.00 95 ALA A N 9
ATOM 10997 C CA . ALA A 1 76 ? -7.521 8.315 -1.598 1.00 0.00 95 ALA A CA 9
ATOM 10998 C C . ALA A 1 76 ? -8.501 9.285 -2.262 1.00 0.00 95 ALA A C 9
ATOM 10999 O O . ALA A 1 76 ? -8.145 10.383 -2.639 1.00 0.00 95 ALA A O 9
ATOM 11006 N N . PHE A 1 77 ? -9.735 8.887 -2.407 1.00 0.00 96 PHE A N 9
ATOM 11007 C CA . PHE A 1 77 ? -10.741 9.782 -3.047 1.00 0.00 96 PHE A CA 9
ATOM 11008 C C . PHE A 1 77 ? -12.158 9.251 -2.781 1.00 0.00 96 PHE A C 9
ATOM 11009 O O . PHE A 1 77 ? -12.495 8.169 -3.221 1.00 0.00 96 PHE A O 9
ATOM 11026 N N . CYS A 1 1 ? 1.089 11.614 1.381 1.00 0.00 20 CYS A N 10
ATOM 11027 C CA . CYS A 1 1 ? -0.190 11.603 0.611 1.00 0.00 20 CYS A CA 10
ATOM 11028 C C . CYS A 1 1 ? 0.000 10.876 -0.724 1.00 0.00 20 CYS A C 10
ATOM 11029 O O . CYS A 1 1 ? 0.564 11.410 -1.658 1.00 0.00 20 CYS A O 10
ATOM 11039 N N . LYS A 1 2 ? -0.466 9.660 -0.820 1.00 0.00 21 LYS A N 10
ATOM 11040 C CA . LYS A 1 2 ? -0.311 8.897 -2.091 1.00 0.00 21 LYS A CA 10
ATOM 11041 C C . LYS A 1 2 ? -1.285 7.715 -2.115 1.00 0.00 21 LYS A C 10
ATOM 11042 O O . LYS A 1 2 ? -1.681 7.210 -1.084 1.00 0.00 21 LYS A O 10
ATOM 11061 N N . MET A 1 3 ? -1.671 7.262 -3.279 1.00 0.00 22 MET A N 10
ATOM 11062 C CA . MET A 1 3 ? -2.612 6.108 -3.340 1.00 0.00 22 MET A CA 10
ATOM 11063 C C . MET A 1 3 ? -1.884 4.833 -2.927 1.00 0.00 22 MET A C 10
ATOM 11064 O O . MET A 1 3 ? -0.736 4.867 -2.538 1.00 0.00 22 MET A O 10
ATOM 11078 N N . PHE A 1 4 ? -2.536 3.708 -3.000 1.00 0.00 23 PHE A N 10
ATOM 11079 C CA . PHE A 1 4 ? -1.855 2.445 -2.593 1.00 0.00 23 PHE A CA 10
ATOM 11080 C C . PHE A 1 4 ? -2.374 1.244 -3.393 1.00 0.00 23 PHE A C 10
ATOM 11081 O O . PHE A 1 4 ? -3.535 0.898 -3.339 1.00 0.00 23 PHE A O 10
ATOM 11098 N N . ILE A 1 5 ? -1.514 0.596 -4.122 1.00 0.00 24 ILE A N 10
ATOM 11099 C CA . ILE A 1 5 ? -1.946 -0.591 -4.911 1.00 0.00 24 ILE A CA 10
ATOM 11100 C C . ILE A 1 5 ? -1.755 -1.855 -4.066 1.00 0.00 24 ILE A C 10
ATOM 11101 O O . ILE A 1 5 ? -0.791 -1.979 -3.334 1.00 0.00 24 ILE A O 10
ATOM 11117 N N . GLY A 1 6 ? -2.672 -2.784 -4.134 1.00 0.00 25 GLY A N 10
ATOM 11118 C CA . GLY A 1 6 ? -2.540 -4.015 -3.300 1.00 0.00 25 GLY A CA 10
ATOM 11119 C C . GLY A 1 6 ? -2.458 -5.269 -4.170 1.00 0.00 25 GLY A C 10
ATOM 11120 O O . GLY A 1 6 ? -3.023 -5.333 -5.240 1.00 0.00 25 GLY A O 10
ATOM 11124 N N . GLY A 1 7 ? -1.760 -6.275 -3.701 1.00 0.00 26 GLY A N 10
ATOM 11125 C CA . GLY A 1 7 ? -1.638 -7.539 -4.482 1.00 0.00 26 GLY A CA 10
ATOM 11126 C C . GLY A 1 7 ? -1.081 -7.219 -5.860 1.00 0.00 26 GLY A C 10
ATOM 11127 O O . GLY A 1 7 ? -1.555 -7.711 -6.866 1.00 0.00 26 GLY A O 10
ATOM 11131 N N . LEU A 1 8 ? -0.087 -6.381 -5.917 1.00 0.00 27 LEU A N 10
ATOM 11132 C CA . LEU A 1 8 ? 0.489 -6.009 -7.231 1.00 0.00 27 LEU A CA 10
ATOM 11133 C C . LEU A 1 8 ? 1.528 -7.045 -7.677 1.00 0.00 27 LEU A C 10
ATOM 11134 O O . LEU A 1 8 ? 2.155 -7.701 -6.869 1.00 0.00 27 LEU A O 10
ATOM 11150 N N . SER A 1 9 ? 1.707 -7.194 -8.961 1.00 0.00 28 SER A N 10
ATOM 11151 C CA . SER A 1 9 ? 2.697 -8.188 -9.468 1.00 0.00 28 SER A CA 10
ATOM 11152 C C . SER A 1 9 ? 3.972 -8.145 -8.625 1.00 0.00 28 SER A C 10
ATOM 11153 O O . SER A 1 9 ? 4.588 -7.112 -8.463 1.00 0.00 28 SER A O 10
ATOM 11161 N N . TRP A 1 10 ? 4.369 -9.262 -8.086 1.00 0.00 29 TRP A N 10
ATOM 11162 C CA . TRP A 1 10 ? 5.603 -9.291 -7.251 1.00 0.00 29 TRP A CA 10
ATOM 11163 C C . TRP A 1 10 ? 6.840 -9.044 -8.117 1.00 0.00 29 TRP A C 10
ATOM 11164 O O . TRP A 1 10 ? 7.812 -8.462 -7.678 1.00 0.00 29 TRP A O 10
ATOM 11185 N N . GLN A 1 11 ? 6.817 -9.499 -9.338 1.00 0.00 30 GLN A N 10
ATOM 11186 C CA . GLN A 1 11 ? 7.990 -9.312 -10.230 1.00 0.00 30 GLN A CA 10
ATOM 11187 C C . GLN A 1 11 ? 8.091 -7.867 -10.714 1.00 0.00 30 GLN A C 10
ATOM 11188 O O . GLN A 1 11 ? 9.087 -7.457 -11.277 1.00 0.00 30 GLN A O 10
ATOM 11202 N N . THR A 1 12 ? 7.065 -7.100 -10.515 1.00 0.00 31 THR A N 10
ATOM 11203 C CA . THR A 1 12 ? 7.094 -5.690 -10.978 1.00 0.00 31 THR A CA 10
ATOM 11204 C C . THR A 1 12 ? 8.160 -4.900 -10.214 1.00 0.00 31 THR A C 10
ATOM 11205 O O . THR A 1 12 ? 8.853 -5.428 -9.367 1.00 0.00 31 THR A O 10
ATOM 11216 N N . THR A 1 13 ? 8.293 -3.638 -10.508 1.00 0.00 32 THR A N 10
ATOM 11217 C CA . THR A 1 13 ? 9.309 -2.805 -9.800 1.00 0.00 32 THR A CA 10
ATOM 11218 C C . THR A 1 13 ? 8.815 -1.361 -9.678 1.00 0.00 32 THR A C 10
ATOM 11219 O O . THR A 1 13 ? 7.682 -1.056 -9.993 1.00 0.00 32 THR A O 10
ATOM 11230 N N . GLN A 1 14 ? 9.651 -0.471 -9.213 1.00 0.00 33 GLN A N 10
ATOM 11231 C CA . GLN A 1 14 ? 9.217 0.944 -9.064 1.00 0.00 33 GLN A CA 10
ATOM 11232 C C . GLN A 1 14 ? 8.946 1.570 -10.427 1.00 0.00 33 GLN A C 10
ATOM 11233 O O . GLN A 1 14 ? 7.811 1.788 -10.791 1.00 0.00 33 GLN A O 10
ATOM 11247 N N . GLU A 1 15 ? 9.959 1.871 -11.186 1.00 0.00 34 GLU A N 10
ATOM 11248 C CA . GLU A 1 15 ? 9.701 2.480 -12.508 1.00 0.00 34 GLU A CA 10
ATOM 11249 C C . GLU A 1 15 ? 8.621 1.696 -13.231 1.00 0.00 34 GLU A C 10
ATOM 11250 O O . GLU A 1 15 ? 7.684 2.257 -13.750 1.00 0.00 34 GLU A O 10
ATOM 11262 N N . GLY A 1 16 ? 8.728 0.403 -13.255 1.00 0.00 35 GLY A N 10
ATOM 11263 C CA . GLY A 1 16 ? 7.677 -0.393 -13.934 1.00 0.00 35 GLY A CA 10
ATOM 11264 C C . GLY A 1 16 ? 6.331 0.020 -13.348 1.00 0.00 35 GLY A C 10
ATOM 11265 O O . GLY A 1 16 ? 5.311 -0.033 -14.003 1.00 0.00 35 GLY A O 10
ATOM 11269 N N . LEU A 1 17 ? 6.320 0.470 -12.122 1.00 0.00 36 LEU A N 10
ATOM 11270 C CA . LEU A 1 17 ? 5.055 0.922 -11.528 1.00 0.00 36 LEU A CA 10
ATOM 11271 C C . LEU A 1 17 ? 4.836 2.369 -11.981 1.00 0.00 36 LEU A C 10
ATOM 11272 O O . LEU A 1 17 ? 3.729 2.782 -12.269 1.00 0.00 36 LEU A O 10
ATOM 11288 N N . ARG A 1 18 ? 5.897 3.128 -12.102 1.00 0.00 37 ARG A N 10
ATOM 11289 C CA . ARG A 1 18 ? 5.758 4.518 -12.594 1.00 0.00 37 ARG A CA 10
ATOM 11290 C C . ARG A 1 18 ? 5.208 4.457 -14.009 1.00 0.00 37 ARG A C 10
ATOM 11291 O O . ARG A 1 18 ? 4.516 5.338 -14.479 1.00 0.00 37 ARG A O 10
ATOM 11312 N N . GLU A 1 19 ? 5.509 3.385 -14.672 1.00 0.00 38 GLU A N 10
ATOM 11313 C CA . GLU A 1 19 ? 5.025 3.170 -16.048 1.00 0.00 38 GLU A CA 10
ATOM 11314 C C . GLU A 1 19 ? 3.686 2.423 -15.983 1.00 0.00 38 GLU A C 10
ATOM 11315 O O . GLU A 1 19 ? 2.939 2.361 -16.940 1.00 0.00 38 GLU A O 10
ATOM 11327 N N . TYR A 1 20 ? 3.391 1.858 -14.839 1.00 0.00 39 TYR A N 10
ATOM 11328 C CA . TYR A 1 20 ? 2.124 1.110 -14.658 1.00 0.00 39 TYR A CA 10
ATOM 11329 C C . TYR A 1 20 ? 0.962 2.094 -14.522 1.00 0.00 39 TYR A C 10
ATOM 11330 O O . TYR A 1 20 ? -0.161 1.805 -14.883 1.00 0.00 39 TYR A O 10
ATOM 11348 N N . PHE A 1 21 ? 1.236 3.260 -14.008 1.00 0.00 40 PHE A N 10
ATOM 11349 C CA . PHE A 1 21 ? 0.165 4.280 -13.848 1.00 0.00 40 PHE A CA 10
ATOM 11350 C C . PHE A 1 21 ? 0.482 5.492 -14.720 1.00 0.00 40 PHE A C 10
ATOM 11351 O O . PHE A 1 21 ? -0.398 6.217 -15.141 1.00 0.00 40 PHE A O 10
ATOM 11368 N N . GLY A 1 22 ? 1.737 5.712 -15.004 1.00 0.00 41 GLY A N 10
ATOM 11369 C CA . GLY A 1 22 ? 2.106 6.872 -15.861 1.00 0.00 41 GLY A CA 10
ATOM 11370 C C . GLY A 1 22 ? 1.598 6.622 -17.281 1.00 0.00 41 GLY A C 10
ATOM 11371 O O . GLY A 1 22 ? 1.634 7.493 -18.128 1.00 0.00 41 GLY A O 10
ATOM 11375 N N . GLN A 1 23 ? 1.130 5.432 -17.547 1.00 0.00 42 GLN A N 10
ATOM 11376 C CA . GLN A 1 23 ? 0.627 5.111 -18.905 1.00 0.00 42 GLN A CA 10
ATOM 11377 C C . GLN A 1 23 ? -0.702 5.825 -19.170 1.00 0.00 42 GLN A C 10
ATOM 11378 O O . GLN A 1 23 ? -0.874 6.481 -20.178 1.00 0.00 42 GLN A O 10
ATOM 11392 N N . PHE A 1 24 ? -1.648 5.699 -18.277 1.00 0.00 43 PHE A N 10
ATOM 11393 C CA . PHE A 1 24 ? -2.964 6.370 -18.494 1.00 0.00 43 PHE A CA 10
ATOM 11394 C C . PHE A 1 24 ? -3.145 7.536 -17.520 1.00 0.00 43 PHE A C 10
ATOM 11395 O O . PHE A 1 24 ? -4.097 8.286 -17.610 1.00 0.00 43 PHE A O 10
ATOM 11412 N N . GLY A 1 25 ? -2.248 7.696 -16.587 1.00 0.00 44 GLY A N 10
ATOM 11413 C CA . GLY A 1 25 ? -2.388 8.817 -15.615 1.00 0.00 44 GLY A CA 10
ATOM 11414 C C . GLY A 1 25 ? -1.008 9.267 -15.139 1.00 0.00 44 GLY A C 10
ATOM 11415 O O . GLY A 1 25 ? -0.267 8.510 -14.543 1.00 0.00 44 GLY A O 10
ATOM 11419 N N . GLU A 1 26 ? -0.655 10.497 -15.394 1.00 0.00 45 GLU A N 10
ATOM 11420 C CA . GLU A 1 26 ? 0.673 10.995 -14.952 1.00 0.00 45 GLU A CA 10
ATOM 11421 C C . GLU A 1 26 ? 0.839 10.759 -13.449 1.00 0.00 45 GLU A C 10
ATOM 11422 O O . GLU A 1 26 ? -0.043 11.049 -12.666 1.00 0.00 45 GLU A O 10
ATOM 11434 N N . VAL A 1 27 ? 1.958 10.229 -13.039 1.00 0.00 46 VAL A N 10
ATOM 11435 C CA . VAL A 1 27 ? 2.164 9.971 -11.585 1.00 0.00 46 VAL A CA 10
ATOM 11436 C C . VAL A 1 27 ? 3.252 10.892 -11.027 1.00 0.00 46 VAL A C 10
ATOM 11437 O O . VAL A 1 27 ? 4.142 11.320 -11.734 1.00 0.00 46 VAL A O 10
ATOM 11450 N N . LYS A 1 28 ? 3.186 11.196 -9.759 1.00 0.00 47 LYS A N 10
ATOM 11451 C CA . LYS A 1 28 ? 4.217 12.083 -9.149 1.00 0.00 47 LYS A CA 10
ATOM 11452 C C . LYS A 1 28 ? 5.296 11.235 -8.471 1.00 0.00 47 LYS A C 10
ATOM 11453 O O . LYS A 1 28 ? 6.445 11.622 -8.388 1.00 0.00 47 LYS A O 10
ATOM 11472 N N . GLU A 1 29 ? 4.933 10.076 -7.990 1.00 0.00 48 GLU A N 10
ATOM 11473 C CA . GLU A 1 29 ? 5.939 9.196 -7.320 1.00 0.00 48 GLU A CA 10
ATOM 11474 C C . GLU A 1 29 ? 5.274 7.900 -6.853 1.00 0.00 48 GLU A C 10
ATOM 11475 O O . GLU A 1 29 ? 4.076 7.837 -6.684 1.00 0.00 48 GLU A O 10
ATOM 11487 N N . CYS A 1 30 ? 6.037 6.859 -6.647 1.00 0.00 49 CYS A N 10
ATOM 11488 C CA . CYS A 1 30 ? 5.426 5.571 -6.194 1.00 0.00 49 CYS A CA 10
ATOM 11489 C C . CYS A 1 30 ? 6.381 4.821 -5.255 1.00 0.00 49 CYS A C 10
ATOM 11490 O O . CYS A 1 30 ? 7.527 5.189 -5.096 1.00 0.00 49 CYS A O 10
ATOM 11498 N N . LEU A 1 31 ? 5.913 3.766 -4.636 1.00 0.00 50 LEU A N 10
ATOM 11499 C CA . LEU A 1 31 ? 6.787 2.985 -3.714 1.00 0.00 50 LEU A CA 10
ATOM 11500 C C . LEU A 1 31 ? 6.536 1.482 -3.923 1.00 0.00 50 LEU A C 10
ATOM 11501 O O . LEU A 1 31 ? 5.414 1.046 -4.023 1.00 0.00 50 LEU A O 10
ATOM 11517 N N . VAL A 1 32 ? 7.566 0.685 -4.010 1.00 0.00 51 VAL A N 10
ATOM 11518 C CA . VAL A 1 32 ? 7.342 -0.776 -4.235 1.00 0.00 51 VAL A CA 10
ATOM 11519 C C . VAL A 1 32 ? 8.041 -1.624 -3.170 1.00 0.00 51 VAL A C 10
ATOM 11520 O O . VAL A 1 32 ? 9.158 -1.352 -2.775 1.00 0.00 51 VAL A O 10
ATOM 11533 N N . MET A 1 33 ? 7.390 -2.660 -2.709 1.00 0.00 52 MET A N 10
ATOM 11534 C CA . MET A 1 33 ? 8.007 -3.537 -1.681 1.00 0.00 52 MET A CA 10
ATOM 11535 C C . MET A 1 33 ? 7.627 -4.999 -1.951 1.00 0.00 52 MET A C 10
ATOM 11536 O O . MET A 1 33 ? 6.522 -5.304 -2.366 1.00 0.00 52 MET A O 10
ATOM 11550 N N . ARG A 1 34 ? 8.536 -5.899 -1.705 1.00 0.00 53 ARG A N 10
ATOM 11551 C CA . ARG A 1 34 ? 8.252 -7.338 -1.927 1.00 0.00 53 ARG A CA 10
ATOM 11552 C C . ARG A 1 34 ? 9.081 -8.195 -0.965 1.00 0.00 53 ARG A C 10
ATOM 11553 O O . ARG A 1 34 ? 9.293 -9.370 -1.192 1.00 0.00 53 ARG A O 10
ATOM 11574 N N . ASP A 1 35 ? 9.554 -7.615 0.105 1.00 0.00 54 ASP A N 10
ATOM 11575 C CA . ASP A 1 35 ? 10.371 -8.399 1.077 1.00 0.00 54 ASP A CA 10
ATOM 11576 C C . ASP A 1 35 ? 9.635 -8.520 2.417 1.00 0.00 54 ASP A C 10
ATOM 11577 O O . ASP A 1 35 ? 9.908 -7.777 3.339 1.00 0.00 54 ASP A O 10
ATOM 11586 N N . PRO A 1 36 ? 8.721 -9.457 2.482 1.00 0.00 55 PRO A N 10
ATOM 11587 C CA . PRO A 1 36 ? 7.942 -9.677 3.723 1.00 0.00 55 PRO A CA 10
ATOM 11588 C C . PRO A 1 36 ? 8.865 -10.091 4.873 1.00 0.00 55 PRO A C 10
ATOM 11589 O O . PRO A 1 36 ? 9.436 -11.164 4.867 1.00 0.00 55 PRO A O 10
ATOM 11600 N N . LEU A 1 37 ? 9.015 -9.250 5.858 1.00 0.00 56 LEU A N 10
ATOM 11601 C CA . LEU A 1 37 ? 9.895 -9.591 7.001 1.00 0.00 56 LEU A CA 10
ATOM 11602 C C . LEU A 1 37 ? 9.092 -10.323 8.078 1.00 0.00 56 LEU A C 10
ATOM 11603 O O . LEU A 1 37 ? 9.621 -11.098 8.848 1.00 0.00 56 LEU A O 10
ATOM 11619 N N . THR A 1 38 ? 7.812 -10.081 8.125 1.00 0.00 57 THR A N 10
ATOM 11620 C CA . THR A 1 38 ? 6.955 -10.758 9.140 1.00 0.00 57 THR A CA 10
ATOM 11621 C C . THR A 1 38 ? 5.694 -11.314 8.461 1.00 0.00 57 THR A C 10
ATOM 11622 O O . THR A 1 38 ? 5.773 -11.977 7.448 1.00 0.00 57 THR A O 10
ATOM 11633 N N . LYS A 1 39 ? 4.535 -11.050 9.003 1.00 0.00 58 LYS A N 10
ATOM 11634 C CA . LYS A 1 39 ? 3.292 -11.563 8.380 1.00 0.00 58 LYS A CA 10
ATOM 11635 C C . LYS A 1 39 ? 2.462 -10.405 7.817 1.00 0.00 58 LYS A C 10
ATOM 11636 O O . LYS A 1 39 ? 1.249 -10.454 7.790 1.00 0.00 58 LYS A O 10
ATOM 11655 N N . ARG A 1 40 ? 3.108 -9.361 7.374 1.00 0.00 59 ARG A N 10
ATOM 11656 C CA . ARG A 1 40 ? 2.361 -8.197 6.818 1.00 0.00 59 ARG A CA 10
ATOM 11657 C C . ARG A 1 40 ? 2.321 -8.266 5.288 1.00 0.00 59 ARG A C 10
ATOM 11658 O O . ARG A 1 40 ? 2.525 -9.310 4.700 1.00 0.00 59 ARG A O 10
ATOM 11679 N N . SER A 1 41 ? 2.053 -7.163 4.638 1.00 0.00 60 SER A N 10
ATOM 11680 C CA . SER A 1 41 ? 1.993 -7.164 3.146 1.00 0.00 60 SER A CA 10
ATOM 11681 C C . SER A 1 41 ? 3.117 -8.028 2.567 1.00 0.00 60 SER A C 10
ATOM 11682 O O . SER A 1 41 ? 4.100 -8.308 3.225 1.00 0.00 60 SER A O 10
ATOM 11690 N N . ARG A 1 42 ? 2.980 -8.458 1.340 1.00 0.00 61 ARG A N 10
ATOM 11691 C CA . ARG A 1 42 ? 4.041 -9.306 0.725 1.00 0.00 61 ARG A CA 10
ATOM 11692 C C . ARG A 1 42 ? 4.080 -9.101 -0.793 1.00 0.00 61 ARG A C 10
ATOM 11693 O O . ARG A 1 42 ? 4.275 -10.033 -1.547 1.00 0.00 61 ARG A O 10
ATOM 11714 N N . GLY A 1 43 ? 3.897 -7.891 -1.248 1.00 0.00 62 GLY A N 10
ATOM 11715 C CA . GLY A 1 43 ? 3.928 -7.642 -2.716 1.00 0.00 62 GLY A CA 10
ATOM 11716 C C . GLY A 1 43 ? 2.916 -6.554 -3.080 1.00 0.00 62 GLY A C 10
ATOM 11717 O O . GLY A 1 43 ? 1.814 -6.836 -3.518 1.00 0.00 62 GLY A O 10
ATOM 11721 N N . PHE A 1 44 ? 3.279 -5.311 -2.915 1.00 0.00 63 PHE A N 10
ATOM 11722 C CA . PHE A 1 44 ? 2.333 -4.214 -3.269 1.00 0.00 63 PHE A CA 10
ATOM 11723 C C . PHE A 1 44 ? 3.095 -3.022 -3.840 1.00 0.00 63 PHE A C 10
ATOM 11724 O O . PHE A 1 44 ? 4.264 -3.113 -4.162 1.00 0.00 63 PHE A O 10
ATOM 11741 N N . GLY A 1 45 ? 2.445 -1.903 -3.972 1.00 0.00 64 GLY A N 10
ATOM 11742 C CA . GLY A 1 45 ? 3.141 -0.710 -4.530 1.00 0.00 64 GLY A CA 10
ATOM 11743 C C . GLY A 1 45 ? 2.287 0.541 -4.329 1.00 0.00 64 GLY A C 10
ATOM 11744 O O . GLY A 1 45 ? 1.156 0.614 -4.766 1.00 0.00 64 GLY A O 10
ATOM 11748 N N . PHE A 1 46 ? 2.834 1.534 -3.690 1.00 0.00 65 PHE A N 10
ATOM 11749 C CA . PHE A 1 46 ? 2.088 2.798 -3.468 1.00 0.00 65 PHE A CA 10
ATOM 11750 C C . PHE A 1 46 ? 2.267 3.700 -4.690 1.00 0.00 65 PHE A C 10
ATOM 11751 O O . PHE A 1 46 ? 3.252 3.606 -5.393 1.00 0.00 65 PHE A O 10
ATOM 11768 N N . VAL A 1 47 ? 1.328 4.559 -4.974 1.00 0.00 66 VAL A N 10
ATOM 11769 C CA . VAL A 1 47 ? 1.485 5.427 -6.177 1.00 0.00 66 VAL A CA 10
ATOM 11770 C C . VAL A 1 47 ? 0.780 6.776 -5.996 1.00 0.00 66 VAL A C 10
ATOM 11771 O O . VAL A 1 47 ? -0.422 6.877 -6.102 1.00 0.00 66 VAL A O 10
ATOM 11784 N N . THR A 1 48 ? 1.524 7.817 -5.751 1.00 0.00 67 THR A N 10
ATOM 11785 C CA . THR A 1 48 ? 0.897 9.158 -5.597 1.00 0.00 67 THR A CA 10
ATOM 11786 C C . THR A 1 48 ? 0.778 9.818 -6.975 1.00 0.00 67 THR A C 10
ATOM 11787 O O . THR A 1 48 ? 1.745 9.935 -7.701 1.00 0.00 67 THR A O 10
ATOM 11798 N N . PHE A 1 49 ? -0.396 10.242 -7.347 1.00 0.00 68 PHE A N 10
ATOM 11799 C CA . PHE A 1 49 ? -0.563 10.879 -8.683 1.00 0.00 68 PHE A CA 10
ATOM 11800 C C . PHE A 1 49 ? -0.483 12.404 -8.550 1.00 0.00 68 PHE A C 10
ATOM 11801 O O . PHE A 1 49 ? 0.074 12.925 -7.604 1.00 0.00 68 PHE A O 10
ATOM 11818 N N . MET A 1 50 ? -1.039 13.124 -9.488 1.00 0.00 69 MET A N 10
ATOM 11819 C CA . MET A 1 50 ? -0.996 14.614 -9.407 1.00 0.00 69 MET A CA 10
ATOM 11820 C C . MET A 1 50 ? -1.883 15.229 -10.494 1.00 0.00 69 MET A C 10
ATOM 11821 O O . MET A 1 50 ? -1.547 16.236 -11.086 1.00 0.00 69 MET A O 10
ATOM 11835 N N . ASP A 1 51 ? -3.014 14.633 -10.759 1.00 0.00 70 ASP A N 10
ATOM 11836 C CA . ASP A 1 51 ? -3.922 15.185 -11.806 1.00 0.00 70 ASP A CA 10
ATOM 11837 C C . ASP A 1 51 ? -5.382 14.892 -11.445 1.00 0.00 70 ASP A C 10
ATOM 11838 O O . ASP A 1 51 ? -5.763 14.920 -10.290 1.00 0.00 70 ASP A O 10
ATOM 11847 N N . GLN A 1 52 ? -6.201 14.609 -12.420 1.00 0.00 71 GLN A N 10
ATOM 11848 C CA . GLN A 1 52 ? -7.634 14.312 -12.129 1.00 0.00 71 GLN A CA 10
ATOM 11849 C C . GLN A 1 52 ? -8.054 13.016 -12.824 1.00 0.00 71 GLN A C 10
ATOM 11850 O O . GLN A 1 52 ? -8.069 11.957 -12.228 1.00 0.00 71 GLN A O 10
ATOM 11864 N N . ALA A 1 53 ? -8.395 13.089 -14.082 1.00 0.00 72 ALA A N 10
ATOM 11865 C CA . ALA A 1 53 ? -8.812 11.858 -14.811 1.00 0.00 72 ALA A CA 10
ATOM 11866 C C . ALA A 1 53 ? -7.850 10.710 -14.497 1.00 0.00 72 ALA A C 10
ATOM 11867 O O . ALA A 1 53 ? -8.236 9.559 -14.444 1.00 0.00 72 ALA A O 10
ATOM 11874 N N . GLY A 1 54 ? -6.598 11.016 -14.286 1.00 0.00 73 GLY A N 10
ATOM 11875 C CA . GLY A 1 54 ? -5.611 9.944 -13.972 1.00 0.00 73 GLY A CA 10
ATOM 11876 C C . GLY A 1 54 ? -6.219 8.976 -12.956 1.00 0.00 73 GLY A C 10
ATOM 11877 O O . GLY A 1 54 ? -6.085 7.774 -13.072 1.00 0.00 73 GLY A O 10
ATOM 11881 N N . VAL A 1 55 ? -6.889 9.490 -11.960 1.00 0.00 74 VAL A N 10
ATOM 11882 C CA . VAL A 1 55 ? -7.506 8.594 -10.940 1.00 0.00 74 VAL A CA 10
ATOM 11883 C C . VAL A 1 55 ? -8.596 7.736 -11.583 1.00 0.00 74 VAL A C 10
ATOM 11884 O O . VAL A 1 55 ? -8.573 6.523 -11.504 1.00 0.00 74 VAL A O 10
ATOM 11897 N N . ASP A 1 56 ? -9.553 8.356 -12.221 1.00 0.00 75 ASP A N 10
ATOM 11898 C CA . ASP A 1 56 ? -10.646 7.578 -12.872 1.00 0.00 75 ASP A CA 10
ATOM 11899 C C . ASP A 1 56 ? -10.071 6.351 -13.581 1.00 0.00 75 ASP A C 10
ATOM 11900 O O . ASP A 1 56 ? -10.631 5.273 -13.535 1.00 0.00 75 ASP A O 10
ATOM 11909 N N . LYS A 1 57 ? -8.957 6.509 -14.233 1.00 0.00 76 LYS A N 10
ATOM 11910 C CA . LYS A 1 57 ? -8.341 5.356 -14.946 1.00 0.00 76 LYS A CA 10
ATOM 11911 C C . LYS A 1 57 ? -7.737 4.375 -13.940 1.00 0.00 76 LYS A C 10
ATOM 11912 O O . LYS A 1 57 ? -7.942 3.180 -14.028 1.00 0.00 76 LYS A O 10
ATOM 11931 N N . VAL A 1 58 ? -7.002 4.864 -12.980 1.00 0.00 77 VAL A N 10
ATOM 11932 C CA . VAL A 1 58 ? -6.402 3.957 -11.976 1.00 0.00 77 VAL A CA 10
ATOM 11933 C C . VAL A 1 58 ? -7.490 3.072 -11.362 1.00 0.00 77 VAL A C 10
ATOM 11934 O O . VAL A 1 58 ? -7.528 1.880 -11.589 1.00 0.00 77 VAL A O 10
ATOM 11947 N N . LEU A 1 59 ? -8.385 3.642 -10.599 1.00 0.00 78 LEU A N 10
ATOM 11948 C CA . LEU A 1 59 ? -9.469 2.816 -10.001 1.00 0.00 78 LEU A CA 10
ATOM 11949 C C . LEU A 1 59 ? -10.048 1.894 -11.073 1.00 0.00 78 LEU A C 10
ATOM 11950 O O . LEU A 1 59 ? -10.345 0.744 -10.815 1.00 0.00 78 LEU A O 10
ATOM 11966 N N . ALA A 1 60 ? -10.193 2.374 -12.281 1.00 0.00 79 ALA A N 10
ATOM 11967 C CA . ALA A 1 60 ? -10.730 1.498 -13.354 1.00 0.00 79 ALA A CA 10
ATOM 11968 C C . ALA A 1 60 ? -9.969 0.172 -13.338 1.00 0.00 79 ALA A C 10
ATOM 11969 O O . ALA A 1 60 ? -10.461 -0.849 -13.776 1.00 0.00 79 ALA A O 10
ATOM 11976 N N . GLN A 1 61 ? -8.767 0.187 -12.823 1.00 0.00 80 GLN A N 10
ATOM 11977 C CA . GLN A 1 61 ? -7.955 -1.061 -12.756 1.00 0.00 80 GLN A CA 10
ATOM 11978 C C . GLN A 1 61 ? -7.921 -1.583 -11.328 1.00 0.00 80 GLN A C 10
ATOM 11979 O O . GLN A 1 61 ? -6.996 -2.258 -10.922 1.00 0.00 80 GLN A O 10
ATOM 11993 N N . SER A 1 62 ? -8.938 -1.299 -10.569 1.00 0.00 81 SER A N 10
ATOM 11994 C CA . SER A 1 62 ? -8.982 -1.800 -9.179 1.00 0.00 81 SER A CA 10
ATOM 11995 C C . SER A 1 62 ? -8.969 -3.333 -9.197 1.00 0.00 81 SER A C 10
ATOM 11996 O O . SER A 1 62 ? -8.802 -3.978 -8.182 1.00 0.00 81 SER A O 10
ATOM 12004 N N . ARG A 1 63 ? -9.143 -3.918 -10.358 1.00 0.00 82 ARG A N 10
ATOM 12005 C CA . ARG A 1 63 ? -9.137 -5.397 -10.469 1.00 0.00 82 ARG A CA 10
ATOM 12006 C C . ARG A 1 63 ? -7.857 -5.862 -11.171 1.00 0.00 82 ARG A C 10
ATOM 12007 O O . ARG A 1 63 ? -7.738 -7.005 -11.567 1.00 0.00 82 ARG A O 10
ATOM 12028 N N . HIS A 1 64 ? -6.921 -4.965 -11.340 1.00 0.00 83 HIS A N 10
ATOM 12029 C CA . HIS A 1 64 ? -5.635 -5.285 -12.030 1.00 0.00 83 HIS A CA 10
ATOM 12030 C C . HIS A 1 64 ? -5.277 -6.770 -11.990 1.00 0.00 83 HIS A C 10
ATOM 12031 O O . HIS A 1 64 ? -4.507 -7.207 -11.158 1.00 0.00 83 HIS A O 10
ATOM 12045 N N . GLU A 1 65 ? -5.782 -7.537 -12.910 1.00 0.00 84 GLU A N 10
ATOM 12046 C CA . GLU A 1 65 ? -5.416 -8.977 -12.956 1.00 0.00 84 GLU A CA 10
ATOM 12047 C C . GLU A 1 65 ? -4.483 -9.193 -14.141 1.00 0.00 84 GLU A C 10
ATOM 12048 O O . GLU A 1 65 ? -4.820 -8.908 -15.272 1.00 0.00 84 GLU A O 10
ATOM 12060 N N . LEU A 1 66 ? -3.308 -9.684 -13.887 1.00 0.00 85 LEU A N 10
ATOM 12061 C CA . LEU A 1 66 ? -2.349 -9.907 -14.994 1.00 0.00 85 LEU A CA 10
ATOM 12062 C C . LEU A 1 66 ? -1.562 -11.194 -14.752 1.00 0.00 85 LEU A C 10
ATOM 12063 O O . LEU A 1 66 ? -2.042 -12.275 -15.028 1.00 0.00 85 LEU A O 10
ATOM 12079 N N . ASP A 1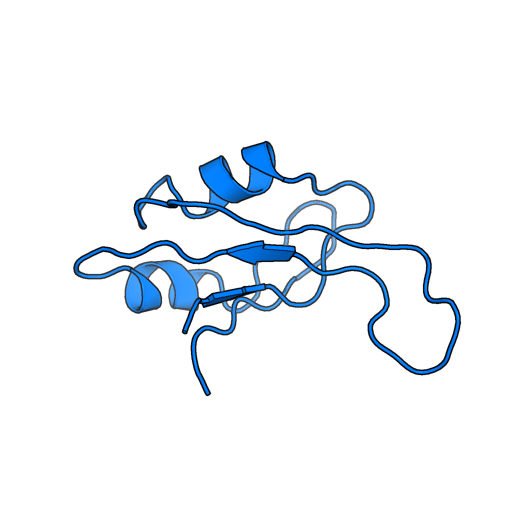 67 ? -0.375 -11.106 -14.225 1.00 0.00 86 ASP A N 10
ATOM 12080 C CA . ASP A 1 67 ? 0.400 -12.333 -13.954 1.00 0.00 86 ASP A CA 10
ATOM 12081 C C . ASP A 1 67 ? -0.263 -13.088 -12.806 1.00 0.00 86 ASP A C 10
ATOM 12082 O O . ASP A 1 67 ? 0.357 -13.377 -11.803 1.00 0.00 86 ASP A O 10
ATOM 12091 N N . SER A 1 68 ? -1.529 -13.402 -12.942 1.00 0.00 87 SER A N 10
ATOM 12092 C CA . SER A 1 68 ? -2.244 -14.128 -11.858 1.00 0.00 87 SER A CA 10
ATOM 12093 C C . SER A 1 68 ? -2.447 -13.208 -10.653 1.00 0.00 87 SER A C 10
ATOM 12094 O O . SER A 1 68 ? -2.855 -13.641 -9.594 1.00 0.00 87 SER A O 10
ATOM 12102 N N . LYS A 1 69 ? -2.145 -11.945 -10.796 1.00 0.00 88 LYS A N 10
ATOM 12103 C CA . LYS A 1 69 ? -2.301 -11.013 -9.662 1.00 0.00 88 LYS A CA 10
ATOM 12104 C C . LYS A 1 69 ? -3.439 -10.034 -9.923 1.00 0.00 88 LYS A C 10
ATOM 12105 O O . LYS A 1 69 ? -3.335 -9.165 -10.761 1.00 0.00 88 LYS A O 10
ATOM 12124 N N . THR A 1 70 ? -4.504 -10.142 -9.189 1.00 0.00 89 THR A N 10
ATOM 12125 C CA . THR A 1 70 ? -5.628 -9.185 -9.372 1.00 0.00 89 THR A CA 10
ATOM 12126 C C . THR A 1 70 ? -5.389 -7.990 -8.453 1.00 0.00 89 THR A C 10
ATOM 12127 O O . THR A 1 70 ? -6.134 -7.747 -7.525 1.00 0.00 89 THR A O 10
ATOM 12138 N N . ILE A 1 71 ? -4.323 -7.268 -8.689 1.00 0.00 90 ILE A N 10
ATOM 12139 C CA . ILE A 1 71 ? -3.996 -6.101 -7.814 1.00 0.00 90 ILE A CA 10
ATOM 12140 C C . ILE A 1 71 ? -5.259 -5.302 -7.504 1.00 0.00 90 ILE A C 10
ATOM 12141 O O . ILE A 1 71 ? -6.322 -5.548 -8.038 1.00 0.00 90 ILE A O 10
ATOM 12157 N N . ASP A 1 72 ? -5.146 -4.344 -6.635 1.00 0.00 91 ASP A N 10
ATOM 12158 C CA . ASP A 1 72 ? -6.329 -3.533 -6.265 1.00 0.00 91 ASP A CA 10
ATOM 12159 C C . ASP A 1 72 ? -5.933 -2.078 -6.017 1.00 0.00 91 ASP A C 10
ATOM 12160 O O . ASP A 1 72 ? -5.844 -1.652 -4.883 1.00 0.00 91 ASP A O 10
ATOM 12169 N N . PRO A 1 73 ? -5.715 -1.352 -7.078 1.00 0.00 92 PRO A N 10
ATOM 12170 C CA . PRO A 1 73 ? -5.337 0.072 -6.951 1.00 0.00 92 PRO A CA 10
ATOM 12171 C C . PRO A 1 73 ? -6.341 0.804 -6.059 1.00 0.00 92 PRO A C 10
ATOM 12172 O O . PRO A 1 73 ? -7.486 0.979 -6.421 1.00 0.00 92 PRO A O 10
ATOM 12183 N N . LYS A 1 74 ? -5.930 1.244 -4.906 1.00 0.00 93 LYS A N 10
ATOM 12184 C CA . LYS A 1 74 ? -6.889 1.973 -4.025 1.00 0.00 93 LYS A CA 10
ATOM 12185 C C . LYS A 1 74 ? -6.531 3.457 -3.956 1.00 0.00 93 LYS A C 10
ATOM 12186 O O . LYS A 1 74 ? -5.580 3.872 -3.327 1.00 0.00 93 LYS A O 10
ATOM 12205 N N . VAL A 1 75 ? -7.294 4.258 -4.619 1.00 0.00 94 VAL A N 10
ATOM 12206 C CA . VAL A 1 75 ? -7.019 5.718 -4.616 1.00 0.00 94 VAL A CA 10
ATOM 12207 C C . VAL A 1 75 ? -7.911 6.427 -3.593 1.00 0.00 94 VAL A C 10
ATOM 12208 O O . VAL A 1 75 ? -9.108 6.226 -3.555 1.00 0.00 94 VAL A O 10
ATOM 12221 N N . ALA A 1 76 ? -7.337 7.252 -2.760 1.00 0.00 95 ALA A N 10
ATOM 12222 C CA . ALA A 1 76 ? -8.155 7.966 -1.737 1.00 0.00 95 ALA A CA 10
ATOM 12223 C C . ALA A 1 76 ? -7.492 9.290 -1.349 1.00 0.00 95 ALA A C 10
ATOM 12224 O O . ALA A 1 76 ? -6.357 9.552 -1.694 1.00 0.00 95 ALA A O 10
ATOM 12231 N N . PHE A 1 77 ? -8.194 10.123 -0.628 1.00 0.00 96 PHE A N 10
ATOM 12232 C CA . PHE A 1 77 ? -7.607 11.430 -0.211 1.00 0.00 96 PHE A CA 10
ATOM 12233 C C . PHE A 1 77 ? -7.537 11.509 1.319 1.00 0.00 96 PHE A C 10
ATOM 12234 O O . PHE A 1 77 ? -8.401 12.090 1.946 1.00 0.00 96 PHE A O 10
ATOM 12251 N N . CYS A 1 1 ? -1.294 14.444 -1.323 1.00 0.00 20 CYS A N 11
ATOM 12252 C CA . CYS A 1 1 ? -1.783 13.055 -1.082 1.00 0.00 20 CYS A CA 11
ATOM 12253 C C . CYS A 1 1 ? -1.199 12.098 -2.124 1.00 0.00 20 CYS A C 11
ATOM 12254 O O . CYS A 1 1 ? -0.329 12.457 -2.894 1.00 0.00 20 CYS A O 11
ATOM 12264 N N . LYS A 1 2 ? -1.672 10.882 -2.154 1.00 0.00 21 LYS A N 11
ATOM 12265 C CA . LYS A 1 2 ? -1.145 9.899 -3.144 1.00 0.00 21 LYS A CA 11
ATOM 12266 C C . LYS A 1 2 ? -2.033 8.651 -3.172 1.00 0.00 21 LYS A C 11
ATOM 12267 O O . LYS A 1 2 ? -3.065 8.601 -2.533 1.00 0.00 21 LYS A O 11
ATOM 12286 N N . MET A 1 3 ? -1.642 7.640 -3.900 1.00 0.00 22 MET A N 11
ATOM 12287 C CA . MET A 1 3 ? -2.473 6.402 -3.952 1.00 0.00 22 MET A CA 11
ATOM 12288 C C . MET A 1 3 ? -1.656 5.196 -3.468 1.00 0.00 22 MET A C 11
ATOM 12289 O O . MET A 1 3 ? -0.536 5.332 -3.016 1.00 0.00 22 MET A O 11
ATOM 12303 N N . PHE A 1 4 ? -2.211 4.018 -3.565 1.00 0.00 23 PHE A N 11
ATOM 12304 C CA . PHE A 1 4 ? -1.471 2.805 -3.120 1.00 0.00 23 PHE A CA 11
ATOM 12305 C C . PHE A 1 4 ? -1.926 1.604 -3.946 1.00 0.00 23 PHE A C 11
ATOM 12306 O O . PHE A 1 4 ? -3.081 1.487 -4.304 1.00 0.00 23 PHE A O 11
ATOM 12323 N N . ILE A 1 5 ? -1.034 0.706 -4.248 1.00 0.00 24 ILE A N 11
ATOM 12324 C CA . ILE A 1 5 ? -1.430 -0.486 -5.045 1.00 0.00 24 ILE A CA 11
ATOM 12325 C C . ILE A 1 5 ? -1.436 -1.726 -4.142 1.00 0.00 24 ILE A C 11
ATOM 12326 O O . ILE A 1 5 ? -0.496 -1.982 -3.416 1.00 0.00 24 ILE A O 11
ATOM 12342 N N . GLY A 1 6 ? -2.508 -2.476 -4.156 1.00 0.00 25 GLY A N 11
ATOM 12343 C CA . GLY A 1 6 ? -2.595 -3.676 -3.270 1.00 0.00 25 GLY A CA 11
ATOM 12344 C C . GLY A 1 6 ? -2.543 -4.968 -4.082 1.00 0.00 25 GLY A C 11
ATOM 12345 O O . GLY A 1 6 ? -3.065 -5.052 -5.175 1.00 0.00 25 GLY A O 11
ATOM 12349 N N . GLY A 1 7 ? -1.927 -5.984 -3.537 1.00 0.00 26 GLY A N 11
ATOM 12350 C CA . GLY A 1 7 ? -1.839 -7.287 -4.253 1.00 0.00 26 GLY A CA 11
ATOM 12351 C C . GLY A 1 7 ? -1.108 -7.091 -5.575 1.00 0.00 26 GLY A C 11
ATOM 12352 O O . GLY A 1 7 ? -1.408 -7.726 -6.566 1.00 0.00 26 GLY A O 11
ATOM 12356 N N . LEU A 1 8 ? -0.155 -6.208 -5.596 1.00 0.00 27 LEU A N 11
ATOM 12357 C CA . LEU A 1 8 ? 0.595 -5.956 -6.848 1.00 0.00 27 LEU A CA 11
ATOM 12358 C C . LEU A 1 8 ? 1.550 -7.117 -7.129 1.00 0.00 27 LEU A C 11
ATOM 12359 O O . LEU A 1 8 ? 2.072 -7.736 -6.223 1.00 0.00 27 LEU A O 11
ATOM 12375 N N . SER A 1 9 ? 1.768 -7.420 -8.377 1.00 0.00 28 SER A N 11
ATOM 12376 C CA . SER A 1 9 ? 2.683 -8.545 -8.726 1.00 0.00 28 SER A CA 11
ATOM 12377 C C . SER A 1 9 ? 3.896 -8.550 -7.796 1.00 0.00 28 SER A C 11
ATOM 12378 O O . SER A 1 9 ? 4.513 -7.529 -7.559 1.00 0.00 28 SER A O 11
ATOM 12386 N N . TRP A 1 10 ? 4.242 -9.689 -7.263 1.00 0.00 29 TRP A N 11
ATOM 12387 C CA . TRP A 1 10 ? 5.413 -9.755 -6.345 1.00 0.00 29 TRP A CA 11
ATOM 12388 C C . TRP A 1 10 ? 6.724 -9.700 -7.140 1.00 0.00 29 TRP A C 11
ATOM 12389 O O . TRP A 1 10 ? 7.799 -9.848 -6.592 1.00 0.00 29 TRP A O 11
ATOM 12410 N N . GLN A 1 11 ? 6.644 -9.487 -8.427 1.00 0.00 30 GLN A N 11
ATOM 12411 C CA . GLN A 1 11 ? 7.873 -9.418 -9.250 1.00 0.00 30 GLN A CA 11
ATOM 12412 C C . GLN A 1 11 ? 7.928 -8.098 -10.020 1.00 0.00 30 GLN A C 11
ATOM 12413 O O . GLN A 1 11 ? 8.940 -7.732 -10.584 1.00 0.00 30 GLN A O 11
ATOM 12427 N N . THR A 1 12 ? 6.840 -7.394 -10.052 1.00 0.00 31 THR A N 11
ATOM 12428 C CA . THR A 1 12 ? 6.801 -6.104 -10.787 1.00 0.00 31 THR A CA 11
ATOM 12429 C C . THR A 1 12 ? 7.928 -5.189 -10.315 1.00 0.00 31 THR A C 11
ATOM 12430 O O . THR A 1 12 ? 8.822 -5.602 -9.602 1.00 0.00 31 THR A O 11
ATOM 12441 N N . THR A 1 13 ? 7.887 -3.947 -10.702 1.00 0.00 32 THR A N 11
ATOM 12442 C CA . THR A 1 13 ? 8.951 -2.998 -10.268 1.00 0.00 32 THR A CA 11
ATOM 12443 C C . THR A 1 13 ? 8.348 -1.607 -10.055 1.00 0.00 32 THR A C 11
ATOM 12444 O O . THR A 1 13 ? 7.174 -1.390 -10.286 1.00 0.00 32 THR A O 11
ATOM 12455 N N . GLN A 1 14 ? 9.129 -0.669 -9.598 1.00 0.00 33 GLN A N 11
ATOM 12456 C CA . GLN A 1 14 ? 8.583 0.691 -9.352 1.00 0.00 33 GLN A CA 11
ATOM 12457 C C . GLN A 1 14 ? 8.300 1.414 -10.663 1.00 0.00 33 GLN A C 11
ATOM 12458 O O . GLN A 1 14 ? 7.162 1.596 -11.038 1.00 0.00 33 GLN A O 11
ATOM 12472 N N . GLU A 1 15 ? 9.311 1.841 -11.366 1.00 0.00 34 GLU A N 11
ATOM 12473 C CA . GLU A 1 15 ? 9.042 2.553 -12.642 1.00 0.00 34 GLU A CA 11
ATOM 12474 C C . GLU A 1 15 ? 8.000 1.784 -13.441 1.00 0.00 34 GLU A C 11
ATOM 12475 O O . GLU A 1 15 ? 6.987 2.322 -13.829 1.00 0.00 34 GLU A O 11
ATOM 12487 N N . GLY A 1 16 ? 8.223 0.521 -13.660 1.00 0.00 35 GLY A N 11
ATOM 12488 C CA . GLY A 1 16 ? 7.220 -0.285 -14.406 1.00 0.00 35 GLY A CA 11
ATOM 12489 C C . GLY A 1 16 ? 5.848 0.023 -13.823 1.00 0.00 35 GLY A C 11
ATOM 12490 O O . GLY A 1 16 ? 4.849 0.054 -14.519 1.00 0.00 35 GLY A O 11
ATOM 12494 N N . LEU A 1 17 ? 5.793 0.295 -12.548 1.00 0.00 36 LEU A N 11
ATOM 12495 C CA . LEU A 1 17 ? 4.500 0.637 -11.936 1.00 0.00 36 LEU A CA 11
ATOM 12496 C C . LEU A 1 17 ? 4.191 2.094 -12.294 1.00 0.00 36 LEU A C 11
ATOM 12497 O O . LEU A 1 17 ? 3.070 2.447 -12.601 1.00 0.00 36 LEU A O 11
ATOM 12513 N N . ARG A 1 18 ? 5.191 2.936 -12.282 1.00 0.00 37 ARG A N 11
ATOM 12514 C CA . ARG A 1 18 ? 4.966 4.355 -12.651 1.00 0.00 37 ARG A CA 11
ATOM 12515 C C . ARG A 1 18 ? 4.453 4.404 -14.076 1.00 0.00 37 ARG A C 11
ATOM 12516 O O . ARG A 1 18 ? 3.760 5.312 -14.485 1.00 0.00 37 ARG A O 11
ATOM 12537 N N . GLU A 1 19 ? 4.798 3.407 -14.821 1.00 0.00 38 GLU A N 11
ATOM 12538 C CA . GLU A 1 19 ? 4.355 3.327 -16.229 1.00 0.00 38 GLU A CA 11
ATOM 12539 C C . GLU A 1 19 ? 2.976 2.687 -16.273 1.00 0.00 38 GLU A C 11
ATOM 12540 O O . GLU A 1 19 ? 2.235 2.837 -17.225 1.00 0.00 38 GLU A O 11
ATOM 12552 N N . TYR A 1 20 ? 2.628 1.964 -15.244 1.00 0.00 39 TYR A N 11
ATOM 12553 C CA . TYR A 1 20 ? 1.295 1.305 -15.233 1.00 0.00 39 TYR A CA 11
ATOM 12554 C C . TYR A 1 20 ? 0.205 2.301 -14.842 1.00 0.00 39 TYR A C 11
ATOM 12555 O O . TYR A 1 20 ? -0.950 2.137 -15.177 1.00 0.00 39 TYR A O 11
ATOM 12573 N N . PHE A 1 21 ? 0.565 3.334 -14.137 1.00 0.00 40 PHE A N 11
ATOM 12574 C CA . PHE A 1 21 ? -0.446 4.344 -13.725 1.00 0.00 40 PHE A CA 11
ATOM 12575 C C . PHE A 1 21 ? -0.134 5.671 -14.410 1.00 0.00 40 PHE A C 11
ATOM 12576 O O . PHE A 1 21 ? -0.978 6.536 -14.534 1.00 0.00 40 PHE A O 11
ATOM 12593 N N . GLY A 1 22 ? 1.075 5.825 -14.873 1.00 0.00 41 GLY A N 11
ATOM 12594 C CA . GLY A 1 22 ? 1.446 7.084 -15.572 1.00 0.00 41 GLY A CA 11
ATOM 12595 C C . GLY A 1 22 ? 0.914 7.025 -17.005 1.00 0.00 41 GLY A C 11
ATOM 12596 O O . GLY A 1 22 ? 1.023 7.972 -17.759 1.00 0.00 41 GLY A O 11
ATOM 12600 N N . GLN A 1 23 ? 0.335 5.916 -17.385 1.00 0.00 42 GLN A N 11
ATOM 12601 C CA . GLN A 1 23 ? -0.205 5.787 -18.761 1.00 0.00 42 GLN A CA 11
ATOM 12602 C C . GLN A 1 23 ? -1.412 6.707 -18.938 1.00 0.00 42 GLN A C 11
ATOM 12603 O O . GLN A 1 23 ? -1.467 7.508 -19.851 1.00 0.00 42 GLN A O 11
ATOM 12617 N N . PHE A 1 24 ? -2.378 6.606 -18.066 1.00 0.00 43 PHE A N 11
ATOM 12618 C CA . PHE A 1 24 ? -3.575 7.490 -18.187 1.00 0.00 43 PHE A CA 11
ATOM 12619 C C . PHE A 1 24 ? -3.459 8.673 -17.225 1.00 0.00 43 PHE A C 11
ATOM 12620 O O . PHE A 1 24 ? -4.394 9.424 -17.034 1.00 0.00 43 PHE A O 11
ATOM 12637 N N . GLY A 1 25 ? -2.316 8.845 -16.615 1.00 0.00 44 GLY A N 11
ATOM 12638 C CA . GLY A 1 25 ? -2.147 9.982 -15.667 1.00 0.00 44 GLY A CA 11
ATOM 12639 C C . GLY A 1 25 ? -0.675 10.395 -15.613 1.00 0.00 44 GLY A C 11
ATOM 12640 O O . GLY A 1 25 ? -0.077 10.738 -16.614 1.00 0.00 44 GLY A O 11
ATOM 12644 N N . GLU A 1 26 ? -0.087 10.358 -14.450 1.00 0.00 45 GLU A N 11
ATOM 12645 C CA . GLU A 1 26 ? 1.342 10.740 -14.318 1.00 0.00 45 GLU A CA 11
ATOM 12646 C C . GLU A 1 26 ? 1.832 10.422 -12.904 1.00 0.00 45 GLU A C 11
ATOM 12647 O O . GLU A 1 26 ? 1.314 10.928 -11.929 1.00 0.00 45 GLU A O 11
ATOM 12659 N N . VAL A 1 27 ? 2.815 9.573 -12.786 1.00 0.00 46 VAL A N 11
ATOM 12660 C CA . VAL A 1 27 ? 3.323 9.207 -11.434 1.00 0.00 46 VAL A CA 11
ATOM 12661 C C . VAL A 1 27 ? 4.500 10.096 -11.028 1.00 0.00 46 VAL A C 11
ATOM 12662 O O . VAL A 1 27 ? 5.499 10.177 -11.714 1.00 0.00 46 VAL A O 11
ATOM 12675 N N . LYS A 1 28 ? 4.392 10.752 -9.903 1.00 0.00 47 LYS A N 11
ATOM 12676 C CA . LYS A 1 28 ? 5.505 11.624 -9.434 1.00 0.00 47 LYS A CA 11
ATOM 12677 C C . LYS A 1 28 ? 6.490 10.790 -8.611 1.00 0.00 47 LYS A C 11
ATOM 12678 O O . LYS A 1 28 ? 7.677 11.046 -8.592 1.00 0.00 47 LYS A O 11
ATOM 12697 N N . GLU A 1 29 ? 5.997 9.789 -7.934 1.00 0.00 48 GLU A N 11
ATOM 12698 C CA . GLU A 1 29 ? 6.887 8.922 -7.111 1.00 0.00 48 GLU A CA 11
ATOM 12699 C C . GLU A 1 29 ? 6.093 7.721 -6.587 1.00 0.00 48 GLU A C 11
ATOM 12700 O O . GLU A 1 29 ? 4.895 7.795 -6.398 1.00 0.00 48 GLU A O 11
ATOM 12712 N N . CYS A 1 30 ? 6.743 6.612 -6.361 1.00 0.00 49 CYS A N 11
ATOM 12713 C CA . CYS A 1 30 ? 6.009 5.412 -5.861 1.00 0.00 49 CYS A CA 11
ATOM 12714 C C . CYS A 1 30 ? 6.916 4.557 -4.974 1.00 0.00 49 CYS A C 11
ATOM 12715 O O . CYS A 1 30 ? 8.116 4.745 -4.933 1.00 0.00 49 CYS A O 11
ATOM 12723 N N . LEU A 1 31 ? 6.353 3.613 -4.267 1.00 0.00 50 LEU A N 11
ATOM 12724 C CA . LEU A 1 31 ? 7.190 2.747 -3.392 1.00 0.00 50 LEU A CA 11
ATOM 12725 C C . LEU A 1 31 ? 6.663 1.304 -3.403 1.00 0.00 50 LEU A C 11
ATOM 12726 O O . LEU A 1 31 ? 5.527 1.042 -3.081 1.00 0.00 50 LEU A O 11
ATOM 12742 N N . VAL A 1 32 ? 7.491 0.367 -3.764 1.00 0.00 51 VAL A N 11
ATOM 12743 C CA . VAL A 1 32 ? 7.042 -1.058 -3.791 1.00 0.00 51 VAL A CA 11
ATOM 12744 C C . VAL A 1 32 ? 7.629 -1.823 -2.606 1.00 0.00 51 VAL A C 11
ATOM 12745 O O . VAL A 1 32 ? 8.784 -1.668 -2.264 1.00 0.00 51 VAL A O 11
ATOM 12758 N N . MET A 1 33 ? 6.838 -2.645 -1.972 1.00 0.00 52 MET A N 11
ATOM 12759 C CA . MET A 1 33 ? 7.346 -3.412 -0.809 1.00 0.00 52 MET A CA 11
ATOM 12760 C C . MET A 1 33 ? 6.911 -4.881 -0.916 1.00 0.00 52 MET A C 11
ATOM 12761 O O . MET A 1 33 ? 5.858 -5.196 -1.442 1.00 0.00 52 MET A O 11
ATOM 12775 N N . ARG A 1 34 ? 7.718 -5.769 -0.409 1.00 0.00 53 ARG A N 11
ATOM 12776 C CA . ARG A 1 34 ? 7.381 -7.210 -0.458 1.00 0.00 53 ARG A CA 11
ATOM 12777 C C . ARG A 1 34 ? 7.665 -7.859 0.899 1.00 0.00 53 ARG A C 11
ATOM 12778 O O . ARG A 1 34 ? 6.913 -8.687 1.373 1.00 0.00 53 ARG A O 11
ATOM 12799 N N . ASP A 1 35 ? 8.747 -7.485 1.528 1.00 0.00 54 ASP A N 11
ATOM 12800 C CA . ASP A 1 35 ? 9.081 -8.077 2.854 1.00 0.00 54 ASP A CA 11
ATOM 12801 C C . ASP A 1 35 ? 7.856 -8.021 3.774 1.00 0.00 54 ASP A C 11
ATOM 12802 O O . ASP A 1 35 ? 6.993 -7.183 3.599 1.00 0.00 54 ASP A O 11
ATOM 12811 N N . PRO A 1 36 ? 7.814 -8.919 4.727 1.00 0.00 55 PRO A N 11
ATOM 12812 C CA . PRO A 1 36 ? 6.679 -8.969 5.675 1.00 0.00 55 PRO A CA 11
ATOM 12813 C C . PRO A 1 36 ? 6.600 -7.684 6.504 1.00 0.00 55 PRO A C 11
ATOM 12814 O O . PRO A 1 36 ? 7.583 -7.219 7.046 1.00 0.00 55 PRO A O 11
ATOM 12825 N N . LEU A 1 37 ? 5.432 -7.109 6.609 1.00 0.00 56 LEU A N 11
ATOM 12826 C CA . LEU A 1 37 ? 5.282 -5.864 7.397 1.00 0.00 56 LEU A CA 11
ATOM 12827 C C . LEU A 1 37 ? 4.959 -6.194 8.856 1.00 0.00 56 LEU A C 11
ATOM 12828 O O . LEU A 1 37 ? 5.294 -5.454 9.759 1.00 0.00 56 LEU A O 11
ATOM 12844 N N . THR A 1 38 ? 4.311 -7.302 9.093 1.00 0.00 57 THR A N 11
ATOM 12845 C CA . THR A 1 38 ? 3.966 -7.678 10.495 1.00 0.00 57 THR A CA 11
ATOM 12846 C C . THR A 1 38 ? 4.392 -9.121 10.776 1.00 0.00 57 THR A C 11
ATOM 12847 O O . THR A 1 38 ? 4.850 -9.445 11.854 1.00 0.00 57 THR A O 11
ATOM 12858 N N . LYS A 1 39 ? 4.254 -9.988 9.812 1.00 0.00 58 LYS A N 11
ATOM 12859 C CA . LYS A 1 39 ? 4.662 -11.402 10.018 1.00 0.00 58 LYS A CA 11
ATOM 12860 C C . LYS A 1 39 ? 4.681 -12.162 8.686 1.00 0.00 58 LYS A C 11
ATOM 12861 O O . LYS A 1 39 ? 5.469 -13.067 8.494 1.00 0.00 58 LYS A O 11
ATOM 12880 N N . ARG A 1 40 ? 3.827 -11.807 7.764 1.00 0.00 59 ARG A N 11
ATOM 12881 C CA . ARG A 1 40 ? 3.807 -12.508 6.458 1.00 0.00 59 ARG A CA 11
ATOM 12882 C C . ARG A 1 40 ? 3.973 -11.494 5.323 1.00 0.00 59 ARG A C 11
ATOM 12883 O O . ARG A 1 40 ? 4.118 -10.312 5.553 1.00 0.00 59 ARG A O 11
ATOM 12904 N N . SER A 1 41 ? 3.965 -11.951 4.106 1.00 0.00 60 SER A N 11
ATOM 12905 C CA . SER A 1 41 ? 4.141 -11.027 2.952 1.00 0.00 60 SER A CA 11
ATOM 12906 C C . SER A 1 41 ? 2.796 -10.524 2.422 1.00 0.00 60 SER A C 11
ATOM 12907 O O . SER A 1 41 ? 1.774 -11.156 2.586 1.00 0.00 60 SER A O 11
ATOM 12915 N N . ARG A 1 42 ? 2.794 -9.398 1.764 1.00 0.00 61 ARG A N 11
ATOM 12916 C CA . ARG A 1 42 ? 1.523 -8.864 1.206 1.00 0.00 61 ARG A CA 11
ATOM 12917 C C . ARG A 1 42 ? 1.699 -8.589 -0.286 1.00 0.00 61 ARG A C 11
ATOM 12918 O O . ARG A 1 42 ? 0.978 -9.105 -1.116 1.00 0.00 61 ARG A O 11
ATOM 12939 N N . GLY A 1 43 ? 2.662 -7.780 -0.631 1.00 0.00 62 GLY A N 11
ATOM 12940 C CA . GLY A 1 43 ? 2.898 -7.471 -2.065 1.00 0.00 62 GLY A CA 11
ATOM 12941 C C . GLY A 1 43 ? 2.109 -6.223 -2.444 1.00 0.00 62 GLY A C 11
ATOM 12942 O O . GLY A 1 43 ? 1.039 -6.305 -3.015 1.00 0.00 62 GLY A O 11
ATOM 12946 N N . PHE A 1 44 ? 2.624 -5.066 -2.135 1.00 0.00 63 PHE A N 11
ATOM 12947 C CA . PHE A 1 44 ? 1.886 -3.821 -2.490 1.00 0.00 63 PHE A CA 11
ATOM 12948 C C . PHE A 1 44 ? 2.865 -2.682 -2.749 1.00 0.00 63 PHE A C 11
ATOM 12949 O O . PHE A 1 44 ? 4.060 -2.886 -2.845 1.00 0.00 63 PHE A O 11
ATOM 12966 N N . GLY A 1 45 ? 2.373 -1.481 -2.868 1.00 0.00 64 GLY A N 11
ATOM 12967 C CA . GLY A 1 45 ? 3.286 -0.339 -3.127 1.00 0.00 64 GLY A CA 11
ATOM 12968 C C . GLY A 1 45 ? 2.550 0.985 -2.924 1.00 0.00 64 GLY A C 11
ATOM 12969 O O . GLY A 1 45 ? 1.514 1.051 -2.292 1.00 0.00 64 GLY A O 11
ATOM 12973 N N . PHE A 1 46 ? 3.097 2.039 -3.454 1.00 0.00 65 PHE A N 11
ATOM 12974 C CA . PHE A 1 46 ? 2.480 3.381 -3.310 1.00 0.00 65 PHE A CA 11
ATOM 12975 C C . PHE A 1 46 ? 2.745 4.189 -4.574 1.00 0.00 65 PHE A C 11
ATOM 12976 O O . PHE A 1 46 ? 3.792 4.077 -5.173 1.00 0.00 65 PHE A O 11
ATOM 12993 N N . VAL A 1 47 ? 1.816 4.990 -5.002 1.00 0.00 66 VAL A N 11
ATOM 12994 C CA . VAL A 1 47 ? 2.054 5.772 -6.242 1.00 0.00 66 VAL A CA 11
ATOM 12995 C C . VAL A 1 47 ? 1.339 7.125 -6.176 1.00 0.00 66 VAL A C 11
ATOM 12996 O O . VAL A 1 47 ? 0.163 7.236 -6.462 1.00 0.00 66 VAL A O 11
ATOM 13009 N N . THR A 1 48 ? 2.048 8.156 -5.803 1.00 0.00 67 THR A N 11
ATOM 13010 C CA . THR A 1 48 ? 1.420 9.507 -5.718 1.00 0.00 67 THR A CA 11
ATOM 13011 C C . THR A 1 48 ? 1.348 10.137 -7.110 1.00 0.00 67 THR A C 11
ATOM 13012 O O . THR A 1 48 ? 1.884 11.202 -7.349 1.00 0.00 67 THR A O 11
ATOM 13023 N N . PHE A 1 49 ? 0.692 9.487 -8.030 1.00 0.00 68 PHE A N 11
ATOM 13024 C CA . PHE A 1 49 ? 0.589 10.049 -9.407 1.00 0.00 68 PHE A CA 11
ATOM 13025 C C . PHE A 1 49 ? -0.534 11.086 -9.483 1.00 0.00 68 PHE A C 11
ATOM 13026 O O . PHE A 1 49 ? -0.819 11.778 -8.525 1.00 0.00 68 PHE A O 11
ATOM 13043 N N . MET A 1 50 ? -1.173 11.201 -10.613 1.00 0.00 69 MET A N 11
ATOM 13044 C CA . MET A 1 50 ? -2.275 12.196 -10.745 1.00 0.00 69 MET A CA 11
ATOM 13045 C C . MET A 1 50 ? -3.396 11.878 -9.753 1.00 0.00 69 MET A C 11
ATOM 13046 O O . MET A 1 50 ? -3.476 10.788 -9.220 1.00 0.00 69 MET A O 11
ATOM 13060 N N . ASP A 1 51 ? -4.264 12.819 -9.504 1.00 0.00 70 ASP A N 11
ATOM 13061 C CA . ASP A 1 51 ? -5.382 12.570 -8.551 1.00 0.00 70 ASP A CA 11
ATOM 13062 C C . ASP A 1 51 ? -6.710 13.008 -9.174 1.00 0.00 70 ASP A C 11
ATOM 13063 O O . ASP A 1 51 ? -7.757 12.906 -8.566 1.00 0.00 70 ASP A O 11
ATOM 13072 N N . GLN A 1 52 ? -6.673 13.499 -10.384 1.00 0.00 71 GLN A N 11
ATOM 13073 C CA . GLN A 1 52 ? -7.932 13.944 -11.047 1.00 0.00 71 GLN A CA 11
ATOM 13074 C C . GLN A 1 52 ? -8.492 12.820 -11.929 1.00 0.00 71 GLN A C 11
ATOM 13075 O O . GLN A 1 52 ? -9.103 11.891 -11.442 1.00 0.00 71 GLN A O 11
ATOM 13089 N N . ALA A 1 53 ? -8.291 12.890 -13.220 1.00 0.00 72 ALA A N 11
ATOM 13090 C CA . ALA A 1 53 ? -8.818 11.816 -14.113 1.00 0.00 72 ALA A CA 11
ATOM 13091 C C . ALA A 1 53 ? -8.075 10.504 -13.849 1.00 0.00 72 ALA A C 11
ATOM 13092 O O . ALA A 1 53 ? -8.583 9.427 -14.103 1.00 0.00 72 ALA A O 11
ATOM 13099 N N . GLY A 1 54 ? -6.876 10.585 -13.342 1.00 0.00 73 GLY A N 11
ATOM 13100 C CA . GLY A 1 54 ? -6.096 9.348 -13.060 1.00 0.00 73 GLY A CA 11
ATOM 13101 C C . GLY A 1 54 ? -6.924 8.407 -12.183 1.00 0.00 73 GLY A C 11
ATOM 13102 O O . GLY A 1 54 ? -7.302 7.334 -12.603 1.00 0.00 73 GLY A O 11
ATOM 13106 N N . VAL A 1 55 ? -7.203 8.799 -10.969 1.00 0.00 74 VAL A N 11
ATOM 13107 C CA . VAL A 1 55 ? -8.004 7.925 -10.059 1.00 0.00 74 VAL A CA 11
ATOM 13108 C C . VAL A 1 55 ? -9.140 7.245 -10.831 1.00 0.00 74 VAL A C 11
ATOM 13109 O O . VAL A 1 55 ? -9.406 6.072 -10.663 1.00 0.00 74 VAL A O 11
ATOM 13122 N N . ASP A 1 56 ? -9.810 7.978 -11.673 1.00 0.00 75 ASP A N 11
ATOM 13123 C CA . ASP A 1 56 ? -10.930 7.383 -12.459 1.00 0.00 75 ASP A CA 11
ATOM 13124 C C . ASP A 1 56 ? -10.425 6.206 -13.301 1.00 0.00 75 ASP A C 11
ATOM 13125 O O . ASP A 1 56 ? -10.616 5.048 -12.962 1.00 0.00 75 ASP A O 11
ATOM 13134 N N . LYS A 1 57 ? -9.780 6.495 -14.396 1.00 0.00 76 LYS A N 11
ATOM 13135 C CA . LYS A 1 57 ? -9.257 5.403 -15.265 1.00 0.00 76 LYS A CA 11
ATOM 13136 C C . LYS A 1 57 ? -8.499 4.379 -14.421 1.00 0.00 76 LYS A C 11
ATOM 13137 O O . LYS A 1 57 ? -8.338 3.237 -14.806 1.00 0.00 76 LYS A O 11
ATOM 13156 N N . VAL A 1 58 ? -8.033 4.777 -13.270 1.00 0.00 77 VAL A N 11
ATOM 13157 C CA . VAL A 1 58 ? -7.296 3.836 -12.399 1.00 0.00 77 VAL A CA 11
ATOM 13158 C C . VAL A 1 58 ? -8.268 2.819 -11.802 1.00 0.00 77 VAL A C 11
ATOM 13159 O O . VAL A 1 58 ? -8.078 1.626 -11.928 1.00 0.00 77 VAL A O 11
ATOM 13172 N N . LEU A 1 59 ? -9.322 3.269 -11.170 1.00 0.00 78 LEU A N 11
ATOM 13173 C CA . LEU A 1 59 ? -10.292 2.300 -10.605 1.00 0.00 78 LEU A CA 11
ATOM 13174 C C . LEU A 1 59 ? -10.666 1.306 -11.701 1.00 0.00 78 LEU A C 11
ATOM 13175 O O . LEU A 1 59 ? -10.964 0.157 -11.438 1.00 0.00 78 LEU A O 11
ATOM 13191 N N . ALA A 1 60 ? -10.619 1.732 -12.937 1.00 0.00 79 ALA A N 11
ATOM 13192 C CA . ALA A 1 60 ? -10.936 0.800 -14.046 1.00 0.00 79 ALA A CA 11
ATOM 13193 C C . ALA A 1 60 ? -9.990 -0.396 -13.954 1.00 0.00 79 ALA A C 11
ATOM 13194 O O . ALA A 1 60 ? -10.248 -1.459 -14.481 1.00 0.00 79 ALA A O 11
ATOM 13201 N N . GLN A 1 61 ? -8.894 -0.218 -13.266 1.00 0.00 80 GLN A N 11
ATOM 13202 C CA . GLN A 1 61 ? -7.913 -1.324 -13.100 1.00 0.00 80 GLN A CA 11
ATOM 13203 C C . GLN A 1 61 ? -8.007 -1.877 -11.688 1.00 0.00 80 GLN A C 11
ATOM 13204 O O . GLN A 1 61 ? -7.121 -2.560 -11.215 1.00 0.00 80 GLN A O 11
ATOM 13218 N N . SER A 1 62 ? -9.096 -1.618 -11.019 1.00 0.00 81 SER A N 11
ATOM 13219 C CA . SER A 1 62 ? -9.261 -2.161 -9.653 1.00 0.00 81 SER A CA 11
ATOM 13220 C C . SER A 1 62 ? -9.038 -3.673 -9.695 1.00 0.00 81 SER A C 11
ATOM 13221 O O . SER A 1 62 ? -8.804 -4.309 -8.687 1.00 0.00 81 SER A O 11
ATOM 13229 N N . ARG A 1 63 ? -9.087 -4.251 -10.870 1.00 0.00 82 ARG A N 11
ATOM 13230 C CA . ARG A 1 63 ? -8.859 -5.707 -10.996 1.00 0.00 82 ARG A CA 11
ATOM 13231 C C . ARG A 1 63 ? -7.450 -5.962 -11.548 1.00 0.00 82 ARG A C 11
ATOM 13232 O O . ARG A 1 63 ? -7.029 -7.091 -11.685 1.00 0.00 82 ARG A O 11
ATOM 13253 N N . HIS A 1 64 ? -6.734 -4.902 -11.851 1.00 0.00 83 HIS A N 11
ATOM 13254 C CA . HIS A 1 64 ? -5.341 -5.003 -12.392 1.00 0.00 83 HIS A CA 11
ATOM 13255 C C . HIS A 1 64 ? -5.122 -6.312 -13.143 1.00 0.00 83 HIS A C 11
ATOM 13256 O O . HIS A 1 64 ? -5.257 -6.387 -14.347 1.00 0.00 83 HIS A O 11
ATOM 13270 N N . GLU A 1 65 ? -4.790 -7.333 -12.427 1.00 0.00 84 GLU A N 11
ATOM 13271 C CA . GLU A 1 65 ? -4.551 -8.659 -13.046 1.00 0.00 84 GLU A CA 11
ATOM 13272 C C . GLU A 1 65 ? -3.511 -8.567 -14.153 1.00 0.00 84 GLU A C 11
ATOM 13273 O O . GLU A 1 65 ? -3.657 -7.847 -15.120 1.00 0.00 84 GLU A O 11
ATOM 13285 N N . LEU A 1 66 ? -2.466 -9.318 -14.013 1.00 0.00 85 LEU A N 11
ATOM 13286 C CA . LEU A 1 66 ? -1.394 -9.321 -15.036 1.00 0.00 85 LEU A CA 11
ATOM 13287 C C . LEU A 1 66 ? -0.750 -10.704 -15.072 1.00 0.00 85 LEU A C 11
ATOM 13288 O O . LEU A 1 66 ? -1.212 -11.594 -15.759 1.00 0.00 85 LEU A O 11
ATOM 13304 N N . ASP A 1 67 ? 0.292 -10.908 -14.321 1.00 0.00 86 ASP A N 11
ATOM 13305 C CA . ASP A 1 67 ? 0.924 -12.241 -14.300 1.00 0.00 86 ASP A CA 11
ATOM 13306 C C . ASP A 1 67 ? 0.147 -13.130 -13.333 1.00 0.00 86 ASP A C 11
ATOM 13307 O O . ASP A 1 67 ? 0.700 -13.692 -12.409 1.00 0.00 86 ASP A O 11
ATOM 13316 N N . SER A 1 68 ? -1.145 -13.235 -13.536 1.00 0.00 87 SER A N 11
ATOM 13317 C CA . SER A 1 68 ? -2.003 -14.063 -12.634 1.00 0.00 87 SER A CA 11
ATOM 13318 C C . SER A 1 68 ? -2.256 -13.315 -11.320 1.00 0.00 87 SER A C 11
ATOM 13319 O O . SER A 1 68 ? -2.827 -13.850 -10.391 1.00 0.00 87 SER A O 11
ATOM 13327 N N . LYS A 1 69 ? -1.823 -12.085 -11.233 1.00 0.00 88 LYS A N 11
ATOM 13328 C CA . LYS A 1 69 ? -2.019 -11.304 -9.987 1.00 0.00 88 LYS A CA 11
ATOM 13329 C C . LYS A 1 69 ? -3.027 -10.176 -10.210 1.00 0.00 88 LYS A C 11
ATOM 13330 O O . LYS A 1 69 ? -2.769 -9.246 -10.947 1.00 0.00 88 LYS A O 11
ATOM 13349 N N . THR A 1 70 ? -4.156 -10.245 -9.559 1.00 0.00 89 THR A N 11
ATOM 13350 C CA . THR A 1 70 ? -5.188 -9.171 -9.703 1.00 0.00 89 THR A CA 11
ATOM 13351 C C . THR A 1 70 ? -4.942 -8.074 -8.667 1.00 0.00 89 THR A C 11
ATOM 13352 O O . THR A 1 70 ? -5.618 -7.998 -7.660 1.00 0.00 89 THR A O 11
ATOM 13363 N N . ILE A 1 71 ? -3.972 -7.229 -8.898 1.00 0.00 90 ILE A N 11
ATOM 13364 C CA . ILE A 1 71 ? -3.689 -6.146 -7.912 1.00 0.00 90 ILE A CA 11
ATOM 13365 C C . ILE A 1 71 ? -4.991 -5.430 -7.553 1.00 0.00 90 ILE A C 11
ATOM 13366 O O . ILE A 1 71 ? -6.053 -5.758 -8.045 1.00 0.00 90 ILE A O 11
ATOM 13382 N N . ASP A 1 72 ? -4.916 -4.458 -6.693 1.00 0.00 91 ASP A N 11
ATOM 13383 C CA . ASP A 1 72 ? -6.136 -3.723 -6.287 1.00 0.00 91 ASP A CA 11
ATOM 13384 C C . ASP A 1 72 ? -5.829 -2.231 -6.148 1.00 0.00 91 ASP A C 11
ATOM 13385 O O . ASP A 1 72 ? -5.641 -1.745 -5.050 1.00 0.00 91 ASP A O 11
ATOM 13394 N N . PRO A 1 73 ? -5.784 -1.545 -7.259 1.00 0.00 92 PRO A N 11
ATOM 13395 C CA . PRO A 1 73 ? -5.492 -0.095 -7.239 1.00 0.00 92 PRO A CA 11
ATOM 13396 C C . PRO A 1 73 ? -6.458 0.638 -6.314 1.00 0.00 92 PRO A C 11
ATOM 13397 O O . PRO A 1 73 ? -7.634 0.762 -6.596 1.00 0.00 92 PRO A O 11
ATOM 13408 N N . LYS A 1 74 ? -5.966 1.149 -5.229 1.00 0.00 93 LYS A N 11
ATOM 13409 C CA . LYS A 1 74 ? -6.848 1.905 -4.300 1.00 0.00 93 LYS A CA 11
ATOM 13410 C C . LYS A 1 74 ? -6.227 3.267 -4.015 1.00 0.00 93 LYS A C 11
ATOM 13411 O O . LYS A 1 74 ? -5.281 3.396 -3.264 1.00 0.00 93 LYS A O 11
ATOM 13430 N N . VAL A 1 75 ? -6.751 4.275 -4.633 1.00 0.00 94 VAL A N 11
ATOM 13431 C CA . VAL A 1 75 ? -6.209 5.644 -4.436 1.00 0.00 94 VAL A CA 11
ATOM 13432 C C . VAL A 1 75 ? -7.032 6.401 -3.392 1.00 0.00 94 VAL A C 11
ATOM 13433 O O . VAL A 1 75 ? -8.080 5.954 -2.967 1.00 0.00 94 VAL A O 11
ATOM 13446 N N . ALA A 1 76 ? -6.566 7.545 -2.973 1.00 0.00 95 ALA A N 11
ATOM 13447 C CA . ALA A 1 76 ? -7.318 8.330 -1.953 1.00 0.00 95 ALA A CA 11
ATOM 13448 C C . ALA A 1 76 ? -8.778 8.506 -2.383 1.00 0.00 95 ALA A C 11
ATOM 13449 O O . ALA A 1 76 ? -9.683 7.996 -1.755 1.00 0.00 95 ALA A O 11
ATOM 13456 N N . PHE A 1 77 ? -9.015 9.228 -3.446 1.00 0.00 96 PHE A N 11
ATOM 13457 C CA . PHE A 1 77 ? -10.418 9.440 -3.911 1.00 0.00 96 PHE A CA 11
ATOM 13458 C C . PHE A 1 77 ? -11.165 10.355 -2.931 1.00 0.00 96 PHE A C 11
ATOM 13459 O O . PHE A 1 77 ? -11.963 9.892 -2.141 1.00 0.00 96 PHE A O 11
ATOM 13476 N N . CYS A 1 1 ? -0.439 13.113 0.272 1.00 0.00 20 CYS A N 12
ATOM 13477 C CA . CYS A 1 1 ? -1.592 12.585 -0.513 1.00 0.00 20 CYS A CA 12
ATOM 13478 C C . CYS A 1 1 ? -1.089 11.820 -1.741 1.00 0.00 20 CYS A C 12
ATOM 13479 O O . CYS A 1 1 ? -0.356 12.347 -2.555 1.00 0.00 20 CYS A O 12
ATOM 13489 N N . LYS A 1 2 ? -1.475 10.580 -1.882 1.00 0.00 21 LYS A N 12
ATOM 13490 C CA . LYS A 1 2 ? -1.015 9.786 -3.058 1.00 0.00 21 LYS A CA 12
ATOM 13491 C C . LYS A 1 2 ? -1.839 8.502 -3.188 1.00 0.00 21 LYS A C 12
ATOM 13492 O O . LYS A 1 2 ? -2.462 8.056 -2.245 1.00 0.00 21 LYS A O 12
ATOM 13511 N N . MET A 1 3 ? -1.848 7.904 -4.349 1.00 0.00 22 MET A N 12
ATOM 13512 C CA . MET A 1 3 ? -2.632 6.648 -4.533 1.00 0.00 22 MET A CA 12
ATOM 13513 C C . MET A 1 3 ? -1.890 5.466 -3.904 1.00 0.00 22 MET A C 12
ATOM 13514 O O . MET A 1 3 ? -0.710 5.536 -3.625 1.00 0.00 22 MET A O 12
ATOM 13528 N N . PHE A 1 4 ? -2.576 4.380 -3.679 1.00 0.00 23 PHE A N 12
ATOM 13529 C CA . PHE A 1 4 ? -1.920 3.190 -3.068 1.00 0.00 23 PHE A CA 12
ATOM 13530 C C . PHE A 1 4 ? -2.461 1.918 -3.716 1.00 0.00 23 PHE A C 12
ATOM 13531 O O . PHE A 1 4 ? -3.648 1.729 -3.806 1.00 0.00 23 PHE A O 12
ATOM 13548 N N . ILE A 1 5 ? -1.605 1.047 -4.167 1.00 0.00 24 ILE A N 12
ATOM 13549 C CA . ILE A 1 5 ? -2.086 -0.212 -4.806 1.00 0.00 24 ILE A CA 12
ATOM 13550 C C . ILE A 1 5 ? -1.851 -1.389 -3.848 1.00 0.00 24 ILE A C 12
ATOM 13551 O O . ILE A 1 5 ? -1.009 -1.319 -2.974 1.00 0.00 24 ILE A O 12
ATOM 13567 N N . GLY A 1 6 ? -2.597 -2.458 -3.977 1.00 0.00 25 GLY A N 12
ATOM 13568 C CA . GLY A 1 6 ? -2.404 -3.602 -3.033 1.00 0.00 25 GLY A CA 12
ATOM 13569 C C . GLY A 1 6 ? -2.484 -4.946 -3.760 1.00 0.00 25 GLY A C 12
ATOM 13570 O O . GLY A 1 6 ? -3.318 -5.159 -4.611 1.00 0.00 25 GLY A O 12
ATOM 13574 N N . GLY A 1 7 ? -1.624 -5.864 -3.408 1.00 0.00 26 GLY A N 12
ATOM 13575 C CA . GLY A 1 7 ? -1.643 -7.206 -4.059 1.00 0.00 26 GLY A CA 12
ATOM 13576 C C . GLY A 1 7 ? -0.470 -7.310 -5.025 1.00 0.00 26 GLY A C 12
ATOM 13577 O O . GLY A 1 7 ? -0.509 -8.029 -6.004 1.00 0.00 26 GLY A O 12
ATOM 13581 N N . LEU A 1 8 ? 0.570 -6.584 -4.751 1.00 0.00 27 LEU A N 12
ATOM 13582 C CA . LEU A 1 8 ? 1.766 -6.604 -5.634 1.00 0.00 27 LEU A CA 12
ATOM 13583 C C . LEU A 1 8 ? 2.214 -8.040 -5.912 1.00 0.00 27 LEU A C 12
ATOM 13584 O O . LEU A 1 8 ? 2.574 -8.775 -5.013 1.00 0.00 27 LEU A O 12
ATOM 13600 N N . SER A 1 9 ? 2.200 -8.441 -7.152 1.00 0.00 28 SER A N 12
ATOM 13601 C CA . SER A 1 9 ? 2.634 -9.828 -7.493 1.00 0.00 28 SER A CA 12
ATOM 13602 C C . SER A 1 9 ? 4.080 -10.053 -7.050 1.00 0.00 28 SER A C 12
ATOM 13603 O O . SER A 1 9 ? 4.726 -9.167 -6.527 1.00 0.00 28 SER A O 12
ATOM 13611 N N . TRP A 1 10 ? 4.595 -11.234 -7.254 1.00 0.00 29 TRP A N 12
ATOM 13612 C CA . TRP A 1 10 ? 5.999 -11.515 -6.844 1.00 0.00 29 TRP A CA 12
ATOM 13613 C C . TRP A 1 10 ? 6.967 -11.070 -7.943 1.00 0.00 29 TRP A C 12
ATOM 13614 O O . TRP A 1 10 ? 8.121 -11.451 -7.958 1.00 0.00 29 TRP A O 12
ATOM 13635 N N . GLN A 1 11 ? 6.507 -10.269 -8.864 1.00 0.00 30 GLN A N 12
ATOM 13636 C CA . GLN A 1 11 ? 7.403 -9.810 -9.952 1.00 0.00 30 GLN A CA 12
ATOM 13637 C C . GLN A 1 11 ? 7.091 -8.362 -10.344 1.00 0.00 30 GLN A C 12
ATOM 13638 O O . GLN A 1 11 ? 7.625 -7.842 -11.303 1.00 0.00 30 GLN A O 12
ATOM 13652 N N . THR A 1 12 ? 6.237 -7.706 -9.611 1.00 0.00 31 THR A N 12
ATOM 13653 C CA . THR A 1 12 ? 5.901 -6.304 -9.937 1.00 0.00 31 THR A CA 12
ATOM 13654 C C . THR A 1 12 ? 7.095 -5.396 -9.626 1.00 0.00 31 THR A C 12
ATOM 13655 O O . THR A 1 12 ? 7.944 -5.731 -8.825 1.00 0.00 31 THR A O 12
ATOM 13666 N N . THR A 1 13 ? 7.169 -4.250 -10.247 1.00 0.00 32 THR A N 12
ATOM 13667 C CA . THR A 1 13 ? 8.312 -3.335 -9.971 1.00 0.00 32 THR A CA 12
ATOM 13668 C C . THR A 1 13 ? 7.790 -1.944 -9.607 1.00 0.00 32 THR A C 12
ATOM 13669 O O . THR A 1 13 ? 6.599 -1.703 -9.595 1.00 0.00 32 THR A O 12
ATOM 13680 N N . GLN A 1 14 ? 8.666 -1.030 -9.297 1.00 0.00 33 GLN A N 12
ATOM 13681 C CA . GLN A 1 14 ? 8.209 0.329 -8.923 1.00 0.00 33 GLN A CA 12
ATOM 13682 C C . GLN A 1 14 ? 8.081 1.213 -10.156 1.00 0.00 33 GLN A C 12
ATOM 13683 O O . GLN A 1 14 ? 6.990 1.510 -10.600 1.00 0.00 33 GLN A O 12
ATOM 13697 N N . GLU A 1 15 ? 9.166 1.647 -10.724 1.00 0.00 34 GLU A N 12
ATOM 13698 C CA . GLU A 1 15 ? 9.027 2.504 -11.921 1.00 0.00 34 GLU A CA 12
ATOM 13699 C C . GLU A 1 15 ? 8.098 1.822 -12.910 1.00 0.00 34 GLU A C 12
ATOM 13700 O O . GLU A 1 15 ? 7.147 2.406 -13.382 1.00 0.00 34 GLU A O 12
ATOM 13712 N N . GLY A 1 16 ? 8.334 0.577 -13.200 1.00 0.00 35 GLY A N 12
ATOM 13713 C CA . GLY A 1 16 ? 7.424 -0.136 -14.133 1.00 0.00 35 GLY A CA 12
ATOM 13714 C C . GLY A 1 16 ? 5.994 0.110 -13.661 1.00 0.00 35 GLY A C 12
ATOM 13715 O O . GLY A 1 16 ? 5.061 0.129 -14.442 1.00 0.00 35 GLY A O 12
ATOM 13719 N N . LEU A 1 17 ? 5.816 0.336 -12.384 1.00 0.00 36 LEU A N 12
ATOM 13720 C CA . LEU A 1 17 ? 4.460 0.614 -11.874 1.00 0.00 36 LEU A CA 12
ATOM 13721 C C . LEU A 1 17 ? 4.154 2.087 -12.153 1.00 0.00 36 LEU A C 12
ATOM 13722 O O . LEU A 1 17 ? 3.034 2.463 -12.435 1.00 0.00 36 LEU A O 12
ATOM 13738 N N . ARG A 1 18 ? 5.162 2.919 -12.128 1.00 0.00 37 ARG A N 12
ATOM 13739 C CA . ARG A 1 18 ? 4.952 4.338 -12.441 1.00 0.00 37 ARG A CA 12
ATOM 13740 C C . ARG A 1 18 ? 4.420 4.382 -13.855 1.00 0.00 37 ARG A C 12
ATOM 13741 O O . ARG A 1 18 ? 3.603 5.192 -14.226 1.00 0.00 37 ARG A O 12
ATOM 13762 N N . GLU A 1 19 ? 4.910 3.473 -14.626 1.00 0.00 38 GLU A N 12
ATOM 13763 C CA . GLU A 1 19 ? 4.483 3.359 -16.047 1.00 0.00 38 GLU A CA 12
ATOM 13764 C C . GLU A 1 19 ? 3.103 2.704 -16.124 1.00 0.00 38 GLU A C 12
ATOM 13765 O O . GLU A 1 19 ? 2.367 2.886 -17.073 1.00 0.00 38 GLU A O 12
ATOM 13777 N N . TYR A 1 20 ? 2.761 1.923 -15.135 1.00 0.00 39 TYR A N 12
ATOM 13778 C CA . TYR A 1 20 ? 1.444 1.231 -15.151 1.00 0.00 39 TYR A CA 12
ATOM 13779 C C . TYR A 1 20 ? 0.315 2.204 -14.813 1.00 0.00 39 TYR A C 12
ATOM 13780 O O . TYR A 1 20 ? -0.822 2.007 -15.190 1.00 0.00 39 TYR A O 12
ATOM 13798 N N . PHE A 1 21 ? 0.621 3.252 -14.107 1.00 0.00 40 PHE A N 12
ATOM 13799 C CA . PHE A 1 21 ? -0.430 4.238 -13.746 1.00 0.00 40 PHE A CA 12
ATOM 13800 C C . PHE A 1 21 ? -0.139 5.557 -14.449 1.00 0.00 40 PHE A C 12
ATOM 13801 O O . PHE A 1 21 ? -0.998 6.403 -14.596 1.00 0.00 40 PHE A O 12
ATOM 13818 N N . GLY A 1 22 ? 1.070 5.725 -14.902 1.00 0.00 41 GLY A N 12
ATOM 13819 C CA . GLY A 1 22 ? 1.424 6.976 -15.620 1.00 0.00 41 GLY A CA 12
ATOM 13820 C C . GLY A 1 22 ? 0.919 6.869 -17.058 1.00 0.00 41 GLY A C 12
ATOM 13821 O O . GLY A 1 22 ? 0.993 7.805 -17.829 1.00 0.00 41 GLY A O 12
ATOM 13825 N N . GLN A 1 23 ? 0.401 5.724 -17.421 1.00 0.00 42 GLN A N 12
ATOM 13826 C CA . GLN A 1 23 ? -0.115 5.534 -18.800 1.00 0.00 42 GLN A CA 12
ATOM 13827 C C . GLN A 1 23 ? -1.294 6.474 -19.048 1.00 0.00 42 GLN A C 12
ATOM 13828 O O . GLN A 1 23 ? -1.381 7.124 -20.070 1.00 0.00 42 GLN A O 12
ATOM 13842 N N . PHE A 1 24 ? -2.199 6.554 -18.111 1.00 0.00 43 PHE A N 12
ATOM 13843 C CA . PHE A 1 24 ? -3.370 7.460 -18.288 1.00 0.00 43 PHE A CA 12
ATOM 13844 C C . PHE A 1 24 ? -3.244 8.672 -17.364 1.00 0.00 43 PHE A C 12
ATOM 13845 O O . PHE A 1 24 ? -4.107 9.526 -17.325 1.00 0.00 43 PHE A O 12
ATOM 13862 N N . GLY A 1 25 ? -2.176 8.756 -16.617 1.00 0.00 44 GLY A N 12
ATOM 13863 C CA . GLY A 1 25 ? -2.009 9.919 -15.698 1.00 0.00 44 GLY A CA 12
ATOM 13864 C C . GLY A 1 25 ? -0.524 10.235 -15.522 1.00 0.00 44 GLY A C 12
ATOM 13865 O O . GLY A 1 25 ? 0.333 9.577 -16.078 1.00 0.00 44 GLY A O 12
ATOM 13869 N N . GLU A 1 26 ? -0.213 11.242 -14.748 1.00 0.00 45 GLU A N 12
ATOM 13870 C CA . GLU A 1 26 ? 1.207 11.607 -14.530 1.00 0.00 45 GLU A CA 12
ATOM 13871 C C . GLU A 1 26 ? 1.685 11.075 -13.175 1.00 0.00 45 GLU A C 12
ATOM 13872 O O . GLU A 1 26 ? 1.134 11.402 -12.142 1.00 0.00 45 GLU A O 12
ATOM 13884 N N . VAL A 1 27 ? 2.700 10.253 -13.168 1.00 0.00 46 VAL A N 12
ATOM 13885 C CA . VAL A 1 27 ? 3.201 9.701 -11.875 1.00 0.00 46 VAL A CA 12
ATOM 13886 C C . VAL A 1 27 ? 4.406 10.502 -11.377 1.00 0.00 46 VAL A C 12
ATOM 13887 O O . VAL A 1 27 ? 5.414 10.608 -12.048 1.00 0.00 46 VAL A O 12
ATOM 13900 N N . LYS A 1 28 ? 4.312 11.061 -10.201 1.00 0.00 47 LYS A N 12
ATOM 13901 C CA . LYS A 1 28 ? 5.452 11.849 -9.654 1.00 0.00 47 LYS A CA 12
ATOM 13902 C C . LYS A 1 28 ? 6.397 10.931 -8.877 1.00 0.00 47 LYS A C 12
ATOM 13903 O O . LYS A 1 28 ? 7.601 11.100 -8.898 1.00 0.00 47 LYS A O 12
ATOM 13922 N N . GLU A 1 29 ? 5.861 9.959 -8.190 1.00 0.00 48 GLU A N 12
ATOM 13923 C CA . GLU A 1 29 ? 6.727 9.030 -7.410 1.00 0.00 48 GLU A CA 12
ATOM 13924 C C . GLU A 1 29 ? 5.964 7.745 -7.077 1.00 0.00 48 GLU A C 12
ATOM 13925 O O . GLU A 1 29 ? 4.752 7.701 -7.126 1.00 0.00 48 GLU A O 12
ATOM 13937 N N . CYS A 1 30 ? 6.667 6.699 -6.739 1.00 0.00 49 CYS A N 12
ATOM 13938 C CA . CYS A 1 30 ? 5.988 5.415 -6.400 1.00 0.00 49 CYS A CA 12
ATOM 13939 C C . CYS A 1 30 ? 6.830 4.638 -5.385 1.00 0.00 49 CYS A C 12
ATOM 13940 O O . CYS A 1 30 ? 7.986 4.941 -5.169 1.00 0.00 49 CYS A O 12
ATOM 13948 N N . LEU A 1 31 ? 6.267 3.639 -4.759 1.00 0.00 50 LEU A N 12
ATOM 13949 C CA . LEU A 1 31 ? 7.057 2.861 -3.763 1.00 0.00 50 LEU A CA 12
ATOM 13950 C C . LEU A 1 31 ? 6.579 1.402 -3.709 1.00 0.00 50 LEU A C 12
ATOM 13951 O O . LEU A 1 31 ? 5.407 1.122 -3.647 1.00 0.00 50 LEU A O 12
ATOM 13967 N N . VAL A 1 32 ? 7.483 0.465 -3.738 1.00 0.00 51 VAL A N 12
ATOM 13968 C CA . VAL A 1 32 ? 7.063 -0.964 -3.691 1.00 0.00 51 VAL A CA 12
ATOM 13969 C C . VAL A 1 32 ? 7.698 -1.667 -2.493 1.00 0.00 51 VAL A C 12
ATOM 13970 O O . VAL A 1 32 ? 8.884 -1.562 -2.253 1.00 0.00 51 VAL A O 12
ATOM 13983 N N . MET A 1 33 ? 6.913 -2.383 -1.736 1.00 0.00 52 MET A N 12
ATOM 13984 C CA . MET A 1 33 ? 7.463 -3.090 -0.550 1.00 0.00 52 MET A CA 12
ATOM 13985 C C . MET A 1 33 ? 6.986 -4.550 -0.542 1.00 0.00 52 MET A C 12
ATOM 13986 O O . MET A 1 33 ? 5.928 -4.875 -1.049 1.00 0.00 52 MET A O 12
ATOM 14000 N N . ARG A 1 34 ? 7.764 -5.425 0.038 1.00 0.00 53 ARG A N 12
ATOM 14001 C CA . ARG A 1 34 ? 7.376 -6.856 0.095 1.00 0.00 53 ARG A CA 12
ATOM 14002 C C . ARG A 1 34 ? 7.949 -7.512 1.357 1.00 0.00 53 ARG A C 12
ATOM 14003 O O . ARG A 1 34 ? 7.326 -8.363 1.961 1.00 0.00 53 ARG A O 12
ATOM 14024 N N . ASP A 1 35 ? 9.132 -7.125 1.759 1.00 0.00 54 ASP A N 12
ATOM 14025 C CA . ASP A 1 35 ? 9.749 -7.723 2.981 1.00 0.00 54 ASP A CA 12
ATOM 14026 C C . ASP A 1 35 ? 10.166 -9.176 2.706 1.00 0.00 54 ASP A C 12
ATOM 14027 O O . ASP A 1 35 ? 9.438 -9.913 2.071 1.00 0.00 54 ASP A O 12
ATOM 14036 N N . PRO A 1 36 ? 11.329 -9.548 3.193 1.00 0.00 55 PRO A N 12
ATOM 14037 C CA . PRO A 1 36 ? 11.838 -10.927 2.991 1.00 0.00 55 PRO A CA 12
ATOM 14038 C C . PRO A 1 36 ? 10.940 -11.949 3.699 1.00 0.00 55 PRO A C 12
ATOM 14039 O O . PRO A 1 36 ? 11.117 -13.143 3.560 1.00 0.00 55 PRO A O 12
ATOM 14050 N N . LEU A 1 37 ? 9.984 -11.493 4.458 1.00 0.00 56 LEU A N 12
ATOM 14051 C CA . LEU A 1 37 ? 9.086 -12.434 5.172 1.00 0.00 56 LEU A CA 12
ATOM 14052 C C . LEU A 1 37 ? 7.887 -12.776 4.292 1.00 0.00 56 LEU A C 12
ATOM 14053 O O . LEU A 1 37 ? 7.563 -13.928 4.092 1.00 0.00 56 LEU A O 12
ATOM 14069 N N . THR A 1 38 ? 7.237 -11.770 3.763 1.00 0.00 57 THR A N 12
ATOM 14070 C CA . THR A 1 38 ? 6.040 -11.992 2.879 1.00 0.00 57 THR A CA 12
ATOM 14071 C C . THR A 1 38 ? 4.931 -12.700 3.657 1.00 0.00 57 THR A C 12
ATOM 14072 O O . THR A 1 38 ? 3.837 -12.193 3.806 1.00 0.00 57 THR A O 12
ATOM 14083 N N . LYS A 1 39 ? 5.210 -13.870 4.149 1.00 0.00 58 LYS A N 12
ATOM 14084 C CA . LYS A 1 39 ? 4.184 -14.624 4.915 1.00 0.00 58 LYS A CA 12
ATOM 14085 C C . LYS A 1 39 ? 3.503 -13.691 5.912 1.00 0.00 58 LYS A C 12
ATOM 14086 O O . LYS A 1 39 ? 2.359 -13.875 6.276 1.00 0.00 58 LYS A O 12
ATOM 14105 N N . ARG A 1 40 ? 4.206 -12.686 6.350 1.00 0.00 59 ARG A N 12
ATOM 14106 C CA . ARG A 1 40 ? 3.613 -11.728 7.321 1.00 0.00 59 ARG A CA 12
ATOM 14107 C C . ARG A 1 40 ? 3.381 -10.370 6.651 1.00 0.00 59 ARG A C 12
ATOM 14108 O O . ARG A 1 40 ? 2.423 -9.681 6.941 1.00 0.00 59 ARG A O 12
ATOM 14129 N N . SER A 1 41 ? 4.251 -9.977 5.760 1.00 0.00 60 SER A N 12
ATOM 14130 C CA . SER A 1 41 ? 4.081 -8.669 5.076 1.00 0.00 60 SER A CA 12
ATOM 14131 C C . SER A 1 41 ? 2.781 -8.661 4.265 1.00 0.00 60 SER A C 12
ATOM 14132 O O . SER A 1 41 ? 1.855 -9.391 4.554 1.00 0.00 60 SER A O 12
ATOM 14140 N N . ARG A 1 42 ? 2.708 -7.843 3.250 1.00 0.00 61 ARG A N 12
ATOM 14141 C CA . ARG A 1 42 ? 1.470 -7.798 2.422 1.00 0.00 61 ARG A CA 12
ATOM 14142 C C . ARG A 1 42 ? 1.839 -7.786 0.937 1.00 0.00 61 ARG A C 12
ATOM 14143 O O . ARG A 1 42 ? 1.207 -8.433 0.126 1.00 0.00 61 ARG A O 12
ATOM 14164 N N . GLY A 1 43 ? 2.856 -7.054 0.577 1.00 0.00 62 GLY A N 12
ATOM 14165 C CA . GLY A 1 43 ? 3.264 -6.999 -0.852 1.00 0.00 62 GLY A CA 12
ATOM 14166 C C . GLY A 1 43 ? 2.371 -6.007 -1.587 1.00 0.00 62 GLY A C 12
ATOM 14167 O O . GLY A 1 43 ? 1.335 -6.362 -2.111 1.00 0.00 62 GLY A O 12
ATOM 14171 N N . PHE A 1 44 ? 2.758 -4.765 -1.628 1.00 0.00 63 PHE A N 12
ATOM 14172 C CA . PHE A 1 44 ? 1.916 -3.754 -2.333 1.00 0.00 63 PHE A CA 12
ATOM 14173 C C . PHE A 1 44 ? 2.790 -2.659 -2.941 1.00 0.00 63 PHE A C 12
ATOM 14174 O O . PHE A 1 44 ? 4.002 -2.702 -2.873 1.00 0.00 63 PHE A O 12
ATOM 14191 N N . GLY A 1 45 ? 2.175 -1.675 -3.535 1.00 0.00 64 GLY A N 12
ATOM 14192 C CA . GLY A 1 45 ? 2.960 -0.569 -4.152 1.00 0.00 64 GLY A CA 12
ATOM 14193 C C . GLY A 1 45 ? 2.230 0.757 -3.935 1.00 0.00 64 GLY A C 12
ATOM 14194 O O . GLY A 1 45 ? 1.062 0.786 -3.622 1.00 0.00 64 GLY A O 12
ATOM 14198 N N . PHE A 1 46 ? 2.916 1.851 -4.097 1.00 0.00 65 PHE A N 12
ATOM 14199 C CA . PHE A 1 46 ? 2.280 3.182 -3.898 1.00 0.00 65 PHE A CA 12
ATOM 14200 C C . PHE A 1 46 ? 2.542 4.058 -5.122 1.00 0.00 65 PHE A C 12
ATOM 14201 O O . PHE A 1 46 ? 3.508 3.867 -5.833 1.00 0.00 65 PHE A O 12
ATOM 14218 N N . VAL A 1 47 ? 1.694 5.010 -5.383 1.00 0.00 66 VAL A N 12
ATOM 14219 C CA . VAL A 1 47 ? 1.908 5.876 -6.575 1.00 0.00 66 VAL A CA 12
ATOM 14220 C C . VAL A 1 47 ? 1.344 7.280 -6.331 1.00 0.00 66 VAL A C 12
ATOM 14221 O O . VAL A 1 47 ? 0.147 7.477 -6.264 1.00 0.00 66 VAL A O 12
ATOM 14234 N N . THR A 1 48 ? 2.201 8.257 -6.198 1.00 0.00 67 THR A N 12
ATOM 14235 C CA . THR A 1 48 ? 1.718 9.650 -5.962 1.00 0.00 67 THR A CA 12
ATOM 14236 C C . THR A 1 48 ? 1.489 10.358 -7.300 1.00 0.00 67 THR A C 12
ATOM 14237 O O . THR A 1 48 ? 1.955 11.459 -7.518 1.00 0.00 67 THR A O 12
ATOM 14248 N N . PHE A 1 49 ? 0.778 9.732 -8.195 1.00 0.00 68 PHE A N 12
ATOM 14249 C CA . PHE A 1 49 ? 0.517 10.362 -9.522 1.00 0.00 68 PHE A CA 12
ATOM 14250 C C . PHE A 1 49 ? -0.692 11.300 -9.451 1.00 0.00 68 PHE A C 12
ATOM 14251 O O . PHE A 1 49 ? -1.616 11.198 -10.234 1.00 0.00 68 PHE A O 12
ATOM 14268 N N . MET A 1 50 ? -0.695 12.210 -8.516 1.00 0.00 69 MET A N 12
ATOM 14269 C CA . MET A 1 50 ? -1.846 13.150 -8.391 1.00 0.00 69 MET A CA 12
ATOM 14270 C C . MET A 1 50 ? -2.296 13.634 -9.775 1.00 0.00 69 MET A C 12
ATOM 14271 O O . MET A 1 50 ? -1.544 14.253 -10.502 1.00 0.00 69 MET A O 12
ATOM 14285 N N . ASP A 1 51 ? -3.519 13.358 -10.140 1.00 0.00 70 ASP A N 12
ATOM 14286 C CA . ASP A 1 51 ? -4.021 13.803 -11.474 1.00 0.00 70 ASP A CA 12
ATOM 14287 C C . ASP A 1 51 ? -5.530 14.057 -11.408 1.00 0.00 70 ASP A C 12
ATOM 14288 O O . ASP A 1 51 ? -6.134 13.993 -10.357 1.00 0.00 70 ASP A O 12
ATOM 14297 N N . GLN A 1 52 ? -6.145 14.345 -12.525 1.00 0.00 71 GLN A N 12
ATOM 14298 C CA . GLN A 1 52 ? -7.615 14.601 -12.519 1.00 0.00 71 GLN A CA 12
ATOM 14299 C C . GLN A 1 52 ? -8.377 13.318 -12.862 1.00 0.00 71 GLN A C 12
ATOM 14300 O O . GLN A 1 52 ? -9.015 12.719 -12.019 1.00 0.00 71 GLN A O 12
ATOM 14314 N N . ALA A 1 53 ? -8.315 12.890 -14.095 1.00 0.00 72 ALA A N 12
ATOM 14315 C CA . ALA A 1 53 ? -9.034 11.644 -14.487 1.00 0.00 72 ALA A CA 12
ATOM 14316 C C . ALA A 1 53 ? -8.185 10.418 -14.139 1.00 0.00 72 ALA A C 12
ATOM 14317 O O . ALA A 1 53 ? -8.503 9.302 -14.507 1.00 0.00 72 ALA A O 12
ATOM 14324 N N . GLY A 1 54 ? -7.106 10.618 -13.432 1.00 0.00 73 GLY A N 12
ATOM 14325 C CA . GLY A 1 54 ? -6.235 9.468 -13.059 1.00 0.00 73 GLY A CA 12
ATOM 14326 C C . GLY A 1 54 ? -7.059 8.434 -12.291 1.00 0.00 73 GLY A C 12
ATOM 14327 O O . GLY A 1 54 ? -7.342 7.362 -12.787 1.00 0.00 73 GLY A O 12
ATOM 14331 N N . VAL A 1 55 ? -7.445 8.747 -11.084 1.00 0.00 74 VAL A N 12
ATOM 14332 C CA . VAL A 1 55 ? -8.250 7.778 -10.283 1.00 0.00 74 VAL A CA 12
ATOM 14333 C C . VAL A 1 55 ? -9.311 7.114 -11.165 1.00 0.00 74 VAL A C 12
ATOM 14334 O O . VAL A 1 55 ? -9.708 5.989 -10.935 1.00 0.00 74 VAL A O 12
ATOM 14347 N N . ASP A 1 56 ? -9.770 7.799 -12.177 1.00 0.00 75 ASP A N 12
ATOM 14348 C CA . ASP A 1 56 ? -10.800 7.202 -13.074 1.00 0.00 75 ASP A CA 12
ATOM 14349 C C . ASP A 1 56 ? -10.203 6.016 -13.836 1.00 0.00 75 ASP A C 12
ATOM 14350 O O . ASP A 1 56 ? -10.385 4.864 -13.470 1.00 0.00 75 ASP A O 12
ATOM 14359 N N . LYS A 1 57 ? -9.481 6.285 -14.887 1.00 0.00 76 LYS A N 12
ATOM 14360 C CA . LYS A 1 57 ? -8.862 5.174 -15.660 1.00 0.00 76 LYS A CA 12
ATOM 14361 C C . LYS A 1 57 ? -8.172 4.217 -14.692 1.00 0.00 76 LYS A C 12
ATOM 14362 O O . LYS A 1 57 ? -7.989 3.049 -14.976 1.00 0.00 76 LYS A O 12
ATOM 14381 N N . VAL A 1 58 ? -7.793 4.706 -13.544 1.00 0.00 77 VAL A N 12
ATOM 14382 C CA . VAL A 1 58 ? -7.125 3.842 -12.549 1.00 0.00 77 VAL A CA 12
ATOM 14383 C C . VAL A 1 58 ? -8.122 2.821 -12.001 1.00 0.00 77 VAL A C 12
ATOM 14384 O O . VAL A 1 58 ? -7.891 1.629 -12.065 1.00 0.00 77 VAL A O 12
ATOM 14397 N N . LEU A 1 59 ? -9.238 3.261 -11.477 1.00 0.00 78 LEU A N 12
ATOM 14398 C CA . LEU A 1 59 ? -10.221 2.279 -10.958 1.00 0.00 78 LEU A CA 12
ATOM 14399 C C . LEU A 1 59 ? -10.437 1.204 -12.019 1.00 0.00 78 LEU A C 12
ATOM 14400 O O . LEU A 1 59 ? -10.727 0.064 -11.714 1.00 0.00 78 LEU A O 12
ATOM 14416 N N . ALA A 1 60 ? -10.269 1.554 -13.268 1.00 0.00 79 ALA A N 12
ATOM 14417 C CA . ALA A 1 60 ? -10.436 0.542 -14.340 1.00 0.00 79 ALA A CA 12
ATOM 14418 C C . ALA A 1 60 ? -9.569 -0.672 -14.006 1.00 0.00 79 ALA A C 12
ATOM 14419 O O . ALA A 1 60 ? -9.910 -1.801 -14.300 1.00 0.00 79 ALA A O 12
ATOM 14426 N N . GLN A 1 61 ? -8.453 -0.434 -13.372 1.00 0.00 80 GLN A N 12
ATOM 14427 C CA . GLN A 1 61 ? -7.549 -1.552 -12.982 1.00 0.00 80 GLN A CA 12
ATOM 14428 C C . GLN A 1 61 ? -7.769 -1.895 -11.519 1.00 0.00 80 GLN A C 12
ATOM 14429 O O . GLN A 1 61 ? -6.917 -2.466 -10.871 1.00 0.00 80 GLN A O 12
ATOM 14443 N N . SER A 1 62 ? -8.922 -1.584 -11.001 1.00 0.00 81 SER A N 12
ATOM 14444 C CA . SER A 1 62 ? -9.206 -1.921 -9.590 1.00 0.00 81 SER A CA 12
ATOM 14445 C C . SER A 1 62 ? -8.862 -3.390 -9.348 1.00 0.00 81 SER A C 12
ATOM 14446 O O . SER A 1 62 ? -8.673 -3.822 -8.228 1.00 0.00 81 SER A O 12
ATOM 14454 N N . ARG A 1 63 ? -8.767 -4.161 -10.399 1.00 0.00 82 ARG A N 12
ATOM 14455 C CA . ARG A 1 63 ? -8.425 -5.592 -10.242 1.00 0.00 82 ARG A CA 12
ATOM 14456 C C . ARG A 1 63 ? -6.960 -5.822 -10.628 1.00 0.00 82 ARG A C 12
ATOM 14457 O O . ARG A 1 63 ? -6.424 -6.896 -10.443 1.00 0.00 82 ARG A O 12
ATOM 14478 N N . HIS A 1 64 ? -6.319 -4.809 -11.159 1.00 0.00 83 HIS A N 12
ATOM 14479 C CA . HIS A 1 64 ? -4.892 -4.928 -11.570 1.00 0.00 83 HIS A CA 12
ATOM 14480 C C . HIS A 1 64 ? -4.570 -6.336 -12.043 1.00 0.00 83 HIS A C 12
ATOM 14481 O O . HIS A 1 64 ? -3.497 -6.843 -11.799 1.00 0.00 83 HIS A O 12
ATOM 14495 N N . GLU A 1 65 ? -5.477 -6.978 -12.718 1.00 0.00 84 GLU A N 12
ATOM 14496 C CA . GLU A 1 65 ? -5.171 -8.348 -13.192 1.00 0.00 84 GLU A CA 12
ATOM 14497 C C . GLU A 1 65 ? -4.475 -8.294 -14.543 1.00 0.00 84 GLU A C 12
ATOM 14498 O O . GLU A 1 65 ? -5.001 -7.779 -15.510 1.00 0.00 84 GLU A O 12
ATOM 14510 N N . LEU A 1 66 ? -3.289 -8.817 -14.610 1.00 0.00 85 LEU A N 12
ATOM 14511 C CA . LEU A 1 66 ? -2.538 -8.799 -15.887 1.00 0.00 85 LEU A CA 12
ATOM 14512 C C . LEU A 1 66 ? -1.581 -9.991 -15.952 1.00 0.00 85 LEU A C 12
ATOM 14513 O O . LEU A 1 66 ? -1.898 -11.017 -16.517 1.00 0.00 85 LEU A O 12
ATOM 14529 N N . ASP A 1 67 ? -0.421 -9.874 -15.369 1.00 0.00 86 ASP A N 12
ATOM 14530 C CA . ASP A 1 67 ? 0.532 -11.000 -15.394 1.00 0.00 86 ASP A CA 12
ATOM 14531 C C . ASP A 1 67 ? 0.135 -12.020 -14.331 1.00 0.00 86 ASP A C 12
ATOM 14532 O O . ASP A 1 67 ? 0.930 -12.405 -13.498 1.00 0.00 86 ASP A O 12
ATOM 14541 N N . SER A 1 68 ? -1.100 -12.457 -14.354 1.00 0.00 87 SER A N 12
ATOM 14542 C CA . SER A 1 68 ? -1.564 -13.452 -13.344 1.00 0.00 87 SER A CA 12
ATOM 14543 C C . SER A 1 68 ? -1.677 -12.796 -11.968 1.00 0.00 87 SER A C 12
ATOM 14544 O O . SER A 1 68 ? -1.983 -13.441 -10.983 1.00 0.00 87 SER A O 12
ATOM 14552 N N . LYS A 1 69 ? -1.424 -11.520 -11.889 1.00 0.00 88 LYS A N 12
ATOM 14553 C CA . LYS A 1 69 ? -1.509 -10.820 -10.591 1.00 0.00 88 LYS A CA 12
ATOM 14554 C C . LYS A 1 69 ? -2.697 -9.860 -10.585 1.00 0.00 88 LYS A C 12
ATOM 14555 O O . LYS A 1 69 ? -2.814 -9.009 -11.441 1.00 0.00 88 LYS A O 12
ATOM 14574 N N . THR A 1 70 ? -3.577 -9.991 -9.626 1.00 0.00 89 THR A N 12
ATOM 14575 C CA . THR A 1 70 ? -4.762 -9.084 -9.559 1.00 0.00 89 THR A CA 12
ATOM 14576 C C . THR A 1 70 ? -4.571 -8.049 -8.448 1.00 0.00 89 THR A C 12
ATOM 14577 O O . THR A 1 70 ? -5.306 -8.018 -7.482 1.00 0.00 89 THR A O 12
ATOM 14588 N N . ILE A 1 71 ? -3.589 -7.203 -8.580 1.00 0.00 90 ILE A N 12
ATOM 14589 C CA . ILE A 1 71 ? -3.355 -6.168 -7.524 1.00 0.00 90 ILE A CA 12
ATOM 14590 C C . ILE A 1 71 ? -4.670 -5.414 -7.266 1.00 0.00 90 ILE A C 12
ATOM 14591 O O . ILE A 1 71 ? -5.700 -5.755 -7.812 1.00 0.00 90 ILE A O 12
ATOM 14607 N N . ASP A 1 72 ? -4.665 -4.417 -6.419 1.00 0.00 91 ASP A N 12
ATOM 14608 C CA . ASP A 1 72 ? -5.927 -3.695 -6.118 1.00 0.00 91 ASP A CA 12
ATOM 14609 C C . ASP A 1 72 ? -5.662 -2.201 -5.913 1.00 0.00 91 ASP A C 12
ATOM 14610 O O . ASP A 1 72 ? -5.460 -1.760 -4.799 1.00 0.00 91 ASP A O 12
ATOM 14619 N N . PRO A 1 73 ? -5.674 -1.466 -6.989 1.00 0.00 92 PRO A N 12
ATOM 14620 C CA . PRO A 1 73 ? -5.436 -0.009 -6.913 1.00 0.00 92 PRO A CA 12
ATOM 14621 C C . PRO A 1 73 ? -6.457 0.674 -6.004 1.00 0.00 92 PRO A C 12
ATOM 14622 O O . PRO A 1 73 ? -7.623 0.780 -6.327 1.00 0.00 92 PRO A O 12
ATOM 14633 N N . LYS A 1 74 ? -6.018 1.167 -4.888 1.00 0.00 93 LYS A N 12
ATOM 14634 C CA . LYS A 1 74 ? -6.944 1.880 -3.970 1.00 0.00 93 LYS A CA 12
ATOM 14635 C C . LYS A 1 74 ? -6.326 3.220 -3.571 1.00 0.00 93 LYS A C 12
ATOM 14636 O O . LYS A 1 74 ? -5.274 3.284 -2.967 1.00 0.00 93 LYS A O 12
ATOM 14655 N N . VAL A 1 75 ? -6.972 4.286 -3.923 1.00 0.00 94 VAL A N 12
ATOM 14656 C CA . VAL A 1 75 ? -6.438 5.634 -3.581 1.00 0.00 94 VAL A CA 12
ATOM 14657 C C . VAL A 1 75 ? -7.111 6.158 -2.311 1.00 0.00 94 VAL A C 12
ATOM 14658 O O . VAL A 1 75 ? -8.023 5.551 -1.785 1.00 0.00 94 VAL A O 12
ATOM 14671 N N . ALA A 1 76 ? -6.675 7.283 -1.817 1.00 0.00 95 ALA A N 12
ATOM 14672 C CA . ALA A 1 76 ? -7.297 7.848 -0.586 1.00 0.00 95 ALA A CA 12
ATOM 14673 C C . ALA A 1 76 ? -8.372 8.868 -0.968 1.00 0.00 95 ALA A C 12
ATOM 14674 O O . ALA A 1 76 ? -8.076 9.949 -1.440 1.00 0.00 95 ALA A O 12
ATOM 14681 N N . PHE A 1 77 ? -9.618 8.534 -0.773 1.00 0.00 96 PHE A N 12
ATOM 14682 C CA . PHE A 1 77 ? -10.708 9.484 -1.133 1.00 0.00 96 PHE A CA 12
ATOM 14683 C C . PHE A 1 77 ? -11.910 9.298 -0.198 1.00 0.00 96 PHE A C 12
ATOM 14684 O O . PHE A 1 77 ? -12.828 8.566 -0.512 1.00 0.00 96 PHE A O 12
ATOM 14701 N N . CYS A 1 1 ? -1.480 14.083 -0.213 1.00 0.00 20 CYS A N 13
ATOM 14702 C CA . CYS A 1 1 ? -2.150 12.750 -0.215 1.00 0.00 20 CYS A CA 13
ATOM 14703 C C . CYS A 1 1 ? -1.683 11.927 -1.418 1.00 0.00 20 CYS A C 13
ATOM 14704 O O . CYS A 1 1 ? -0.842 12.353 -2.183 1.00 0.00 20 CYS A O 13
ATOM 14714 N N . LYS A 1 2 ? -2.225 10.752 -1.589 1.00 0.00 21 LYS A N 13
ATOM 14715 C CA . LYS A 1 2 ? -1.811 9.904 -2.743 1.00 0.00 21 LYS A CA 13
ATOM 14716 C C . LYS A 1 2 ? -2.593 8.588 -2.741 1.00 0.00 21 LYS A C 13
ATOM 14717 O O . LYS A 1 2 ? -3.523 8.407 -1.981 1.00 0.00 21 LYS A O 13
ATOM 14736 N N . MET A 1 3 ? -2.215 7.668 -3.585 1.00 0.00 22 MET A N 13
ATOM 14737 C CA . MET A 1 3 ? -2.929 6.360 -3.634 1.00 0.00 22 MET A CA 13
ATOM 14738 C C . MET A 1 3 ? -1.941 5.214 -3.402 1.00 0.00 22 MET A C 13
ATOM 14739 O O . MET A 1 3 ? -0.750 5.421 -3.288 1.00 0.00 22 MET A O 13
ATOM 14753 N N . PHE A 1 4 ? -2.430 4.007 -3.332 1.00 0.00 23 PHE A N 13
ATOM 14754 C CA . PHE A 1 4 ? -1.521 2.846 -3.107 1.00 0.00 23 PHE A CA 13
ATOM 14755 C C . PHE A 1 4 ? -2.057 1.615 -3.842 1.00 0.00 23 PHE A C 13
ATOM 14756 O O . PHE A 1 4 ? -3.227 1.527 -4.158 1.00 0.00 23 PHE A O 13
ATOM 14773 N N . ILE A 1 5 ? -1.209 0.666 -4.116 1.00 0.00 24 ILE A N 13
ATOM 14774 C CA . ILE A 1 5 ? -1.657 -0.561 -4.833 1.00 0.00 24 ILE A CA 13
ATOM 14775 C C . ILE A 1 5 ? -1.486 -1.775 -3.908 1.00 0.00 24 ILE A C 13
ATOM 14776 O O . ILE A 1 5 ? -0.487 -1.908 -3.229 1.00 0.00 24 ILE A O 13
ATOM 14792 N N . GLY A 1 6 ? -2.470 -2.638 -3.836 1.00 0.00 25 GLY A N 13
ATOM 14793 C CA . GLY A 1 6 ? -2.367 -3.804 -2.906 1.00 0.00 25 GLY A CA 13
ATOM 14794 C C . GLY A 1 6 ? -2.284 -5.138 -3.654 1.00 0.00 25 GLY A C 13
ATOM 14795 O O . GLY A 1 6 ? -2.948 -5.354 -4.645 1.00 0.00 25 GLY A O 13
ATOM 14799 N N . GLY A 1 7 ? -1.478 -6.044 -3.151 1.00 0.00 26 GLY A N 13
ATOM 14800 C CA . GLY A 1 7 ? -1.339 -7.384 -3.792 1.00 0.00 26 GLY A CA 13
ATOM 14801 C C . GLY A 1 7 ? -0.831 -7.209 -5.216 1.00 0.00 26 GLY A C 13
ATOM 14802 O O . GLY A 1 7 ? -1.302 -7.843 -6.139 1.00 0.00 26 GLY A O 13
ATOM 14806 N N . LEU A 1 8 ? 0.112 -6.331 -5.402 1.00 0.00 27 LEU A N 13
ATOM 14807 C CA . LEU A 1 8 ? 0.636 -6.087 -6.766 1.00 0.00 27 LEU A CA 13
ATOM 14808 C C . LEU A 1 8 ? 1.595 -7.198 -7.196 1.00 0.00 27 LEU A C 13
ATOM 14809 O O . LEU A 1 8 ? 2.205 -7.863 -6.382 1.00 0.00 27 LEU A O 13
ATOM 14825 N N . SER A 1 9 ? 1.711 -7.407 -8.481 1.00 0.00 28 SER A N 13
ATOM 14826 C CA . SER A 1 9 ? 2.610 -8.479 -8.997 1.00 0.00 28 SER A CA 13
ATOM 14827 C C . SER A 1 9 ? 3.901 -8.535 -8.180 1.00 0.00 28 SER A C 13
ATOM 14828 O O . SER A 1 9 ? 4.543 -7.532 -7.943 1.00 0.00 28 SER A O 13
ATOM 14836 N N . TRP A 1 10 ? 4.281 -9.702 -7.743 1.00 0.00 29 TRP A N 13
ATOM 14837 C CA . TRP A 1 10 ? 5.528 -9.825 -6.937 1.00 0.00 29 TRP A CA 13
ATOM 14838 C C . TRP A 1 10 ? 6.761 -9.548 -7.804 1.00 0.00 29 TRP A C 13
ATOM 14839 O O . TRP A 1 10 ? 7.783 -9.106 -7.318 1.00 0.00 29 TRP A O 13
ATOM 14860 N N . GLN A 1 11 ? 6.679 -9.807 -9.081 1.00 0.00 30 GLN A N 13
ATOM 14861 C CA . GLN A 1 11 ? 7.848 -9.562 -9.961 1.00 0.00 30 GLN A CA 13
ATOM 14862 C C . GLN A 1 11 ? 7.830 -8.132 -10.498 1.00 0.00 30 GLN A C 13
ATOM 14863 O O . GLN A 1 11 ? 8.806 -7.637 -11.024 1.00 0.00 30 GLN A O 13
ATOM 14877 N N . THR A 1 12 ? 6.718 -7.477 -10.375 1.00 0.00 31 THR A N 13
ATOM 14878 C CA . THR A 1 12 ? 6.609 -6.084 -10.885 1.00 0.00 31 THR A CA 13
ATOM 14879 C C . THR A 1 12 ? 7.737 -5.219 -10.317 1.00 0.00 31 THR A C 13
ATOM 14880 O O . THR A 1 12 ? 8.672 -5.711 -9.717 1.00 0.00 31 THR A O 13
ATOM 14891 N N . THR A 1 13 ? 7.649 -3.932 -10.496 1.00 0.00 32 THR A N 13
ATOM 14892 C CA . THR A 1 13 ? 8.710 -3.033 -9.961 1.00 0.00 32 THR A CA 13
ATOM 14893 C C . THR A 1 13 ? 8.155 -1.620 -9.790 1.00 0.00 32 THR A C 13
ATOM 14894 O O . THR A 1 13 ? 6.959 -1.405 -9.835 1.00 0.00 32 THR A O 13
ATOM 14905 N N . GLN A 1 14 ? 9.005 -0.656 -9.586 1.00 0.00 33 GLN A N 13
ATOM 14906 C CA . GLN A 1 14 ? 8.517 0.733 -9.405 1.00 0.00 33 GLN A CA 13
ATOM 14907 C C . GLN A 1 14 ? 8.200 1.357 -10.757 1.00 0.00 33 GLN A C 13
ATOM 14908 O O . GLN A 1 14 ? 7.052 1.528 -11.111 1.00 0.00 33 GLN A O 13
ATOM 14922 N N . GLU A 1 15 ? 9.194 1.695 -11.528 1.00 0.00 34 GLU A N 13
ATOM 14923 C CA . GLU A 1 15 ? 8.899 2.288 -12.851 1.00 0.00 34 GLU A CA 13
ATOM 14924 C C . GLU A 1 15 ? 7.853 1.430 -13.543 1.00 0.00 34 GLU A C 13
ATOM 14925 O O . GLU A 1 15 ? 6.894 1.925 -14.088 1.00 0.00 34 GLU A O 13
ATOM 14937 N N . GLY A 1 16 ? 8.014 0.138 -13.489 1.00 0.00 35 GLY A N 13
ATOM 14938 C CA . GLY A 1 16 ? 7.004 -0.755 -14.112 1.00 0.00 35 GLY A CA 13
ATOM 14939 C C . GLY A 1 16 ? 5.630 -0.287 -13.651 1.00 0.00 35 GLY A C 13
ATOM 14940 O O . GLY A 1 16 ? 4.665 -0.304 -14.393 1.00 0.00 35 GLY A O 13
ATOM 14944 N N . LEU A 1 17 ? 5.542 0.174 -12.434 1.00 0.00 36 LEU A N 13
ATOM 14945 C CA . LEU A 1 17 ? 4.250 0.678 -11.938 1.00 0.00 36 LEU A CA 13
ATOM 14946 C C . LEU A 1 17 ? 4.023 2.053 -12.567 1.00 0.00 36 LEU A C 13
ATOM 14947 O O . LEU A 1 17 ? 2.934 2.390 -12.983 1.00 0.00 36 LEU A O 13
ATOM 14963 N N . ARG A 1 18 ? 5.062 2.835 -12.658 1.00 0.00 37 ARG A N 13
ATOM 14964 C CA . ARG A 1 18 ? 4.930 4.170 -13.281 1.00 0.00 37 ARG A CA 13
ATOM 14965 C C . ARG A 1 18 ? 4.448 3.988 -14.705 1.00 0.00 37 ARG A C 13
ATOM 14966 O O . ARG A 1 18 ? 3.817 4.841 -15.293 1.00 0.00 37 ARG A O 13
ATOM 14987 N N . GLU A 1 19 ? 4.739 2.852 -15.245 1.00 0.00 38 GLU A N 13
ATOM 14988 C CA . GLU A 1 19 ? 4.304 2.541 -16.621 1.00 0.00 38 GLU A CA 13
ATOM 14989 C C . GLU A 1 19 ? 2.882 2.007 -16.562 1.00 0.00 38 GLU A C 13
ATOM 14990 O O . GLU A 1 19 ? 2.149 2.035 -17.530 1.00 0.00 38 GLU A O 13
ATOM 15002 N N . TYR A 1 20 ? 2.492 1.511 -15.419 1.00 0.00 39 TYR A N 13
ATOM 15003 C CA . TYR A 1 20 ? 1.114 0.968 -15.291 1.00 0.00 39 TYR A CA 13
ATOM 15004 C C . TYR A 1 20 ? 0.118 2.084 -14.977 1.00 0.00 39 TYR A C 13
ATOM 15005 O O . TYR A 1 20 ? -0.922 2.198 -15.595 1.00 0.00 39 TYR A O 13
ATOM 15023 N N . PHE A 1 21 ? 0.430 2.907 -14.020 1.00 0.00 40 PHE A N 13
ATOM 15024 C CA . PHE A 1 21 ? -0.488 4.019 -13.656 1.00 0.00 40 PHE A CA 13
ATOM 15025 C C . PHE A 1 21 ? -0.060 5.286 -14.387 1.00 0.00 40 PHE A C 13
ATOM 15026 O O . PHE A 1 21 ? -0.873 6.099 -14.775 1.00 0.00 40 PHE A O 13
ATOM 15043 N N . GLY A 1 22 ? 1.217 5.447 -14.594 1.00 0.00 41 GLY A N 13
ATOM 15044 C CA . GLY A 1 22 ? 1.701 6.649 -15.321 1.00 0.00 41 GLY A CA 13
ATOM 15045 C C . GLY A 1 22 ? 1.196 6.580 -16.759 1.00 0.00 41 GLY A C 13
ATOM 15046 O O . GLY A 1 22 ? 1.168 7.564 -17.470 1.00 0.00 41 GLY A O 13
ATOM 15050 N N . GLN A 1 23 ? 0.784 5.415 -17.190 1.00 0.00 42 GLN A N 13
ATOM 15051 C CA . GLN A 1 23 ? 0.268 5.273 -18.576 1.00 0.00 42 GLN A CA 13
ATOM 15052 C C . GLN A 1 23 ? -0.925 6.207 -18.768 1.00 0.00 42 GLN A C 13
ATOM 15053 O O . GLN A 1 23 ? -1.032 6.909 -19.754 1.00 0.00 42 GLN A O 13
ATOM 15067 N N . PHE A 1 24 ? -1.816 6.226 -17.817 1.00 0.00 43 PHE A N 13
ATOM 15068 C CA . PHE A 1 24 ? -3.005 7.118 -17.917 1.00 0.00 43 PHE A CA 13
ATOM 15069 C C . PHE A 1 24 ? -2.984 8.128 -16.767 1.00 0.00 43 PHE A C 13
ATOM 15070 O O . PHE A 1 24 ? -3.716 9.098 -16.762 1.00 0.00 43 PHE A O 13
ATOM 15087 N N . GLY A 1 25 ? -2.146 7.902 -15.791 1.00 0.00 44 GLY A N 13
ATOM 15088 C CA . GLY A 1 25 ? -2.067 8.843 -14.637 1.00 0.00 44 GLY A CA 13
ATOM 15089 C C . GLY A 1 25 ? -0.599 9.144 -14.326 1.00 0.00 44 GLY A C 13
ATOM 15090 O O . GLY A 1 25 ? 0.017 8.494 -13.506 1.00 0.00 44 GLY A O 13
ATOM 15094 N N . GLU A 1 26 ? -0.036 10.124 -14.980 1.00 0.00 45 GLU A N 13
ATOM 15095 C CA . GLU A 1 26 ? 1.391 10.471 -14.732 1.00 0.00 45 GLU A CA 13
ATOM 15096 C C . GLU A 1 26 ? 1.702 10.407 -13.235 1.00 0.00 45 GLU A C 13
ATOM 15097 O O . GLU A 1 26 ? 1.332 11.280 -12.475 1.00 0.00 45 GLU A O 13
ATOM 15109 N N . VAL A 1 27 ? 2.377 9.378 -12.805 1.00 0.00 46 VAL A N 13
ATOM 15110 C CA . VAL A 1 27 ? 2.707 9.256 -11.354 1.00 0.00 46 VAL A CA 13
ATOM 15111 C C . VAL A 1 27 ? 4.042 9.936 -11.049 1.00 0.00 46 VAL A C 13
ATOM 15112 O O . VAL A 1 27 ? 4.974 9.880 -11.828 1.00 0.00 46 VAL A O 13
ATOM 15125 N N . LYS A 1 28 ? 4.143 10.575 -9.916 1.00 0.00 47 LYS A N 13
ATOM 15126 C CA . LYS A 1 28 ? 5.419 11.255 -9.555 1.00 0.00 47 LYS A CA 13
ATOM 15127 C C . LYS A 1 28 ? 6.037 10.575 -8.331 1.00 0.00 47 LYS A C 13
ATOM 15128 O O . LYS A 1 28 ? 7.229 10.639 -8.107 1.00 0.00 47 LYS A O 13
ATOM 15147 N N . GLU A 1 29 ? 5.231 9.916 -7.543 1.00 0.00 48 GLU A N 13
ATOM 15148 C CA . GLU A 1 29 ? 5.769 9.223 -6.336 1.00 0.00 48 GLU A CA 13
ATOM 15149 C C . GLU A 1 29 ? 5.266 7.777 -6.289 1.00 0.00 48 GLU A C 13
ATOM 15150 O O . GLU A 1 29 ? 4.084 7.520 -6.360 1.00 0.00 48 GLU A O 13
ATOM 15162 N N . CYS A 1 30 ? 6.154 6.831 -6.172 1.00 0.00 49 CYS A N 13
ATOM 15163 C CA . CYS A 1 30 ? 5.724 5.401 -6.123 1.00 0.00 49 CYS A CA 13
ATOM 15164 C C . CYS A 1 30 ? 6.709 4.580 -5.288 1.00 0.00 49 CYS A C 13
ATOM 15165 O O . CYS A 1 30 ? 7.876 4.906 -5.196 1.00 0.00 49 CYS A O 13
ATOM 15173 N N . LEU A 1 31 ? 6.257 3.515 -4.681 1.00 0.00 50 LEU A N 13
ATOM 15174 C CA . LEU A 1 31 ? 7.187 2.686 -3.863 1.00 0.00 50 LEU A CA 13
ATOM 15175 C C . LEU A 1 31 ? 6.747 1.215 -3.867 1.00 0.00 50 LEU A C 13
ATOM 15176 O O . LEU A 1 31 ? 5.592 0.903 -3.699 1.00 0.00 50 LEU A O 13
ATOM 15192 N N . VAL A 1 32 ? 7.657 0.304 -4.062 1.00 0.00 51 VAL A N 13
ATOM 15193 C CA . VAL A 1 32 ? 7.262 -1.135 -4.077 1.00 0.00 51 VAL A CA 13
ATOM 15194 C C . VAL A 1 32 ? 7.940 -1.894 -2.937 1.00 0.00 51 VAL A C 13
ATOM 15195 O O . VAL A 1 32 ? 9.121 -1.749 -2.692 1.00 0.00 51 VAL A O 13
ATOM 15208 N N . MET A 1 33 ? 7.197 -2.708 -2.242 1.00 0.00 52 MET A N 13
ATOM 15209 C CA . MET A 1 33 ? 7.788 -3.485 -1.121 1.00 0.00 52 MET A CA 13
ATOM 15210 C C . MET A 1 33 ? 7.422 -4.967 -1.278 1.00 0.00 52 MET A C 13
ATOM 15211 O O . MET A 1 33 ? 6.401 -5.311 -1.845 1.00 0.00 52 MET A O 13
ATOM 15225 N N . ARG A 1 34 ? 8.249 -5.839 -0.773 1.00 0.00 53 ARG A N 13
ATOM 15226 C CA . ARG A 1 34 ? 7.965 -7.288 -0.879 1.00 0.00 53 ARG A CA 13
ATOM 15227 C C . ARG A 1 34 ? 8.508 -8.025 0.348 1.00 0.00 53 ARG A C 13
ATOM 15228 O O . ARG A 1 34 ? 7.769 -8.634 1.095 1.00 0.00 53 ARG A O 13
ATOM 15249 N N . ASP A 1 35 ? 9.793 -7.971 0.563 1.00 0.00 54 ASP A N 13
ATOM 15250 C CA . ASP A 1 35 ? 10.383 -8.666 1.744 1.00 0.00 54 ASP A CA 13
ATOM 15251 C C . ASP A 1 35 ? 11.298 -7.707 2.515 1.00 0.00 54 ASP A C 13
ATOM 15252 O O . ASP A 1 35 ? 12.490 -7.671 2.285 1.00 0.00 54 ASP A O 13
ATOM 15261 N N . PRO A 1 36 ? 10.707 -6.954 3.410 1.00 0.00 55 PRO A N 13
ATOM 15262 C CA . PRO A 1 36 ? 11.478 -5.981 4.221 1.00 0.00 55 PRO A CA 13
ATOM 15263 C C . PRO A 1 36 ? 12.511 -6.698 5.096 1.00 0.00 55 PRO A C 13
ATOM 15264 O O . PRO A 1 36 ? 13.691 -6.698 4.806 1.00 0.00 55 PRO A O 13
ATOM 15275 N N . LEU A 1 37 ? 12.078 -7.299 6.172 1.00 0.00 56 LEU A N 13
ATOM 15276 C CA . LEU A 1 37 ? 13.029 -8.000 7.066 1.00 0.00 56 LEU A CA 13
ATOM 15277 C C . LEU A 1 37 ? 12.636 -9.469 7.243 1.00 0.00 56 LEU A C 13
ATOM 15278 O O . LEU A 1 37 ? 13.469 -10.318 7.488 1.00 0.00 56 LEU A O 13
ATOM 15294 N N . THR A 1 38 ? 11.374 -9.777 7.126 1.00 0.00 57 THR A N 13
ATOM 15295 C CA . THR A 1 38 ? 10.936 -11.194 7.296 1.00 0.00 57 THR A CA 13
ATOM 15296 C C . THR A 1 38 ? 10.016 -11.611 6.139 1.00 0.00 57 THR A C 13
ATOM 15297 O O . THR A 1 38 ? 10.380 -11.514 4.985 1.00 0.00 57 THR A O 13
ATOM 15308 N N . LYS A 1 39 ? 8.825 -12.069 6.433 1.00 0.00 58 LYS A N 13
ATOM 15309 C CA . LYS A 1 39 ? 7.902 -12.479 5.349 1.00 0.00 58 LYS A CA 13
ATOM 15310 C C . LYS A 1 39 ? 6.487 -11.986 5.652 1.00 0.00 58 LYS A C 13
ATOM 15311 O O . LYS A 1 39 ? 5.543 -12.316 4.961 1.00 0.00 58 LYS A O 13
ATOM 15330 N N . ARG A 1 40 ? 6.331 -11.195 6.679 1.00 0.00 59 ARG A N 13
ATOM 15331 C CA . ARG A 1 40 ? 4.977 -10.679 7.022 1.00 0.00 59 ARG A CA 13
ATOM 15332 C C . ARG A 1 40 ? 4.401 -9.891 5.841 1.00 0.00 59 ARG A C 13
ATOM 15333 O O . ARG A 1 40 ? 3.226 -9.966 5.546 1.00 0.00 59 ARG A O 13
ATOM 15354 N N . SER A 1 41 ? 5.223 -9.138 5.161 1.00 0.00 60 SER A N 13
ATOM 15355 C CA . SER A 1 41 ? 4.726 -8.351 4.000 1.00 0.00 60 SER A CA 13
ATOM 15356 C C . SER A 1 41 ? 3.888 -9.244 3.078 1.00 0.00 60 SER A C 13
ATOM 15357 O O . SER A 1 41 ? 3.845 -10.449 3.237 1.00 0.00 60 SER A O 13
ATOM 15365 N N . ARG A 1 42 ? 3.219 -8.667 2.116 1.00 0.00 61 ARG A N 13
ATOM 15366 C CA . ARG A 1 42 ? 2.386 -9.492 1.193 1.00 0.00 61 ARG A CA 13
ATOM 15367 C C . ARG A 1 42 ? 2.710 -9.170 -0.272 1.00 0.00 61 ARG A C 13
ATOM 15368 O O . ARG A 1 42 ? 2.423 -9.946 -1.163 1.00 0.00 61 ARG A O 13
ATOM 15389 N N . GLY A 1 43 ? 3.305 -8.035 -0.535 1.00 0.00 62 GLY A N 13
ATOM 15390 C CA . GLY A 1 43 ? 3.641 -7.682 -1.944 1.00 0.00 62 GLY A CA 13
ATOM 15391 C C . GLY A 1 43 ? 2.706 -6.575 -2.437 1.00 0.00 62 GLY A C 13
ATOM 15392 O O . GLY A 1 43 ? 1.598 -6.828 -2.867 1.00 0.00 62 GLY A O 13
ATOM 15396 N N . PHE A 1 44 ? 3.145 -5.346 -2.383 1.00 0.00 63 PHE A N 13
ATOM 15397 C CA . PHE A 1 44 ? 2.274 -4.229 -2.854 1.00 0.00 63 PHE A CA 13
ATOM 15398 C C . PHE A 1 44 ? 3.128 -3.023 -3.253 1.00 0.00 63 PHE A C 13
ATOM 15399 O O . PHE A 1 44 ? 4.319 -3.138 -3.464 1.00 0.00 63 PHE A O 13
ATOM 15416 N N . GLY A 1 45 ? 2.530 -1.866 -3.359 1.00 0.00 64 GLY A N 13
ATOM 15417 C CA . GLY A 1 45 ? 3.319 -0.665 -3.748 1.00 0.00 64 GLY A CA 13
ATOM 15418 C C . GLY A 1 45 ? 2.507 0.609 -3.495 1.00 0.00 64 GLY A C 13
ATOM 15419 O O . GLY A 1 45 ? 1.383 0.569 -3.035 1.00 0.00 64 GLY A O 13
ATOM 15423 N N . PHE A 1 46 ? 3.087 1.737 -3.796 1.00 0.00 65 PHE A N 13
ATOM 15424 C CA . PHE A 1 46 ? 2.394 3.037 -3.590 1.00 0.00 65 PHE A CA 13
ATOM 15425 C C . PHE A 1 46 ? 2.471 3.857 -4.873 1.00 0.00 65 PHE A C 13
ATOM 15426 O O . PHE A 1 46 ? 3.379 3.698 -5.665 1.00 0.00 65 PHE A O 13
ATOM 15443 N N . VAL A 1 47 ? 1.531 4.727 -5.098 1.00 0.00 66 VAL A N 13
ATOM 15444 C CA . VAL A 1 47 ? 1.569 5.541 -6.344 1.00 0.00 66 VAL A CA 13
ATOM 15445 C C . VAL A 1 47 ? 0.915 6.902 -6.105 1.00 0.00 66 VAL A C 13
ATOM 15446 O O . VAL A 1 47 ? -0.030 7.026 -5.350 1.00 0.00 66 VAL A O 13
ATOM 15459 N N . THR A 1 48 ? 1.419 7.929 -6.731 1.00 0.00 67 THR A N 13
ATOM 15460 C CA . THR A 1 48 ? 0.838 9.285 -6.527 1.00 0.00 67 THR A CA 13
ATOM 15461 C C . THR A 1 48 ? 1.033 10.149 -7.771 1.00 0.00 67 THR A C 13
ATOM 15462 O O . THR A 1 48 ? 2.083 10.724 -7.979 1.00 0.00 67 THR A O 13
ATOM 15473 N N . PHE A 1 49 ? 0.028 10.266 -8.589 1.00 0.00 68 PHE A N 13
ATOM 15474 C CA . PHE A 1 49 ? 0.169 11.122 -9.803 1.00 0.00 68 PHE A CA 13
ATOM 15475 C C . PHE A 1 49 ? -0.498 12.476 -9.556 1.00 0.00 68 PHE A C 13
ATOM 15476 O O . PHE A 1 49 ? -0.814 12.823 -8.435 1.00 0.00 68 PHE A O 13
ATOM 15493 N N . MET A 1 50 ? -0.713 13.244 -10.585 1.00 0.00 69 MET A N 13
ATOM 15494 C CA . MET A 1 50 ? -1.358 14.573 -10.390 1.00 0.00 69 MET A CA 13
ATOM 15495 C C . MET A 1 50 ? -2.137 14.976 -11.645 1.00 0.00 69 MET A C 13
ATOM 15496 O O . MET A 1 50 ? -1.716 15.827 -12.403 1.00 0.00 69 MET A O 13
ATOM 15510 N N . ASP A 1 51 ? -3.273 14.373 -11.867 1.00 0.00 70 ASP A N 13
ATOM 15511 C CA . ASP A 1 51 ? -4.084 14.723 -13.069 1.00 0.00 70 ASP A CA 13
ATOM 15512 C C . ASP A 1 51 ? -5.572 14.516 -12.777 1.00 0.00 70 ASP A C 13
ATOM 15513 O O . ASP A 1 51 ? -5.943 13.972 -11.756 1.00 0.00 70 ASP A O 13
ATOM 15522 N N . GLN A 1 52 ? -6.428 14.947 -13.663 1.00 0.00 71 GLN A N 13
ATOM 15523 C CA . GLN A 1 52 ? -7.891 14.772 -13.431 1.00 0.00 71 GLN A CA 13
ATOM 15524 C C . GLN A 1 52 ? -8.337 13.378 -13.880 1.00 0.00 71 GLN A C 13
ATOM 15525 O O . GLN A 1 52 ? -9.154 12.742 -13.244 1.00 0.00 71 GLN A O 13
ATOM 15539 N N . ALA A 1 53 ? -7.804 12.897 -14.970 1.00 0.00 72 ALA A N 13
ATOM 15540 C CA . ALA A 1 53 ? -8.197 11.544 -15.457 1.00 0.00 72 ALA A CA 13
ATOM 15541 C C . ALA A 1 53 ? -7.380 10.469 -14.735 1.00 0.00 72 ALA A C 13
ATOM 15542 O O . ALA A 1 53 ? -7.483 9.294 -15.029 1.00 0.00 72 ALA A O 13
ATOM 15549 N N . GLY A 1 54 ? -6.570 10.862 -13.790 1.00 0.00 73 GLY A N 13
ATOM 15550 C CA . GLY A 1 54 ? -5.748 9.864 -13.049 1.00 0.00 73 GLY A CA 13
ATOM 15551 C C . GLY A 1 54 ? -6.668 8.852 -12.365 1.00 0.00 73 GLY A C 13
ATOM 15552 O O . GLY A 1 54 ? -6.903 7.773 -12.871 1.00 0.00 73 GLY A O 13
ATOM 15556 N N . VAL A 1 55 ? -7.190 9.191 -11.217 1.00 0.00 74 VAL A N 13
ATOM 15557 C CA . VAL A 1 55 ? -8.092 8.249 -10.499 1.00 0.00 74 VAL A CA 13
ATOM 15558 C C . VAL A 1 55 ? -9.050 7.569 -11.481 1.00 0.00 74 VAL A C 13
ATOM 15559 O O . VAL A 1 55 ? -9.214 6.367 -11.466 1.00 0.00 74 VAL A O 13
ATOM 15572 N N . ASP A 1 56 ? -9.685 8.324 -12.335 1.00 0.00 75 ASP A N 13
ATOM 15573 C CA . ASP A 1 56 ? -10.629 7.709 -13.312 1.00 0.00 75 ASP A CA 13
ATOM 15574 C C . ASP A 1 56 ? -10.036 6.421 -13.891 1.00 0.00 75 ASP A C 13
ATOM 15575 O O . ASP A 1 56 ? -10.513 5.332 -13.636 1.00 0.00 75 ASP A O 13
ATOM 15584 N N . LYS A 1 57 ? -8.999 6.543 -14.669 1.00 0.00 76 LYS A N 13
ATOM 15585 C CA . LYS A 1 57 ? -8.370 5.333 -15.270 1.00 0.00 76 LYS A CA 13
ATOM 15586 C C . LYS A 1 57 ? -7.897 4.374 -14.172 1.00 0.00 76 LYS A C 13
ATOM 15587 O O . LYS A 1 57 ? -7.984 3.170 -14.311 1.00 0.00 76 LYS A O 13
ATOM 15606 N N . VAL A 1 58 ? -7.399 4.894 -13.082 1.00 0.00 77 VAL A N 13
ATOM 15607 C CA . VAL A 1 58 ? -6.926 4.011 -11.986 1.00 0.00 77 VAL A CA 13
ATOM 15608 C C . VAL A 1 58 ? -8.058 3.078 -11.542 1.00 0.00 77 VAL A C 13
ATOM 15609 O O . VAL A 1 58 ? -7.948 1.872 -11.628 1.00 0.00 77 VAL A O 13
ATOM 15622 N N . LEU A 1 59 ? -9.155 3.627 -11.090 1.00 0.00 78 LEU A N 13
ATOM 15623 C CA . LEU A 1 59 ? -10.297 2.767 -10.671 1.00 0.00 78 LEU A CA 13
ATOM 15624 C C . LEU A 1 59 ? -10.514 1.710 -11.740 1.00 0.00 78 LEU A C 13
ATOM 15625 O O . LEU A 1 59 ? -10.765 0.557 -11.457 1.00 0.00 78 LEU A O 13
ATOM 15641 N N . ALA A 1 60 ? -10.407 2.108 -12.971 1.00 0.00 79 ALA A N 13
ATOM 15642 C CA . ALA A 1 60 ? -10.588 1.136 -14.086 1.00 0.00 79 ALA A CA 13
ATOM 15643 C C . ALA A 1 60 ? -9.858 -0.167 -13.753 1.00 0.00 79 ALA A C 13
ATOM 15644 O O . ALA A 1 60 ? -10.316 -1.249 -14.060 1.00 0.00 79 ALA A O 13
ATOM 15651 N N . GLN A 1 61 ? -8.725 -0.063 -13.111 1.00 0.00 80 GLN A N 13
ATOM 15652 C CA . GLN A 1 61 ? -7.952 -1.284 -12.735 1.00 0.00 80 GLN A CA 13
ATOM 15653 C C . GLN A 1 61 ? -8.155 -1.578 -11.260 1.00 0.00 80 GLN A C 13
ATOM 15654 O O . GLN A 1 61 ? -7.326 -2.187 -10.619 1.00 0.00 80 GLN A O 13
ATOM 15668 N N . SER A 1 62 ? -9.270 -1.179 -10.725 1.00 0.00 81 SER A N 13
ATOM 15669 C CA . SER A 1 62 ? -9.546 -1.453 -9.298 1.00 0.00 81 SER A CA 13
ATOM 15670 C C . SER A 1 62 ? -9.191 -2.903 -8.990 1.00 0.00 81 SER A C 13
ATOM 15671 O O . SER A 1 62 ? -8.952 -3.270 -7.856 1.00 0.00 81 SER A O 13
ATOM 15679 N N . ARG A 1 63 ? -9.145 -3.731 -9.998 1.00 0.00 82 ARG A N 13
ATOM 15680 C CA . ARG A 1 63 ? -8.796 -5.152 -9.770 1.00 0.00 82 ARG A CA 13
ATOM 15681 C C . ARG A 1 63 ? -7.374 -5.435 -10.263 1.00 0.00 82 ARG A C 13
ATOM 15682 O O . ARG A 1 63 ? -6.751 -6.398 -9.864 1.00 0.00 82 ARG A O 13
ATOM 15703 N N . HIS A 1 64 ? -6.852 -4.596 -11.119 1.00 0.00 83 HIS A N 13
ATOM 15704 C CA . HIS A 1 64 ? -5.474 -4.807 -11.639 1.00 0.00 83 HIS A CA 13
ATOM 15705 C C . HIS A 1 64 ? -5.309 -6.220 -12.196 1.00 0.00 83 HIS A C 13
ATOM 15706 O O . HIS A 1 64 ? -6.109 -7.099 -11.952 1.00 0.00 83 HIS A O 13
ATOM 15720 N N . GLU A 1 65 ? -4.258 -6.427 -12.934 1.00 0.00 84 GLU A N 13
ATOM 15721 C CA . GLU A 1 65 ? -3.972 -7.756 -13.515 1.00 0.00 84 GLU A CA 13
ATOM 15722 C C . GLU A 1 65 ? -2.751 -7.687 -14.421 1.00 0.00 84 GLU A C 13
ATOM 15723 O O . GLU A 1 65 ? -2.734 -6.987 -15.415 1.00 0.00 84 GLU A O 13
ATOM 15735 N N . LEU A 1 66 ? -1.741 -8.436 -14.100 1.00 0.00 85 LEU A N 13
ATOM 15736 C CA . LEU A 1 66 ? -0.525 -8.453 -14.952 1.00 0.00 85 LEU A CA 13
ATOM 15737 C C . LEU A 1 66 ? 0.012 -9.882 -15.032 1.00 0.00 85 LEU A C 13
ATOM 15738 O O . LEU A 1 66 ? -0.326 -10.630 -15.929 1.00 0.00 85 LEU A O 13
ATOM 15754 N N . ASP A 1 67 ? 0.825 -10.280 -14.096 1.00 0.00 86 ASP A N 13
ATOM 15755 C CA . ASP A 1 67 ? 1.351 -11.659 -14.117 1.00 0.00 86 ASP A CA 13
ATOM 15756 C C . ASP A 1 67 ? 0.332 -12.580 -13.455 1.00 0.00 86 ASP A C 13
ATOM 15757 O O . ASP A 1 67 ? 0.642 -13.304 -12.529 1.00 0.00 86 ASP A O 13
ATOM 15766 N N . SER A 1 68 ? -0.895 -12.539 -13.910 1.00 0.00 87 SER A N 13
ATOM 15767 C CA . SER A 1 68 ? -1.955 -13.390 -13.296 1.00 0.00 87 SER A CA 13
ATOM 15768 C C . SER A 1 68 ? -2.296 -12.848 -11.907 1.00 0.00 87 SER A C 13
ATOM 15769 O O . SER A 1 68 ? -2.997 -13.473 -11.136 1.00 0.00 87 SER A O 13
ATOM 15777 N N . LYS A 1 69 ? -1.792 -11.689 -11.584 1.00 0.00 88 LYS A N 13
ATOM 15778 C CA . LYS A 1 69 ? -2.056 -11.092 -10.255 1.00 0.00 88 LYS A CA 13
ATOM 15779 C C . LYS A 1 69 ? -3.027 -9.922 -10.397 1.00 0.00 88 LYS A C 13
ATOM 15780 O O . LYS A 1 69 ? -2.758 -8.975 -11.103 1.00 0.00 88 LYS A O 13
ATOM 15799 N N . THR A 1 70 ? -4.145 -9.975 -9.729 1.00 0.00 89 THR A N 13
ATOM 15800 C CA . THR A 1 70 ? -5.126 -8.854 -9.824 1.00 0.00 89 THR A CA 13
ATOM 15801 C C . THR A 1 70 ? -4.943 -7.911 -8.633 1.00 0.00 89 THR A C 13
ATOM 15802 O O . THR A 1 70 ? -5.682 -7.948 -7.670 1.00 0.00 89 THR A O 13
ATOM 15813 N N . ILE A 1 71 ? -3.943 -7.077 -8.701 1.00 0.00 90 ILE A N 13
ATOM 15814 C CA . ILE A 1 71 ? -3.671 -6.117 -7.586 1.00 0.00 90 ILE A CA 13
ATOM 15815 C C . ILE A 1 71 ? -4.963 -5.409 -7.166 1.00 0.00 90 ILE A C 13
ATOM 15816 O O . ILE A 1 71 ? -6.032 -5.690 -7.670 1.00 0.00 90 ILE A O 13
ATOM 15832 N N . ASP A 1 72 ? -4.874 -4.494 -6.240 1.00 0.00 91 ASP A N 13
ATOM 15833 C CA . ASP A 1 72 ? -6.089 -3.782 -5.777 1.00 0.00 91 ASP A CA 13
ATOM 15834 C C . ASP A 1 72 ? -5.794 -2.294 -5.569 1.00 0.00 91 ASP A C 13
ATOM 15835 O O . ASP A 1 72 ? -5.624 -1.854 -4.449 1.00 0.00 91 ASP A O 13
ATOM 15844 N N . PRO A 1 73 ? -5.747 -1.557 -6.647 1.00 0.00 92 PRO A N 13
ATOM 15845 C CA . PRO A 1 73 ? -5.477 -0.105 -6.560 1.00 0.00 92 PRO A CA 13
ATOM 15846 C C . PRO A 1 73 ? -6.442 0.573 -5.590 1.00 0.00 92 PRO A C 13
ATOM 15847 O O . PRO A 1 73 ? -7.624 0.684 -5.852 1.00 0.00 92 PRO A O 13
ATOM 15858 N N . LYS A 1 74 ? -5.948 1.052 -4.491 1.00 0.00 93 LYS A N 13
ATOM 15859 C CA . LYS A 1 74 ? -6.840 1.755 -3.525 1.00 0.00 93 LYS A CA 13
ATOM 15860 C C . LYS A 1 74 ? -6.403 3.207 -3.386 1.00 0.00 93 LYS A C 13
ATOM 15861 O O . LYS A 1 74 ? -5.464 3.530 -2.687 1.00 0.00 93 LYS A O 13
ATOM 15880 N N . VAL A 1 75 ? -7.080 4.077 -4.060 1.00 0.00 94 VAL A N 13
ATOM 15881 C CA . VAL A 1 75 ? -6.731 5.520 -3.997 1.00 0.00 94 VAL A CA 13
ATOM 15882 C C . VAL A 1 75 ? -7.626 6.236 -2.979 1.00 0.00 94 VAL A C 13
ATOM 15883 O O . VAL A 1 75 ? -8.702 5.774 -2.656 1.00 0.00 94 VAL A O 13
ATOM 15896 N N . ALA A 1 76 ? -7.189 7.354 -2.467 1.00 0.00 95 ALA A N 13
ATOM 15897 C CA . ALA A 1 76 ? -8.019 8.088 -1.466 1.00 0.00 95 ALA A CA 13
ATOM 15898 C C . ALA A 1 76 ? -8.119 9.570 -1.837 1.00 0.00 95 ALA A C 13
ATOM 15899 O O . ALA A 1 76 ? -7.178 10.323 -1.687 1.00 0.00 95 ALA A O 13
ATOM 15906 N N . PHE A 1 77 ? -9.256 9.996 -2.319 1.00 0.00 96 PHE A N 13
ATOM 15907 C CA . PHE A 1 77 ? -9.418 11.429 -2.698 1.00 0.00 96 PHE A CA 13
ATOM 15908 C C . PHE A 1 77 ? -9.697 12.296 -1.460 1.00 0.00 96 PHE A C 13
ATOM 15909 O O . PHE A 1 77 ? -9.057 13.312 -1.272 1.00 0.00 96 PHE A O 13
ATOM 15926 N N . CYS A 1 1 ? -3.587 12.857 -0.994 1.00 0.00 20 CYS A N 14
ATOM 15927 C CA . CYS A 1 1 ? -2.669 11.771 -0.544 1.00 0.00 20 CYS A CA 14
ATOM 15928 C C . CYS A 1 1 ? -2.247 10.910 -1.737 1.00 0.00 20 CYS A C 14
ATOM 15929 O O . CYS A 1 1 ? -2.938 10.833 -2.734 1.00 0.00 20 CYS A O 14
ATOM 15939 N N . LYS A 1 2 ? -1.117 10.266 -1.647 1.00 0.00 21 LYS A N 14
ATOM 15940 C CA . LYS A 1 2 ? -0.653 9.416 -2.780 1.00 0.00 21 LYS A CA 14
ATOM 15941 C C . LYS A 1 2 ? -1.531 8.168 -2.903 1.00 0.00 21 LYS A C 14
ATOM 15942 O O . LYS A 1 2 ? -2.225 7.790 -1.980 1.00 0.00 21 LYS A O 14
ATOM 15961 N N . MET A 1 3 ? -1.506 7.529 -4.039 1.00 0.00 22 MET A N 14
ATOM 15962 C CA . MET A 1 3 ? -2.339 6.308 -4.230 1.00 0.00 22 MET A CA 14
ATOM 15963 C C . MET A 1 3 ? -1.591 5.070 -3.726 1.00 0.00 22 MET A C 14
ATOM 15964 O O . MET A 1 3 ? -0.430 5.135 -3.373 1.00 0.00 22 MET A O 14
ATOM 15978 N N . PHE A 1 4 ? -2.248 3.945 -3.691 1.00 0.00 23 PHE A N 14
ATOM 15979 C CA . PHE A 1 4 ? -1.583 2.701 -3.219 1.00 0.00 23 PHE A CA 14
ATOM 15980 C C . PHE A 1 4 ? -2.180 1.501 -3.952 1.00 0.00 23 PHE A C 14
ATOM 15981 O O . PHE A 1 4 ? -3.372 1.425 -4.169 1.00 0.00 23 PHE A O 14
ATOM 15998 N N . ILE A 1 5 ? -1.363 0.568 -4.337 1.00 0.00 24 ILE A N 14
ATOM 15999 C CA . ILE A 1 5 ? -1.879 -0.627 -5.055 1.00 0.00 24 ILE A CA 14
ATOM 16000 C C . ILE A 1 5 ? -1.752 -1.850 -4.135 1.00 0.00 24 ILE A C 14
ATOM 16001 O O . ILE A 1 5 ? -0.731 -2.064 -3.517 1.00 0.00 24 ILE A O 14
ATOM 16017 N N . GLY A 1 6 ? -2.803 -2.616 -3.989 1.00 0.00 25 GLY A N 14
ATOM 16018 C CA . GLY A 1 6 ? -2.759 -3.776 -3.044 1.00 0.00 25 GLY A CA 14
ATOM 16019 C C . GLY A 1 6 ? -2.416 -5.100 -3.732 1.00 0.00 25 GLY A C 14
ATOM 16020 O O . GLY A 1 6 ? -3.133 -5.579 -4.588 1.00 0.00 25 GLY A O 14
ATOM 16024 N N . GLY A 1 7 ? -1.340 -5.715 -3.306 1.00 0.00 26 GLY A N 14
ATOM 16025 C CA . GLY A 1 7 ? -0.928 -7.042 -3.859 1.00 0.00 26 GLY A CA 14
ATOM 16026 C C . GLY A 1 7 ? -0.289 -6.883 -5.232 1.00 0.00 26 GLY A C 14
ATOM 16027 O O . GLY A 1 7 ? -0.345 -7.767 -6.060 1.00 0.00 26 GLY A O 14
ATOM 16031 N N . LEU A 1 8 ? 0.313 -5.762 -5.481 1.00 0.00 27 LEU A N 14
ATOM 16032 C CA . LEU A 1 8 ? 0.946 -5.546 -6.809 1.00 0.00 27 LEU A CA 14
ATOM 16033 C C . LEU A 1 8 ? 1.833 -6.736 -7.176 1.00 0.00 27 LEU A C 14
ATOM 16034 O O . LEU A 1 8 ? 2.483 -7.326 -6.336 1.00 0.00 27 LEU A O 14
ATOM 16050 N N . SER A 1 9 ? 1.842 -7.097 -8.429 1.00 0.00 28 SER A N 14
ATOM 16051 C CA . SER A 1 9 ? 2.664 -8.259 -8.877 1.00 0.00 28 SER A CA 14
ATOM 16052 C C . SER A 1 9 ? 4.012 -8.271 -8.154 1.00 0.00 28 SER A C 14
ATOM 16053 O O . SER A 1 9 ? 4.778 -7.333 -8.226 1.00 0.00 28 SER A O 14
ATOM 16061 N N . TRP A 1 10 ? 4.302 -9.329 -7.452 1.00 0.00 29 TRP A N 14
ATOM 16062 C CA . TRP A 1 10 ? 5.597 -9.403 -6.718 1.00 0.00 29 TRP A CA 14
ATOM 16063 C C . TRP A 1 10 ? 6.770 -9.264 -7.691 1.00 0.00 29 TRP A C 14
ATOM 16064 O O . TRP A 1 10 ? 7.832 -8.792 -7.334 1.00 0.00 29 TRP A O 14
ATOM 16085 N N . GLN A 1 11 ? 6.591 -9.675 -8.916 1.00 0.00 30 GLN A N 14
ATOM 16086 C CA . GLN A 1 11 ? 7.694 -9.572 -9.903 1.00 0.00 30 GLN A CA 14
ATOM 16087 C C . GLN A 1 11 ? 7.752 -8.170 -10.500 1.00 0.00 30 GLN A C 14
ATOM 16088 O O . GLN A 1 11 ? 8.708 -7.793 -11.148 1.00 0.00 30 GLN A O 14
ATOM 16102 N N . THR A 1 12 ? 6.727 -7.403 -10.296 1.00 0.00 31 THR A N 14
ATOM 16103 C CA . THR A 1 12 ? 6.705 -6.031 -10.858 1.00 0.00 31 THR A CA 14
ATOM 16104 C C . THR A 1 12 ? 7.821 -5.188 -10.242 1.00 0.00 31 THR A C 14
ATOM 16105 O O . THR A 1 12 ? 8.690 -5.689 -9.557 1.00 0.00 31 THR A O 14
ATOM 16116 N N . THR A 1 13 ? 7.798 -3.910 -10.481 1.00 0.00 32 THR A N 14
ATOM 16117 C CA . THR A 1 13 ? 8.853 -3.024 -9.908 1.00 0.00 32 THR A CA 14
ATOM 16118 C C . THR A 1 13 ? 8.313 -1.601 -9.757 1.00 0.00 32 THR A C 14
ATOM 16119 O O . THR A 1 13 ? 7.131 -1.359 -9.899 1.00 0.00 32 THR A O 14
ATOM 16130 N N . GLN A 1 14 ? 9.163 -0.658 -9.460 1.00 0.00 33 GLN A N 14
ATOM 16131 C CA . GLN A 1 14 ? 8.686 0.736 -9.294 1.00 0.00 33 GLN A CA 14
ATOM 16132 C C . GLN A 1 14 ? 8.369 1.354 -10.651 1.00 0.00 33 GLN A C 14
ATOM 16133 O O . GLN A 1 14 ? 7.222 1.535 -10.995 1.00 0.00 33 GLN A O 14
ATOM 16147 N N . GLU A 1 15 ? 9.361 1.683 -11.430 1.00 0.00 34 GLU A N 14
ATOM 16148 C CA . GLU A 1 15 ? 9.066 2.284 -12.750 1.00 0.00 34 GLU A CA 14
ATOM 16149 C C . GLU A 1 15 ? 8.002 1.465 -13.461 1.00 0.00 34 GLU A C 14
ATOM 16150 O O . GLU A 1 15 ? 7.083 1.999 -14.037 1.00 0.00 34 GLU A O 14
ATOM 16162 N N . GLY A 1 16 ? 8.103 0.174 -13.413 1.00 0.00 35 GLY A N 14
ATOM 16163 C CA . GLY A 1 16 ? 7.066 -0.655 -14.075 1.00 0.00 35 GLY A CA 14
ATOM 16164 C C . GLY A 1 16 ? 5.713 -0.245 -13.507 1.00 0.00 35 GLY A C 14
ATOM 16165 O O . GLY A 1 16 ? 4.701 -0.280 -14.180 1.00 0.00 35 GLY A O 14
ATOM 16169 N N . LEU A 1 17 ? 5.687 0.188 -12.277 1.00 0.00 36 LEU A N 14
ATOM 16170 C CA . LEU A 1 17 ? 4.417 0.635 -11.693 1.00 0.00 36 LEU A CA 14
ATOM 16171 C C . LEU A 1 17 ? 4.185 2.079 -12.152 1.00 0.00 36 LEU A C 14
ATOM 16172 O O . LEU A 1 17 ? 3.079 2.479 -12.458 1.00 0.00 36 LEU A O 14
ATOM 16188 N N . ARG A 1 18 ? 5.238 2.852 -12.228 1.00 0.00 37 ARG A N 14
ATOM 16189 C CA . ARG A 1 18 ? 5.103 4.250 -12.695 1.00 0.00 37 ARG A CA 14
ATOM 16190 C C . ARG A 1 18 ? 4.610 4.233 -14.123 1.00 0.00 37 ARG A C 14
ATOM 16191 O O . ARG A 1 18 ? 3.992 5.156 -14.611 1.00 0.00 37 ARG A O 14
ATOM 16212 N N . GLU A 1 19 ? 4.889 3.162 -14.782 1.00 0.00 38 GLU A N 14
ATOM 16213 C CA . GLU A 1 19 ? 4.463 3.001 -16.178 1.00 0.00 38 GLU A CA 14
ATOM 16214 C C . GLU A 1 19 ? 3.083 2.339 -16.194 1.00 0.00 38 GLU A C 14
ATOM 16215 O O . GLU A 1 19 ? 2.360 2.404 -17.168 1.00 0.00 38 GLU A O 14
ATOM 16227 N N . TYR A 1 20 ? 2.712 1.703 -15.106 1.00 0.00 39 TYR A N 14
ATOM 16228 C CA . TYR A 1 20 ? 1.383 1.046 -15.054 1.00 0.00 39 TYR A CA 14
ATOM 16229 C C . TYR A 1 20 ? 0.295 2.072 -14.731 1.00 0.00 39 TYR A C 14
ATOM 16230 O O . TYR A 1 20 ? -0.855 1.909 -15.091 1.00 0.00 39 TYR A O 14
ATOM 16248 N N . PHE A 1 21 ? 0.652 3.128 -14.056 1.00 0.00 40 PHE A N 14
ATOM 16249 C CA . PHE A 1 21 ? -0.352 4.172 -13.705 1.00 0.00 40 PHE A CA 14
ATOM 16250 C C . PHE A 1 21 ? 0.050 5.499 -14.349 1.00 0.00 40 PHE A C 14
ATOM 16251 O O . PHE A 1 21 ? -0.747 6.405 -14.484 1.00 0.00 40 PHE A O 14
ATOM 16268 N N . GLY A 1 22 ? 1.286 5.611 -14.750 1.00 0.00 41 GLY A N 14
ATOM 16269 C CA . GLY A 1 22 ? 1.756 6.869 -15.394 1.00 0.00 41 GLY A CA 14
ATOM 16270 C C . GLY A 1 22 ? 1.225 6.919 -16.823 1.00 0.00 41 GLY A C 14
ATOM 16271 O O . GLY A 1 22 ? 1.132 7.969 -17.427 1.00 0.00 41 GLY A O 14
ATOM 16275 N N . GLN A 1 23 ? 0.871 5.787 -17.366 1.00 0.00 42 GLN A N 14
ATOM 16276 C CA . GLN A 1 23 ? 0.340 5.764 -18.752 1.00 0.00 42 GLN A CA 14
ATOM 16277 C C . GLN A 1 23 ? -0.965 6.560 -18.810 1.00 0.00 42 GLN A C 14
ATOM 16278 O O . GLN A 1 23 ? -1.278 7.193 -19.798 1.00 0.00 42 GLN A O 14
ATOM 16292 N N . PHE A 1 24 ? -1.718 6.548 -17.744 1.00 0.00 43 PHE A N 14
ATOM 16293 C CA . PHE A 1 24 ? -2.992 7.319 -17.719 1.00 0.00 43 PHE A CA 14
ATOM 16294 C C . PHE A 1 24 ? -3.054 8.170 -16.447 1.00 0.00 43 PHE A C 14
ATOM 16295 O O . PHE A 1 24 ? -4.020 8.864 -16.200 1.00 0.00 43 PHE A O 14
ATOM 16312 N N . GLY A 1 25 ? -2.029 8.119 -15.635 1.00 0.00 44 GLY A N 14
ATOM 16313 C CA . GLY A 1 25 ? -2.033 8.923 -14.376 1.00 0.00 44 GLY A CA 14
ATOM 16314 C C . GLY A 1 25 ? -0.621 9.440 -14.085 1.00 0.00 44 GLY A C 14
ATOM 16315 O O . GLY A 1 25 ? 0.192 8.757 -13.496 1.00 0.00 44 GLY A O 14
ATOM 16319 N N . GLU A 1 26 ? -0.327 10.645 -14.493 1.00 0.00 45 GLU A N 14
ATOM 16320 C CA . GLU A 1 26 ? 1.029 11.220 -14.252 1.00 0.00 45 GLU A CA 14
ATOM 16321 C C . GLU A 1 26 ? 1.538 10.846 -12.854 1.00 0.00 45 GLU A C 14
ATOM 16322 O O . GLU A 1 26 ? 1.040 11.323 -11.853 1.00 0.00 45 GLU A O 14
ATOM 16334 N N . VAL A 1 27 ? 2.528 9.997 -12.783 1.00 0.00 46 VAL A N 14
ATOM 16335 C CA . VAL A 1 27 ? 3.070 9.589 -11.452 1.00 0.00 46 VAL A CA 14
ATOM 16336 C C . VAL A 1 27 ? 4.219 10.508 -11.030 1.00 0.00 46 VAL A C 14
ATOM 16337 O O . VAL A 1 27 ? 5.153 10.738 -11.773 1.00 0.00 46 VAL A O 14
ATOM 16350 N N . LYS A 1 28 ? 4.157 11.028 -9.834 1.00 0.00 47 LYS A N 14
ATOM 16351 C CA . LYS A 1 28 ? 5.246 11.924 -9.348 1.00 0.00 47 LYS A CA 14
ATOM 16352 C C . LYS A 1 28 ? 6.279 11.103 -8.573 1.00 0.00 47 LYS A C 14
ATOM 16353 O O . LYS A 1 28 ? 7.460 11.381 -8.597 1.00 0.00 47 LYS A O 14
ATOM 16372 N N . GLU A 1 29 ? 5.831 10.086 -7.890 1.00 0.00 48 GLU A N 14
ATOM 16373 C CA . GLU A 1 29 ? 6.765 9.226 -7.107 1.00 0.00 48 GLU A CA 14
ATOM 16374 C C . GLU A 1 29 ? 6.009 8.002 -6.593 1.00 0.00 48 GLU A C 14
ATOM 16375 O O . GLU A 1 29 ? 4.807 8.035 -6.421 1.00 0.00 48 GLU A O 14
ATOM 16387 N N . CYS A 1 30 ? 6.693 6.918 -6.355 1.00 0.00 49 CYS A N 14
ATOM 16388 C CA . CYS A 1 30 ? 5.985 5.702 -5.864 1.00 0.00 49 CYS A CA 14
ATOM 16389 C C . CYS A 1 30 ? 6.906 4.841 -4.994 1.00 0.00 49 CYS A C 14
ATOM 16390 O O . CYS A 1 30 ? 8.115 4.893 -5.108 1.00 0.00 49 CYS A O 14
ATOM 16398 N N . LEU A 1 31 ? 6.337 4.030 -4.145 1.00 0.00 50 LEU A N 14
ATOM 16399 C CA . LEU A 1 31 ? 7.166 3.142 -3.287 1.00 0.00 50 LEU A CA 14
ATOM 16400 C C . LEU A 1 31 ? 6.625 1.714 -3.381 1.00 0.00 50 LEU A C 14
ATOM 16401 O O . LEU A 1 31 ? 5.469 1.464 -3.139 1.00 0.00 50 LEU A O 14
ATOM 16417 N N . VAL A 1 32 ? 7.439 0.772 -3.746 1.00 0.00 51 VAL A N 14
ATOM 16418 C CA . VAL A 1 32 ? 6.919 -0.620 -3.868 1.00 0.00 51 VAL A CA 14
ATOM 16419 C C . VAL A 1 32 ? 7.515 -1.549 -2.814 1.00 0.00 51 VAL A C 14
ATOM 16420 O O . VAL A 1 32 ? 8.682 -1.475 -2.482 1.00 0.00 51 VAL A O 14
ATOM 16433 N N . MET A 1 33 ? 6.716 -2.449 -2.316 1.00 0.00 52 MET A N 14
ATOM 16434 C CA . MET A 1 33 ? 7.209 -3.425 -1.317 1.00 0.00 52 MET A CA 14
ATOM 16435 C C . MET A 1 33 ? 6.677 -4.811 -1.685 1.00 0.00 52 MET A C 14
ATOM 16436 O O . MET A 1 33 ? 5.526 -4.973 -2.055 1.00 0.00 52 MET A O 14
ATOM 16450 N N . ARG A 1 34 ? 7.511 -5.801 -1.579 1.00 0.00 53 ARG A N 14
ATOM 16451 C CA . ARG A 1 34 ? 7.088 -7.180 -1.918 1.00 0.00 53 ARG A CA 14
ATOM 16452 C C . ARG A 1 34 ? 7.806 -8.194 -1.025 1.00 0.00 53 ARG A C 14
ATOM 16453 O O . ARG A 1 34 ? 7.248 -9.209 -0.660 1.00 0.00 53 ARG A O 14
ATOM 16474 N N . ASP A 1 35 ? 9.036 -7.933 -0.662 1.00 0.00 54 ASP A N 14
ATOM 16475 C CA . ASP A 1 35 ? 9.761 -8.893 0.218 1.00 0.00 54 ASP A CA 14
ATOM 16476 C C . ASP A 1 35 ? 11.001 -8.253 0.871 1.00 0.00 54 ASP A C 14
ATOM 16477 O O . ASP A 1 35 ? 12.074 -8.820 0.803 1.00 0.00 54 ASP A O 14
ATOM 16486 N N . PRO A 1 36 ? 10.836 -7.108 1.507 1.00 0.00 55 PRO A N 14
ATOM 16487 C CA . PRO A 1 36 ? 11.986 -6.454 2.177 1.00 0.00 55 PRO A CA 14
ATOM 16488 C C . PRO A 1 36 ? 12.364 -7.251 3.428 1.00 0.00 55 PRO A C 14
ATOM 16489 O O . PRO A 1 36 ? 13.405 -7.873 3.498 1.00 0.00 55 PRO A O 14
ATOM 16500 N N . LEU A 1 37 ? 11.506 -7.232 4.414 1.00 0.00 56 LEU A N 14
ATOM 16501 C CA . LEU A 1 37 ? 11.768 -7.973 5.666 1.00 0.00 56 LEU A CA 14
ATOM 16502 C C . LEU A 1 37 ? 10.464 -8.605 6.154 1.00 0.00 56 LEU A C 14
ATOM 16503 O O . LEU A 1 37 ? 10.333 -9.810 6.242 1.00 0.00 56 LEU A O 14
ATOM 16519 N N . THR A 1 38 ? 9.497 -7.786 6.468 1.00 0.00 57 THR A N 14
ATOM 16520 C CA . THR A 1 38 ? 8.186 -8.313 6.953 1.00 0.00 57 THR A CA 14
ATOM 16521 C C . THR A 1 38 ? 7.022 -7.509 6.355 1.00 0.00 57 THR A C 14
ATOM 16522 O O . THR A 1 38 ? 5.935 -8.020 6.174 1.00 0.00 57 THR A O 14
ATOM 16533 N N . LYS A 1 39 ? 7.239 -6.258 6.049 1.00 0.00 58 LYS A N 14
ATOM 16534 C CA . LYS A 1 39 ? 6.147 -5.426 5.466 1.00 0.00 58 LYS A CA 14
ATOM 16535 C C . LYS A 1 39 ? 5.585 -6.110 4.222 1.00 0.00 58 LYS A C 14
ATOM 16536 O O . LYS A 1 39 ? 4.400 -6.079 3.960 1.00 0.00 58 LYS A O 14
ATOM 16555 N N . ARG A 1 40 ? 6.440 -6.726 3.455 1.00 0.00 59 ARG A N 14
ATOM 16556 C CA . ARG A 1 40 ? 5.981 -7.427 2.213 1.00 0.00 59 ARG A CA 14
ATOM 16557 C C . ARG A 1 40 ? 4.644 -8.137 2.440 1.00 0.00 59 ARG A C 14
ATOM 16558 O O . ARG A 1 40 ? 3.900 -8.379 1.511 1.00 0.00 59 ARG A O 14
ATOM 16579 N N . SER A 1 41 ? 4.337 -8.478 3.662 1.00 0.00 60 SER A N 14
ATOM 16580 C CA . SER A 1 41 ? 3.055 -9.179 3.952 1.00 0.00 60 SER A CA 14
ATOM 16581 C C . SER A 1 41 ? 1.918 -8.624 3.089 1.00 0.00 60 SER A C 14
ATOM 16582 O O . SER A 1 41 ? 0.960 -9.312 2.797 1.00 0.00 60 SER A O 14
ATOM 16590 N N . ARG A 1 42 ? 2.007 -7.389 2.684 1.00 0.00 61 ARG A N 14
ATOM 16591 C CA . ARG A 1 42 ? 0.921 -6.807 1.849 1.00 0.00 61 ARG A CA 14
ATOM 16592 C C . ARG A 1 42 ? 1.300 -6.830 0.364 1.00 0.00 61 ARG A C 14
ATOM 16593 O O . ARG A 1 42 ? 0.451 -6.979 -0.493 1.00 0.00 61 ARG A O 14
ATOM 16614 N N . GLY A 1 43 ? 2.557 -6.670 0.041 1.00 0.00 62 GLY A N 14
ATOM 16615 C CA . GLY A 1 43 ? 2.946 -6.669 -1.396 1.00 0.00 62 GLY A CA 14
ATOM 16616 C C . GLY A 1 43 ? 2.139 -5.583 -2.097 1.00 0.00 62 GLY A C 14
ATOM 16617 O O . GLY A 1 43 ? 1.159 -5.855 -2.763 1.00 0.00 62 GLY A O 14
ATOM 16621 N N . PHE A 1 44 ? 2.528 -4.351 -1.933 1.00 0.00 63 PHE A N 14
ATOM 16622 C CA . PHE A 1 44 ? 1.753 -3.246 -2.574 1.00 0.00 63 PHE A CA 14
ATOM 16623 C C . PHE A 1 44 ? 2.677 -2.238 -3.254 1.00 0.00 63 PHE A C 14
ATOM 16624 O O . PHE A 1 44 ? 3.855 -2.474 -3.433 1.00 0.00 63 PHE A O 14
ATOM 16641 N N . GLY A 1 45 ? 2.138 -1.112 -3.633 1.00 0.00 64 GLY A N 14
ATOM 16642 C CA . GLY A 1 45 ? 2.968 -0.077 -4.304 1.00 0.00 64 GLY A CA 14
ATOM 16643 C C . GLY A 1 45 ? 2.295 1.293 -4.172 1.00 0.00 64 GLY A C 14
ATOM 16644 O O . GLY A 1 45 ? 1.219 1.522 -4.684 1.00 0.00 64 GLY A O 14
ATOM 16648 N N . PHE A 1 46 ? 2.937 2.206 -3.501 1.00 0.00 65 PHE A N 14
ATOM 16649 C CA . PHE A 1 46 ? 2.366 3.569 -3.339 1.00 0.00 65 PHE A CA 14
ATOM 16650 C C . PHE A 1 46 ? 2.694 4.390 -4.577 1.00 0.00 65 PHE A C 14
ATOM 16651 O O . PHE A 1 46 ? 3.765 4.278 -5.134 1.00 0.00 65 PHE A O 14
ATOM 16668 N N . VAL A 1 47 ? 1.786 5.197 -5.033 1.00 0.00 66 VAL A N 14
ATOM 16669 C CA . VAL A 1 47 ? 2.069 5.993 -6.256 1.00 0.00 66 VAL A CA 14
ATOM 16670 C C . VAL A 1 47 ? 1.358 7.347 -6.183 1.00 0.00 66 VAL A C 14
ATOM 16671 O O . VAL A 1 47 ? 0.177 7.459 -6.446 1.00 0.00 66 VAL A O 14
ATOM 16684 N N . THR A 1 48 ? 2.072 8.377 -5.814 1.00 0.00 67 THR A N 14
ATOM 16685 C CA . THR A 1 48 ? 1.447 9.727 -5.707 1.00 0.00 67 THR A CA 14
ATOM 16686 C C . THR A 1 48 ? 1.340 10.385 -7.084 1.00 0.00 67 THR A C 14
ATOM 16687 O O . THR A 1 48 ? 1.947 11.405 -7.342 1.00 0.00 67 THR A O 14
ATOM 16698 N N . PHE A 1 49 ? 0.573 9.814 -7.969 1.00 0.00 68 PHE A N 14
ATOM 16699 C CA . PHE A 1 49 ? 0.430 10.417 -9.326 1.00 0.00 68 PHE A CA 14
ATOM 16700 C C . PHE A 1 49 ? -0.641 11.512 -9.323 1.00 0.00 68 PHE A C 14
ATOM 16701 O O . PHE A 1 49 ? -0.876 12.160 -8.322 1.00 0.00 68 PHE A O 14
ATOM 16718 N N . MET A 1 50 ? -1.287 11.728 -10.436 1.00 0.00 69 MET A N 14
ATOM 16719 C CA . MET A 1 50 ? -2.336 12.786 -10.496 1.00 0.00 69 MET A CA 14
ATOM 16720 C C . MET A 1 50 ? -3.599 12.332 -9.758 1.00 0.00 69 MET A C 14
ATOM 16721 O O . MET A 1 50 ? -3.707 11.201 -9.328 1.00 0.00 69 MET A O 14
ATOM 16735 N N . ASP A 1 51 ? -4.555 13.210 -9.607 1.00 0.00 70 ASP A N 14
ATOM 16736 C CA . ASP A 1 51 ? -5.811 12.833 -8.896 1.00 0.00 70 ASP A CA 14
ATOM 16737 C C . ASP A 1 51 ? -7.032 13.218 -9.736 1.00 0.00 70 ASP A C 14
ATOM 16738 O O . ASP A 1 51 ? -8.161 13.039 -9.325 1.00 0.00 70 ASP A O 14
ATOM 16747 N N . GLN A 1 52 ? -6.815 13.749 -10.907 1.00 0.00 71 GLN A N 14
ATOM 16748 C CA . GLN A 1 52 ? -7.966 14.147 -11.768 1.00 0.00 71 GLN A CA 14
ATOM 16749 C C . GLN A 1 52 ? -8.521 12.921 -12.509 1.00 0.00 71 GLN A C 14
ATOM 16750 O O . GLN A 1 52 ? -9.019 11.996 -11.898 1.00 0.00 71 GLN A O 14
ATOM 16764 N N . ALA A 1 53 ? -8.446 12.899 -13.815 1.00 0.00 72 ALA A N 14
ATOM 16765 C CA . ALA A 1 53 ? -8.976 11.728 -14.570 1.00 0.00 72 ALA A CA 14
ATOM 16766 C C . ALA A 1 53 ? -8.119 10.490 -14.294 1.00 0.00 72 ALA A C 14
ATOM 16767 O O . ALA A 1 53 ? -8.571 9.368 -14.417 1.00 0.00 72 ALA A O 14
ATOM 16774 N N . GLY A 1 54 ? -6.884 10.684 -13.918 1.00 0.00 73 GLY A N 14
ATOM 16775 C CA . GLY A 1 54 ? -6.002 9.518 -13.634 1.00 0.00 73 GLY A CA 14
ATOM 16776 C C . GLY A 1 54 ? -6.753 8.516 -12.759 1.00 0.00 73 GLY A C 14
ATOM 16777 O O . GLY A 1 54 ? -6.978 7.387 -13.143 1.00 0.00 73 GLY A O 14
ATOM 16781 N N . VAL A 1 55 ? -7.147 8.921 -11.582 1.00 0.00 74 VAL A N 14
ATOM 16782 C CA . VAL A 1 55 ? -7.886 7.990 -10.681 1.00 0.00 74 VAL A CA 14
ATOM 16783 C C . VAL A 1 55 ? -8.934 7.207 -11.475 1.00 0.00 74 VAL A C 14
ATOM 16784 O O . VAL A 1 55 ? -9.033 6.001 -11.370 1.00 0.00 74 VAL A O 14
ATOM 16797 N N . ASP A 1 56 ? -9.721 7.878 -12.268 1.00 0.00 75 ASP A N 14
ATOM 16798 C CA . ASP A 1 56 ? -10.758 7.162 -13.063 1.00 0.00 75 ASP A CA 14
ATOM 16799 C C . ASP A 1 56 ? -10.142 5.948 -13.761 1.00 0.00 75 ASP A C 14
ATOM 16800 O O . ASP A 1 56 ? -10.579 4.827 -13.588 1.00 0.00 75 ASP A O 14
ATOM 16809 N N . LYS A 1 57 ? -9.129 6.167 -14.550 1.00 0.00 76 LYS A N 14
ATOM 16810 C CA . LYS A 1 57 ? -8.480 5.030 -15.264 1.00 0.00 76 LYS A CA 14
ATOM 16811 C C . LYS A 1 57 ? -7.942 4.013 -14.256 1.00 0.00 76 LYS A C 14
ATOM 16812 O O . LYS A 1 57 ? -7.892 2.828 -14.523 1.00 0.00 76 LYS A O 14
ATOM 16831 N N . VAL A 1 58 ? -7.546 4.460 -13.096 1.00 0.00 77 VAL A N 14
ATOM 16832 C CA . VAL A 1 58 ? -7.025 3.519 -12.077 1.00 0.00 77 VAL A CA 14
ATOM 16833 C C . VAL A 1 58 ? -8.132 2.545 -11.677 1.00 0.00 77 VAL A C 14
ATOM 16834 O O . VAL A 1 58 ? -7.999 1.346 -11.820 1.00 0.00 77 VAL A O 14
ATOM 16847 N N . LEU A 1 59 ? -9.234 3.053 -11.195 1.00 0.00 78 LEU A N 14
ATOM 16848 C CA . 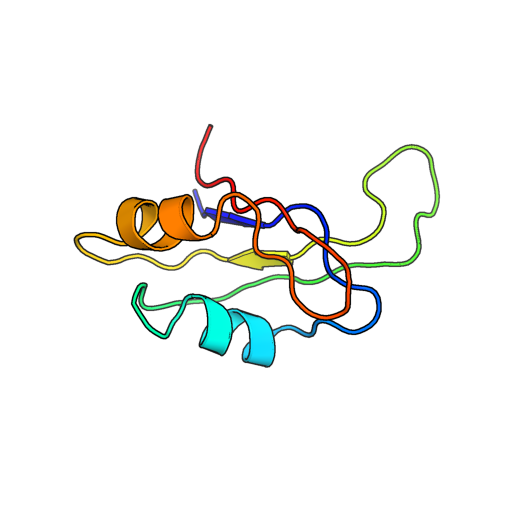LEU A 1 59 ? -10.353 2.154 -10.813 1.00 0.00 78 LEU A CA 14
ATOM 16849 C C . LEU A 1 59 ? -10.568 1.129 -11.925 1.00 0.00 78 LEU A C 14
ATOM 16850 O O . LEU A 1 59 ? -10.726 -0.049 -11.676 1.00 0.00 78 LEU A O 14
ATOM 16866 N N . ALA A 1 60 ? -10.558 1.570 -13.155 1.00 0.00 79 ALA A N 14
ATOM 16867 C CA . ALA A 1 60 ? -10.742 0.616 -14.280 1.00 0.00 79 ALA A CA 14
ATOM 16868 C C . ALA A 1 60 ? -9.857 -0.610 -14.050 1.00 0.00 79 ALA A C 14
ATOM 16869 O O . ALA A 1 60 ? -10.165 -1.704 -14.480 1.00 0.00 79 ALA A O 14
ATOM 16876 N N . GLN A 1 61 ? -8.760 -0.430 -13.365 1.00 0.00 80 GLN A N 14
ATOM 16877 C CA . GLN A 1 61 ? -7.850 -1.578 -13.092 1.00 0.00 80 GLN A CA 14
ATOM 16878 C C . GLN A 1 61 ? -8.014 -2.037 -11.653 1.00 0.00 80 GLN A C 14
ATOM 16879 O O . GLN A 1 61 ? -7.129 -2.637 -11.076 1.00 0.00 80 GLN A O 14
ATOM 16893 N N . SER A 1 62 ? -9.155 -1.793 -11.076 1.00 0.00 81 SER A N 14
ATOM 16894 C CA . SER A 1 62 ? -9.385 -2.249 -9.691 1.00 0.00 81 SER A CA 14
ATOM 16895 C C . SER A 1 62 ? -9.110 -3.750 -9.620 1.00 0.00 81 SER A C 14
ATOM 16896 O O . SER A 1 62 ? -8.930 -4.314 -8.558 1.00 0.00 81 SER A O 14
ATOM 16904 N N . ARG A 1 63 ? -9.062 -4.399 -10.756 1.00 0.00 82 ARG A N 14
ATOM 16905 C CA . ARG A 1 63 ? -8.783 -5.850 -10.774 1.00 0.00 82 ARG A CA 14
ATOM 16906 C C . ARG A 1 63 ? -7.292 -6.081 -11.025 1.00 0.00 82 ARG A C 14
ATOM 16907 O O . ARG A 1 63 ? -6.766 -7.142 -10.753 1.00 0.00 82 ARG A O 14
ATOM 16928 N N . HIS A 1 64 ? -6.609 -5.079 -11.533 1.00 0.00 83 HIS A N 14
ATOM 16929 C CA . HIS A 1 64 ? -5.147 -5.203 -11.803 1.00 0.00 83 HIS A CA 14
ATOM 16930 C C . HIS A 1 64 ? -4.759 -6.630 -12.175 1.00 0.00 83 HIS A C 14
ATOM 16931 O O . HIS A 1 64 ? -3.749 -7.131 -11.731 1.00 0.00 83 HIS A O 14
ATOM 16945 N N . GLU A 1 65 ? -5.537 -7.298 -12.975 1.00 0.00 84 GLU A N 14
ATOM 16946 C CA . GLU A 1 65 ? -5.159 -8.687 -13.339 1.00 0.00 84 GLU A CA 14
ATOM 16947 C C . GLU A 1 65 ? -4.233 -8.680 -14.545 1.00 0.00 84 GLU A C 14
ATOM 16948 O O . GLU A 1 65 ? -4.555 -8.166 -15.598 1.00 0.00 84 GLU A O 14
ATOM 16960 N N . LEU A 1 66 ? -3.076 -9.245 -14.384 1.00 0.00 85 LEU A N 14
ATOM 16961 C CA . LEU A 1 66 ? -2.098 -9.283 -15.498 1.00 0.00 85 LEU A CA 14
ATOM 16962 C C . LEU A 1 66 ? -1.320 -10.598 -15.452 1.00 0.00 85 LEU A C 14
ATOM 16963 O O . LEU A 1 66 ? -1.682 -11.566 -16.091 1.00 0.00 85 LEU A O 14
ATOM 16979 N N . ASP A 1 67 ? -0.267 -10.649 -14.689 1.00 0.00 86 ASP A N 14
ATOM 16980 C CA . ASP A 1 67 ? 0.510 -11.900 -14.590 1.00 0.00 86 ASP A CA 14
ATOM 16981 C C . ASP A 1 67 ? -0.170 -12.821 -13.583 1.00 0.00 86 ASP A C 14
ATOM 16982 O O . ASP A 1 67 ? 0.441 -13.291 -12.645 1.00 0.00 86 ASP A O 14
ATOM 16991 N N . SER A 1 68 ? -1.443 -13.067 -13.765 1.00 0.00 87 SER A N 14
ATOM 16992 C CA . SER A 1 68 ? -2.182 -13.944 -12.811 1.00 0.00 87 SER A CA 14
ATOM 16993 C C . SER A 1 68 ? -2.370 -13.213 -11.480 1.00 0.00 87 SER A C 14
ATOM 16994 O O . SER A 1 68 ? -2.846 -13.773 -10.512 1.00 0.00 87 SER A O 14
ATOM 17002 N N . LYS A 1 69 ? -1.989 -11.965 -11.424 1.00 0.00 88 LYS A N 14
ATOM 17003 C CA . LYS A 1 69 ? -2.124 -11.187 -10.171 1.00 0.00 88 LYS A CA 14
ATOM 17004 C C . LYS A 1 69 ? -3.245 -10.162 -10.317 1.00 0.00 88 LYS A C 14
ATOM 17005 O O . LYS A 1 69 ? -3.181 -9.293 -11.161 1.00 0.00 88 LYS A O 14
ATOM 17024 N N . THR A 1 70 ? -4.257 -10.246 -9.497 1.00 0.00 89 THR A N 14
ATOM 17025 C CA . THR A 1 70 ? -5.375 -9.259 -9.586 1.00 0.00 89 THR A CA 14
ATOM 17026 C C . THR A 1 70 ? -5.221 -8.206 -8.485 1.00 0.00 89 THR A C 14
ATOM 17027 O O . THR A 1 70 ? -5.995 -8.151 -7.550 1.00 0.00 89 THR A O 14
ATOM 17038 N N . ILE A 1 71 ? -4.219 -7.379 -8.587 1.00 0.00 90 ILE A N 14
ATOM 17039 C CA . ILE A 1 71 ? -4.002 -6.334 -7.540 1.00 0.00 90 ILE A CA 14
ATOM 17040 C C . ILE A 1 71 ? -5.297 -5.547 -7.316 1.00 0.00 90 ILE A C 14
ATOM 17041 O O . ILE A 1 71 ? -6.330 -5.863 -7.872 1.00 0.00 90 ILE A O 14
ATOM 17057 N N . ASP A 1 72 ? -5.252 -4.536 -6.494 1.00 0.00 91 ASP A N 14
ATOM 17058 C CA . ASP A 1 72 ? -6.467 -3.738 -6.215 1.00 0.00 91 ASP A CA 14
ATOM 17059 C C . ASP A 1 72 ? -6.094 -2.265 -6.046 1.00 0.00 91 ASP A C 14
ATOM 17060 O O . ASP A 1 72 ? -5.913 -1.801 -4.938 1.00 0.00 91 ASP A O 14
ATOM 17069 N N . PRO A 1 73 ? -5.982 -1.571 -7.146 1.00 0.00 92 PRO A N 14
ATOM 17070 C CA . PRO A 1 73 ? -5.619 -0.138 -7.102 1.00 0.00 92 PRO A CA 14
ATOM 17071 C C . PRO A 1 73 ? -6.552 0.634 -6.170 1.00 0.00 92 PRO A C 14
ATOM 17072 O O . PRO A 1 73 ? -7.721 0.815 -6.450 1.00 0.00 92 PRO A O 14
ATOM 17083 N N . LYS A 1 74 ? -6.034 1.111 -5.078 1.00 0.00 93 LYS A N 14
ATOM 17084 C CA . LYS A 1 74 ? -6.878 1.900 -4.133 1.00 0.00 93 LYS A CA 14
ATOM 17085 C C . LYS A 1 74 ? -6.167 3.204 -3.780 1.00 0.00 93 LYS A C 14
ATOM 17086 O O . LYS A 1 74 ? -5.145 3.215 -3.123 1.00 0.00 93 LYS A O 14
ATOM 17105 N N . VAL A 1 75 ? -6.701 4.302 -4.224 1.00 0.00 94 VAL A N 14
ATOM 17106 C CA . VAL A 1 75 ? -6.066 5.619 -3.933 1.00 0.00 94 VAL A CA 14
ATOM 17107 C C . VAL A 1 75 ? -6.721 6.257 -2.702 1.00 0.00 94 VAL A C 14
ATOM 17108 O O . VAL A 1 75 ? -7.543 5.649 -2.045 1.00 0.00 94 VAL A O 14
ATOM 17121 N N . ALA A 1 76 ? -6.363 7.470 -2.381 1.00 0.00 95 ALA A N 14
ATOM 17122 C CA . ALA A 1 76 ? -6.967 8.135 -1.189 1.00 0.00 95 ALA A CA 14
ATOM 17123 C C . ALA A 1 76 ? -8.324 8.745 -1.550 1.00 0.00 95 ALA A C 14
ATOM 17124 O O . ALA A 1 76 ? -8.902 9.493 -0.785 1.00 0.00 95 ALA A O 14
ATOM 17131 N N . PHE A 1 77 ? -8.838 8.436 -2.708 1.00 0.00 96 PHE A N 14
ATOM 17132 C CA . PHE A 1 77 ? -10.156 9.003 -3.113 1.00 0.00 96 PHE A CA 14
ATOM 17133 C C . PHE A 1 77 ? -11.236 8.651 -2.077 1.00 0.00 96 PHE A C 14
ATOM 17134 O O . PHE A 1 77 ? -11.928 9.527 -1.598 1.00 0.00 96 PHE A O 14
ATOM 17151 N N . CYS A 1 1 ? -1.798 11.334 1.309 1.00 0.00 20 CYS A N 15
ATOM 17152 C CA . CYS A 1 1 ? -1.971 9.852 1.325 1.00 0.00 20 CYS A CA 15
ATOM 17153 C C . CYS A 1 1 ? -1.488 9.248 0.005 1.00 0.00 20 CYS A C 15
ATOM 17154 O O . CYS A 1 1 ? -0.987 8.144 -0.036 1.00 0.00 20 CYS A O 15
ATOM 17164 N N . LYS A 1 2 ? -1.635 9.966 -1.076 1.00 0.00 21 LYS A N 15
ATOM 17165 C CA . LYS A 1 2 ? -1.184 9.431 -2.394 1.00 0.00 21 LYS A CA 15
ATOM 17166 C C . LYS A 1 2 ? -1.903 8.109 -2.693 1.00 0.00 21 LYS A C 15
ATOM 17167 O O . LYS A 1 2 ? -2.333 7.410 -1.797 1.00 0.00 21 LYS A O 15
ATOM 17186 N N . MET A 1 3 ? -2.033 7.758 -3.944 1.00 0.00 22 MET A N 15
ATOM 17187 C CA . MET A 1 3 ? -2.719 6.480 -4.282 1.00 0.00 22 MET A CA 15
ATOM 17188 C C . MET A 1 3 ? -1.860 5.295 -3.835 1.00 0.00 22 MET A C 15
ATOM 17189 O O . MET A 1 3 ? -0.664 5.415 -3.664 1.00 0.00 22 MET A O 15
ATOM 17203 N N . PHE A 1 4 ? -2.459 4.155 -3.640 1.00 0.00 23 PHE A N 15
ATOM 17204 C CA . PHE A 1 4 ? -1.674 2.968 -3.200 1.00 0.00 23 PHE A CA 15
ATOM 17205 C C . PHE A 1 4 ? -2.186 1.711 -3.907 1.00 0.00 23 PHE A C 15
ATOM 17206 O O . PHE A 1 4 ? -3.362 1.566 -4.162 1.00 0.00 23 PHE A O 15
ATOM 17223 N N . ILE A 1 5 ? -1.308 0.807 -4.229 1.00 0.00 24 ILE A N 15
ATOM 17224 C CA . ILE A 1 5 ? -1.733 -0.441 -4.918 1.00 0.00 24 ILE A CA 15
ATOM 17225 C C . ILE A 1 5 ? -1.614 -1.621 -3.945 1.00 0.00 24 ILE A C 15
ATOM 17226 O O . ILE A 1 5 ? -0.670 -1.712 -3.186 1.00 0.00 24 ILE A O 15
ATOM 17242 N N . GLY A 1 6 ? -2.579 -2.507 -3.928 1.00 0.00 25 GLY A N 15
ATOM 17243 C CA . GLY A 1 6 ? -2.520 -3.646 -2.962 1.00 0.00 25 GLY A CA 15
ATOM 17244 C C . GLY A 1 6 ? -2.464 -4.993 -3.687 1.00 0.00 25 GLY A C 15
ATOM 17245 O O . GLY A 1 6 ? -3.082 -5.186 -4.715 1.00 0.00 25 GLY A O 15
ATOM 17249 N N . GLY A 1 7 ? -1.733 -5.931 -3.139 1.00 0.00 26 GLY A N 15
ATOM 17250 C CA . GLY A 1 7 ? -1.631 -7.279 -3.769 1.00 0.00 26 GLY A CA 15
ATOM 17251 C C . GLY A 1 7 ? -1.071 -7.134 -5.176 1.00 0.00 26 GLY A C 15
ATOM 17252 O O . GLY A 1 7 ? -1.536 -7.759 -6.110 1.00 0.00 26 GLY A O 15
ATOM 17256 N N . LEU A 1 8 ? -0.085 -6.302 -5.340 1.00 0.00 27 LEU A N 15
ATOM 17257 C CA . LEU A 1 8 ? 0.492 -6.099 -6.688 1.00 0.00 27 LEU A CA 15
ATOM 17258 C C . LEU A 1 8 ? 1.456 -7.233 -7.047 1.00 0.00 27 LEU A C 15
ATOM 17259 O O . LEU A 1 8 ? 1.985 -7.912 -6.189 1.00 0.00 27 LEU A O 15
ATOM 17275 N N . SER A 1 9 ? 1.663 -7.448 -8.317 1.00 0.00 28 SER A N 15
ATOM 17276 C CA . SER A 1 9 ? 2.571 -8.545 -8.761 1.00 0.00 28 SER A CA 15
ATOM 17277 C C . SER A 1 9 ? 3.796 -8.636 -7.850 1.00 0.00 28 SER A C 15
ATOM 17278 O O . SER A 1 9 ? 4.327 -7.640 -7.400 1.00 0.00 28 SER A O 15
ATOM 17286 N N . TRP A 1 10 ? 4.244 -9.830 -7.576 1.00 0.00 29 TRP A N 15
ATOM 17287 C CA . TRP A 1 10 ? 5.431 -9.995 -6.693 1.00 0.00 29 TRP A CA 15
ATOM 17288 C C . TRP A 1 10 ? 6.723 -9.884 -7.511 1.00 0.00 29 TRP A C 15
ATOM 17289 O O . TRP A 1 10 ? 7.811 -10.032 -6.991 1.00 0.00 29 TRP A O 15
ATOM 17310 N N . GLN A 1 11 ? 6.612 -9.621 -8.787 1.00 0.00 30 GLN A N 15
ATOM 17311 C CA . GLN A 1 11 ? 7.825 -9.496 -9.633 1.00 0.00 30 GLN A CA 15
ATOM 17312 C C . GLN A 1 11 ? 7.873 -8.121 -10.296 1.00 0.00 30 GLN A C 15
ATOM 17313 O O . GLN A 1 11 ? 8.884 -7.705 -10.827 1.00 0.00 30 GLN A O 15
ATOM 17327 N N . THR A 1 12 ? 6.780 -7.424 -10.274 1.00 0.00 31 THR A N 15
ATOM 17328 C CA . THR A 1 12 ? 6.735 -6.079 -10.905 1.00 0.00 31 THR A CA 15
ATOM 17329 C C . THR A 1 12 ? 7.865 -5.203 -10.365 1.00 0.00 31 THR A C 15
ATOM 17330 O O . THR A 1 12 ? 8.763 -5.672 -9.694 1.00 0.00 31 THR A O 15
ATOM 17341 N N . THR A 1 13 ? 7.825 -3.932 -10.648 1.00 0.00 32 THR A N 15
ATOM 17342 C CA . THR A 1 13 ? 8.898 -3.026 -10.144 1.00 0.00 32 THR A CA 15
ATOM 17343 C C . THR A 1 13 ? 8.361 -1.598 -10.015 1.00 0.00 32 THR A C 15
ATOM 17344 O O . THR A 1 13 ? 7.190 -1.346 -10.220 1.00 0.00 32 THR A O 15
ATOM 17355 N N . GLN A 1 14 ? 9.198 -0.663 -9.659 1.00 0.00 33 GLN A N 15
ATOM 17356 C CA . GLN A 1 14 ? 8.719 0.734 -9.500 1.00 0.00 33 GLN A CA 15
ATOM 17357 C C . GLN A 1 14 ? 8.360 1.341 -10.852 1.00 0.00 33 GLN A C 15
ATOM 17358 O O . GLN A 1 14 ? 7.203 1.491 -11.176 1.00 0.00 33 GLN A O 15
ATOM 17372 N N . GLU A 1 15 ? 9.328 1.703 -11.646 1.00 0.00 34 GLU A N 15
ATOM 17373 C CA . GLU A 1 15 ? 8.991 2.301 -12.958 1.00 0.00 34 GLU A CA 15
ATOM 17374 C C . GLU A 1 15 ? 7.929 1.467 -13.653 1.00 0.00 34 GLU A C 15
ATOM 17375 O O . GLU A 1 15 ? 7.015 1.990 -14.243 1.00 0.00 34 GLU A O 15
ATOM 17387 N N . GLY A 1 16 ? 8.024 0.177 -13.577 1.00 0.00 35 GLY A N 15
ATOM 17388 C CA . GLY A 1 16 ? 6.984 -0.660 -14.224 1.00 0.00 35 GLY A CA 15
ATOM 17389 C C . GLY A 1 16 ? 5.639 -0.241 -13.644 1.00 0.00 35 GLY A C 15
ATOM 17390 O O . GLY A 1 16 ? 4.625 -0.236 -14.316 1.00 0.00 35 GLY A O 15
ATOM 17394 N N . LEU A 1 17 ? 5.623 0.155 -12.403 1.00 0.00 36 LEU A N 15
ATOM 17395 C CA . LEU A 1 17 ? 4.363 0.609 -11.806 1.00 0.00 36 LEU A CA 15
ATOM 17396 C C . LEU A 1 17 ? 4.131 2.053 -12.268 1.00 0.00 36 LEU A C 15
ATOM 17397 O O . LEU A 1 17 ? 3.028 2.449 -12.583 1.00 0.00 36 LEU A O 15
ATOM 17413 N N . ARG A 1 18 ? 5.184 2.829 -12.336 1.00 0.00 37 ARG A N 15
ATOM 17414 C CA . ARG A 1 18 ? 5.050 4.228 -12.805 1.00 0.00 37 ARG A CA 15
ATOM 17415 C C . ARG A 1 18 ? 4.544 4.217 -14.228 1.00 0.00 37 ARG A C 15
ATOM 17416 O O . ARG A 1 18 ? 3.931 5.148 -14.708 1.00 0.00 37 ARG A O 15
ATOM 17437 N N . GLU A 1 19 ? 4.810 3.150 -14.893 1.00 0.00 38 GLU A N 15
ATOM 17438 C CA . GLU A 1 19 ? 4.368 3.001 -16.287 1.00 0.00 38 GLU A CA 15
ATOM 17439 C C . GLU A 1 19 ? 2.968 2.389 -16.294 1.00 0.00 38 GLU A C 15
ATOM 17440 O O . GLU A 1 19 ? 2.247 2.466 -17.269 1.00 0.00 38 GLU A O 15
ATOM 17452 N N . TYR A 1 20 ? 2.576 1.777 -15.202 1.00 0.00 39 TYR A N 15
ATOM 17453 C CA . TYR A 1 20 ? 1.225 1.166 -15.148 1.00 0.00 39 TYR A CA 15
ATOM 17454 C C . TYR A 1 20 ? 0.171 2.221 -14.799 1.00 0.00 39 TYR A C 15
ATOM 17455 O O . TYR A 1 20 ? -0.980 2.110 -15.173 1.00 0.00 39 TYR A O 15
ATOM 17473 N N . PHE A 1 21 ? 0.554 3.243 -14.086 1.00 0.00 40 PHE A N 15
ATOM 17474 C CA . PHE A 1 21 ? -0.423 4.306 -13.714 1.00 0.00 40 PHE A CA 15
ATOM 17475 C C . PHE A 1 21 ? -0.003 5.629 -14.352 1.00 0.00 40 PHE A C 15
ATOM 17476 O O . PHE A 1 21 ? -0.803 6.523 -14.547 1.00 0.00 40 PHE A O 15
ATOM 17493 N N . GLY A 1 22 ? 1.253 5.755 -14.681 1.00 0.00 41 GLY A N 15
ATOM 17494 C CA . GLY A 1 22 ? 1.740 7.012 -15.313 1.00 0.00 41 GLY A CA 15
ATOM 17495 C C . GLY A 1 22 ? 1.225 7.089 -16.747 1.00 0.00 41 GLY A C 15
ATOM 17496 O O . GLY A 1 22 ? 1.285 8.120 -17.387 1.00 0.00 41 GLY A O 15
ATOM 17500 N N . GLN A 1 23 ? 0.717 6.002 -17.256 1.00 0.00 42 GLN A N 15
ATOM 17501 C CA . GLN A 1 23 ? 0.197 6.009 -18.646 1.00 0.00 42 GLN A CA 15
ATOM 17502 C C . GLN A 1 23 ? -1.032 6.913 -18.732 1.00 0.00 42 GLN A C 15
ATOM 17503 O O . GLN A 1 23 ? -1.241 7.607 -19.707 1.00 0.00 42 GLN A O 15
ATOM 17517 N N . PHE A 1 24 ? -1.842 6.912 -17.710 1.00 0.00 43 PHE A N 15
ATOM 17518 C CA . PHE A 1 24 ? -3.056 7.774 -17.718 1.00 0.00 43 PHE A CA 15
ATOM 17519 C C . PHE A 1 24 ? -3.072 8.659 -16.471 1.00 0.00 43 PHE A C 15
ATOM 17520 O O . PHE A 1 24 ? -4.040 9.340 -16.194 1.00 0.00 43 PHE A O 15
ATOM 17537 N N . GLY A 1 25 ? -2.008 8.653 -15.714 1.00 0.00 44 GLY A N 15
ATOM 17538 C CA . GLY A 1 25 ? -1.969 9.495 -14.484 1.00 0.00 44 GLY A CA 15
ATOM 17539 C C . GLY A 1 25 ? -0.520 9.853 -14.149 1.00 0.00 44 GLY A C 15
ATOM 17540 O O . GLY A 1 25 ? 0.193 9.075 -13.549 1.00 0.00 44 GLY A O 15
ATOM 17544 N N . GLU A 1 26 ? -0.084 11.024 -14.531 1.00 0.00 45 GLU A N 15
ATOM 17545 C CA . GLU A 1 26 ? 1.319 11.437 -14.234 1.00 0.00 45 GLU A CA 15
ATOM 17546 C C . GLU A 1 26 ? 1.720 10.980 -12.829 1.00 0.00 45 GLU A C 15
ATOM 17547 O O . GLU A 1 26 ? 1.063 11.286 -11.854 1.00 0.00 45 GLU A O 15
ATOM 17559 N N . VAL A 1 27 ? 2.789 10.242 -12.719 1.00 0.00 46 VAL A N 15
ATOM 17560 C CA . VAL A 1 27 ? 3.226 9.758 -11.377 1.00 0.00 46 VAL A CA 15
ATOM 17561 C C . VAL A 1 27 ? 4.334 10.653 -10.821 1.00 0.00 46 VAL A C 15
ATOM 17562 O O . VAL A 1 27 ? 5.347 10.874 -11.454 1.00 0.00 46 VAL A O 15
ATOM 17575 N N . LYS A 1 28 ? 4.150 11.163 -9.633 1.00 0.00 47 LYS A N 15
ATOM 17576 C CA . LYS A 1 28 ? 5.195 12.034 -9.027 1.00 0.00 47 LYS A CA 15
ATOM 17577 C C . LYS A 1 28 ? 6.191 11.172 -8.252 1.00 0.00 47 LYS A C 15
ATOM 17578 O O . LYS A 1 28 ? 7.345 11.521 -8.097 1.00 0.00 47 LYS A O 15
ATOM 17597 N N . GLU A 1 29 ? 5.749 10.043 -7.766 1.00 0.00 48 GLU A N 15
ATOM 17598 C CA . GLU A 1 29 ? 6.661 9.143 -7.001 1.00 0.00 48 GLU A CA 15
ATOM 17599 C C . GLU A 1 29 ? 5.902 7.897 -6.536 1.00 0.00 48 GLU A C 15
ATOM 17600 O O . GLU A 1 29 ? 4.724 7.951 -6.253 1.00 0.00 48 GLU A O 15
ATOM 17612 N N . CYS A 1 30 ? 6.565 6.775 -6.457 1.00 0.00 49 CYS A N 15
ATOM 17613 C CA . CYS A 1 30 ? 5.870 5.530 -6.012 1.00 0.00 49 CYS A CA 15
ATOM 17614 C C . CYS A 1 30 ? 6.781 4.703 -5.100 1.00 0.00 49 CYS A C 15
ATOM 17615 O O . CYS A 1 30 ? 7.927 5.040 -4.882 1.00 0.00 49 CYS A O 15
ATOM 17623 N N . LEU A 1 31 ? 6.282 3.615 -4.576 1.00 0.00 50 LEU A N 15
ATOM 17624 C CA . LEU A 1 31 ? 7.127 2.764 -3.691 1.00 0.00 50 LEU A CA 15
ATOM 17625 C C . LEU A 1 31 ? 6.730 1.289 -3.840 1.00 0.00 50 LEU A C 15
ATOM 17626 O O . LEU A 1 31 ? 5.591 0.921 -3.678 1.00 0.00 50 LEU A O 15
ATOM 17642 N N . VAL A 1 32 ? 7.662 0.442 -4.160 1.00 0.00 51 VAL A N 15
ATOM 17643 C CA . VAL A 1 32 ? 7.317 -1.000 -4.326 1.00 0.00 51 VAL A CA 15
ATOM 17644 C C . VAL A 1 32 ? 8.037 -1.856 -3.284 1.00 0.00 51 VAL A C 15
ATOM 17645 O O . VAL A 1 32 ? 9.229 -1.738 -3.080 1.00 0.00 51 VAL A O 15
ATOM 17658 N N . MET A 1 33 ? 7.315 -2.721 -2.627 1.00 0.00 52 MET A N 15
ATOM 17659 C CA . MET A 1 33 ? 7.943 -3.594 -1.600 1.00 0.00 52 MET A CA 15
ATOM 17660 C C . MET A 1 33 ? 7.373 -5.014 -1.716 1.00 0.00 52 MET A C 15
ATOM 17661 O O . MET A 1 33 ? 6.236 -5.209 -2.105 1.00 0.00 52 MET A O 15
ATOM 17675 N N . ARG A 1 34 ? 8.154 -6.002 -1.376 1.00 0.00 53 ARG A N 15
ATOM 17676 C CA . ARG A 1 34 ? 7.670 -7.400 -1.455 1.00 0.00 53 ARG A CA 15
ATOM 17677 C C . ARG A 1 34 ? 8.354 -8.259 -0.389 1.00 0.00 53 ARG A C 15
ATOM 17678 O O . ARG A 1 34 ? 7.709 -8.833 0.465 1.00 0.00 53 ARG A O 15
ATOM 17699 N N . ASP A 1 35 ? 9.654 -8.352 -0.433 1.00 0.00 54 ASP A N 15
ATOM 17700 C CA . ASP A 1 35 ? 10.375 -9.177 0.579 1.00 0.00 54 ASP A CA 15
ATOM 17701 C C . ASP A 1 35 ? 11.716 -8.524 0.942 1.00 0.00 54 ASP A C 15
ATOM 17702 O O . ASP A 1 35 ? 12.760 -8.990 0.531 1.00 0.00 54 ASP A O 15
ATOM 17711 N N . PRO A 1 36 ? 11.645 -7.460 1.706 1.00 0.00 55 PRO A N 15
ATOM 17712 C CA . PRO A 1 36 ? 12.870 -6.740 2.129 1.00 0.00 55 PRO A CA 15
ATOM 17713 C C . PRO A 1 36 ? 13.766 -7.650 2.974 1.00 0.00 55 PRO A C 15
ATOM 17714 O O . PRO A 1 36 ? 14.870 -7.982 2.588 1.00 0.00 55 PRO A O 15
ATOM 17725 N N . LEU A 1 37 ? 13.302 -8.055 4.125 1.00 0.00 56 LEU A N 15
ATOM 17726 C CA . LEU A 1 37 ? 14.120 -8.938 4.993 1.00 0.00 56 LEU A CA 15
ATOM 17727 C C . LEU A 1 37 ? 13.824 -10.404 4.680 1.00 0.00 56 LEU A C 15
ATOM 17728 O O . LEU A 1 37 ? 14.659 -11.127 4.173 1.00 0.00 56 LEU A O 15
ATOM 17744 N N . THR A 1 38 ? 12.635 -10.845 4.980 1.00 0.00 57 THR A N 15
ATOM 17745 C CA . THR A 1 38 ? 12.272 -12.265 4.706 1.00 0.00 57 THR A CA 15
ATOM 17746 C C . THR A 1 38 ? 10.822 -12.356 4.232 1.00 0.00 57 THR A C 15
ATOM 17747 O O . THR A 1 38 ? 10.514 -13.024 3.264 1.00 0.00 57 THR A O 15
ATOM 17758 N N . LYS A 1 39 ? 9.934 -11.682 4.905 1.00 0.00 58 LYS A N 15
ATOM 17759 C CA . LYS A 1 39 ? 8.501 -11.712 4.508 1.00 0.00 58 LYS A CA 15
ATOM 17760 C C . LYS A 1 39 ? 7.679 -10.839 5.457 1.00 0.00 58 LYS A C 15
ATOM 17761 O O . LYS A 1 39 ? 6.539 -11.134 5.759 1.00 0.00 58 LYS A O 15
ATOM 17780 N N . ARG A 1 40 ? 8.249 -9.767 5.934 1.00 0.00 59 ARG A N 15
ATOM 17781 C CA . ARG A 1 40 ? 7.500 -8.877 6.866 1.00 0.00 59 ARG A CA 15
ATOM 17782 C C . ARG A 1 40 ? 6.484 -8.032 6.094 1.00 0.00 59 ARG A C 15
ATOM 17783 O O . ARG A 1 40 ? 5.389 -7.786 6.558 1.00 0.00 59 ARG A O 15
ATOM 17804 N N . SER A 1 41 ? 6.836 -7.581 4.920 1.00 0.00 60 SER A N 15
ATOM 17805 C CA . SER A 1 41 ? 5.891 -6.754 4.129 1.00 0.00 60 SER A CA 15
ATOM 17806 C C . SER A 1 41 ? 4.715 -7.605 3.645 1.00 0.00 60 SER A C 15
ATOM 17807 O O . SER A 1 41 ? 4.278 -8.520 4.317 1.00 0.00 60 SER A O 15
ATOM 17815 N N . ARG A 1 42 ? 4.200 -7.314 2.482 1.00 0.00 61 ARG A N 15
ATOM 17816 C CA . ARG A 1 42 ? 3.055 -8.110 1.953 1.00 0.00 61 ARG A CA 15
ATOM 17817 C C . ARG A 1 42 ? 3.132 -8.185 0.424 1.00 0.00 61 ARG A C 15
ATOM 17818 O O . ARG A 1 42 ? 2.865 -9.211 -0.170 1.00 0.00 61 ARG A O 15
ATOM 17839 N N . GLY A 1 43 ? 3.500 -7.109 -0.215 1.00 0.00 62 GLY A N 15
ATOM 17840 C CA . GLY A 1 43 ? 3.598 -7.121 -1.704 1.00 0.00 62 GLY A CA 15
ATOM 17841 C C . GLY A 1 43 ? 2.654 -6.067 -2.288 1.00 0.00 62 GLY A C 15
ATOM 17842 O O . GLY A 1 43 ? 1.553 -6.370 -2.708 1.00 0.00 62 GLY A O 15
ATOM 17846 N N . PHE A 1 44 ? 3.072 -4.831 -2.319 1.00 0.00 63 PHE A N 15
ATOM 17847 C CA . PHE A 1 44 ? 2.189 -3.768 -2.879 1.00 0.00 63 PHE A CA 15
ATOM 17848 C C . PHE A 1 44 ? 3.018 -2.698 -3.592 1.00 0.00 63 PHE A C 15
ATOM 17849 O O . PHE A 1 44 ? 4.211 -2.839 -3.776 1.00 0.00 63 PHE A O 15
ATOM 17866 N N . GLY A 1 45 ? 2.390 -1.629 -3.998 1.00 0.00 64 GLY A N 15
ATOM 17867 C CA . GLY A 1 45 ? 3.134 -0.547 -4.702 1.00 0.00 64 GLY A CA 15
ATOM 17868 C C . GLY A 1 45 ? 2.417 0.789 -4.496 1.00 0.00 64 GLY A C 15
ATOM 17869 O O . GLY A 1 45 ? 1.315 0.990 -4.960 1.00 0.00 64 GLY A O 15
ATOM 17873 N N . PHE A 1 46 ? 3.037 1.703 -3.806 1.00 0.00 65 PHE A N 15
ATOM 17874 C CA . PHE A 1 46 ? 2.399 3.027 -3.568 1.00 0.00 65 PHE A CA 15
ATOM 17875 C C . PHE A 1 46 ? 2.635 3.939 -4.764 1.00 0.00 65 PHE A C 15
ATOM 17876 O O . PHE A 1 46 ? 3.634 3.842 -5.444 1.00 0.00 65 PHE A O 15
ATOM 17893 N N . VAL A 1 47 ? 1.716 4.818 -5.035 1.00 0.00 66 VAL A N 15
ATOM 17894 C CA . VAL A 1 47 ? 1.883 5.724 -6.202 1.00 0.00 66 VAL A CA 15
ATOM 17895 C C . VAL A 1 47 ? 1.215 7.073 -5.919 1.00 0.00 66 VAL A C 15
ATOM 17896 O O . VAL A 1 47 ? 0.018 7.161 -5.742 1.00 0.00 66 VAL A O 15
ATOM 17909 N N . THR A 1 48 ? 1.984 8.124 -5.867 1.00 0.00 67 THR A N 15
ATOM 17910 C CA . THR A 1 48 ? 1.395 9.464 -5.588 1.00 0.00 67 THR A CA 15
ATOM 17911 C C . THR A 1 48 ? 1.086 10.197 -6.896 1.00 0.00 67 THR A C 15
ATOM 17912 O O . THR A 1 48 ? 1.212 11.401 -6.984 1.00 0.00 67 THR A O 15
ATOM 17923 N N . PHE A 1 49 ? 0.682 9.487 -7.917 1.00 0.00 68 PHE A N 15
ATOM 17924 C CA . PHE A 1 49 ? 0.370 10.170 -9.205 1.00 0.00 68 PHE A CA 15
ATOM 17925 C C . PHE A 1 49 ? -0.897 11.019 -9.042 1.00 0.00 68 PHE A C 15
ATOM 17926 O O . PHE A 1 49 ? -1.875 10.584 -8.469 1.00 0.00 68 PHE A O 15
ATOM 17943 N N . MET A 1 50 ? -0.886 12.228 -9.534 1.00 0.00 69 MET A N 15
ATOM 17944 C CA . MET A 1 50 ? -2.093 13.093 -9.396 1.00 0.00 69 MET A CA 15
ATOM 17945 C C . MET A 1 50 ? -2.280 13.958 -10.644 1.00 0.00 69 MET A C 15
ATOM 17946 O O . MET A 1 50 ? -1.410 14.714 -11.024 1.00 0.00 69 MET A O 15
ATOM 17960 N N . ASP A 1 51 ? -3.414 13.853 -11.281 1.00 0.00 70 ASP A N 15
ATOM 17961 C CA . ASP A 1 51 ? -3.668 14.668 -12.501 1.00 0.00 70 ASP A CA 15
ATOM 17962 C C . ASP A 1 51 ? -5.134 15.111 -12.532 1.00 0.00 70 ASP A C 15
ATOM 17963 O O . ASP A 1 51 ? -5.488 16.159 -12.030 1.00 0.00 70 ASP A O 15
ATOM 17972 N N . GLN A 1 52 ? -5.989 14.312 -13.109 1.00 0.00 71 GLN A N 15
ATOM 17973 C CA . GLN A 1 52 ? -7.433 14.675 -13.166 1.00 0.00 71 GLN A CA 15
ATOM 17974 C C . GLN A 1 52 ? -8.266 13.422 -13.444 1.00 0.00 71 GLN A C 15
ATOM 17975 O O . GLN A 1 52 ? -8.778 12.792 -12.540 1.00 0.00 71 GLN A O 15
ATOM 17989 N N . ALA A 1 53 ? -8.396 13.047 -14.686 1.00 0.00 72 ALA A N 15
ATOM 17990 C CA . ALA A 1 53 ? -9.182 11.825 -15.014 1.00 0.00 72 ALA A CA 15
ATOM 17991 C C . ALA A 1 53 ? -8.318 10.579 -14.796 1.00 0.00 72 ALA A C 15
ATOM 17992 O O . ALA A 1 53 ? -8.760 9.463 -14.986 1.00 0.00 72 ALA A O 15
ATOM 17999 N N . GLY A 1 54 ? -7.088 10.764 -14.395 1.00 0.00 73 GLY A N 15
ATOM 18000 C CA . GLY A 1 54 ? -6.193 9.598 -14.161 1.00 0.00 73 GLY A CA 15
ATOM 18001 C C . GLY A 1 54 ? -6.779 8.721 -13.056 1.00 0.00 73 GLY A C 15
ATOM 18002 O O . GLY A 1 54 ? -6.846 7.513 -13.179 1.00 0.00 73 GLY A O 15
ATOM 18006 N N . VAL A 1 55 ? -7.209 9.316 -11.976 1.00 0.00 74 VAL A N 15
ATOM 18007 C CA . VAL A 1 55 ? -7.794 8.508 -10.870 1.00 0.00 74 VAL A CA 15
ATOM 18008 C C . VAL A 1 55 ? -8.854 7.562 -11.435 1.00 0.00 74 VAL A C 15
ATOM 18009 O O . VAL A 1 55 ? -8.881 6.388 -11.126 1.00 0.00 74 VAL A O 15
ATOM 18022 N N . ASP A 1 56 ? -9.716 8.064 -12.275 1.00 0.00 75 ASP A N 15
ATOM 18023 C CA . ASP A 1 56 ? -10.768 7.193 -12.870 1.00 0.00 75 ASP A CA 15
ATOM 18024 C C . ASP A 1 56 ? -10.112 6.053 -13.646 1.00 0.00 75 ASP A C 15
ATOM 18025 O O . ASP A 1 56 ? -10.549 4.920 -13.597 1.00 0.00 75 ASP A O 15
ATOM 18034 N N . LYS A 1 57 ? -9.057 6.344 -14.353 1.00 0.00 76 LYS A N 15
ATOM 18035 C CA . LYS A 1 57 ? -8.362 5.275 -15.122 1.00 0.00 76 LYS A CA 15
ATOM 18036 C C . LYS A 1 57 ? -7.827 4.221 -14.155 1.00 0.00 76 LYS A C 15
ATOM 18037 O O . LYS A 1 57 ? -7.789 3.045 -14.460 1.00 0.00 76 LYS A O 15
ATOM 18056 N N . VAL A 1 58 ? -7.426 4.632 -12.983 1.00 0.00 77 VAL A N 15
ATOM 18057 C CA . VAL A 1 58 ? -6.912 3.661 -11.992 1.00 0.00 77 VAL A CA 15
ATOM 18058 C C . VAL A 1 58 ? -8.028 2.680 -11.623 1.00 0.00 77 VAL A C 15
ATOM 18059 O O . VAL A 1 58 ? -7.898 1.486 -11.798 1.00 0.00 77 VAL A O 15
ATOM 18072 N N . LEU A 1 59 ? -9.136 3.177 -11.134 1.00 0.00 78 LEU A N 15
ATOM 18073 C CA . LEU A 1 59 ? -10.262 2.267 -10.785 1.00 0.00 78 LEU A CA 15
ATOM 18074 C C . LEU A 1 59 ? -10.458 1.268 -11.920 1.00 0.00 78 LEU A C 15
ATOM 18075 O O . LEU A 1 59 ? -10.665 0.094 -11.699 1.00 0.00 78 LEU A O 15
ATOM 18091 N N . ALA A 1 60 ? -10.381 1.727 -13.140 1.00 0.00 79 ALA A N 15
ATOM 18092 C CA . ALA A 1 60 ? -10.543 0.793 -14.284 1.00 0.00 79 ALA A CA 15
ATOM 18093 C C . ALA A 1 60 ? -9.695 -0.451 -14.026 1.00 0.00 79 ALA A C 15
ATOM 18094 O O . ALA A 1 60 ? -10.002 -1.538 -14.475 1.00 0.00 79 ALA A O 15
ATOM 18101 N N . GLN A 1 61 ? -8.629 -0.290 -13.287 1.00 0.00 80 GLN A N 15
ATOM 18102 C CA . GLN A 1 61 ? -7.747 -1.445 -12.966 1.00 0.00 80 GLN A CA 15
ATOM 18103 C C . GLN A 1 61 ? -8.010 -1.915 -11.544 1.00 0.00 80 GLN A C 15
ATOM 18104 O O . GLN A 1 61 ? -7.162 -2.502 -10.905 1.00 0.00 80 GLN A O 15
ATOM 18118 N N . SER A 1 62 ? -9.194 -1.689 -11.053 1.00 0.00 81 SER A N 15
ATOM 18119 C CA . SER A 1 62 ? -9.519 -2.151 -9.688 1.00 0.00 81 SER A CA 15
ATOM 18120 C C . SER A 1 62 ? -9.264 -3.656 -9.605 1.00 0.00 81 SER A C 15
ATOM 18121 O O . SER A 1 62 ? -9.147 -4.222 -8.538 1.00 0.00 81 SER A O 15
ATOM 18129 N N . ARG A 1 63 ? -9.152 -4.300 -10.740 1.00 0.00 82 ARG A N 15
ATOM 18130 C CA . ARG A 1 63 ? -8.877 -5.755 -10.750 1.00 0.00 82 ARG A CA 15
ATOM 18131 C C . ARG A 1 63 ? -7.447 -5.999 -11.247 1.00 0.00 82 ARG A C 15
ATOM 18132 O O . ARG A 1 63 ? -7.003 -7.124 -11.360 1.00 0.00 82 ARG A O 15
ATOM 18153 N N . HIS A 1 64 ? -6.735 -4.934 -11.531 1.00 0.00 83 HIS A N 15
ATOM 18154 C CA . HIS A 1 64 ? -5.329 -5.030 -12.019 1.00 0.00 83 HIS A CA 15
ATOM 18155 C C . HIS A 1 64 ? -5.070 -6.331 -12.776 1.00 0.00 83 HIS A C 15
ATOM 18156 O O . HIS A 1 64 ? -5.191 -6.390 -13.981 1.00 0.00 83 HIS A O 15
ATOM 18170 N N . GLU A 1 65 ? -4.707 -7.357 -12.078 1.00 0.00 84 GLU A N 15
ATOM 18171 C CA . GLU A 1 65 ? -4.414 -8.659 -12.730 1.00 0.00 84 GLU A CA 15
ATOM 18172 C C . GLU A 1 65 ? -3.436 -8.471 -13.879 1.00 0.00 84 GLU A C 15
ATOM 18173 O O . GLU A 1 65 ? -3.734 -7.877 -14.894 1.00 0.00 84 GLU A O 15
ATOM 18185 N N . LEU A 1 66 ? -2.264 -8.988 -13.713 1.00 0.00 85 LEU A N 15
ATOM 18186 C CA . LEU A 1 66 ? -1.232 -8.863 -14.770 1.00 0.00 85 LEU A CA 15
ATOM 18187 C C . LEU A 1 66 ? -0.630 -10.236 -15.006 1.00 0.00 85 LEU A C 15
ATOM 18188 O O . LEU A 1 66 ? -0.864 -10.878 -16.011 1.00 0.00 85 LEU A O 15
ATOM 18204 N N . ASP A 1 67 ? 0.112 -10.699 -14.054 1.00 0.00 86 ASP A N 15
ATOM 18205 C CA . ASP A 1 67 ? 0.710 -12.043 -14.158 1.00 0.00 86 ASP A CA 15
ATOM 18206 C C . ASP A 1 67 ? -0.094 -12.981 -13.264 1.00 0.00 86 ASP A C 15
ATOM 18207 O O . ASP A 1 67 ? 0.433 -13.613 -12.371 1.00 0.00 86 ASP A O 15
ATOM 18216 N N . SER A 1 68 ? -1.383 -13.040 -13.482 1.00 0.00 87 SER A N 15
ATOM 18217 C CA . SER A 1 68 ? -2.257 -13.897 -12.632 1.00 0.00 87 SER A CA 15
ATOM 18218 C C . SER A 1 68 ? -2.419 -13.235 -11.261 1.00 0.00 87 SER A C 15
ATOM 18219 O O . SER A 1 68 ? -2.867 -13.847 -10.312 1.00 0.00 87 SER A O 15
ATOM 18227 N N . LYS A 1 69 ? -2.045 -11.984 -11.154 1.00 0.00 88 LYS A N 15
ATOM 18228 C CA . LYS A 1 69 ? -2.161 -11.279 -9.857 1.00 0.00 88 LYS A CA 15
ATOM 18229 C C . LYS A 1 69 ? -3.112 -10.099 -9.962 1.00 0.00 88 LYS A C 15
ATOM 18230 O O . LYS A 1 69 ? -2.795 -9.078 -10.544 1.00 0.00 88 LYS A O 15
ATOM 18249 N N . THR A 1 70 ? -4.266 -10.250 -9.383 1.00 0.00 89 THR A N 15
ATOM 18250 C CA . THR A 1 70 ? -5.291 -9.164 -9.407 1.00 0.00 89 THR A CA 15
ATOM 18251 C C . THR A 1 70 ? -4.984 -8.113 -8.337 1.00 0.00 89 THR A C 15
ATOM 18252 O O . THR A 1 70 ? -5.611 -8.080 -7.297 1.00 0.00 89 THR A O 15
ATOM 18263 N N . ILE A 1 71 ? -4.027 -7.255 -8.575 1.00 0.00 90 ILE A N 15
ATOM 18264 C CA . ILE A 1 71 ? -3.706 -6.222 -7.552 1.00 0.00 90 ILE A CA 15
ATOM 18265 C C . ILE A 1 71 ? -4.991 -5.512 -7.134 1.00 0.00 90 ILE A C 15
ATOM 18266 O O . ILE A 1 71 ? -6.068 -5.827 -7.599 1.00 0.00 90 ILE A O 15
ATOM 18282 N N . ASP A 1 72 ? -4.890 -4.561 -6.256 1.00 0.00 91 ASP A N 15
ATOM 18283 C CA . ASP A 1 72 ? -6.103 -3.842 -5.805 1.00 0.00 91 ASP A CA 15
ATOM 18284 C C . ASP A 1 72 ? -5.822 -2.344 -5.674 1.00 0.00 91 ASP A C 15
ATOM 18285 O O . ASP A 1 72 ? -5.696 -1.838 -4.575 1.00 0.00 91 ASP A O 15
ATOM 18294 N N . PRO A 1 73 ? -5.741 -1.674 -6.791 1.00 0.00 92 PRO A N 15
ATOM 18295 C CA . PRO A 1 73 ? -5.483 -0.218 -6.783 1.00 0.00 92 PRO A CA 15
ATOM 18296 C C . PRO A 1 73 ? -6.478 0.506 -5.876 1.00 0.00 92 PRO A C 15
ATOM 18297 O O . PRO A 1 73 ? -7.648 0.613 -6.186 1.00 0.00 92 PRO A O 15
ATOM 18308 N N . LYS A 1 74 ? -6.024 1.032 -4.779 1.00 0.00 93 LYS A N 15
ATOM 18309 C CA . LYS A 1 74 ? -6.949 1.780 -3.881 1.00 0.00 93 LYS A CA 15
ATOM 18310 C C . LYS A 1 74 ? -6.434 3.203 -3.707 1.00 0.00 93 LYS A C 15
ATOM 18311 O O . LYS A 1 74 ? -5.476 3.458 -3.006 1.00 0.00 93 LYS A O 15
ATOM 18330 N N . VAL A 1 75 ? -7.058 4.127 -4.368 1.00 0.00 94 VAL A N 15
ATOM 18331 C CA . VAL A 1 75 ? -6.615 5.547 -4.283 1.00 0.00 94 VAL A CA 15
ATOM 18332 C C . VAL A 1 75 ? -7.447 6.315 -3.252 1.00 0.00 94 VAL A C 15
ATOM 18333 O O . VAL A 1 75 ? -8.364 5.786 -2.657 1.00 0.00 94 VAL A O 15
ATOM 18346 N N . ALA A 1 76 ? -7.128 7.564 -3.041 1.00 0.00 95 ALA A N 15
ATOM 18347 C CA . ALA A 1 76 ? -7.891 8.382 -2.054 1.00 0.00 95 ALA A CA 15
ATOM 18348 C C . ALA A 1 76 ? -7.480 9.853 -2.172 1.00 0.00 95 ALA A C 15
ATOM 18349 O O . ALA A 1 76 ? -6.320 10.193 -2.051 1.00 0.00 95 ALA A O 15
ATOM 18356 N N . PHE A 1 77 ? -8.419 10.726 -2.415 1.00 0.00 96 PHE A N 15
ATOM 18357 C CA . PHE A 1 77 ? -8.075 12.174 -2.551 1.00 0.00 96 PHE A CA 15
ATOM 18358 C C . PHE A 1 77 ? -8.757 12.992 -1.447 1.00 0.00 96 PHE A C 15
ATOM 18359 O O . PHE A 1 77 ? -9.828 12.642 -0.993 1.00 0.00 96 PHE A O 15
#

Radius of gyration: 11.53 Å; Cα contacts (8 Å, |Δi|>4): 157; chains: 1; bounding box: 20×29×29 Å

Solvent-accessible surface area: 5351 Å² total; per-residue (Å²): 160,106,1,37,2,19,36,17,2,169,106,25,71,77,118,29,7,83,117,49,0,29,148,43,0,118,32,168,109,15,81,37,72,105,118,75,133,64,198,96,50,185,5,18,0,48,0,42,12,160,63,190,33,1,94,84,99,2,112,70,53,60,137,11,87,75,48,107,58,84,2,80,14,66,36,63,228

Sequence (77 aa):
CKMFIGGLSWQTTQEGLREYFGQFGEVKECLVMRDPLTKRSRGFGFVTFMDQAGVDKVLAQSRHELDSKTIDPKVAFCKMFIGGLSWQTTQEGLREYFGQFGEVKECLVMRDPLTKRSRGFGFVTFMDQAGVDKVLAQSRHELDSKTIDPKVAFCKMFIGGLSWQTTQEGLREYFGQFGEVKECLVMRDPLTKRSRGFGFVTFMDQAGVDKVLAQSRHELDSKTIDPKVAFCKMFIGGLSWQTTQEGLREYFGQFGEVKECLVMRDPLTKRSRGFGFVTFMDQAGVDKVLAQSRHELDSKTIDPKVAFCKMFIGGLSWQTTQEGLREYFGQFGEVKECLVMRDPLTKRSRGFGFVTFMDQAGVDKVLAQSRHELDSKTIDPKVAFCKMFIGGLSWQTTQEGLREYFGQFGEVKECLVMRDPLTKRSRGFGFVTFMDQAGVDKVLAQSRHELDSKTIDPKVAFCKMFIGGLSWQTTQEGLREYFGQFGEVKECLVMRDPLTKRSRGFGFVTFMDQAGVDKVLAQSRHELDSKTIDPKVAFCKMFIGGLSWQTTQEGLREYFGQFGEVKECLVMRDPLTKRSRGFGFVTFMDQAGVDKVLAQSRHELDSKTIDPKVAFCKMFIGGLSWQTTQEGLREYFGQFGEVKECLVMRDPLTKRSRGFGFVTFMDQAGVDKVLAQSRHELDSKTIDPKVAFCKMFIGGLSWQTTQEGLREYFGQFGEVKECLVMRDPLTKRSRGFGFVTFMDQAGVDKVLAQSRHELDSKTIDPKVAFCKMFIGGLSWQTTQEGLREYFGQFGEVKECLVMRDPLTKRSRGFGFVTFMDQAGVDKVLAQSRHELDSKTIDPKVAFCKMFIGGLSWQTTQEGLREYFGQFGEVKECLVMRDPLTKRSRGFGFVTFMDQAGVDKVLAQSRHELDSKTIDPKVAFCKMFIGGLSWQTTQEGLREYFGQFGEVKECLVMRDPLTKRSRGFGFVTFMDQAGVDKVLAQSRHELDSKTIDPKVAFCKMFIGGLSWQTTQEGLREYFGQFGEVKECLVMRDPLTKRSRGFGFVTFMDQAGVDKVLAQSRHELDSKTIDPKVAFCKMFIGGLSWQTTQEGLREYFGQFGEVKECLVMRDPLTKRSRGFGFVTFMDQAGVDKVLAQSRHELDSKTIDPKVAF